Protein AF-0000000072927687 (afdb_homodimer)

Secondary structure (DSSP, 8-state):
-EEEEE--SHHHHHHHHHHHTHHHHH-----EEEEE-SSSSS-THHHHS--TT-B-SS-HHHHS-TT-----SSSS-BHHHHHHHHHHHHHHTT-GGGEESSEEEEEEEE-TTS-EEEEEEETT-SS-EEEEESEEEE---SSSEE-----BTGGGSSEEEEGGG---GGGG-SS-EEEEE--SHHHHHHHHHHHTTT-SEEEEEESS---B--SB---PEE-GGGT----TT----BGGG-S--BTTTBT--HHHHTSSHHHHHHHHHHHHHHHHHHS-SSSTT--S-PPPTTT-STTT---B--GGGHHHHHGGGS--STTHHHHHHHHHHHHEE------TT---EEEEPEEEE-TTS-EEE---SSHHHHHHTT-----SEEEE---EE---GGGSPPSSS-PPPP--GGG--BTTTEETTEEEEEE-S--EESSS-HHHHHHHHHHHHHHHHH-GGG--S---GGGSGGGB----TT-S---EE-HHHHHHHHHHHTT----HHHHHHHHTSTTSTTHHHHHHHHHHS---GGGGGSSSTT--TTHHHHHTSHHHHHHHHTS-IIIIIIIIIIHHHHHHHHHHHHHHHHHHHHHHHHHHHHHHHHH-/-EEEEE--SHHHHHHHHHHHHHHHHH-----EEEEE-SSSSS-THHHHS--TT-B-SS-HHHHS-TT-----SSSS-BHHHHHHHHHHHHHHTT-GGGEESSEEEEEEEE-TTS-EEEEEEETT-SS-EEEEESEEEE---SSSEE-----BTGGGSSEEEEGGG---GGGG-SS-EEEEE--SHHHHHHHHHHHTTT-SEEEEEESS---B--SB---PEE-GGGT----TT----BGGG-S--BTTTBT--HHHHTSSHHHHHHHHHHHHHHHHHHS-SSSTT--S-PPPTTT-STTT---B--GGGHHHHHGGGS--STTHHHHHHHHHHHHEE------TT---EEEEPEEEE-TTS-EEE---SSHHHHHHTT-----SEEEE---EE---GGGSPPSSS-PPPP--GGG--BTTTEETTEEEEEE-S--EESSS-HHHHHHHHHHHHHHHHH-GGG--S---GGGSGGGB----TT-S---EE-HHHHHHHHHHHTT----HHHHHHHHTSTTSTTHHHHHHHHHHS---GGGGGSSSTT--TTHHHHHTSHHHHHHHHTS-IIIIIIIIIIHHHHHHHHHHHHHHHHHHHHHHHHHHHHHHHHH-

Organism: Fusarium oxysporum f. sp. lycopersici (strain 4287 / CBS 123668 / FGSC 9935 / NRRL 34936) (NCBI:txid426428)

Radius of gyration: 43.17 Å; Cα contacts (8 Å, |Δi|>4): 2484; chains: 2; bounding box: 74×127×122 Å

Nearest PDB structures (foldseek):
  6sf0-assembly2_C-2  TM=7.511E-01  e=6.624E-29  synthetic construct
  2xlr-assembly2_A  TM=7.840E-01  e=1.076E-19  Methylophaga aminisulfidivorans
  6wpu-assembly1_A  TM=7.042E-01  e=5.073E-21  Allium sativum
  6hns-assembly1_A  TM=7.564E-01  e=3.037E-19  Nitrincola lacisaponensis
  7d4k-assembly1_B  TM=7.589E-01  e=9.615E-19  Candidatus Pelagibacter sp. HTCC7211

Solvent-accessible surface area (backbone atoms only — not comparable to full-atom values): 64115 Å² total; per-residue (Å²): 93,32,35,40,28,36,20,38,17,62,31,19,48,48,35,51,50,50,48,67,43,32,27,83,50,61,73,41,73,67,46,51,56,43,32,34,16,58,45,86,61,68,28,39,54,48,59,72,51,47,37,67,90,43,55,47,81,40,36,46,80,58,43,40,54,56,88,53,80,75,87,67,85,64,57,54,42,36,32,67,54,47,34,52,47,53,53,49,50,34,60,75,68,64,43,64,88,37,48,39,62,32,19,34,68,62,34,50,44,70,41,95,85,70,31,36,35,40,31,30,33,39,83,83,52,92,66,70,46,77,47,77,24,60,29,39,36,46,14,69,61,52,71,71,43,73,36,77,79,90,48,49,38,59,84,44,35,82,38,69,48,51,46,67,74,47,45,50,68,76,76,62,52,68,64,26,29,37,32,29,39,24,60,47,47,66,22,26,47,49,45,34,52,46,53,77,39,64,41,63,44,37,32,39,17,24,86,57,42,46,34,36,33,62,49,44,49,49,58,51,33,67,37,34,66,79,67,51,69,81,54,83,92,49,64,32,34,44,46,79,44,48,41,28,27,44,25,67,58,45,84,41,31,66,73,56,51,65,40,64,61,62,53,51,51,51,40,52,49,51,37,49,52,23,30,56,25,54,67,26,63,42,17,60,53,24,63,64,54,51,38,51,77,91,47,62,40,71,53,39,44,62,59,25,48,43,42,83,30,32,55,28,49,17,58,88,59,48,61,50,58,83,48,66,67,23,37,53,50,32,56,45,33,34,43,28,28,44,87,74,77,86,56,85,84,44,54,33,45,53,36,41,37,68,57,32,27,38,89,87,21,34,54,39,58,46,86,76,87,42,71,50,34,69,72,44,72,84,56,88,46,58,47,44,33,37,35,38,32,53,57,48,40,88,75,63,75,28,46,49,71,49,90,86,61,85,54,86,70,63,83,56,64,92,57,18,67,46,94,50,29,20,28,82,92,39,66,49,44,32,32,34,41,72,52,42,38,35,57,53,47,38,47,40,51,11,47,52,44,34,52,52,53,49,36,55,73,69,38,47,82,63,40,80,61,83,89,56,68,84,76,49,62,62,24,45,43,63,49,60,90,86,43,92,66,80,49,39,25,39,38,62,46,43,53,49,50,53,24,52,52,41,57,8,58,70,48,72,68,57,50,51,56,55,30,65,35,86,84,41,78,65,20,68,44,42,55,48,42,64,41,51,26,37,83,41,63,27,60,39,16,68,31,44,57,66,47,41,92,58,22,64,65,54,48,51,28,68,76,53,46,43,50,60,70,47,37,37,65,61,74,25,48,35,62,45,28,48,49,50,30,66,54,35,35,56,51,20,50,50,48,48,51,50,51,49,50,50,48,49,48,49,51,46,48,54,51,50,56,70,73,97,95,32,36,40,29,37,20,38,17,62,32,18,50,48,36,50,52,51,46,66,43,32,26,82,50,62,73,39,74,66,46,52,54,44,31,34,16,57,45,88,62,66,29,40,53,48,58,70,51,47,39,68,90,42,55,48,80,39,38,46,78,58,42,40,53,56,89,52,80,74,85,67,85,64,58,55,40,37,33,67,54,47,32,50,47,53,52,48,50,35,59,74,69,64,42,64,88,38,50,40,61,32,18,35,68,63,33,51,44,69,41,95,86,69,29,36,35,40,31,29,32,40,82,82,52,91,65,72,48,77,48,77,25,60,31,39,37,44,15,69,62,52,71,70,43,75,36,76,80,89,48,51,41,58,84,43,34,81,39,69,48,51,48,69,74,46,45,51,70,76,77,61,52,70,66,27,28,37,32,29,39,24,61,48,46,68,21,26,47,49,47,34,51,45,52,78,40,65,40,64,44,36,33,41,15,23,88,58,42,47,33,36,34,61,51,44,49,49,58,51,34,67,36,33,64,79,66,51,67,80,54,84,94,52,63,31,33,46,48,80,43,50,42,30,26,46,26,68,58,46,84,41,31,66,74,56,51,65,40,63,62,63,52,50,52,52,42,52,50,52,38,48,54,24,29,54,24,53,67,25,62,42,15,59,56,23,64,65,53,50,38,50,76,91,48,63,40,72,54,39,45,62,58,24,49,44,42,84,31,32,54,27,50,18,59,86,58,48,61,49,57,82,49,66,67,25,38,52,50,32,55,45,35,35,43,27,27,45,86,76,74,84,56,85,83,44,53,34,46,53,36,44,37,67,56,33,27,38,87,86,24,35,55,38,59,45,84,76,88,42,72,50,34,69,73,43,72,83,54,89,46,58,46,45,35,37,36,39,32,55,59,47,40,86,74,62,76,28,46,51,69,49,91,86,61,84,52,85,70,63,84,55,66,89,58,18,68,45,94,49,28,20,28,83,92,39,68,49,43,32,32,35,41,71,52,43,38,36,59,50,47,38,45,38,50,11,45,54,46,34,53,52,53,50,35,54,72,68,39,47,82,63,41,81,61,81,88,56,68,83,77,49,61,61,25,45,44,64,49,60,89,85,43,91,65,80,50,41,25,38,38,62,46,43,52,50,50,53,25,52,51,41,55,9,59,72,48,74,69,58,50,52,56,53,29,66,36,87,85,41,78,65,21,68,44,41,55,48,41,64,40,52,25,39,82,42,64,28,60,41,16,68,30,44,58,66,47,41,92,61,24,65,65,55,49,50,28,67,78,55,46,44,50,58,71,47,35,37,63,61,72,23,48,36,62,46,28,47,49,48,28,65,53,35,36,57,50,21,50,50,50,48,52,50,50,49,51,49,49,49,48,50,51,46,46,53,52,50,55,69,72,97

Structure (mmCIF, N/CA/C/O backbone):
data_AF-0000000072927687-model_v1
#
loop_
_entity.id
_entity.type
_entity.pdbx_description
1 polymer 'Dimethylaniline monooxygenase'
#
loop_
_atom_site.group_PDB
_atom_site.id
_atom_site.type_symbol
_atom_site.label_atom_id
_atom_site.label_alt_id
_atom_site.label_comp_id
_atom_site.label_asym_id
_atom_site.label_entity_id
_atom_site.label_seq_id
_atom_site.pdbx_PDB_ins_code
_atom_site.Cartn_x
_atom_site.Cartn_y
_atom_site.Cartn_z
_atom_site.occupancy
_atom_site.B_iso_or_equiv
_atom_site.auth_seq_id
_atom_site.auth_comp_id
_atom_site.auth_asym_id
_atom_site.auth_atom_id
_atom_site.pdbx_PDB_model_num
ATOM 1 N N . MET A 1 1 ? 8.078 59.906 27.422 1 94.75 1 MET A N 1
ATOM 2 C CA . MET A 1 1 ? 8.422 58.562 27.844 1 94.75 1 MET A CA 1
ATOM 3 C C . MET A 1 1 ? 9.406 57.938 26.859 1 94.75 1 MET A C 1
ATOM 5 O O . MET A 1 1 ? 9.328 58.156 25.656 1 94.75 1 MET A O 1
ATOM 9 N N . ARG A 1 2 ? 10.391 57.188 27.375 1 98 2 ARG A N 1
ATOM 10 C CA . ARG A 1 2 ? 11.352 56.438 26.578 1 98 2 ARG A CA 1
ATOM 11 C C . ARG A 1 2 ? 11.07 54.938 26.656 1 98 2 ARG A C 1
ATOM 13 O O . ARG A 1 2 ? 10.898 54.406 27.734 1 98 2 ARG A O 1
ATOM 20 N N . VAL A 1 3 ? 10.961 54.344 25.406 1 98.75 3 VAL A N 1
ATOM 21 C CA . VAL A 1 3 ? 10.602 52.938 25.375 1 98.75 3 VAL A CA 1
ATOM 22 C C . VAL A 1 3 ? 11.586 52.156 24.5 1 98.75 3 VAL A C 1
ATOM 24 O O . VAL A 1 3 ? 11.844 52.562 23.359 1 98.75 3 VAL A O 1
ATOM 27 N N . ALA A 1 4 ? 12.117 51.031 25.016 1 98.81 4 ALA A N 1
ATOM 28 C CA . ALA A 1 4 ? 12.961 50.125 24.234 1 98.81 4 ALA A CA 1
ATOM 29 C C . ALA A 1 4 ? 12.148 48.969 23.656 1 98.81 4 ALA A C 1
ATOM 31 O O . ALA A 1 4 ? 11.273 48.438 24.344 1 98.81 4 ALA A O 1
ATOM 32 N N . VAL A 1 5 ? 12.336 48.719 22.391 1 98.88 5 VAL A N 1
ATOM 33 C CA . VAL A 1 5 ? 11.758 47.562 21.734 1 98.88 5 VAL A CA 1
ATOM 34 C C . VAL A 1 5 ? 12.867 46.562 21.375 1 98.88 5 VAL A C 1
ATOM 36 O O . VAL A 1 5 ? 13.766 46.906 20.594 1 98.88 5 VAL A O 1
ATOM 39 N N . ILE A 1 6 ? 12.789 45.312 21.922 1 98.31 6 ILE A N 1
ATOM 40 C CA . ILE A 1 6 ? 13.852 44.344 21.703 1 98.31 6 ILE A CA 1
ATOM 41 C C . ILE A 1 6 ? 13.391 43.312 20.672 1 98.31 6 ILE A C 1
ATOM 43 O O . ILE A 1 6 ? 12.594 42.438 21 1 98.31 6 ILE A O 1
ATOM 47 N N . GLY A 1 7 ? 13.969 43.375 19.484 1 97.69 7 GLY A N 1
ATOM 48 C CA . GLY A 1 7 ? 13.617 42.438 18.406 1 97.69 7 GLY A CA 1
ATOM 49 C C . GLY A 1 7 ? 12.977 43.125 17.219 1 97.69 7 GLY A C 1
ATOM 50 O O . GLY A 1 7 ? 12.07 43.938 17.375 1 97.69 7 GLY A O 1
ATOM 51 N N . GLY A 1 8 ? 13.445 42.781 16.062 1 97.81 8 GLY A N 1
ATOM 52 C CA . GLY A 1 8 ? 12.961 43.406 14.828 1 97.81 8 GLY A CA 1
ATOM 53 C C . GLY A 1 8 ? 12.133 42.469 13.977 1 97.81 8 GLY A C 1
ATOM 54 O O . GLY A 1 8 ? 12.156 42.531 12.742 1 97.81 8 GLY A O 1
ATOM 55 N N . GLY A 1 9 ? 11.477 41.469 14.57 1 97.69 9 GLY A N 1
ATOM 56 C CA . GLY A 1 9 ? 10.453 40.688 13.891 1 97.69 9 GLY A CA 1
ATOM 57 C C . GLY A 1 9 ? 9.133 41.438 13.742 1 97.69 9 GLY A C 1
ATOM 58 O O . GLY A 1 9 ? 9.031 42.594 14.094 1 97.69 9 GLY A O 1
ATOM 59 N N . PRO A 1 10 ? 8.125 40.75 13.258 1 97.81 10 PRO A N 1
ATOM 60 C CA . PRO A 1 10 ? 6.836 41.438 13.078 1 97.81 10 PRO A CA 1
ATOM 61 C C . PRO A 1 10 ? 6.301 42.031 14.375 1 97.81 10 PRO A C 1
ATOM 63 O O . PRO A 1 10 ? 5.734 43.125 14.359 1 97.81 10 PRO A O 1
ATOM 66 N N . SER A 1 11 ? 6.465 41.344 15.492 1 98.44 11 SER A N 1
ATOM 67 C CA . SER A 1 11 ? 5.965 41.812 16.766 1 98.44 11 SER A CA 1
ATOM 68 C C . SER A 1 11 ? 6.652 43.125 17.172 1 98.44 11 SER A C 1
ATOM 70 O O . SER A 1 11 ? 6.004 44.031 17.688 1 98.44 11 SER A O 1
ATOM 72 N N . GLY A 1 12 ? 7.949 43.156 16.984 1 98.81 12 GLY A N 1
ATOM 73 C CA . GLY A 1 12 ? 8.688 44.344 17.328 1 98.81 12 GLY A CA 1
ATOM 74 C C . GLY A 1 12 ? 8.375 45.531 16.422 1 98.81 12 GLY A C 1
ATOM 75 O O . GLY A 1 12 ? 8.25 46.656 16.891 1 98.81 12 GLY A O 1
ATOM 76 N N . LEU A 1 13 ? 8.258 45.281 15.164 1 98.81 13 LEU A N 1
ATOM 77 C CA . LEU A 1 13 ? 8.016 46.344 14.188 1 98.81 13 LEU A CA 1
ATOM 78 C C . LEU A 1 13 ? 6.66 46.969 14.414 1 98.81 13 LEU A C 1
ATOM 80 O O . LEU A 1 13 ? 6.539 48.219 14.367 1 98.81 13 LEU A O 1
ATOM 84 N N . VAL A 1 14 ? 5.68 46.156 14.641 1 98.81 14 VAL A N 1
ATOM 85 C CA . VAL A 1 14 ? 4.344 46.719 14.828 1 98.81 14 VAL A CA 1
ATOM 86 C C . VAL A 1 14 ? 4.27 47.469 16.156 1 98.81 14 VAL A C 1
ATOM 88 O O . VAL A 1 14 ? 3.562 48.469 16.281 1 98.81 14 VAL A O 1
ATOM 91 N N . THR A 1 15 ? 4.965 46.969 17.156 1 98.88 15 THR A N 1
ATOM 92 C CA . THR A 1 15 ? 5.039 47.656 18.438 1 98.88 15 THR A CA 1
ATOM 93 C C . THR A 1 15 ? 5.672 49.031 18.266 1 98.88 15 THR A C 1
ATOM 95 O O . THR A 1 15 ? 5.156 50.031 18.781 1 98.88 15 THR A O 1
ATOM 98 N N . LEU A 1 16 ? 6.805 49.062 17.547 1 98.88 16 LEU A N 1
ATOM 99 C CA . LEU A 1 16 ? 7.48 50.312 17.266 1 98.88 16 LEU A CA 1
ATOM 100 C C . LEU A 1 16 ? 6.543 51.312 16.562 1 98.88 16 LEU A C 1
ATOM 102 O O . LEU A 1 16 ? 6.5 52.5 16.922 1 98.88 16 LEU A O 1
ATOM 106 N N . LYS A 1 17 ? 5.84 50.844 15.586 1 98.81 17 LYS A N 1
ATOM 107 C CA . LYS A 1 17 ? 4.922 51.688 14.828 1 98.81 17 LYS A CA 1
ATOM 108 C C . LYS A 1 17 ? 3.889 52.344 15.742 1 98.81 17 LYS A C 1
ATOM 110 O O . LYS A 1 17 ? 3.662 53.562 15.664 1 98.81 17 LYS A O 1
ATOM 115 N N . TYR A 1 18 ? 3.268 51.594 16.641 1 98.69 18 TYR A N 1
ATOM 116 C CA . TYR A 1 18 ? 2.229 52.156 17.5 1 98.69 18 TYR A CA 1
ATOM 117 C C . TYR A 1 18 ? 2.822 53.094 18.547 1 98.69 18 TYR A C 1
ATOM 119 O O . TYR A 1 18 ? 2.174 54.031 18.969 1 98.69 18 TYR A O 1
ATOM 127 N N . LEU A 1 19 ? 4.059 52.844 18.984 1 98.69 19 LEU A N 1
ATOM 128 C CA . LEU A 1 19 ? 4.73 53.75 19.906 1 98.69 19 LEU A CA 1
ATOM 129 C C . LEU A 1 19 ? 4.977 55.094 19.25 1 98.69 19 LEU A C 1
ATOM 131 O O . LEU A 1 19 ? 4.711 56.156 19.844 1 98.69 19 LEU A O 1
ATOM 135 N N . ILE A 1 20 ? 5.438 55.031 18 1 97.88 20 ILE A N 1
ATOM 136 C CA . ILE A 1 20 ? 5.789 56.25 17.266 1 97.88 20 ILE A CA 1
ATOM 137 C C . ILE A 1 20 ? 4.52 57.031 16.953 1 97.88 20 ILE A C 1
ATOM 139 O O . ILE A 1 20 ? 4.527 58.281 16.969 1 97.88 20 ILE A O 1
ATOM 143 N N . GLN A 1 21 ? 3.436 56.406 16.797 1 96.12 21 GLN A N 1
ATOM 144 C CA . GLN A 1 21 ? 2.193 57.062 16.406 1 96.12 21 GLN A CA 1
ATOM 145 C C . GLN A 1 21 ? 1.317 57.344 17.625 1 96.12 21 GLN A C 1
ATOM 147 O O . GLN A 1 21 ? 0.23 57.906 17.484 1 96.12 21 GLN A O 1
ATOM 152 N N . ALA A 1 22 ? 1.751 57 18.734 1 97.44 22 ALA A N 1
ATOM 153 C CA . ALA A 1 22 ? 0.921 57.062 19.938 1 97.44 22 ALA A CA 1
ATOM 154 C C . ALA A 1 22 ? 0.422 58.469 20.203 1 97.44 22 ALA A C 1
ATOM 156 O O . ALA A 1 22 ? -0.755 58.688 20.516 1 97.44 22 ALA A O 1
ATOM 157 N N . SER A 1 23 ? 1.283 59.438 20.078 1 96.31 23 SER A N 1
ATOM 158 C CA . SER A 1 23 ? 0.908 60.844 20.391 1 96.31 23 SER A CA 1
ATOM 159 C C . SER A 1 23 ? -0.236 61.312 19.5 1 96.31 23 SER A C 1
ATOM 161 O O . SER A 1 23 ? -1.174 61.938 19.969 1 96.31 23 SER A O 1
ATOM 163 N N . ALA A 1 24 ? -0.187 60.969 18.281 1 94.62 24 ALA A N 1
ATOM 164 C CA . ALA A 1 24 ? -1.206 61.375 17.328 1 94.62 24 ALA A CA 1
ATOM 165 C C . ALA A 1 24 ? -2.508 60.625 17.547 1 94.62 24 ALA A C 1
ATOM 167 O O . ALA A 1 24 ? -3.598 61.156 17.344 1 94.62 24 ALA A O 1
ATOM 168 N N . SER A 1 25 ? -2.451 59.438 18.031 1 94.31 25 SER A N 1
ATOM 169 C CA . SER A 1 25 ? -3.613 58.531 18.078 1 94.31 25 SER A CA 1
ATOM 170 C C . SER A 1 25 ? -4.309 58.625 19.438 1 94.31 25 SER A C 1
ATOM 172 O O . SER A 1 25 ? -5.535 58.531 19.516 1 94.31 25 SER A O 1
ATOM 174 N N . ILE A 1 26 ? -3.516 58.688 20.5 1 94.81 26 ILE A N 1
ATOM 175 C CA . ILE A 1 26 ? -4.145 58.594 21.812 1 94.81 26 ILE A CA 1
ATOM 176 C C . ILE A 1 26 ? -3.865 59.875 22.609 1 94.81 26 ILE A C 1
ATOM 178 O O . ILE A 1 26 ? -4.086 59.906 23.812 1 94.81 26 ILE A O 1
ATOM 182 N N . SER A 1 27 ? -3.41 60.938 22.016 1 92.94 27 SER A N 1
ATOM 183 C CA . SER A 1 27 ? -3.227 62.25 22.578 1 92.94 27 SER A CA 1
ATOM 184 C C . SER A 1 27 ? -2.33 62.219 23.812 1 92.94 27 SER A C 1
ATOM 186 O O . SER A 1 27 ? -2.688 62.781 24.859 1 92.94 27 SER A O 1
ATOM 188 N N . CYS A 1 28 ? -1.191 61.594 23.641 1 93.31 28 CYS A N 1
ATOM 189 C CA . CYS A 1 28 ? -0.177 61.594 24.688 1 93.31 28 CYS A CA 1
ATOM 190 C C . CYS A 1 28 ? 1.092 62.281 24.25 1 93.31 28 CYS A C 1
ATOM 192 O O . CYS A 1 28 ? 1.168 62.781 23.109 1 93.31 28 CYS A O 1
ATOM 194 N N . GLU A 1 29 ? 1.971 62.5 25.172 1 94.5 29 GLU A N 1
ATOM 195 C CA . GLU A 1 29 ? 3.258 63.094 24.828 1 94.5 29 GLU A CA 1
ATOM 196 C C . GLU A 1 29 ? 4.035 62.188 23.875 1 94.5 29 GLU A C 1
ATOM 198 O O . GLU A 1 29 ? 3.902 60.969 23.906 1 94.5 29 GLU A O 1
ATOM 203 N N . PRO A 1 30 ? 4.754 62.812 23 1 95.31 30 PRO A N 1
ATOM 204 C CA . PRO A 1 30 ? 5.555 62 22.078 1 95.31 30 PRO A CA 1
ATOM 205 C C . PRO A 1 30 ? 6.477 61.031 22.797 1 95.31 30 PRO A C 1
ATOM 207 O O . PRO A 1 30 ? 7.055 61.375 23.828 1 95.31 30 PRO A O 1
ATOM 210 N N . VAL A 1 31 ? 6.605 59.875 22.172 1 97.38 31 VAL A N 1
ATOM 211 C CA . VAL A 1 31 ? 7.398 58.812 22.766 1 97.38 31 VAL A CA 1
ATOM 212 C C . VAL A 1 31 ? 8.734 58.688 22.047 1 97.38 31 VAL A C 1
ATOM 214 O O . VAL A 1 31 ? 8.781 58.75 20.812 1 97.38 31 VAL A O 1
ATOM 217 N N . GLU A 1 32 ? 9.805 58.656 22.75 1 98.06 32 GLU A N 1
ATOM 218 C CA . GLU A 1 32 ? 11.094 58.281 22.172 1 98.06 32 GLU A CA 1
ATOM 219 C C . GLU A 1 32 ? 11.297 56.75 22.234 1 98.06 32 GLU A C 1
ATOM 221 O O . GLU A 1 32 ? 11.523 56.188 23.297 1 98.06 32 GLU A O 1
ATOM 226 N N . ALA A 1 33 ? 11.211 56.156 21.078 1 98.56 33 ALA A N 1
ATOM 227 C CA . ALA A 1 33 ? 11.328 54.719 21.031 1 98.56 33 ALA A CA 1
ATOM 228 C C . ALA A 1 33 ? 12.531 54.281 20.188 1 98.56 33 ALA A C 1
ATOM 230 O O . ALA A 1 33 ? 12.828 54.906 19.156 1 98.56 33 ALA A O 1
ATOM 231 N N . ILE A 1 34 ? 13.258 53.219 20.656 1 98.69 34 ILE A N 1
ATOM 232 C CA . ILE A 1 34 ? 14.359 52.625 19.906 1 98.69 34 ILE A CA 1
ATOM 233 C C . ILE A 1 34 ? 14.172 51.125 19.812 1 98.69 34 ILE A C 1
ATOM 235 O O . ILE A 1 34 ? 13.977 50.469 20.844 1 98.69 34 ILE A O 1
ATOM 239 N N . LEU A 1 35 ? 14.156 50.625 18.594 1 98.88 35 LEU A N 1
ATOM 240 C CA . LEU A 1 35 ? 14.117 49.188 18.391 1 98.88 35 LEU A CA 1
ATOM 241 C C . LEU A 1 35 ? 15.516 48.625 18.156 1 98.88 35 LEU A C 1
ATOM 243 O O . LEU A 1 35 ? 16.281 49.188 17.375 1 98.88 35 LEU A O 1
ATOM 247 N N . PHE A 1 36 ? 15.867 47.562 18.906 1 98.31 36 PHE A N 1
ATOM 248 C CA . PHE A 1 36 ? 17.156 46.906 18.766 1 98.31 36 PHE A CA 1
ATOM 249 C C . PHE A 1 36 ? 17 45.531 18.078 1 98.31 36 PHE A C 1
ATOM 251 O O . PHE A 1 36 ? 16.219 44.688 18.531 1 98.31 36 PHE A O 1
ATOM 258 N N . GLU A 1 37 ? 17.625 45.312 16.969 1 97.38 37 GLU A N 1
ATOM 259 C CA . GLU A 1 37 ? 17.625 44.062 16.234 1 97.38 37 GLU A CA 1
ATOM 260 C C . GLU A 1 37 ? 19.047 43.562 16.016 1 97.38 37 GLU A C 1
ATOM 262 O O . GLU A 1 37 ? 19.891 44.25 15.461 1 97.38 37 GLU A O 1
ATOM 267 N N . TYR A 1 38 ? 19.297 42.375 16.453 1 94.06 38 TYR A N 1
ATOM 268 C CA . TYR A 1 38 ? 20.656 41.844 16.406 1 94.06 38 TYR A CA 1
ATOM 269 C C . TYR A 1 38 ? 21.016 41.406 14.992 1 94.06 38 TYR A C 1
ATOM 271 O O . TYR A 1 38 ? 22.203 41.344 14.648 1 94.06 38 TYR A O 1
ATOM 279 N N . GLN A 1 39 ? 20.031 41.156 14.133 1 94.31 39 GLN A N 1
ATOM 280 C CA . GLN A 1 39 ? 20.297 40.781 12.75 1 94.31 39 GLN A CA 1
ATOM 281 C C . GLN A 1 39 ? 20.516 42 11.875 1 94.31 39 GLN A C 1
ATOM 283 O O . GLN A 1 39 ? 20.234 43.125 12.281 1 94.31 39 GLN A O 1
ATOM 288 N N . THR A 1 40 ? 20.984 41.719 10.586 1 94.5 40 THR A N 1
ATOM 289 C CA . THR A 1 40 ? 21.297 42.812 9.656 1 94.5 40 THR A CA 1
ATOM 290 C C . THR A 1 40 ? 20.047 43.344 8.977 1 94.5 40 THR A C 1
ATOM 292 O O . THR A 1 40 ? 20.062 44.406 8.383 1 94.5 40 THR A O 1
ATOM 295 N N . GLN A 1 41 ? 19 42.562 9.086 1 96.12 41 GLN A N 1
ATOM 296 C CA . GLN A 1 41 ? 17.734 42.969 8.469 1 96.12 41 GLN A CA 1
ATOM 297 C C . GLN A 1 41 ? 16.547 42.688 9.391 1 96.12 41 GLN A C 1
ATOM 299 O O . GLN A 1 41 ? 16.672 41.906 10.336 1 96.12 41 GLN A O 1
ATOM 304 N N . VAL A 1 42 ? 15.406 43.312 9.094 1 97.44 42 VAL A N 1
ATOM 305 C CA . VAL A 1 42 ? 14.188 43.031 9.836 1 97.44 42 VAL A CA 1
ATOM 306 C C . VAL A 1 42 ? 13.547 41.75 9.297 1 97.44 42 VAL A C 1
ATOM 308 O O . VAL A 1 42 ? 13.891 41.281 8.211 1 97.44 42 VAL A O 1
ATOM 311 N N . GLY A 1 43 ? 12.703 41.219 10.086 1 95.88 43 GLY A N 1
ATOM 312 C CA . GLY A 1 43 ? 11.961 40.062 9.609 1 95.88 43 GLY A CA 1
ATOM 313 C C . GLY A 1 43 ? 11.992 38.906 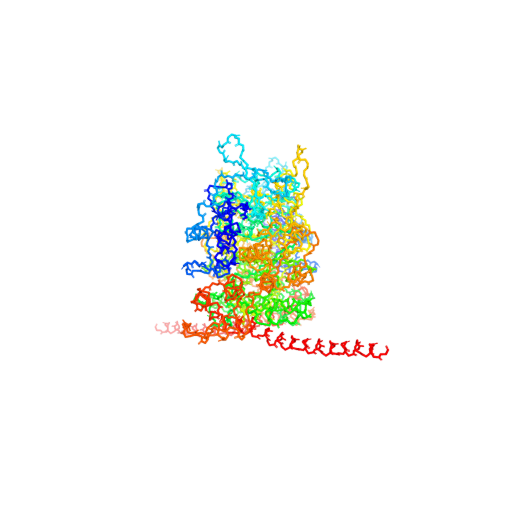10.578 1 95.88 43 GLY A C 1
ATOM 314 O O . GLY A 1 43 ? 11.172 38 10.484 1 95.88 43 GLY A O 1
ATOM 315 N N . GLY A 1 44 ? 12.914 38.938 11.508 1 93.75 44 GLY A N 1
ATOM 316 C CA . GLY A 1 44 ? 12.984 37.906 12.523 1 93.75 44 GLY A CA 1
ATOM 317 C C . GLY A 1 44 ? 13.164 36.5 11.945 1 93.75 44 GLY A C 1
ATOM 318 O O . GLY A 1 44 ? 14.031 36.281 11.109 1 93.75 44 GLY A O 1
ATOM 319 N N . THR A 1 45 ? 12.352 35.562 12.445 1 91.44 45 THR A N 1
ATOM 320 C CA . THR A 1 45 ? 12.453 34.156 12.07 1 91.44 45 THR A CA 1
ATOM 321 C C . THR A 1 45 ? 12.164 33.969 10.586 1 91.44 45 THR A C 1
ATOM 323 O O . THR A 1 45 ? 12.727 33.062 9.945 1 91.44 45 THR A O 1
ATOM 326 N N . PHE A 1 46 ? 11.375 34.812 9.961 1 93.75 46 PHE A N 1
ATOM 327 C CA . PHE A 1 46 ? 10.977 34.688 8.562 1 93.75 46 PHE A CA 1
ATOM 328 C C . PHE A 1 46 ? 12.148 34.969 7.641 1 93.75 46 PHE A C 1
ATOM 330 O O . PHE A 1 46 ? 12.195 34.5 6.508 1 93.75 46 PHE A O 1
ATOM 337 N N . ALA A 1 47 ? 13.008 35.781 8.164 1 92.81 47 ALA A N 1
ATOM 338 C CA . ALA A 1 47 ? 14.219 36.094 7.402 1 92.81 47 ALA A CA 1
ATOM 339 C C . ALA A 1 47 ? 15.344 35.125 7.73 1 92.81 47 ALA A C 1
ATOM 341 O O . ALA A 1 47 ? 16.047 34.625 6.832 1 92.81 47 ALA A O 1
ATOM 342 N N . ALA A 1 48 ? 15.508 34.75 8.969 1 88.44 48 ALA A N 1
ATOM 343 C CA . ALA A 1 48 ? 16.688 34.031 9.453 1 88.44 48 ALA A CA 1
ATOM 344 C C . ALA A 1 48 ? 16.531 32.531 9.312 1 88.44 48 ALA A C 1
ATOM 346 O O . ALA A 1 48 ? 17.5 31.797 9.125 1 88.44 48 ALA A O 1
ATOM 347 N N . ARG A 1 49 ? 15.344 32 9.422 1 88.5 49 ARG A N 1
ATOM 348 C CA . ARG A 1 49 ? 15.141 30.562 9.539 1 88.5 49 ARG A CA 1
ATOM 349 C C . ARG A 1 49 ? 14.172 30.062 8.477 1 88.5 49 ARG A C 1
ATOM 351 O O . ARG A 1 49 ? 13.32 29.219 8.758 1 88.5 49 ARG A O 1
ATOM 358 N N . SER A 1 50 ? 14.258 30.609 7.324 1 90.12 50 SER A N 1
ATOM 359 C CA . SER A 1 50 ? 13.438 30.188 6.191 1 90.12 50 SER A CA 1
ATOM 360 C C . SER A 1 50 ? 14.141 29.109 5.367 1 90.12 50 SER A C 1
ATOM 362 O O . SER A 1 50 ? 15.352 28.906 5.504 1 90.12 50 SER A O 1
ATOM 364 N N . TYR A 1 51 ? 13.375 28.344 4.688 1 93.56 51 TYR A N 1
ATOM 365 C CA . TYR A 1 51 ? 13.883 27.297 3.816 1 93.56 51 TYR A CA 1
ATOM 366 C C . TYR A 1 51 ? 13.172 27.297 2.469 1 93.56 51 TYR A C 1
ATOM 368 O O . TYR A 1 51 ? 12.203 28.047 2.279 1 93.56 51 TYR A O 1
ATOM 376 N N . GLU A 1 52 ? 13.672 26.5 1.571 1 93.25 52 GLU A N 1
ATOM 377 C CA . GLU A 1 52 ? 13.148 26.406 0.214 1 93.25 52 GLU A CA 1
ATOM 378 C C . GLU A 1 52 ? 11.656 26.078 0.224 1 93.25 52 GLU A C 1
ATOM 380 O O . GLU A 1 52 ? 11.219 25.188 0.95 1 93.25 52 GLU A O 1
ATOM 385 N N . ASP A 1 53 ? 10.852 26.906 -0.493 1 91.62 53 ASP A N 1
ATOM 386 C CA . ASP A 1 53 ? 9.422 26.703 -0.721 1 91.62 53 ASP A CA 1
ATOM 387 C C . ASP A 1 53 ? 8.625 26.969 0.553 1 91.62 53 ASP A C 1
ATOM 389 O O . ASP A 1 53 ? 7.461 26.562 0.655 1 91.62 53 ASP A O 1
ATOM 393 N N . ALA A 1 54 ? 9.312 27.656 1.49 1 93.62 54 ALA A N 1
ATOM 394 C CA . ALA A 1 54 ? 8.602 27.969 2.73 1 93.62 54 ALA A CA 1
ATOM 395 C C . ALA A 1 54 ? 7.492 28.984 2.484 1 93.62 54 ALA A C 1
ATOM 397 O O . ALA A 1 54 ? 7.68 29.953 1.74 1 93.62 54 ALA A O 1
ATOM 398 N N . GLU A 1 55 ? 6.352 28.734 3.008 1 93.5 55 GLU A N 1
ATOM 399 C CA . GLU A 1 55 ? 5.164 29.578 2.891 1 93.5 55 GLU A CA 1
ATOM 400 C C . GLU A 1 55 ? 4.469 29.75 4.238 1 93.5 55 GLU A C 1
ATOM 402 O O . GLU A 1 55 ? 4.48 28.828 5.062 1 93.5 55 GLU A O 1
ATOM 407 N N . LEU A 1 56 ? 3.92 30.844 4.398 1 93.62 56 LEU A N 1
ATOM 408 C CA . LEU A 1 56 ? 3.137 31.047 5.613 1 93.62 56 LEU A CA 1
ATOM 409 C C . LEU A 1 56 ? 1.952 30.078 5.656 1 93.62 56 LEU A C 1
ATOM 411 O O . LEU A 1 56 ? 1.32 29.828 4.629 1 93.62 56 LEU A O 1
ATOM 415 N N . VAL A 1 57 ? 1.706 29.625 6.844 1 90.88 57 VAL A N 1
ATOM 416 C CA . VAL A 1 57 ? 0.572 28.719 7.004 1 90.88 57 VAL A CA 1
ATOM 417 C C . VAL A 1 57 ? -0.709 29.531 7.203 1 90.88 57 VAL A C 1
ATOM 419 O O . VAL A 1 57 ? -1.81 29.031 6.953 1 90.88 57 VAL A O 1
ATOM 422 N N . SER A 1 58 ? -0.573 30.766 7.66 1 94.12 58 SER A N 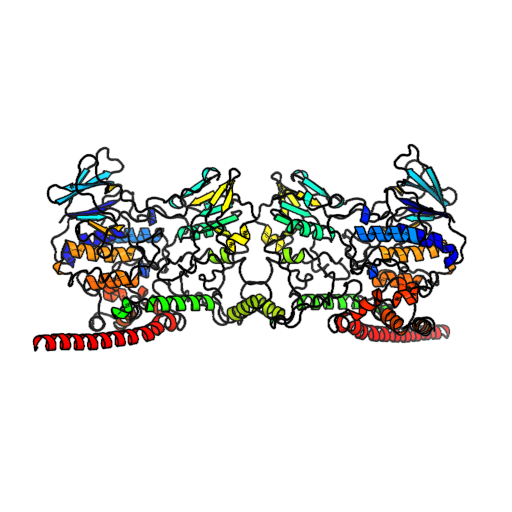1
ATOM 423 C CA . SER A 1 58 ? -1.71 31.672 7.82 1 94.12 58 SER A CA 1
ATOM 424 C C . SER A 1 58 ? -1.902 32.531 6.59 1 94.12 58 SER A C 1
ATOM 426 O O . SER A 1 58 ? -0.938 32.844 5.887 1 94.12 58 SER A O 1
ATOM 428 N N . SER A 1 59 ? -3.104 32.938 6.312 1 95.56 59 SER A N 1
ATOM 429 C CA . SER A 1 59 ? -3.457 33.719 5.125 1 95.56 59 SER A CA 1
ATOM 430 C C . SER A 1 59 ? -2.955 35.156 5.223 1 95.56 59 SER A C 1
ATOM 432 O O . SER A 1 59 ? -2.74 35.656 6.32 1 95.56 59 SER A O 1
ATOM 434 N N . LYS A 1 60 ? -2.789 35.75 4.039 1 95.44 60 LYS A N 1
ATOM 435 C CA . LYS A 1 60 ? -2.369 37.125 3.982 1 95.44 60 LYS A CA 1
ATOM 436 C C . LYS A 1 60 ? -3.412 38.062 4.617 1 95.44 60 LYS A C 1
ATOM 438 O O . LYS A 1 60 ? -3.066 39.062 5.25 1 95.44 60 LYS A O 1
ATOM 443 N N . GLN A 1 61 ? -4.695 37.688 4.508 1 94.5 61 GLN A N 1
ATOM 444 C CA . GLN A 1 61 ? -5.789 38.469 5.051 1 94.5 61 GLN A CA 1
ATOM 445 C C . GLN A 1 61 ? -5.691 38.594 6.566 1 94.5 61 GLN A C 1
ATOM 447 O O . GLN A 1 61 ? -5.992 39.625 7.137 1 94.5 61 GLN A O 1
ATOM 452 N N . LEU A 1 62 ? -5.25 37.5 7.152 1 95.56 62 LEU A N 1
ATOM 453 C CA . LEU A 1 62 ? -5.195 37.469 8.609 1 95.56 62 LEU A CA 1
ATOM 454 C C . LEU A 1 62 ? -3.857 38 9.117 1 95.56 62 LEU A C 1
ATOM 456 O O . LEU A 1 62 ? -3.803 38.688 10.141 1 95.56 62 LEU A O 1
ATOM 460 N N . THR A 1 63 ? -2.801 37.719 8.477 1 96.31 63 THR A N 1
ATOM 461 C CA . THR A 1 63 ? -1.45 37.875 9 1 96.31 63 THR A CA 1
ATOM 462 C C . THR A 1 63 ? -0.953 39.312 8.836 1 96.31 63 THR A C 1
ATOM 464 O O . THR A 1 63 ? -0.161 39.781 9.641 1 96.31 63 THR A O 1
ATOM 467 N N . THR A 1 64 ? -1.365 40 7.789 1 96.94 64 THR A N 1
ATOM 468 C CA . THR A 1 64 ? -0.929 41.375 7.574 1 96.94 64 THR A CA 1
ATOM 469 C C . THR A 1 64 ? -1.599 42.312 8.57 1 96.94 64 THR A C 1
ATOM 471 O O . THR A 1 64 ? -2.664 42 9.109 1 96.94 64 THR A O 1
ATOM 474 N N . PHE A 1 65 ? -0.944 43.375 8.812 1 98.31 65 PHE A N 1
ATOM 475 C CA . PHE A 1 65 ? -1.391 44.281 9.867 1 98.31 65 PHE A CA 1
ATOM 476 C C . PHE A 1 65 ? -2.605 45.094 9.414 1 98.31 65 PHE A C 1
ATOM 478 O O . PHE A 1 65 ? -2.918 45.125 8.219 1 98.31 65 PHE A O 1
ATOM 485 N N . SER A 1 66 ? -3.309 45.688 10.32 1 98 66 SER A N 1
ATOM 486 C CA . SER A 1 66 ? -4.652 46.219 10.172 1 98 66 SER A CA 1
ATOM 487 C C . SER A 1 66 ? -4.672 47.406 9.195 1 98 66 SER A C 1
ATOM 489 O O . SER A 1 66 ? -5.691 47.656 8.562 1 98 66 SER A O 1
ATOM 491 N N . ASP A 1 67 ? -3.58 48.094 9.023 1 97.5 67 ASP A N 1
ATOM 492 C CA . ASP A 1 67 ? -3.623 49.344 8.289 1 97.5 67 ASP A CA 1
ATOM 493 C C . ASP A 1 67 ? -2.609 49.344 7.145 1 97.5 67 ASP A C 1
ATOM 495 O O . ASP A 1 67 ? -2.244 50.406 6.629 1 97.5 67 ASP A O 1
ATOM 499 N N . PHE A 1 68 ? -2.123 48.188 6.785 1 97.44 68 PHE A N 1
ATOM 500 C CA . PHE A 1 68 ? -1.182 48.031 5.684 1 97.44 68 PHE A CA 1
ATOM 501 C C . PHE A 1 68 ? -1.29 46.625 5.082 1 97.44 68 PHE A C 1
ATOM 503 O O . PHE A 1 68 ? -1.028 45.62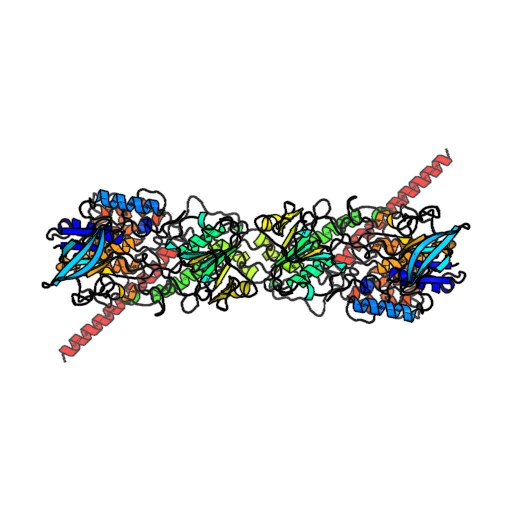5 5.758 1 97.44 68 PHE A O 1
ATOM 510 N N . ARG A 1 69 ? -1.632 46.562 3.812 1 95.75 69 ARG A N 1
ATOM 511 C CA . ARG A 1 69 ? -1.911 45.281 3.18 1 95.75 69 ARG A CA 1
ATOM 512 C C . ARG A 1 69 ? -0.84 44.938 2.152 1 95.75 69 ARG A C 1
ATOM 514 O O . ARG A 1 69 ? -0.063 45.781 1.739 1 95.75 69 ARG A O 1
ATOM 521 N N . HIS A 1 70 ? -0.766 43.688 1.871 1 91.12 70 HIS A N 1
ATOM 522 C CA . HIS A 1 70 ? 0.102 43.219 0.798 1 91.12 70 HIS A CA 1
ATOM 523 C C . HIS A 1 70 ? -0.653 43.125 -0.523 1 91.12 70 HIS A C 1
ATOM 525 O O . HIS A 1 70 ? -1.812 42.719 -0.555 1 91.12 70 HIS A O 1
ATOM 531 N N . SER A 1 71 ? -0.009 43.438 -1.659 1 84.38 71 SER A N 1
ATOM 532 C CA . SER A 1 71 ? -0.674 43.562 -2.951 1 84.38 71 SER A CA 1
ATOM 533 C C . SER A 1 71 ? -0.736 42.219 -3.676 1 84.38 71 SER A C 1
ATOM 535 O O . SER A 1 71 ? -1.461 42.062 -4.664 1 84.38 71 SER A O 1
ATOM 537 N N . GLU A 1 72 ? -0.127 41.25 -3.18 1 80.19 72 GLU A N 1
ATOM 538 C CA . GLU A 1 72 ? -0.113 39.938 -3.848 1 80.19 72 GLU A CA 1
ATOM 539 C C . GLU A 1 72 ? -1.522 39.375 -3.975 1 80.19 72 GLU A C 1
ATOM 541 O O . GLU A 1 72 ? -2.357 39.562 -3.09 1 80.19 72 GLU A O 1
ATOM 546 N N . HIS A 1 73 ? -1.73 38.656 -5.02 1 78.75 73 HIS A N 1
ATOM 547 C CA . HIS A 1 73 ? -3.045 38.094 -5.301 1 78.75 73 HIS A CA 1
ATOM 548 C C . HIS A 1 73 ? -3.25 36.781 -4.562 1 78.75 73 HIS A C 1
ATOM 550 O O . HIS A 1 73 ? -4.375 36.438 -4.184 1 78.75 73 HIS A O 1
ATOM 556 N N . GLY A 1 74 ? -2.266 36.094 -4.316 1 87.81 74 GLY A N 1
ATOM 557 C CA . GLY A 1 74 ? -2.412 34.812 -3.641 1 87.81 74 GLY A CA 1
ATOM 558 C C . GLY A 1 74 ? -2.738 34.938 -2.166 1 87.81 74 GLY A C 1
ATOM 559 O O . GLY A 1 74 ? -2.459 36 -1.558 1 87.81 74 GLY A O 1
ATOM 560 N N . ASP A 1 75 ? -3.354 33.938 -1.57 1 92.56 75 ASP A N 1
ATOM 561 C CA . ASP A 1 75 ? -3.814 34 -0.186 1 92.56 75 ASP A CA 1
ATOM 562 C C . ASP A 1 75 ? -2.664 33.75 0.787 1 92.56 75 ASP A C 1
ATOM 564 O O . ASP A 1 75 ? -2.738 34.125 1.955 1 92.56 75 ASP A O 1
ATOM 568 N N . PHE A 1 76 ? -1.631 33.062 0.278 1 94.38 76 PHE A N 1
ATOM 569 C CA . PHE A 1 76 ? -0.535 32.719 1.169 1 94.38 76 PHE A CA 1
ATOM 570 C C . PHE A 1 76 ? 0.79 33.25 0.646 1 94.38 76 PHE A C 1
ATOM 572 O O . PHE A 1 76 ? 1.17 33 -0.496 1 94.38 76 PHE A O 1
ATOM 579 N N . LEU A 1 77 ? 1.468 33.938 1.509 1 95.88 77 LEU A N 1
ATOM 580 C CA . LEU A 1 77 ? 2.742 34.531 1.145 1 95.88 77 LEU A CA 1
ATOM 581 C C . LEU A 1 77 ? 3.898 33.562 1.407 1 95.88 77 LEU A C 1
ATOM 583 O O . LEU A 1 77 ? 3.898 32.844 2.408 1 95.88 77 LEU A O 1
ATOM 587 N N . SER A 1 78 ? 4.863 33.625 0.475 1 95.06 78 SER A N 1
ATOM 588 C CA . SER A 1 78 ? 6.141 33 0.819 1 95.06 78 SER A CA 1
ATOM 589 C C . SER A 1 78 ? 6.832 33.781 1.951 1 95.06 78 SER A C 1
ATOM 591 O O . SER A 1 78 ? 6.477 34.906 2.252 1 95.06 78 SER A O 1
ATOM 593 N N . THR A 1 79 ? 7.75 33.125 2.555 1 94.88 79 THR A N 1
ATOM 594 C CA . THR A 1 79 ? 8.484 33.781 3.615 1 94.88 79 THR A CA 1
ATOM 595 C C . THR A 1 79 ? 9.234 35 3.068 1 94.88 79 THR A C 1
ATOM 597 O O . THR A 1 79 ? 9.344 36.031 3.74 1 94.88 79 THR A O 1
ATOM 600 N N . GLU A 1 80 ? 9.711 34.875 1.87 1 94.75 80 GLU A N 1
ATOM 601 C CA . GLU A 1 80 ? 10.398 36 1.23 1 94.75 80 GLU A CA 1
ATOM 602 C C . GLU A 1 80 ? 9.453 37.188 0.996 1 94.75 80 GLU A C 1
ATOM 604 O O . GLU A 1 80 ? 9.805 38.312 1.248 1 94.75 80 GLU A O 1
ATOM 609 N N . GLN A 1 81 ? 8.32 36.844 0.539 1 96.25 81 GLN A N 1
ATOM 610 C CA . GLN A 1 81 ? 7.316 37.875 0.295 1 96.25 81 GLN A CA 1
ATOM 611 C C . GLN A 1 81 ? 6.902 38.562 1.596 1 96.25 81 GLN A C 1
ATOM 613 O O . GLN A 1 81 ? 6.656 39.781 1.618 1 96.25 81 GLN A O 1
ATOM 618 N N . TYR A 1 82 ? 6.816 37.812 2.613 1 96.94 82 TYR A N 1
ATOM 619 C CA . TYR A 1 82 ? 6.414 38.375 3.896 1 96.94 82 TYR A CA 1
ATOM 620 C C . TYR A 1 82 ? 7.488 39.312 4.438 1 96.94 82 TYR A C 1
ATOM 622 O O . TYR A 1 82 ? 7.176 40.375 5.012 1 96.94 82 TYR A O 1
ATOM 630 N N . VAL A 1 83 ? 8.742 38.969 4.277 1 97.25 83 VAL A N 1
ATOM 631 C CA . VAL A 1 83 ? 9.836 39.844 4.695 1 97.25 83 VAL A CA 1
ATOM 632 C C . VAL A 1 83 ? 9.789 41.125 3.904 1 97.25 83 VAL A C 1
ATOM 634 O O . VAL A 1 83 ? 9.984 42.219 4.465 1 97.25 83 VAL A O 1
ATOM 637 N N . GLN A 1 84 ? 9.531 41 2.648 1 97 84 GLN A N 1
ATOM 638 C CA . GLN A 1 84 ? 9.383 42.188 1.815 1 97 84 GLN A CA 1
ATOM 639 C C . GLN A 1 84 ? 8.234 43.062 2.307 1 97 84 GLN A C 1
ATOM 641 O O . GLN A 1 84 ? 8.336 44.312 2.301 1 97 84 GLN A O 1
ATOM 646 N N . TYR A 1 85 ? 7.168 42.469 2.672 1 97.5 85 TYR A N 1
ATOM 647 C CA . TYR A 1 85 ? 6.027 43.188 3.244 1 97.5 85 TYR A CA 1
ATOM 648 C C . TYR A 1 85 ? 6.438 43.938 4.492 1 97.5 85 TYR A C 1
ATOM 650 O O . TYR A 1 85 ? 6.074 45.125 4.656 1 97.5 85 TYR A O 1
ATOM 658 N N . LEU A 1 86 ? 7.188 43.281 5.363 1 98.12 86 LEU A N 1
ATOM 659 C CA . LEU A 1 86 ? 7.621 43.938 6.605 1 98.12 86 LEU A CA 1
ATOM 660 C C . LEU A 1 86 ? 8.547 45.094 6.324 1 98.12 86 LEU A C 1
ATOM 662 O O . LEU A 1 86 ? 8.484 46.125 7.008 1 98.12 86 LEU A O 1
ATOM 666 N N . GLN A 1 87 ? 9.383 44.969 5.367 1 98.25 87 GLN A N 1
ATOM 667 C CA . GLN A 1 87 ? 10.266 46.062 4.969 1 98.25 87 GLN A CA 1
ATOM 668 C C . GLN A 1 87 ? 9.461 47.25 4.414 1 98.25 87 GLN A C 1
ATOM 670 O O . GLN A 1 87 ? 9.742 48.406 4.727 1 98.25 87 GLN A O 1
ATOM 675 N N . ALA A 1 88 ? 8.516 46.875 3.607 1 98.19 88 ALA A N 1
ATOM 676 C CA . ALA A 1 88 ? 7.645 47.938 3.066 1 98.19 88 ALA A CA 1
ATOM 677 C C . ALA A 1 88 ? 6.871 48.625 4.18 1 98.19 88 ALA A C 1
ATOM 679 O O . ALA A 1 88 ? 6.633 49.844 4.113 1 98.19 88 ALA A O 1
ATOM 680 N N . TYR A 1 89 ? 6.43 47.875 5.113 1 98.19 89 TYR A N 1
ATOM 681 C CA . TYR A 1 89 ? 5.75 48.406 6.285 1 98.19 89 TYR A CA 1
ATOM 682 C C . TYR A 1 89 ? 6.621 49.438 6.992 1 98.19 89 TYR A C 1
ATOM 684 O O . TYR A 1 89 ? 6.152 50.531 7.348 1 98.19 89 TYR A O 1
ATOM 692 N N . CYS A 1 90 ? 7.883 49.125 7.207 1 98.62 90 CYS A N 1
ATOM 693 C CA . CYS A 1 90 ? 8.836 50 7.855 1 98.62 90 CYS A CA 1
ATOM 694 C C . CYS A 1 90 ? 9 51.281 7.055 1 98.62 90 CYS A C 1
ATOM 696 O O . CYS A 1 90 ? 9.078 52.375 7.629 1 98.62 90 CYS A O 1
ATOM 698 N N . THR A 1 91 ? 9.094 51.125 5.801 1 98.56 91 THR A N 1
ATOM 699 C CA . THR A 1 91 ? 9.258 52.281 4.93 1 98.56 91 THR A CA 1
ATOM 700 C C . THR A 1 91 ? 8.016 53.188 4.965 1 98.56 91 THR A C 1
ATOM 702 O O . THR A 1 91 ? 8.117 54.406 5.113 1 98.56 91 THR A O 1
ATOM 705 N N . HIS A 1 92 ? 6.91 52.562 4.824 1 98.12 92 HIS A N 1
ATOM 706 C CA . HIS A 1 92 ? 5.641 53.281 4.766 1 98.12 92 HIS A CA 1
ATOM 707 C C . HIS A 1 92 ? 5.41 54.094 6.031 1 98.12 92 HIS A C 1
ATOM 709 O O . HIS A 1 92 ? 4.953 55.25 5.961 1 98.12 92 HIS A O 1
ATOM 715 N N . PHE A 1 93 ? 5.727 53.531 7.172 1 98.25 93 PHE A N 1
ATOM 716 C CA . PHE A 1 93 ? 5.43 54.188 8.445 1 98.25 93 PHE A CA 1
ATOM 717 C C . PHE A 1 93 ? 6.664 54.875 9 1 98.25 93 PHE A C 1
ATOM 719 O O . PHE A 1 93 ? 6.68 55.312 10.156 1 98.25 93 PHE A O 1
ATOM 726 N N . LYS A 1 94 ? 7.742 54.938 8.242 1 97.88 94 LYS A N 1
ATOM 727 C CA . LYS A 1 94 ? 8.969 55.688 8.562 1 97.88 94 LYS A CA 1
ATOM 728 C C . LYS A 1 94 ? 9.555 55.219 9.891 1 97.88 94 LYS A C 1
ATOM 730 O O . LYS A 1 94 ? 9.852 56.031 10.773 1 97.88 94 LYS A O 1
ATOM 735 N N . LEU A 1 95 ? 9.789 53.938 9.961 1 98.62 95 LEU A N 1
ATOM 736 C CA . LEU A 1 95 ? 10.258 53.344 11.203 1 98.62 95 LEU A CA 1
ATOM 737 C C . LEU A 1 95 ? 11.781 53.281 11.234 1 98.62 95 LEU A C 1
ATOM 739 O O . LEU A 1 95 ? 12.383 53.188 12.305 1 98.62 95 LEU A O 1
ATOM 743 N N . TRP A 1 96 ? 12.438 53.375 10.18 1 98.38 96 TRP A N 1
ATOM 744 C CA . TRP A 1 96 ? 13.859 53.094 10.016 1 98.38 96 TRP A CA 1
ATOM 745 C C . TRP A 1 96 ? 14.703 53.969 10.938 1 98.38 96 TRP A C 1
ATOM 747 O O . TRP A 1 96 ? 15.641 53.5 11.57 1 98.38 96 TRP A O 1
ATOM 757 N N . PRO A 1 97 ? 14.359 55.281 11.086 1 98.12 97 PRO A N 1
ATOM 758 C CA . PRO A 1 97 ? 15.18 56.125 11.938 1 98.12 97 PRO A CA 1
ATOM 759 C C . PRO A 1 97 ? 15.117 55.719 13.414 1 98.12 97 PRO A C 1
ATOM 761 O O . PRO A 1 97 ? 15.945 56.188 14.211 1 98.12 97 PRO A O 1
ATOM 764 N N . HIS A 1 98 ? 14.219 54.938 13.766 1 98.44 98 HIS A N 1
ATOM 765 C CA . HIS A 1 98 ? 14 54.562 15.164 1 98.44 98 HIS A CA 1
ATOM 766 C C . HIS A 1 98 ? 14.508 53.156 15.445 1 98.44 98 HIS A C 1
ATOM 768 O O . HIS A 1 98 ? 14.156 52.562 16.469 1 98.44 98 HIS A O 1
ATOM 774 N N . MET A 1 99 ? 15.336 52.594 14.586 1 98.19 99 MET A N 1
ATOM 775 C CA . MET A 1 99 ? 15.828 51.25 14.734 1 98.19 99 MET A CA 1
ATOM 776 C C . MET A 1 99 ? 17.344 51.188 14.711 1 98.19 99 MET A C 1
ATOM 778 O O . MET A 1 99 ? 17.984 51.969 14 1 98.19 99 MET A O 1
ATOM 782 N N . ARG A 1 100 ? 17.844 50.312 15.5 1 97.44 100 ARG A N 1
ATOM 783 C CA . ARG A 1 100 ? 19.266 49.969 15.461 1 97.44 100 ARG A CA 1
ATOM 784 C C . ARG A 1 100 ? 19.453 48.5 15.031 1 97.44 100 ARG A C 1
ATOM 786 O O . ARG A 1 100 ? 19.312 47.594 15.844 1 97.44 100 ARG A O 1
ATOM 793 N N . LEU A 1 101 ? 19.859 48.312 13.789 1 96.69 101 LEU A N 1
ATOM 794 C CA . LEU A 1 101 ? 20.141 46.969 13.273 1 96.69 101 LEU A CA 1
ATOM 795 C C . LEU A 1 101 ? 21.547 46.5 13.656 1 96.69 101 LEU A C 1
ATOM 797 O O . LEU A 1 101 ? 22.344 47.312 14.156 1 96.69 101 LEU A O 1
ATOM 801 N N . ASN A 1 102 ? 21.812 45.25 13.492 1 96 102 ASN A N 1
ATOM 802 C CA . ASN A 1 102 ? 23.109 44.688 13.875 1 96 102 ASN A CA 1
ATOM 803 C C . ASN A 1 102 ? 23.484 45.062 15.312 1 96 102 ASN A C 1
ATOM 805 O O . ASN A 1 102 ? 24.641 45.375 15.602 1 96 102 ASN A O 1
ATOM 809 N N . THR A 1 103 ? 22.531 45.125 16.141 1 96.88 103 THR A N 1
ATOM 810 C CA . THR A 1 103 ? 22.703 45.562 17.531 1 96.88 103 THR A CA 1
ATOM 811 C C . THR A 1 103 ? 22.031 44.594 18.484 1 96.88 103 THR A C 1
ATOM 813 O O . THR A 1 103 ? 20.797 44.438 18.453 1 96.88 103 THR A O 1
ATOM 816 N N . ARG A 1 104 ? 22.812 44 19.312 1 95.62 104 ARG A N 1
ATOM 817 C CA . ARG A 1 104 ? 22.297 43.031 20.266 1 95.62 104 ARG A CA 1
ATOM 818 C C . ARG A 1 104 ? 22.109 43.656 21.641 1 95.62 104 ARG A C 1
ATOM 820 O O . ARG A 1 104 ? 22.984 44.375 22.141 1 95.62 104 ARG A O 1
ATOM 827 N N . VAL A 1 105 ? 20.953 43.406 22.234 1 96.62 105 VAL A N 1
ATOM 828 C CA . VAL A 1 105 ? 20.766 43.75 23.641 1 96.62 105 VAL A CA 1
ATOM 829 C C . VAL A 1 105 ? 21.375 42.656 24.516 1 96.62 105 VAL A C 1
ATOM 831 O O . VAL A 1 105 ? 20.938 41.5 24.484 1 96.62 105 VAL A O 1
ATOM 834 N N . VAL A 1 106 ? 22.312 43.062 25.297 1 94.44 106 VAL A N 1
ATOM 835 C CA . VAL A 1 106 ? 23.078 42.094 26.094 1 94.44 106 VAL A CA 1
ATOM 836 C C . VAL A 1 106 ? 22.422 41.906 27.469 1 94.44 106 VAL A C 1
ATOM 838 O O . VAL A 1 106 ? 22.438 40.812 28.031 1 94.44 106 VAL A O 1
ATOM 841 N N . SER A 1 107 ? 21.938 43.031 27.953 1 94.19 107 SER A N 1
ATOM 842 C CA . SER A 1 107 ? 21.297 42.938 29.266 1 94.19 107 SER A CA 1
ATOM 843 C C . SER A 1 107 ? 20.312 44.094 29.484 1 94.19 107 SER A C 1
ATOM 845 O O . SER A 1 107 ? 20.469 45.156 28.891 1 94.19 107 SER A O 1
ATOM 847 N N . VAL A 1 108 ? 19.312 43.812 30.266 1 95.62 108 VAL A N 1
ATOM 848 C CA . VAL A 1 108 ? 18.375 44.812 30.797 1 95.62 108 VAL A CA 1
ATOM 849 C C . VAL A 1 108 ? 18.438 44.812 32.312 1 95.62 108 VAL A C 1
ATOM 851 O O . VAL A 1 108 ? 18.266 43.781 32.969 1 95.62 108 VAL A O 1
ATOM 854 N N . THR A 1 109 ? 18.703 45.969 32.906 1 93.31 109 THR A N 1
ATOM 855 C CA . THR A 1 109 ? 18.797 46.062 34.344 1 93.31 109 THR A CA 1
ATOM 856 C C . THR A 1 109 ? 17.938 47.219 34.875 1 93.31 109 THR A C 1
ATOM 858 O O . THR A 1 109 ? 17.594 48.125 34.094 1 93.31 109 THR A O 1
ATOM 861 N N . ARG A 1 110 ? 17.609 47.125 36.125 1 92.44 110 ARG A N 1
ATOM 862 C CA . ARG A 1 110 ? 16.781 48.188 36.719 1 92.44 110 ARG A CA 1
ATOM 863 C C . ARG A 1 110 ? 17.641 49.344 37.219 1 92.44 110 ARG A C 1
ATOM 865 O O . ARG A 1 110 ? 18.703 49.156 37.781 1 92.44 110 ARG A O 1
ATOM 872 N N . GLY A 1 111 ? 17.125 50.531 36.906 1 88.25 111 GLY A N 1
ATOM 873 C CA . GLY A 1 111 ? 17.75 51.719 37.469 1 88.25 111 GLY A CA 1
ATOM 874 C C . GLY A 1 111 ? 17.312 52 38.906 1 88.25 111 GLY A C 1
ATOM 875 O O . GLY A 1 111 ? 16.297 51.469 39.375 1 88.25 111 GLY A O 1
ATOM 876 N N . VAL A 1 112 ? 18 52.969 39.562 1 85.81 112 VAL A N 1
ATOM 877 C CA . VAL A 1 112 ? 17.734 53.344 40.938 1 85.81 112 VAL A CA 1
ATOM 878 C C . VAL A 1 112 ? 16.391 54.031 41.031 1 85.81 112 VAL A C 1
ATOM 880 O O . VAL A 1 112 ? 15.672 53.906 42.031 1 85.81 112 VAL A O 1
ATOM 883 N N . ASP A 1 113 ? 16.031 54.688 39.969 1 88.38 113 ASP A N 1
ATOM 884 C CA . ASP A 1 113 ? 14.789 55.469 39.969 1 88.38 113 ASP A CA 1
ATOM 885 C C . ASP A 1 113 ? 13.633 54.656 39.406 1 88.38 113 ASP A C 1
ATOM 887 O O . ASP A 1 113 ? 12.547 55.188 39.156 1 88.38 113 ASP A O 1
ATOM 891 N N . GLY A 1 114 ? 13.805 53.406 39.156 1 86.88 114 GLY A N 1
ATOM 892 C CA . GLY A 1 114 ? 12.734 52.562 38.656 1 86.88 114 GLY A CA 1
ATOM 893 C C . GLY A 1 114 ? 12.773 52.438 37.125 1 86.88 114 GLY A C 1
ATOM 894 O O . GLY A 1 114 ? 12.016 51.656 36.562 1 86.88 114 GLY A O 1
ATOM 895 N N . SER A 1 115 ? 13.742 53.125 36.531 1 93.75 115 SER A N 1
ATOM 896 C CA . SER A 1 115 ? 13.93 53.062 35.094 1 93.75 115 SER A CA 1
ATOM 897 C C . SER A 1 115 ? 14.609 51.75 34.688 1 93.75 115 SER A C 1
ATOM 899 O O . SER A 1 115 ? 14.969 50.938 35.531 1 93.75 115 SER A O 1
ATOM 901 N N . HIS A 1 116 ? 14.617 51.531 33.344 1 96.12 116 HIS A N 1
ATOM 902 C CA . HIS A 1 116 ? 15.305 50.375 32.781 1 96.12 116 HIS A CA 1
ATOM 903 C C . HIS A 1 116 ? 16.562 50.781 32.031 1 96.12 116 HIS A C 1
ATOM 905 O O . HIS A 1 116 ? 16.547 51.781 31.312 1 96.12 116 HIS A O 1
ATOM 911 N N . ILE A 1 117 ? 17.625 50.031 32.281 1 95.69 117 ILE A N 1
ATOM 912 C CA . ILE A 1 117 ? 18.875 50.312 31.578 1 95.69 117 ILE A CA 1
ATOM 913 C C . ILE A 1 117 ? 19.125 49.219 30.547 1 95.69 117 ILE A C 1
ATOM 915 O O . ILE A 1 117 ? 19.312 48.031 30.891 1 95.69 117 ILE A O 1
ATOM 919 N N . ILE A 1 118 ? 19.109 49.594 29.25 1 96.88 118 ILE A N 1
ATOM 920 C CA . ILE A 1 118 ? 19.359 48.688 28.141 1 96.88 118 ILE A CA 1
ATOM 921 C C . ILE A 1 118 ? 20.859 48.719 27.812 1 96.88 118 ILE A C 1
ATOM 923 O O . ILE A 1 118 ? 21.391 49.75 27.375 1 96.88 118 ILE A O 1
ATOM 927 N N . THR A 1 119 ? 21.531 47.625 28.078 1 95.75 119 THR A N 1
ATOM 928 C CA . THR A 1 119 ? 22.906 47.469 27.609 1 95.75 119 THR A CA 1
ATOM 929 C C . THR A 1 119 ? 22.938 46.75 26.25 1 95.75 119 THR A C 1
ATOM 931 O O . THR A 1 119 ? 22.406 45.656 26.109 1 95.75 119 THR A O 1
ATOM 934 N N . TYR A 1 120 ? 23.469 47.438 25.234 1 96.56 120 TYR A N 1
ATOM 935 C CA . TYR A 1 120 ? 23.469 46.906 23.875 1 96.56 120 TYR A CA 1
ATOM 936 C C . TYR A 1 120 ? 24.844 47.031 23.234 1 96.56 120 TYR A C 1
ATOM 938 O O . TYR A 1 120 ? 25.672 47.812 23.688 1 96.56 120 TYR A O 1
ATOM 946 N N . LYS A 1 121 ? 25.047 46.156 22.266 1 95.56 121 LYS A N 1
ATOM 947 C CA . LYS A 1 121 ? 26.328 46.188 21.562 1 95.56 121 LYS A CA 1
ATOM 948 C C . LYS A 1 121 ? 26.141 45.844 20.078 1 95.56 121 LYS A C 1
ATOM 950 O O . LYS A 1 121 ? 25.391 44.938 19.734 1 95.56 121 LYS A O 1
ATOM 955 N N . THR A 1 122 ? 26.766 46.625 19.234 1 91.81 122 THR A N 1
ATOM 956 C CA . THR A 1 122 ? 26.797 46.281 17.828 1 91.81 122 THR A CA 1
ATOM 957 C C . THR A 1 122 ? 27.766 45.125 17.578 1 91.81 122 THR A C 1
ATOM 959 O O . THR A 1 122 ? 28.656 44.875 18.391 1 91.81 122 THR A O 1
ATOM 962 N N . ASN A 1 123 ? 27.531 44.438 16.547 1 85.06 123 ASN A N 1
ATOM 963 C CA . ASN A 1 123 ? 28.359 43.281 16.25 1 85.06 123 ASN A CA 1
ATOM 964 C C . ASN A 1 123 ? 29.828 43.656 16.141 1 85.06 123 ASN A C 1
ATOM 966 O O . ASN A 1 123 ? 30.719 42.875 16.484 1 85.06 123 ASN A O 1
ATOM 970 N N . GLU A 1 124 ? 30.109 44.875 15.805 1 86.12 124 GLU A N 1
ATOM 971 C CA . GLU A 1 124 ? 31.469 45.312 15.547 1 86.12 124 GLU A CA 1
ATOM 972 C C . GLU A 1 124 ? 32.031 46.094 16.719 1 86.12 124 GLU A C 1
ATOM 974 O O . GLU A 1 124 ? 33.25 46.312 16.797 1 86.12 124 GLU A O 1
ATOM 979 N N . ALA A 1 125 ? 31.172 46.469 17.609 1 86.56 125 ALA A N 1
ATOM 980 C CA . ALA A 1 125 ? 31.625 47.375 18.672 1 86.56 125 ALA A CA 1
ATOM 981 C C . ALA A 1 125 ? 32.375 46.594 19.75 1 86.56 125 ALA A C 1
ATOM 983 O O . ALA A 1 125 ? 32.031 45.438 20.047 1 86.56 125 ALA A O 1
ATOM 984 N N . ARG A 1 126 ? 33.469 47.094 20.328 1 83.31 126 ARG A N 1
ATOM 985 C CA . ARG A 1 126 ? 34.25 46.5 21.375 1 83.31 126 ARG A CA 1
ATOM 986 C C . ARG A 1 126 ? 33.594 46.625 22.734 1 83.31 126 ARG A C 1
ATOM 988 O O . ARG A 1 126 ? 33.625 45.719 23.562 1 83.31 126 ARG A O 1
ATOM 995 N N . PHE A 1 127 ? 32.969 47.844 22.969 1 89.94 127 PHE A N 1
ATOM 996 C CA . PHE A 1 127 ? 32.344 48.125 24.266 1 89.94 127 PHE A CA 1
ATOM 997 C C . PHE A 1 127 ? 30.844 48.312 24.125 1 89.94 127 PHE A C 1
ATOM 999 O O . PHE A 1 127 ? 30.391 48.906 23.125 1 89.94 127 PHE A O 1
ATOM 1006 N N . PRO A 1 128 ? 30.109 47.875 25.125 1 94.12 128 PRO A N 1
ATOM 1007 C CA . PRO A 1 128 ? 28.656 48.062 25.078 1 94.12 128 PRO A CA 1
ATOM 1008 C C . PRO A 1 128 ? 28.25 49.5 25.422 1 94.12 128 PRO A C 1
ATOM 1010 O O . PRO A 1 128 ? 29.031 50.25 26.031 1 94.12 128 PRO A O 1
ATOM 1013 N N . CYS A 1 129 ? 27.109 49.938 24.922 1 95.56 129 CYS A N 1
ATOM 1014 C CA . CYS A 1 129 ? 26.469 51.188 25.234 1 95.56 129 CYS A CA 1
ATOM 1015 C C . CYS A 1 129 ? 25.234 51 26.094 1 95.56 129 CYS A C 1
ATOM 1017 O O . CYS A 1 129 ? 24.719 49.875 26.203 1 95.56 129 CYS A O 1
ATOM 1019 N N . GLU A 1 130 ? 24.875 52.094 26.766 1 95.75 130 GLU A N 1
ATOM 1020 C CA . GLU A 1 130 ? 23.688 52 27.625 1 95.75 130 GLU A CA 1
ATOM 1021 C C . GLU A 1 130 ? 22.656 53.062 27.234 1 95.75 130 GLU A C 1
ATOM 1023 O O . GLU A 1 130 ? 23.031 54.156 26.812 1 95.75 130 GLU A O 1
ATOM 1028 N N . TRP A 1 131 ? 21.469 52.719 27.312 1 97.06 131 TRP A N 1
ATOM 1029 C CA . TRP A 1 131 ? 20.359 53.656 27.109 1 97.06 131 TRP A CA 1
ATOM 1030 C C . TRP A 1 131 ? 19.297 53.469 28.188 1 97.06 131 TRP A C 1
ATOM 1032 O O . TRP A 1 131 ? 18.781 52.375 28.391 1 97.06 131 TRP A O 1
ATOM 1042 N N . ARG A 1 132 ? 18.984 54.531 28.938 1 97.12 132 ARG A N 1
ATOM 1043 C CA . ARG A 1 132 ? 17.984 54.5 29.984 1 97.12 132 ARG A CA 1
ATOM 1044 C C . ARG A 1 132 ? 16.594 54.812 29.438 1 97.12 132 ARG A C 1
ATOM 1046 O O . ARG A 1 132 ? 16.422 55.719 28.625 1 97.12 132 ARG A O 1
ATOM 1053 N N . CYS A 1 133 ? 15.664 54 29.875 1 97.88 133 CYS A N 1
ATOM 1054 C CA . CYS A 1 133 ? 14.305 54.188 29.375 1 97.88 133 CYS A CA 1
ATOM 1055 C C . CYS A 1 133 ? 13.273 53.906 30.469 1 97.88 133 CYS A C 1
ATOM 1057 O O . CYS A 1 133 ? 13.625 53.438 31.547 1 97.88 133 CYS A O 1
ATOM 1059 N N . ASP A 1 134 ? 12.016 54.219 30.125 1 97.75 134 ASP A N 1
ATOM 1060 C CA . ASP A 1 134 ? 10.93 54.125 31.094 1 97.75 134 ASP A CA 1
ATOM 1061 C C . ASP A 1 134 ? 10.203 52.781 30.984 1 97.75 134 ASP A C 1
ATOM 1063 O O . ASP A 1 134 ? 9.594 52.312 31.938 1 97.75 134 ASP A O 1
ATOM 1067 N N . ALA A 1 135 ? 10.195 52.188 29.812 1 98.25 135 ALA A N 1
ATOM 1068 C CA . ALA A 1 135 ? 9.5 50.938 29.562 1 98.25 135 ALA A CA 1
ATOM 1069 C C . ALA A 1 135 ? 10.25 50.094 28.516 1 98.25 135 ALA A C 1
ATOM 1071 O O . ALA A 1 135 ? 11.047 50.625 27.75 1 98.25 135 ALA A O 1
ATOM 1072 N N . VAL A 1 136 ? 10.031 48.75 28.562 1 98.56 136 VAL A N 1
ATOM 1073 C CA . VAL A 1 136 ? 10.695 47.812 27.656 1 98.56 136 VAL A CA 1
ATOM 1074 C C . VAL A 1 136 ? 9.672 46.875 27.047 1 98.56 136 VAL A C 1
ATOM 1076 O O . VAL A 1 136 ? 8.898 46.25 27.766 1 98.56 136 VAL A O 1
ATOM 1079 N N . ALA A 1 137 ? 9.617 46.844 25.719 1 98.75 137 ALA A N 1
ATOM 1080 C CA . ALA A 1 137 ? 8.852 45.812 25 1 98.75 137 ALA A CA 1
ATOM 1081 C C . ALA A 1 137 ? 9.758 44.688 24.547 1 98.75 137 ALA A C 1
ATOM 1083 O O . ALA A 1 137 ? 10.633 44.875 23.703 1 98.75 137 ALA A O 1
ATOM 1084 N N . VAL A 1 138 ? 9.547 43.531 25.172 1 98.38 138 VAL A N 1
ATOM 1085 C CA . VAL A 1 138 ? 10.297 42.344 24.766 1 98.38 138 VAL A CA 1
ATOM 1086 C C . VAL A 1 138 ? 9.609 41.688 23.562 1 98.38 138 VAL A C 1
ATOM 1088 O O . VAL A 1 138 ? 8.5 41.156 23.703 1 98.38 138 VAL A O 1
ATOM 1091 N N . CYS A 1 139 ? 10.203 41.688 22.391 1 98.06 139 CYS A N 1
ATOM 1092 C CA . CYS A 1 139 ? 9.703 41.156 21.141 1 98.06 139 CYS A CA 1
ATOM 1093 C C . CYS A 1 139 ? 10.758 40.25 20.484 1 98.06 139 CYS A C 1
ATOM 1095 O O . CYS A 1 139 ? 10.891 40.25 19.25 1 98.06 139 CYS A O 1
ATOM 1097 N N . SER A 1 140 ? 11.516 39.5 21.266 1 93.56 140 SER A N 1
ATOM 1098 C CA . SER A 1 140 ? 12.695 38.781 20.812 1 93.56 140 SER A CA 1
ATOM 1099 C C . SER A 1 140 ? 12.297 37.5 20.078 1 93.56 140 SER A C 1
ATOM 1101 O O . SER A 1 140 ? 13.125 36.875 19.422 1 93.56 140 SER A O 1
ATOM 1103 N N . GLY A 1 141 ? 11.078 37.156 20.141 1 89.31 141 GLY A N 1
ATOM 1104 C CA . GLY A 1 141 ? 10.586 36.062 19.312 1 89.31 141 GLY A CA 1
ATOM 1105 C C . GLY A 1 141 ? 10.602 34.719 20.031 1 89.31 141 GLY A C 1
ATOM 1106 O O . GLY A 1 141 ? 11.375 34.531 20.969 1 89.31 141 GLY A O 1
ATOM 1107 N N . LEU A 1 142 ? 9.812 33.781 19.547 1 79.56 142 LEU A N 1
ATOM 1108 C CA . LEU A 1 142 ? 9.625 32.438 20.109 1 79.56 142 LEU A CA 1
ATOM 1109 C C . LEU A 1 142 ? 10.562 31.438 19.453 1 79.56 142 LEU A C 1
ATOM 1111 O O . LEU A 1 142 ? 10.867 30.391 20.031 1 79.56 142 LEU A O 1
ATOM 1115 N N . HIS A 1 143 ? 11.07 31.703 18.281 1 80.5 143 HIS A N 1
ATOM 1116 C CA . HIS A 1 143 ? 11.75 30.719 17.453 1 80.5 143 HIS A CA 1
ATOM 1117 C C . HIS A 1 143 ? 13.219 31.094 17.25 1 80.5 143 HIS A C 1
ATOM 1119 O O . HIS A 1 143 ? 13.68 31.219 16.109 1 80.5 143 HIS A O 1
ATOM 1125 N N . VAL A 1 144 ? 13.914 31.094 18.328 1 82.5 144 VAL A N 1
ATOM 1126 C CA . VAL A 1 144 ? 15.289 31.578 18.219 1 82.5 144 VAL A CA 1
ATOM 1127 C C . VAL A 1 144 ? 16.25 30.484 18.703 1 82.5 144 VAL A C 1
ATOM 1129 O O . VAL A 1 144 ? 17.062 29.984 17.922 1 82.5 144 VAL A O 1
ATOM 1132 N N . THR A 1 145 ? 15.992 29.953 19.875 1 88.62 145 THR A N 1
ATOM 1133 C CA . THR A 1 145 ? 16.875 28.938 20.438 1 88.62 145 THR A CA 1
ATOM 1134 C C . THR A 1 145 ? 16.328 27.547 20.172 1 88.62 145 THR A C 1
ATOM 1136 O O . THR A 1 145 ? 15.289 27.156 20.703 1 88.62 145 THR A O 1
ATOM 1139 N N . PRO A 1 146 ? 17.094 26.75 19.391 1 93.38 146 PRO A N 1
ATOM 1140 C CA . PRO A 1 146 ? 16.609 25.406 19.047 1 93.38 146 PRO A CA 1
ATOM 1141 C C . PRO A 1 146 ? 16.438 24.516 20.281 1 93.38 146 PRO A C 1
ATOM 1143 O O . PRO A 1 146 ? 17.25 24.547 21.203 1 93.38 146 PRO A O 1
ATOM 1146 N N . ASN A 1 147 ? 15.375 23.812 20.297 1 94 147 ASN A N 1
ATOM 1147 C CA . ASN A 1 147 ? 15.195 22.75 21.281 1 94 147 ASN A CA 1
ATOM 1148 C C . ASN A 1 147 ? 15.805 21.438 20.781 1 94 147 ASN A C 1
ATOM 1150 O O . ASN A 1 147 ? 15.289 20.812 19.859 1 94 147 ASN A O 1
ATOM 1154 N N . ILE A 1 148 ? 16.859 21 21.391 1 95.06 148 ILE A N 1
ATOM 1155 C CA . ILE A 1 148 ? 17.531 19.766 20.984 1 95.06 148 ILE A CA 1
ATOM 1156 C C . ILE A 1 148 ? 17.312 18.688 22.031 1 95.06 148 ILE A C 1
ATOM 1158 O O . ILE A 1 148 ? 17.984 18.672 23.062 1 95.06 148 ILE A O 1
ATOM 1162 N N . PRO A 1 149 ? 16.469 17.797 21.719 1 94.06 149 PRO A N 1
ATOM 1163 C CA . PRO A 1 149 ? 16.25 16.719 22.703 1 94.06 149 PRO A CA 1
ATOM 1164 C C . PRO A 1 149 ? 17.438 15.766 22.812 1 94.06 149 PRO A C 1
ATOM 1166 O O . PRO A 1 149 ? 18.219 15.648 21.875 1 94.06 149 PRO A O 1
ATOM 1169 N N . ASN A 1 150 ? 17.438 15.188 23.984 1 93.25 150 ASN A N 1
ATOM 1170 C CA . ASN A 1 150 ? 18.453 14.164 24.188 1 93.25 150 ASN A CA 1
ATOM 1171 C C . ASN A 1 150 ? 17.969 12.781 23.766 1 93.25 150 ASN A C 1
ATOM 1173 O O . ASN A 1 150 ? 17.297 12.086 24.547 1 93.25 150 ASN A O 1
ATOM 1177 N N . ILE A 1 151 ? 18.266 12.391 22.609 1 95.69 151 ILE A N 1
ATOM 1178 C CA . ILE A 1 151 ? 17.953 11.055 22.109 1 95.69 151 ILE A CA 1
ATOM 1179 C C . ILE A 1 151 ? 19.188 10.164 22.203 1 95.69 151 ILE A C 1
ATOM 1181 O O . ILE A 1 151 ? 20.219 10.461 21.594 1 95.69 151 ILE A O 1
ATOM 1185 N N . LYS A 1 152 ? 19.109 9.109 22.922 1 96.75 152 LYS A N 1
ATOM 1186 C CA . LYS A 1 152 ? 20.234 8.203 23.141 1 96.75 152 LYS A CA 1
ATOM 1187 C C . LYS A 1 152 ? 20.766 7.668 21.812 1 96.75 152 LYS A C 1
ATOM 1189 O O . LYS A 1 152 ? 19.984 7.188 20.969 1 96.75 152 LYS A O 1
ATOM 1194 N N . GLY A 1 153 ? 22.031 7.848 21.562 1 97.25 153 GLY A N 1
ATOM 1195 C CA . GLY A 1 153 ? 22.656 7.258 20.391 1 97.25 153 GLY A CA 1
ATOM 1196 C C . GLY A 1 153 ? 22.641 8.172 19.172 1 97.25 153 GLY A C 1
ATOM 1197 O O . GLY A 1 153 ? 22.969 7.75 18.062 1 97.25 153 GLY A O 1
ATOM 1198 N N . MET A 1 154 ? 22.297 9.422 19.281 1 96 154 MET A N 1
ATOM 1199 C CA . MET A 1 154 ? 22.25 10.375 18.172 1 96 154 MET A CA 1
ATOM 1200 C C . MET A 1 154 ? 23.609 10.5 17.484 1 96 154 MET A C 1
ATOM 1202 O O . MET A 1 154 ? 23.672 10.766 16.281 1 96 154 MET A O 1
ATOM 1206 N N . GLU A 1 155 ? 24.672 10.227 18.25 1 95.5 155 GLU A N 1
ATOM 1207 C CA . GLU A 1 155 ? 26.031 10.32 17.719 1 95.5 155 GLU A CA 1
ATOM 1208 C C . GLU A 1 155 ? 26.297 9.219 16.703 1 95.5 155 GLU A C 1
ATOM 1210 O O . GLU A 1 155 ? 27.234 9.312 15.914 1 95.5 155 GLU A O 1
ATOM 1215 N N . ASN A 1 156 ? 25.453 8.203 16.703 1 96.81 156 ASN A N 1
ATOM 1216 C CA . ASN A 1 156 ? 25.625 7.07 15.797 1 96.81 156 ASN A CA 1
ATOM 1217 C C . ASN A 1 156 ? 25.031 7.355 14.43 1 96.81 156 ASN A C 1
ATOM 1219 O O . ASN A 1 156 ? 25.172 6.551 13.5 1 96.81 156 ASN A O 1
ATOM 1223 N N . VAL A 1 157 ? 24.391 8.5 14.195 1 96.81 157 VAL A N 1
ATOM 1224 C CA . VAL A 1 157 ? 23.875 8.922 12.898 1 96.81 157 VAL A CA 1
ATOM 1225 C C . VAL A 1 157 ? 24.922 9.727 12.148 1 96.81 157 VAL A C 1
ATOM 1227 O O . VAL A 1 157 ? 25.578 10.594 12.727 1 96.81 157 VAL A O 1
ATOM 1230 N N . PRO A 1 158 ? 25.141 9.453 10.93 1 96.31 158 PRO A N 1
ATOM 1231 C CA . PRO A 1 158 ? 26.188 10.156 10.18 1 96.31 158 PRO A CA 1
ATOM 1232 C C . PRO A 1 158 ? 26.016 11.68 10.242 1 96.31 158 PRO A C 1
ATOM 1234 O O . PRO A 1 158 ? 27 12.398 10.422 1 96.31 158 PRO A O 1
ATOM 1237 N N . LEU A 1 159 ? 24.812 12.25 10.102 1 97.44 159 LEU A N 1
ATOM 1238 C CA . LEU A 1 159 ? 24.562 13.688 10.141 1 97.44 159 LEU A CA 1
ATOM 1239 C C . LEU A 1 159 ? 23.25 13.984 10.859 1 97.44 159 LEU A C 1
ATOM 1241 O O . LEU A 1 159 ? 22.203 13.43 10.516 1 97.44 159 LEU A O 1
ATOM 1245 N N . ALA A 1 160 ? 23.312 14.766 11.891 1 97.31 160 ALA A N 1
ATOM 1246 C CA . ALA A 1 160 ? 22.125 15.211 12.625 1 97.31 160 ALA A CA 1
ATOM 1247 C C . ALA A 1 160 ? 22.156 16.719 12.852 1 97.31 160 ALA A C 1
ATOM 1249 O O . ALA A 1 160 ? 23.203 17.281 13.219 1 97.31 160 ALA A O 1
ATOM 1250 N N . PHE A 1 161 ? 21.125 17.422 12.516 1 97.38 161 PHE A N 1
ATOM 1251 C CA . PHE A 1 161 ? 21.078 18.859 12.75 1 97.38 161 PHE A CA 1
ATOM 1252 C C . PHE A 1 161 ? 19.656 19.312 12.984 1 97.38 161 PHE A C 1
ATOM 1254 O O . PHE A 1 161 ? 18.703 18.594 12.688 1 97.38 161 PHE A O 1
ATOM 1261 N N . HIS A 1 162 ? 19.484 20.453 13.602 1 97 162 HIS A N 1
ATOM 1262 C CA . HIS A 1 162 ? 18.188 21.047 13.852 1 97 162 HIS A CA 1
ATOM 1263 C C . HIS A 1 162 ? 17.625 21.719 12.602 1 97 162 HIS A C 1
ATOM 1265 O O . HIS A 1 162 ? 18.391 22.25 11.781 1 97 162 HIS A O 1
ATOM 1271 N N . SER A 1 163 ? 16.328 21.766 12.492 1 96.81 163 SER A N 1
ATOM 1272 C CA . SER A 1 163 ? 15.672 22.281 11.305 1 96.81 163 SER A CA 1
ATOM 1273 C C . SER A 1 163 ? 15.961 23.766 11.102 1 96.81 163 SER A C 1
ATOM 1275 O O . SER A 1 163 ? 15.789 24.281 10 1 96.81 163 SER A O 1
ATOM 1277 N N . SER A 1 164 ? 16.422 24.438 12.148 1 94.5 164 SER A N 1
ATOM 1278 C CA . SER A 1 164 ? 16.734 25.859 12.047 1 94.5 164 SER A CA 1
ATOM 1279 C C . SER A 1 164 ? 17.844 26.109 11.023 1 94.5 164 SER A C 1
ATOM 1281 O O . SER A 1 164 ? 17.953 27.219 10.484 1 94.5 164 SER A O 1
ATOM 1283 N N . VAL A 1 165 ? 18.625 25.078 10.742 1 94.31 165 VAL A N 1
ATOM 1284 C CA . VAL A 1 165 ? 19.734 25.297 9.82 1 94.31 165 VAL A CA 1
ATOM 1285 C C . VAL A 1 165 ? 19.422 24.656 8.469 1 94.31 165 VAL A C 1
ATOM 1287 O O . VAL A 1 165 ? 20.188 24.781 7.52 1 94.31 165 VAL A O 1
ATOM 1290 N N . PHE A 1 166 ? 18.281 24.047 8.328 1 96.31 166 PHE A N 1
ATOM 1291 C CA . PHE A 1 166 ? 17.859 23.531 7.035 1 96.31 166 PHE A CA 1
ATOM 1292 C C . PHE A 1 166 ? 17.453 24.656 6.102 1 96.31 166 PHE A C 1
ATOM 1294 O O . PHE A 1 166 ? 16.625 25.5 6.457 1 96.31 166 PHE A O 1
ATOM 1301 N N . LYS A 1 167 ? 17.938 24.641 4.836 1 95.19 167 LYS A N 1
ATOM 1302 C CA . LYS A 1 167 ? 17.672 25.734 3.916 1 95.19 167 LYS A CA 1
ATOM 1303 C C . LYS A 1 167 ? 17.078 25.234 2.604 1 95.19 167 LYS A C 1
ATOM 1305 O O . LYS A 1 167 ? 16.219 25.891 2.016 1 95.19 167 LYS A O 1
ATOM 1310 N N . SER A 1 168 ? 17.578 24.047 2.207 1 96.19 168 SER A N 1
ATOM 1311 C CA . SER A 1 168 ? 17.156 23.625 0.875 1 96.19 168 SER A CA 1
ATOM 1312 C C . SER A 1 168 ? 17.203 22.109 0.733 1 96.19 168 SER A C 1
ATOM 1314 O O . SER A 1 168 ? 17.891 21.438 1.503 1 96.19 168 SER A O 1
ATOM 1316 N N . ARG A 1 169 ? 16.625 21.594 -0.292 1 95 169 ARG A N 1
ATOM 1317 C CA . ARG A 1 169 ? 16.562 20.172 -0.63 1 95 169 ARG A CA 1
ATOM 1318 C C . ARG A 1 169 ? 17.953 19.609 -0.896 1 95 169 ARG A C 1
ATOM 1320 O O . ARG A 1 169 ? 18.172 18.406 -0.746 1 95 169 ARG A O 1
ATOM 1327 N N . LYS A 1 170 ? 18.797 20.5 -1.325 1 94.81 170 LYS A N 1
ATOM 1328 C CA . LYS A 1 170 ? 20.156 20.047 -1.657 1 94.81 170 LYS A CA 1
ATOM 1329 C C . LYS A 1 170 ? 20.812 19.375 -0.464 1 94.81 170 LYS A C 1
ATOM 1331 O O . LYS A 1 170 ? 21.656 18.484 -0.636 1 94.81 170 LYS A O 1
ATOM 1336 N N . GLN A 1 171 ? 20.375 19.688 0.7 1 96.56 171 GLN A N 1
ATOM 1337 C CA . GLN A 1 171 ? 20.969 19.188 1.927 1 96.56 171 GLN A CA 1
ATOM 1338 C C . GLN A 1 171 ? 20.609 17.719 2.143 1 96.56 171 GLN A C 1
ATOM 1340 O O . GLN A 1 171 ? 21.25 17.031 2.943 1 96.56 171 GLN A O 1
ATOM 1345 N N . PHE A 1 172 ? 19.609 17.156 1.486 1 96.56 172 PHE A N 1
ATOM 1346 C CA . PHE A 1 172 ? 19.219 15.758 1.645 1 96.56 172 PHE A CA 1
ATOM 1347 C C . PHE A 1 172 ? 20.219 14.836 0.961 1 96.56 172 PHE A C 1
ATOM 1349 O O . PHE A 1 172 ? 20.359 13.672 1.351 1 96.56 172 PHE A O 1
ATOM 1356 N N . GLY A 1 173 ? 20.797 15.383 -0.065 1 93.19 173 GLY A N 1
ATOM 1357 C CA . GLY A 1 173 ? 21.594 14.492 -0.897 1 93.19 173 GLY A CA 1
ATOM 1358 C C . GLY A 1 173 ? 20.75 13.539 -1.726 1 93.19 173 GLY A C 1
ATOM 1359 O O . GLY A 1 173 ? 19.578 13.789 -1.975 1 93.19 173 GLY A O 1
ATOM 1360 N N . THR A 1 174 ? 21.422 12.562 -2.301 1 89.94 174 THR A N 1
ATOM 1361 C CA . THR A 1 174 ? 20.766 11.578 -3.148 1 89.94 174 THR A CA 1
ATOM 1362 C C . THR A 1 174 ? 20.828 10.188 -2.512 1 89.94 174 THR A C 1
ATOM 1364 O O . THR A 1 174 ? 21.844 9.812 -1.925 1 89.94 174 THR A O 1
ATOM 1367 N N . ASP A 1 175 ? 19.734 9.477 -2.512 1 84.69 175 ASP A N 1
ATOM 1368 C CA . ASP A 1 175 ? 19.656 8.078 -2.092 1 84.69 175 ASP A CA 1
ATOM 1369 C C . ASP A 1 175 ? 19.953 7.941 -0.6 1 84.69 175 ASP A C 1
ATOM 1371 O O . ASP A 1 175 ? 20.703 7.047 -0.189 1 84.69 175 ASP A O 1
ATOM 1375 N N . LYS A 1 176 ? 19.469 8.938 0.135 1 91.81 176 LYS A N 1
ATOM 1376 C CA . LYS A 1 176 ? 19.672 8.953 1.579 1 91.81 176 LYS A CA 1
ATOM 1377 C C . LYS A 1 176 ? 18.391 8.648 2.332 1 91.81 176 LYS A C 1
ATOM 1379 O O . LYS A 1 176 ? 17.297 8.969 1.856 1 91.81 176 LYS A O 1
ATOM 1384 N N . THR A 1 177 ? 18.531 7.934 3.445 1 93.62 177 THR A N 1
ATOM 1385 C CA . THR A 1 177 ? 17.422 7.758 4.383 1 93.62 177 THR A CA 1
ATOM 1386 C C . THR A 1 177 ? 17.328 8.945 5.34 1 93.62 177 THR A C 1
ATOM 1388 O O . THR A 1 177 ? 18.25 9.188 6.121 1 93.62 177 THR A O 1
ATOM 1391 N N . ILE A 1 178 ? 16.266 9.711 5.219 1 98.06 178 ILE A N 1
ATOM 1392 C CA . ILE A 1 178 ? 16.062 10.922 6 1 98.06 178 ILE A CA 1
ATOM 1393 C C . ILE A 1 178 ? 15.062 10.656 7.121 1 98.06 178 ILE A C 1
ATOM 1395 O O . ILE A 1 178 ? 13.969 10.133 6.879 1 98.06 178 ILE A O 1
ATOM 1399 N N . MET A 1 179 ? 15.406 10.938 8.32 1 98.62 179 MET A N 1
ATOM 1400 C CA . MET A 1 179 ? 14.469 10.867 9.438 1 98.62 179 MET A CA 1
ATOM 1401 C C . MET A 1 179 ? 14.234 12.25 10.031 1 98.62 179 MET A C 1
ATOM 1403 O O . MET A 1 179 ? 15.164 12.891 10.523 1 98.62 179 MET A O 1
ATOM 1407 N N . VAL A 1 180 ? 13.07 12.766 9.922 1 98.81 180 VAL A N 1
ATOM 1408 C CA . VAL A 1 180 ? 12.664 14.031 10.516 1 98.81 180 VAL A CA 1
ATOM 1409 C C . VAL A 1 180 ? 11.992 13.773 11.867 1 98.81 180 VAL A C 1
ATOM 1411 O O . VAL A 1 180 ? 11.008 13.039 11.945 1 98.81 180 VAL A O 1
ATOM 1414 N N . VAL A 1 181 ? 12.508 14.375 12.914 1 98.5 181 VAL A N 1
ATOM 1415 C CA . VAL A 1 181 ? 11.984 14.164 14.266 1 98.5 181 VAL A CA 1
ATOM 1416 C C . VAL A 1 181 ? 11.141 15.367 14.68 1 98.5 181 VAL A C 1
ATOM 1418 O O . VAL A 1 181 ? 11.672 16.453 14.914 1 98.5 181 VAL A O 1
ATOM 1421 N N . GLY A 1 182 ? 9.859 15.188 14.82 1 97.56 182 GLY A N 1
ATOM 1422 C CA . GLY A 1 182 ? 8.898 16.25 15.055 1 97.56 182 GLY A CA 1
ATOM 1423 C C . GLY A 1 182 ? 7.91 16.422 13.914 1 97.56 182 GLY A C 1
ATOM 1424 O O . GLY A 1 182 ? 8.305 16.594 12.766 1 97.56 182 GLY A O 1
ATOM 1425 N N . SER A 1 183 ? 6.648 16.406 14.297 1 96.06 183 SER A N 1
ATOM 1426 C CA . SER A 1 183 ? 5.621 16.391 13.258 1 96.06 183 SER A CA 1
ATOM 1427 C C . SER A 1 183 ? 4.82 17.688 13.258 1 96.06 183 SER A C 1
ATOM 1429 O O . SER A 1 183 ? 3.641 17.703 12.898 1 96.06 183 SER A O 1
ATOM 1431 N N . GLY A 1 184 ? 5.402 18.812 13.711 1 95.19 184 GLY A N 1
ATOM 1432 C CA . GLY A 1 184 ? 4.797 20.125 13.523 1 95.19 184 GLY A CA 1
ATOM 1433 C C . GLY A 1 184 ? 4.824 20.594 12.078 1 95.19 184 GLY A C 1
ATOM 1434 O O . GLY A 1 184 ? 5.094 19.797 11.172 1 95.19 184 GLY A O 1
ATOM 1435 N N . GLU A 1 185 ? 4.574 21.828 11.906 1 95.06 185 GLU A N 1
ATOM 1436 C CA . GLU A 1 185 ? 4.473 22.359 10.547 1 95.06 185 GLU A CA 1
ATOM 1437 C C . GLU A 1 185 ? 5.816 22.281 9.828 1 95.06 185 GLU A C 1
ATOM 1439 O O . GLU A 1 185 ? 5.883 21.859 8.672 1 95.06 185 GLU A O 1
ATOM 1444 N N . THR A 1 186 ? 6.891 22.625 10.477 1 95.94 186 THR A N 1
ATOM 1445 C CA . THR A 1 186 ? 8.219 22.594 9.867 1 95.94 186 THR A CA 1
ATOM 1446 C C . THR A 1 186 ? 8.617 21.172 9.508 1 95.94 186 THR A C 1
ATOM 1448 O O . THR A 1 186 ? 9.125 20.922 8.422 1 95.94 186 THR A O 1
ATOM 1451 N N . GLY A 1 187 ? 8.375 20.25 10.438 1 97.88 187 GLY A N 1
ATOM 1452 C CA . GLY A 1 187 ? 8.688 18.859 10.18 1 97.88 187 GLY A CA 1
ATOM 1453 C C . GLY A 1 187 ? 7.934 18.281 9 1 97.88 187 GLY A C 1
ATOM 1454 O O . GLY A 1 187 ? 8.508 17.562 8.18 1 97.88 187 GLY A O 1
ATOM 1455 N N . ALA A 1 188 ? 6.664 18.594 8.945 1 97.81 188 ALA A N 1
ATOM 1456 C CA . ALA A 1 188 ? 5.828 18.125 7.844 1 97.81 188 ALA A CA 1
ATOM 1457 C C . ALA A 1 188 ? 6.316 18.688 6.508 1 97.81 188 ALA A C 1
ATOM 1459 O O . ALA A 1 188 ? 6.371 17.953 5.512 1 97.81 188 ALA A O 1
ATOM 1460 N N . ASP A 1 189 ? 6.691 19.938 6.484 1 97.44 189 ASP A N 1
ATOM 1461 C CA . ASP A 1 189 ? 7.203 20.562 5.266 1 97.44 189 ASP A CA 1
ATOM 1462 C C . ASP A 1 189 ? 8.5 19.891 4.812 1 97.44 189 ASP A C 1
ATOM 1464 O O . ASP A 1 189 ? 8.672 19.594 3.631 1 97.44 189 ASP A O 1
ATOM 1468 N N . ILE A 1 190 ? 9.359 19.672 5.758 1 98.25 190 ILE A N 1
ATOM 1469 C CA . ILE A 1 190 ? 10.664 19.094 5.43 1 98.25 190 ILE A CA 1
ATOM 1470 C C . ILE A 1 190 ? 10.492 17.656 4.941 1 98.25 190 ILE A C 1
ATOM 1472 O O . ILE A 1 190 ? 11.148 17.234 3.986 1 98.25 190 ILE A O 1
ATOM 1476 N N . ALA A 1 191 ? 9.625 16.922 5.59 1 98.5 191 ALA A N 1
ATOM 1477 C CA . ALA A 1 191 ? 9.344 15.555 5.148 1 98.5 191 ALA A CA 1
ATOM 1478 C C . ALA A 1 191 ? 8.812 15.547 3.719 1 98.5 191 ALA A C 1
ATOM 1480 O O . ALA A 1 191 ? 9.188 14.68 2.92 1 98.5 191 ALA A O 1
ATOM 1481 N N . TYR A 1 192 ? 7.941 16.469 3.395 1 97.94 192 TYR A N 1
ATOM 1482 C CA . TYR A 1 192 ? 7.418 16.578 2.037 1 97.94 192 TYR A CA 1
ATOM 1483 C C . TYR A 1 192 ? 8.531 16.875 1.044 1 97.94 192 TYR A C 1
ATOM 1485 O O . TYR A 1 192 ? 8.609 16.266 -0.023 1 97.94 192 TYR A O 1
ATOM 1493 N N . LEU A 1 193 ? 9.367 17.859 1.404 1 97.81 193 LEU A N 1
ATOM 1494 C CA . LEU A 1 193 ? 10.492 18.203 0.544 1 97.81 193 LEU A CA 1
ATOM 1495 C C . LEU A 1 193 ? 11.391 17 0.313 1 97.81 193 LEU A C 1
ATOM 1497 O O . LEU A 1 193 ? 11.844 16.766 -0.808 1 97.81 193 LEU A O 1
ATOM 1501 N N . ALA A 1 194 ? 11.562 16.234 1.36 1 98 194 ALA A N 1
ATOM 1502 C CA . ALA A 1 194 ? 12.398 15.047 1.247 1 98 194 ALA A CA 1
ATOM 1503 C C . ALA A 1 194 ? 11.742 14 0.352 1 98 194 ALA A C 1
ATOM 1505 O O . ALA A 1 194 ? 12.398 13.391 -0.493 1 98 194 ALA A O 1
ATOM 1506 N N . ALA A 1 195 ? 10.453 13.812 0.522 1 96.12 195 ALA A N 1
ATOM 1507 C CA . ALA A 1 195 ? 9.711 12.797 -0.226 1 96.12 195 ALA A CA 1
ATOM 1508 C C . ALA A 1 195 ? 9.703 13.117 -1.718 1 96.12 195 ALA A C 1
ATOM 1510 O O . ALA A 1 195 ? 9.617 12.219 -2.553 1 96.12 195 ALA A O 1
ATOM 1511 N N . THR A 1 196 ? 9.734 14.375 -2.061 1 95.56 196 THR A N 1
ATOM 1512 C CA . THR A 1 196 ? 9.688 14.797 -3.457 1 95.56 196 THR A CA 1
ATOM 1513 C C . THR A 1 196 ? 11.094 15.031 -3.996 1 95.56 196 THR A C 1
ATOM 1515 O O . THR A 1 196 ? 11.273 15.711 -5.012 1 95.56 196 THR A O 1
ATOM 1518 N N . SER A 1 197 ? 12.086 14.641 -3.244 1 94.5 197 SER A N 1
ATOM 1519 C CA . SER A 1 197 ? 13.492 14.648 -3.645 1 94.5 197 SER A CA 1
ATOM 1520 C C . SER A 1 197 ? 14.008 13.242 -3.889 1 94.5 197 SER A C 1
ATOM 1522 O O . SER A 1 197 ? 13.336 12.258 -3.572 1 94.5 197 SER A O 1
ATOM 1524 N N . PRO A 1 198 ? 15.156 13.141 -4.52 1 89.44 198 PRO A N 1
ATOM 1525 C CA . PRO A 1 198 ? 15.68 11.805 -4.824 1 89.44 198 PRO A CA 1
ATOM 1526 C C . PRO A 1 198 ? 16.266 11.109 -3.598 1 89.44 198 PRO A C 1
ATOM 1528 O O . PRO A 1 198 ? 17.375 10.578 -3.654 1 89.44 198 PRO A O 1
ATOM 1531 N N . THR A 1 199 ? 15.516 11.023 -2.523 1 92.38 199 THR A N 1
ATOM 1532 C CA . THR A 1 199 ? 15.883 10.305 -1.308 1 92.38 199 THR A CA 1
ATOM 1533 C C . THR A 1 199 ? 15.484 8.836 -1.405 1 92.38 199 THR A C 1
ATOM 1535 O O . THR A 1 199 ? 14.688 8.453 -2.268 1 92.38 199 THR A O 1
ATOM 1538 N N . LYS A 1 200 ? 16.156 8.023 -0.593 1 83.5 200 LYS A N 1
ATOM 1539 C CA . LYS A 1 200 ? 15.844 6.598 -0.555 1 83.5 200 LYS A CA 1
ATOM 1540 C C . LYS A 1 200 ? 14.586 6.332 0.263 1 83.5 200 LYS A C 1
ATOM 1542 O O . LYS A 1 200 ? 13.688 5.605 -0.18 1 83.5 200 LYS A O 1
ATOM 1547 N N . ARG A 1 201 ? 14.547 6.82 1.397 1 91.81 201 ARG A N 1
ATOM 1548 C CA . ARG A 1 201 ? 13.469 6.613 2.359 1 91.81 201 ARG A CA 1
ATOM 1549 C C . ARG A 1 201 ? 13.305 7.824 3.271 1 91.81 201 ARG A C 1
ATOM 1551 O O . ARG A 1 201 ? 14.289 8.477 3.619 1 91.81 201 ARG A O 1
ATOM 1558 N N . VAL A 1 202 ? 12.086 8.211 3.598 1 97.19 202 VAL A N 1
ATOM 1559 C CA . VAL A 1 202 ? 11.805 9.344 4.473 1 97.19 202 VAL A CA 1
ATOM 1560 C C . VAL A 1 202 ? 10.945 8.891 5.648 1 97.19 202 VAL A C 1
ATOM 1562 O O . VAL A 1 202 ? 9.938 8.195 5.461 1 97.19 202 VAL A O 1
ATOM 1565 N N . LEU A 1 203 ? 11.375 9.211 6.867 1 97.94 203 LEU A N 1
ATOM 1566 C CA . LEU A 1 203 ? 10.609 8.961 8.086 1 97.94 203 LEU A CA 1
ATOM 1567 C C . LEU A 1 203 ? 10.219 10.273 8.758 1 97.94 203 LEU A C 1
ATOM 1569 O O . LEU A 1 203 ? 11.016 11.211 8.812 1 97.94 203 LEU A O 1
ATOM 1573 N N . LEU A 1 204 ? 9.055 10.406 9.195 1 98.69 204 LEU A N 1
ATOM 1574 C CA . LEU A 1 204 ? 8.57 11.5 10.039 1 98.69 204 LEU A CA 1
ATOM 1575 C C . LEU A 1 204 ? 8.148 10.984 11.414 1 98.69 204 LEU A C 1
ATOM 1577 O O . LEU A 1 204 ? 7.219 10.188 11.523 1 98.69 204 LEU A O 1
ATOM 1581 N N . CYS A 1 205 ? 8.836 11.438 12.422 1 98.56 205 CYS A N 1
ATOM 1582 C CA . CYS A 1 205 ? 8.586 10.93 13.773 1 98.56 205 CYS A CA 1
ATOM 1583 C C . CYS A 1 205 ? 7.676 11.867 14.555 1 98.56 205 CYS A C 1
ATOM 1585 O O . CYS A 1 205 ? 7.746 13.086 14.383 1 98.56 205 CYS A O 1
ATOM 1587 N N . HIS A 1 206 ? 6.848 11.359 15.336 1 97.31 206 HIS A N 1
ATOM 1588 C CA . HIS A 1 206 ? 5.953 12.141 16.172 1 97.31 206 HIS A CA 1
ATOM 1589 C C . HIS A 1 206 ? 5.934 11.617 17.609 1 97.31 206 HIS A C 1
ATOM 1591 O O . HIS A 1 206 ? 6.227 10.445 17.844 1 97.31 206 HIS A O 1
ATOM 1597 N N . ARG A 1 207 ? 5.574 12.438 18.547 1 92.75 207 ARG A N 1
ATOM 1598 C CA . ARG A 1 207 ? 5.512 12.055 19.953 1 92.75 207 ARG A CA 1
ATOM 1599 C C . ARG A 1 207 ? 4.145 11.484 20.312 1 92.75 207 ARG A C 1
ATOM 1601 O O . ARG A 1 207 ? 4.047 10.461 20.984 1 92.75 207 ARG A O 1
ATOM 1608 N N . ASP A 1 208 ? 3.055 12.188 19.844 1 93.31 208 ASP A N 1
ATOM 1609 C CA . ASP A 1 208 ? 1.694 11.781 20.188 1 93.31 208 ASP A CA 1
ATOM 1610 C C . ASP A 1 208 ? 0.723 12.125 19.062 1 93.31 208 ASP A C 1
ATOM 1612 O O . ASP A 1 208 ? -0.287 12.797 19.281 1 93.31 208 ASP A O 1
ATOM 1616 N N . GLY A 1 209 ? 1.145 11.766 17.922 1 94.81 209 GLY A N 1
ATOM 1617 C CA . GLY A 1 209 ? 0.262 11.969 16.781 1 94.81 209 GLY A CA 1
ATOM 1618 C C . GLY A 1 209 ? 0.224 13.414 16.312 1 94.81 209 GLY A C 1
ATOM 1619 O O . GLY A 1 209 ? 0.976 14.258 16.797 1 94.81 209 GLY A O 1
ATOM 1620 N N . LEU A 1 210 ? -0.516 13.727 15.32 1 95.94 210 LEU A N 1
ATOM 1621 C CA . LEU A 1 210 ? -0.747 15.047 14.742 1 95.94 210 LEU A CA 1
ATOM 1622 C C . LEU A 1 210 ? -2.137 15.125 14.117 1 95.94 210 LEU A C 1
ATOM 1624 O O . LEU A 1 210 ? -2.83 14.117 13.992 1 95.94 210 LEU A O 1
ATOM 1628 N N . HIS A 1 211 ? -2.58 16.281 13.844 1 96.5 211 HIS A N 1
ATOM 1629 C CA . HIS A 1 211 ? -3.854 16.547 13.188 1 96.5 211 HIS A CA 1
ATOM 1630 C C . HIS A 1 211 ? -3.678 17.484 12.008 1 96.5 211 HIS A C 1
ATOM 1632 O O . HIS A 1 211 ? -3.564 18.703 12.188 1 96.5 211 HIS A O 1
ATOM 1638 N N . PHE A 1 212 ? -3.736 16.922 10.836 1 95.81 212 PHE A N 1
ATOM 1639 C CA . PHE A 1 212 ? -3.609 17.75 9.641 1 95.81 212 PHE A CA 1
ATOM 1640 C C . PHE A 1 212 ? -4.91 18.484 9.352 1 95.81 212 PHE A C 1
ATOM 1642 O O . PHE A 1 212 ? -5.984 17.875 9.344 1 95.81 212 PHE A O 1
ATOM 1649 N N . ALA A 1 213 ? -4.816 19.734 9.188 1 93.56 213 ALA A N 1
ATOM 1650 C CA . ALA A 1 213 ? -5.918 20.578 8.742 1 93.56 213 ALA A CA 1
ATOM 1651 C C . ALA A 1 213 ? -5.621 21.188 7.371 1 93.56 213 ALA A C 1
ATOM 1653 O O . ALA A 1 213 ? -4.465 21.469 7.055 1 93.56 213 ALA A O 1
ATOM 1654 N N . PRO A 1 214 ? -6.656 21.359 6.57 1 89.38 214 PRO A N 1
ATOM 1655 C CA . PRO A 1 214 ? -6.41 21.953 5.254 1 89.38 214 PRO A CA 1
ATOM 1656 C C . PRO A 1 214 ? -6.082 23.453 5.332 1 89.38 214 PRO A C 1
ATOM 1658 O O . PRO A 1 214 ? -6.629 24.156 6.172 1 89.38 214 PRO A O 1
ATOM 1661 N N . LYS A 1 215 ? -5.215 23.797 4.449 1 88.19 215 LYS A N 1
ATOM 1662 C CA . LYS A 1 215 ? -4.914 25.234 4.34 1 88.19 215 LYS A CA 1
ATOM 1663 C C . LYS A 1 215 ? -6.098 26 3.76 1 88.19 215 LYS A C 1
ATOM 1665 O O . LYS A 1 215 ? -6.336 27.141 4.125 1 88.19 215 LYS A O 1
ATOM 1670 N N . ARG A 1 216 ? -6.758 25.312 2.85 1 86.62 216 ARG A N 1
ATOM 1671 C CA . ARG A 1 216 ? -7.953 25.859 2.211 1 86.62 216 ARG A CA 1
ATOM 1672 C C . ARG A 1 216 ? -9.141 24.922 2.371 1 86.62 216 ARG A C 1
ATOM 1674 O O . ARG A 1 216 ? -8.969 23.703 2.457 1 86.62 216 ARG A O 1
ATOM 1681 N N . ASN A 1 217 ? -10.25 25.516 2.412 1 77.5 217 ASN A N 1
ATOM 1682 C CA . ASN A 1 217 ? -11.477 24.734 2.512 1 77.5 217 ASN A CA 1
ATOM 1683 C C . ASN A 1 217 ? -12.242 24.719 1.194 1 77.5 217 ASN A C 1
ATOM 1685 O O . ASN A 1 217 ? -13.25 25.422 1.053 1 77.5 217 ASN A O 1
ATOM 1689 N N . PRO A 1 218 ? -11.805 24.062 0.158 1 63.19 218 PRO A N 1
ATOM 1690 C CA . PRO A 1 218 ? -12.641 24.047 -1.043 1 63.19 218 PRO A CA 1
ATOM 1691 C C . PRO A 1 218 ? -13.906 23.219 -0.87 1 63.19 218 PRO A C 1
ATOM 1693 O O . PRO A 1 218 ? -14.859 23.359 -1.644 1 63.19 218 PRO A O 1
ATOM 1696 N N . GLY A 1 219 ? -14.047 22.547 0.161 1 73.62 219 GLY A N 1
ATOM 1697 C CA . GLY A 1 219 ? -15.102 21.562 0.281 1 73.62 219 GLY A CA 1
ATOM 1698 C C . GLY A 1 219 ? -14.836 20.312 -0.54 1 73.62 219 GLY A C 1
ATOM 1699 O O . GLY A 1 219 ? -14.047 20.328 -1.483 1 73.62 219 GLY A O 1
ATOM 1700 N N . PRO A 1 220 ? -15.445 19.281 -0.2 1 83.25 220 PRO A N 1
ATOM 1701 C CA . PRO A 1 220 ? -15.297 18.047 -0.99 1 83.25 220 PRO A CA 1
ATOM 1702 C C . PRO A 1 220 ? -16.078 18.094 -2.299 1 83.25 220 PRO A C 1
ATOM 1704 O O . PRO A 1 220 ? -16.922 18.984 -2.496 1 83.25 220 PRO A O 1
ATOM 1707 N N . VAL A 1 221 ? -15.695 17.281 -3.207 1 88.88 221 VAL A N 1
ATOM 1708 C CA . VAL A 1 221 ? -16.422 17.125 -4.465 1 88.88 221 VAL A CA 1
ATOM 1709 C C . VAL A 1 221 ? -17.641 16.219 -4.258 1 88.88 221 VAL A C 1
ATOM 1711 O O . VAL A 1 221 ? -17.516 15.133 -3.686 1 88.88 221 VAL A O 1
ATOM 1714 N N . LEU A 1 222 ? -18.734 16.734 -4.668 1 90.06 222 LEU A N 1
ATOM 1715 C CA . LEU A 1 222 ? -19.953 15.945 -4.562 1 90.06 222 LEU A CA 1
ATOM 1716 C C . LEU A 1 222 ? -20.156 15.07 -5.797 1 90.06 222 LEU A C 1
ATOM 1718 O O . LEU A 1 222 ? -20.016 15.539 -6.926 1 90.06 222 LEU A O 1
ATOM 1722 N N . PHE A 1 223 ? -20.406 13.82 -5.645 1 92.31 223 PHE A N 1
ATOM 1723 C CA . PHE A 1 223 ? -20.672 12.805 -6.652 1 92.31 223 PHE A CA 1
ATOM 1724 C C . PHE A 1 223 ? -19.531 12.703 -7.648 1 92.31 223 PHE A C 1
ATOM 1726 O O . PHE A 1 223 ? -19.734 12.789 -8.859 1 92.31 223 PHE A O 1
ATOM 1733 N N . PRO A 1 224 ? -18.375 12.492 -7.102 1 91.69 224 PRO A N 1
ATOM 1734 C CA . PRO A 1 224 ? -17.234 12.336 -8.008 1 91.69 224 PRO A CA 1
ATOM 1735 C C . PRO A 1 224 ? -17.375 11.133 -8.93 1 91.69 224 PRO A C 1
ATOM 1737 O O . PRO A 1 224 ? -16.781 11.109 -10.016 1 91.69 224 PRO A O 1
ATOM 1740 N N . ILE A 1 225 ? -18.141 10.188 -8.547 1 89.81 225 ILE A N 1
ATOM 1741 C CA . ILE A 1 225 ? -18.344 8.969 -9.328 1 89.81 225 ILE A CA 1
ATOM 1742 C C . ILE A 1 225 ? -18.938 9.32 -10.688 1 89.81 225 ILE A C 1
ATOM 1744 O O . ILE A 1 225 ? -18.766 8.578 -11.656 1 89.81 225 ILE A O 1
ATOM 1748 N N . LEU A 1 226 ? -19.594 10.43 -10.75 1 91.62 226 LEU A N 1
ATOM 1749 C CA . LEU A 1 226 ? -20.219 10.875 -11.992 1 91.62 226 LEU A CA 1
ATOM 1750 C C . LEU A 1 226 ? -19.234 11.703 -12.82 1 91.62 226 LEU A C 1
ATOM 1752 O O . LEU A 1 226 ? -19.625 12.281 -13.844 1 91.62 226 LEU A O 1
ATOM 1756 N N . GLY A 1 227 ? -18 11.883 -12.328 1 85.94 227 GLY A N 1
ATOM 1757 C CA . GLY A 1 227 ? -16.969 12.562 -13.086 1 85.94 227 GLY A CA 1
ATOM 1758 C C . GLY A 1 227 ? -16.75 14 -12.648 1 85.94 227 GLY A C 1
ATOM 1759 O O . GLY A 1 227 ? -15.992 14.734 -13.281 1 85.94 227 GLY A O 1
ATOM 1760 N N . ARG A 1 228 ? -17.422 14.414 -11.633 1 85.81 228 ARG A N 1
ATOM 1761 C CA . ARG A 1 228 ? -17.25 15.789 -11.172 1 85.81 228 ARG A CA 1
ATOM 1762 C C . ARG A 1 228 ? -15.844 16.016 -10.617 1 85.81 228 ARG A C 1
ATOM 1764 O O . ARG A 1 228 ? -15.289 15.141 -9.953 1 85.81 228 ARG A O 1
ATOM 1771 N N . LYS A 1 229 ? -15.273 17.219 -11 1 82.12 229 LYS A N 1
ATOM 1772 C CA . LYS A 1 229 ? -13.93 17.609 -10.562 1 82.12 229 LYS A CA 1
ATOM 1773 C C . LYS A 1 229 ? -13.961 18.938 -9.812 1 82.12 229 LYS A C 1
ATOM 1775 O O . LYS A 1 229 ? -14.93 19.703 -9.914 1 82.12 229 LYS A O 1
ATOM 1780 N N . PRO A 1 230 ? -12.875 19.031 -8.969 1 79.06 230 PRO A N 1
ATOM 1781 C CA . PRO A 1 230 ? -12.805 20.359 -8.336 1 79.06 230 PRO A CA 1
ATOM 1782 C C . PRO A 1 230 ? -12.711 21.484 -9.352 1 79.06 230 PRO A C 1
ATOM 1784 O O . PRO A 1 230 ? -12.078 21.328 -10.398 1 79.06 230 PRO A O 1
ATOM 1787 N N . ASP A 1 231 ? -13.312 22.469 -8.984 1 75.56 231 ASP A N 1
ATOM 1788 C CA . ASP A 1 231 ? -13.227 23.656 -9.82 1 75.56 231 ASP A CA 1
ATOM 1789 C C . ASP A 1 231 ? -11.945 24.438 -9.539 1 75.56 231 ASP A C 1
ATOM 1791 O O . ASP A 1 231 ? -11.797 25.016 -8.461 1 75.56 231 ASP A O 1
ATOM 1795 N N . PRO A 1 232 ? -11.047 24.422 -10.492 1 72.31 232 PRO A N 1
ATOM 1796 C CA . PRO A 1 232 ? -9.797 25.141 -10.266 1 72.31 232 PRO A CA 1
ATOM 1797 C C . PRO A 1 232 ? -10.008 26.641 -10.008 1 72.31 232 PRO A C 1
ATOM 1799 O O . PRO A 1 232 ? -9.164 27.281 -9.383 1 72.31 232 PRO A O 1
ATOM 1802 N N . LYS A 1 233 ? -11.125 27.281 -10.492 1 67.5 233 LYS A N 1
ATOM 1803 C CA . LYS A 1 233 ? -11.438 28.703 -10.352 1 67.5 233 LYS A CA 1
ATOM 1804 C C . LYS A 1 233 ? -11.984 29.016 -8.961 1 67.5 233 LYS A C 1
ATOM 1806 O O . LYS A 1 233 ? -12.117 30.172 -8.578 1 67.5 233 LYS A O 1
ATOM 1811 N N . GLU A 1 234 ? -12.203 27.922 -8.172 1 71.44 234 GLU A N 1
ATOM 1812 C CA . GLU A 1 234 ? -12.742 28.062 -6.82 1 71.44 234 GLU A CA 1
ATOM 1813 C C . GLU A 1 234 ? -11.891 27.297 -5.809 1 71.44 234 GLU A C 1
ATOM 1815 O O . GLU A 1 234 ? -12.344 26.297 -5.25 1 71.44 234 GLU A O 1
ATOM 1820 N N . PRO A 1 235 ? -10.766 27.828 -5.562 1 73.19 235 PRO A N 1
ATOM 1821 C CA . PRO A 1 235 ? -9.859 27.078 -4.684 1 73.19 235 PRO A CA 1
ATOM 1822 C C . PRO A 1 235 ? -10.32 27.078 -3.229 1 73.19 235 PRO A C 1
ATOM 1824 O O . PRO A 1 235 ? -9.719 26.422 -2.383 1 73.19 235 PRO A O 1
ATOM 1827 N N . GLY A 1 236 ? -11.43 27.656 -2.984 1 79.69 236 GLY A N 1
ATOM 1828 C CA . GLY A 1 236 ? -11.852 27.781 -1.601 1 79.69 236 GLY A CA 1
ATOM 1829 C C . GLY A 1 236 ? -11.172 28.922 -0.873 1 79.69 236 GLY A C 1
ATOM 1830 O O . GLY A 1 236 ? -10.562 29.797 -1.502 1 79.69 236 GLY A O 1
ATOM 1831 N N . ILE A 1 237 ? -11.383 29.094 0.327 1 88.94 237 ILE A N 1
ATOM 1832 C CA . ILE A 1 237 ? -10.797 30.188 1.104 1 88.94 237 ILE A CA 1
ATOM 1833 C C . ILE A 1 237 ? -9.922 29.609 2.217 1 88.94 237 ILE A C 1
ATOM 1835 O O . ILE A 1 237 ? -10.094 28.453 2.617 1 88.94 237 ILE A O 1
ATOM 1839 N N . PRO A 1 238 ? -8.922 30.391 2.611 1 92.75 238 PRO A N 1
ATOM 1840 C CA . PRO A 1 238 ? -8.117 29.922 3.744 1 92.75 238 PRO A CA 1
ATOM 1841 C C . PRO A 1 238 ? -8.969 29.578 4.965 1 92.75 238 PRO A C 1
ATOM 1843 O O . PRO A 1 238 ? -9.922 30.297 5.277 1 92.75 238 PRO A O 1
ATOM 1846 N N . ILE A 1 239 ? -8.625 28.547 5.613 1 91.88 239 ILE A N 1
ATOM 1847 C CA . ILE A 1 239 ? -9.438 28.031 6.703 1 91.88 239 ILE A CA 1
ATOM 1848 C C . ILE A 1 239 ? -9.375 28.984 7.895 1 91.88 239 ILE A C 1
ATOM 1850 O O . ILE A 1 239 ? -10.312 29.047 8.695 1 91.88 239 ILE A O 1
ATOM 1854 N N . ASP A 1 240 ? -8.328 29.75 8.031 1 93.44 240 ASP A N 1
ATOM 1855 C CA . ASP A 1 240 ? -8.141 30.625 9.195 1 93.44 240 ASP A CA 1
ATOM 1856 C C . ASP A 1 240 ? -9.031 31.859 9.109 1 93.44 240 ASP A C 1
ATOM 1858 O O . ASP A 1 240 ? -9.156 32.594 10.086 1 93.44 240 ASP A O 1
ATOM 1862 N N . VAL A 1 241 ? -9.703 32.062 7.957 1 94.12 241 VAL A N 1
ATOM 1863 C CA . VAL A 1 241 ? -10.594 33.188 7.828 1 94.12 241 VAL A CA 1
ATOM 1864 C C . VAL A 1 241 ? -11.961 32.719 7.324 1 94.12 241 VAL A C 1
ATOM 1866 O O . VAL A 1 241 ? -12.727 33.531 6.773 1 94.12 241 VAL A O 1
ATOM 1869 N N . SER A 1 242 ? -12.219 31.531 7.473 1 90.12 242 SER A N 1
ATOM 1870 C CA . SER A 1 242 ? -13.43 30.953 6.887 1 90.12 242 SER A CA 1
ATOM 1871 C C . SER A 1 242 ? -14.594 31.016 7.863 1 90.12 242 SER A C 1
ATOM 1873 O O . SER A 1 242 ? -15.758 30.922 7.457 1 90.12 242 SER A O 1
ATOM 1875 N N . ARG A 1 243 ? -14.344 31.203 9.07 1 88.5 243 ARG A N 1
ATOM 1876 C CA . ARG A 1 243 ? -15.398 31.172 10.078 1 88.5 243 ARG A CA 1
ATOM 1877 C C . ARG A 1 243 ? -15.945 32.562 10.344 1 88.5 243 ARG A C 1
ATOM 1879 O O . ARG A 1 243 ? -15.195 33.531 10.406 1 88.5 243 ARG A O 1
ATOM 1886 N N . ALA A 1 244 ? -17.266 32.594 10.492 1 92.31 244 ALA A N 1
ATOM 1887 C CA . ALA A 1 244 ? -17.906 33.844 10.891 1 92.31 244 ALA A CA 1
ATOM 1888 C C . ALA A 1 244 ? -17.75 34.094 12.383 1 92.31 244 ALA A C 1
ATOM 1890 O O . ALA A 1 244 ? -17.766 33.156 13.188 1 92.31 244 ALA A O 1
ATOM 1891 N N . ASN A 1 245 ? -17.656 35.375 12.742 1 94.56 245 ASN A N 1
ATOM 1892 C CA . ASN A 1 245 ? -17.406 35.719 14.141 1 94.56 245 ASN A CA 1
ATOM 1893 C C . ASN A 1 245 ? -18.719 35.938 14.906 1 94.56 245 ASN A C 1
ATOM 1895 O O . ASN A 1 245 ? -18.766 35.75 16.125 1 94.56 245 ASN A O 1
ATOM 1899 N N . MET A 1 246 ? -19.812 36.406 14.188 1 94.75 246 MET A N 1
ATOM 1900 C CA . MET A 1 246 ? -21.062 36.781 14.867 1 94.75 246 MET A CA 1
ATOM 1901 C C . MET A 1 246 ? -21.688 35.594 15.562 1 94.75 246 MET A C 1
ATOM 1903 O O . MET A 1 246 ? -21.875 34.531 14.953 1 94.75 246 MET A O 1
ATOM 1907 N N . PHE A 1 247 ? -21.922 35.688 16.828 1 94.38 247 PHE A N 1
ATOM 1908 C CA . PHE A 1 247 ? -22.531 34.719 17.734 1 94.38 247 PHE A CA 1
ATOM 1909 C C . PHE A 1 247 ? -21.609 33.531 17.938 1 94.38 247 PHE A C 1
ATOM 1911 O O . PHE A 1 247 ? -22.016 32.5 18.5 1 94.38 247 PHE A O 1
ATOM 1918 N N . ASP A 1 248 ? -20.5 33.594 17.344 1 93.12 248 ASP A N 1
ATOM 1919 C CA . ASP A 1 248 ? -19.438 32.625 17.641 1 93.12 248 ASP A CA 1
ATOM 1920 C C . ASP A 1 248 ? -18.469 33.219 18.672 1 93.12 248 ASP A C 1
ATOM 1922 O O . ASP A 1 248 ? -18.078 32.5 19.625 1 93.12 248 ASP A O 1
ATOM 1926 N N . THR A 1 249 ? -18.047 34.438 18.438 1 93.75 249 THR A N 1
ATOM 1927 C CA . THR A 1 249 ? -17.203 35.188 19.359 1 93.75 249 THR A CA 1
ATOM 1928 C C . THR A 1 249 ? -17.875 36.5 19.734 1 93.75 249 THR A C 1
ATOM 1930 O O . THR A 1 249 ? -17.922 36.875 20.922 1 93.75 249 THR A O 1
ATOM 1933 N N . THR A 1 250 ? -18.406 37.188 18.75 1 95.69 250 THR A N 1
ATOM 1934 C CA . THR A 1 250 ? -19.109 38.438 18.953 1 95.69 250 THR A CA 1
ATOM 1935 C C . THR A 1 250 ? -20.516 38.188 19.516 1 95.69 250 THR A C 1
ATOM 1937 O O . THR A 1 250 ? -21.25 37.344 18.984 1 95.69 250 THR A O 1
ATOM 1940 N N . TYR A 1 251 ? -20.922 38.875 20.531 1 94.19 251 TYR A N 1
ATOM 1941 C CA . TYR A 1 251 ? -22.25 38.875 21.125 1 94.19 251 TYR A CA 1
ATOM 1942 C C . TYR A 1 251 ? -22.562 37.531 21.766 1 94.19 251 TYR A C 1
ATOM 1944 O O . TYR A 1 251 ? -23.719 37.125 21.844 1 94.19 251 TYR A O 1
ATOM 1952 N N . VAL A 1 252 ? -21.594 36.781 22.094 1 94.44 252 VAL A N 1
ATOM 1953 C CA . VAL A 1 252 ? -21.797 35.562 22.844 1 94.44 252 VAL A CA 1
ATOM 1954 C C . VAL A 1 252 ? -21.844 35.875 24.344 1 94.44 252 VAL A C 1
ATOM 1956 O O . VAL A 1 252 ? -20.938 36.531 24.875 1 94.44 252 VAL A O 1
ATOM 1959 N N . HIS A 1 253 ? -22.891 35.406 24.969 1 92.88 253 HIS A N 1
ATOM 1960 C CA . HIS A 1 253 ? -23.031 35.656 26.406 1 92.88 253 HIS A CA 1
ATOM 1961 C C . HIS A 1 253 ? -21.906 35 27.188 1 92.88 253 HIS A C 1
ATOM 1963 O O . HIS A 1 253 ? -21.5 33.875 26.875 1 92.88 253 HIS A O 1
ATOM 1969 N N . PRO A 1 254 ? -21.359 35.625 28.234 1 90.62 254 PRO A N 1
ATOM 1970 C CA . PRO A 1 254 ? -20.234 35.094 29 1 90.62 254 PRO A CA 1
ATOM 1971 C C . PRO A 1 254 ? -20.469 33.688 29.531 1 90.62 254 PRO A C 1
ATOM 1973 O O . PRO A 1 254 ? -19.547 32.906 29.625 1 90.62 254 PRO A O 1
ATOM 1976 N N . LEU A 1 255 ? -21.688 33.344 29.844 1 90.69 255 LEU A N 1
ATOM 1977 C CA . LEU A 1 255 ? -22.016 32 30.328 1 90.69 255 LEU A CA 1
ATOM 1978 C C . LEU A 1 255 ? -21.719 30.953 29.25 1 90.69 255 LEU A C 1
ATOM 1980 O O . LEU A 1 255 ? -21.234 29.859 29.562 1 90.69 255 LEU A O 1
ATOM 1984 N N . LEU A 1 256 ? -22.094 31.312 28.078 1 92.31 256 LEU A N 1
ATOM 1985 C CA . LEU A 1 256 ? -21.828 30.422 26.953 1 92.31 256 LEU A CA 1
ATOM 1986 C C . LEU A 1 256 ? -20.359 30.453 26.547 1 92.31 256 LEU A C 1
ATOM 1988 O O . LEU A 1 256 ? -19.766 29.406 26.297 1 92.31 256 LEU A O 1
ATOM 1992 N N . ARG A 1 257 ? -19.828 31.594 26.516 1 91.94 257 ARG A N 1
ATOM 1993 C CA . ARG A 1 257 ? -18.422 31.828 26.141 1 91.94 257 ARG A CA 1
ATOM 1994 C C . ARG A 1 257 ? -17.484 31.031 27.031 1 91.94 257 ARG A C 1
ATOM 1996 O O . ARG A 1 257 ? -16.5 30.453 26.547 1 91.94 257 ARG A O 1
ATOM 2003 N N . ASN A 1 258 ? -17.797 31 28.312 1 91.62 258 ASN A N 1
ATOM 2004 C CA . ASN A 1 258 ? -16.938 30.359 29.297 1 91.62 258 ASN A CA 1
ATOM 2005 C C . ASN A 1 258 ? -17.234 28.875 29.438 1 91.62 258 ASN A C 1
ATOM 2007 O O . ASN A 1 258 ? -16.562 28.172 30.172 1 91.62 258 ASN A O 1
ATOM 2011 N N . SER A 1 259 ? -18.188 28.375 28.688 1 90.19 259 SER A N 1
ATOM 2012 C CA . SER A 1 259 ? -18.531 26.953 28.75 1 90.19 259 SER A CA 1
ATOM 2013 C C . SER A 1 259 ? -17.797 26.172 27.656 1 90.19 259 SER A C 1
ATOM 2015 O O . SER A 1 259 ? -17.219 26.766 26.734 1 90.19 259 SER A O 1
ATOM 2017 N N . ILE A 1 260 ? -17.859 24.875 27.781 1 91.12 260 ILE A N 1
ATOM 2018 C CA . ILE A 1 260 ? -17.172 24 26.859 1 91.12 260 ILE A CA 1
ATOM 2019 C C . ILE A 1 260 ? -18.094 23.688 25.672 1 91.12 260 ILE A C 1
ATOM 2021 O O . ILE A 1 260 ? -17.672 23.062 24.688 1 91.12 260 ILE A O 1
ATOM 2025 N N . VAL A 1 261 ? -19.266 24.188 25.609 1 92.62 261 VAL A N 1
ATOM 2026 C CA . VAL A 1 261 ? -20.297 23.828 24.656 1 92.62 261 VAL A CA 1
ATOM 2027 C C . VAL A 1 261 ? -19.844 24.203 23.25 1 92.62 261 VAL A C 1
ATOM 2029 O O . VAL A 1 261 ? -20 23.422 22.297 1 92.62 261 VAL A O 1
ATOM 2032 N N . LEU A 1 262 ? -19.297 25.359 23.094 1 91.25 262 LEU A N 1
ATOM 2033 C CA . LEU A 1 262 ? -18.828 25.797 21.781 1 91.25 262 LEU A CA 1
ATOM 2034 C C . LEU A 1 262 ? -17.703 24.891 21.281 1 91.25 262 LEU A C 1
ATOM 2036 O O . LEU A 1 262 ? -17.703 24.484 20.125 1 91.25 262 LEU A O 1
ATOM 2040 N N . TRP A 1 263 ? -16.797 24.5 22.172 1 92.88 263 TRP A N 1
ATOM 2041 C CA . TRP A 1 263 ? -15.68 23.641 21.797 1 92.88 263 TRP A CA 1
ATOM 2042 C C . TRP A 1 263 ? -16.172 22.25 21.391 1 92.88 263 TRP A C 1
ATOM 2044 O O . TRP A 1 263 ? -15.656 21.672 20.438 1 92.88 263 TRP A O 1
ATOM 2054 N N . HIS A 1 264 ? -17.156 21.766 22.078 1 95.19 264 HIS A N 1
ATOM 2055 C CA . HIS A 1 264 ? -17.703 20.453 21.766 1 95.19 264 HIS A CA 1
ATOM 2056 C C . HIS A 1 264 ? -18.406 20.469 20.406 1 95.19 264 HIS A C 1
ATOM 2058 O O . HIS A 1 264 ? -18.328 19.484 19.656 1 95.19 264 HIS A O 1
ATOM 2064 N N . TYR A 1 265 ? -19.141 21.531 20.188 1 94.44 265 TYR A N 1
ATOM 2065 C CA . TYR A 1 265 ? -19.766 21.656 18.875 1 94.44 265 TYR A CA 1
ATOM 2066 C C . TYR A 1 265 ? -18.734 21.547 17.766 1 94.44 265 TYR A C 1
ATOM 2068 O O . TYR A 1 265 ? -18.922 20.781 16.812 1 94.44 265 TYR A O 1
ATOM 2076 N N . TYR A 1 266 ? -17.672 22.281 17.875 1 93 266 TYR A N 1
ATOM 2077 C CA . TYR A 1 266 ? -16.656 22.281 16.812 1 93 266 TYR A CA 1
ATOM 2078 C C . TYR A 1 266 ? -15.938 20.953 16.75 1 93 266 TYR A C 1
ATOM 2080 O O . TYR A 1 266 ? -15.531 20.5 15.68 1 93 266 TYR A O 1
ATOM 2088 N N . HIS A 1 267 ? -15.773 20.281 17.906 1 95.12 267 HIS A N 1
ATOM 2089 C CA . HIS A 1 267 ? -15.195 18.938 17.938 1 95.12 267 HIS A CA 1
ATOM 2090 C C . HIS A 1 267 ? -15.984 17.984 17.062 1 95.12 267 HIS A C 1
ATOM 2092 O O . HIS A 1 267 ? -15.414 17.297 16.219 1 95.12 267 HIS A O 1
ATOM 2098 N N . TRP A 1 268 ? -17.266 18.016 17.188 1 95.5 268 TRP A N 1
ATOM 2099 C CA . TRP A 1 268 ? -18.125 17.109 16.438 1 95.5 268 TRP A CA 1
ATOM 2100 C C . TRP A 1 268 ? -18.234 17.547 14.984 1 95.5 268 TRP A C 1
ATOM 2102 O O . TRP A 1 268 ? -18.297 16.703 14.078 1 95.5 268 TRP A O 1
ATOM 2112 N N . TYR A 1 269 ? -18.312 18.797 14.805 1 93 269 TYR A N 1
ATOM 2113 C CA . TYR A 1 269 ? -18.344 19.328 13.445 1 93 269 TYR A CA 1
ATOM 2114 C C . TYR A 1 269 ? -17.109 18.906 12.656 1 93 269 TYR A C 1
ATOM 2116 O O . TYR A 1 269 ? -17.219 18.422 11.523 1 93 269 TYR A O 1
ATOM 2124 N N . ILE A 1 270 ? -15.953 19.078 13.219 1 93.25 270 ILE A N 1
ATOM 2125 C CA . ILE A 1 270 ? -14.688 18.766 12.562 1 93.25 270 ILE A CA 1
ATOM 2126 C C . ILE A 1 270 ? -14.617 17.281 12.258 1 93.25 270 ILE A C 1
ATOM 2128 O O . ILE A 1 270 ? -14.273 16.891 11.141 1 93.25 270 ILE A O 1
ATOM 2132 N N . LYS A 1 271 ? -14.984 16.453 13.195 1 94.56 271 LYS A N 1
ATOM 2133 C CA . LYS A 1 271 ? -14.977 15.016 12.984 1 94.56 271 LYS A CA 1
ATOM 2134 C C . LYS A 1 271 ? -15.922 14.617 11.852 1 94.56 271 LYS A C 1
ATOM 2136 O O . LYS A 1 271 ? -15.586 13.766 11.023 1 94.56 271 LYS A O 1
ATOM 2141 N N . PHE A 1 272 ? -17.062 15.258 11.836 1 94.56 272 PHE A N 1
ATOM 2142 C CA . PHE A 1 272 ? -18.062 14.953 10.828 1 94.56 272 PHE A CA 1
ATOM 2143 C C . PHE A 1 272 ? -17.578 15.336 9.438 1 94.56 272 PHE A C 1
ATOM 2145 O O . PHE A 1 272 ? -17.641 14.531 8.508 1 94.56 272 PHE A O 1
ATOM 2152 N N . ILE A 1 273 ? -17.078 16.531 9.312 1 92 273 ILE A N 1
ATOM 2153 C CA . ILE A 1 273 ? -16.688 17.016 8 1 92 273 ILE A CA 1
ATOM 2154 C C . ILE A 1 273 ? -15.461 16.234 7.508 1 92 273 ILE A C 1
ATOM 2156 O O . ILE A 1 273 ? -15.32 15.992 6.309 1 92 273 ILE A O 1
ATOM 2160 N N . LEU A 1 274 ? -14.57 15.883 8.406 1 94.38 274 LEU A N 1
ATOM 2161 C CA . LEU A 1 274 ? -13.406 15.086 8.031 1 94.38 274 LEU A CA 1
ATOM 2162 C C . LEU A 1 274 ? -13.828 13.719 7.516 1 94.38 274 LEU A C 1
ATOM 2164 O O . LEU A 1 274 ? -13.359 13.273 6.461 1 94.38 274 LEU A O 1
ATOM 2168 N N . TRP A 1 275 ? -14.703 13.078 8.227 1 95.38 275 TRP A N 1
ATOM 2169 C CA . TRP A 1 275 ? -15.188 11.773 7.801 1 95.38 275 TRP A CA 1
ATOM 2170 C C . TRP A 1 275 ? -15.914 11.867 6.465 1 95.38 275 TRP A C 1
ATOM 2172 O O . TRP A 1 275 ? -15.719 11.031 5.582 1 95.38 275 TRP A O 1
ATOM 2182 N N . LEU A 1 276 ? -16.766 12.844 6.363 1 93.5 276 LEU A N 1
ATOM 2183 C CA . LEU A 1 276 ? -17.547 13.039 5.148 1 93.5 276 LEU A CA 1
ATOM 2184 C C . LEU A 1 276 ? -16.625 13.281 3.949 1 93.5 276 LEU A C 1
ATOM 2186 O O . LEU A 1 276 ? -16.875 12.758 2.861 1 93.5 276 LEU A O 1
ATOM 2190 N N . SER A 1 277 ? -15.57 14.016 4.16 1 92.56 277 SER A N 1
ATOM 2191 C CA . SER A 1 277 ? -14.719 14.477 3.064 1 92.56 277 SER A CA 1
ATOM 2192 C C . SER A 1 277 ? -13.703 13.422 2.666 1 92.56 277 SER A C 1
ATOM 2194 O O . SER A 1 277 ? -13.281 13.359 1.507 1 92.56 277 SER A O 1
ATOM 2196 N N . SER A 1 278 ? -13.211 12.594 3.6 1 93.44 278 SER A N 1
ATOM 2197 C CA . SER A 1 278 ? -12.086 11.727 3.256 1 93.44 278 SER A CA 1
ATOM 2198 C C . SER A 1 278 ? -12.219 10.359 3.914 1 93.44 278 SER A C 1
ATOM 2200 O O . SER A 1 278 ? -11.43 9.453 3.643 1 93.44 278 SER A O 1
ATOM 2202 N N . GLY A 1 279 ? -13.172 10.164 4.797 1 94.12 279 GLY A N 1
ATOM 2203 C CA . GLY A 1 279 ? -13.438 8.859 5.371 1 94.12 279 GLY A CA 1
ATOM 2204 C C . GLY A 1 279 ? -12.711 8.617 6.68 1 94.12 279 GLY A C 1
ATOM 2205 O O . GLY A 1 279 ? -12.797 7.535 7.254 1 94.12 279 GLY A O 1
ATOM 2206 N N . THR A 1 280 ? -11.945 9.523 7.18 1 95.25 280 THR A N 1
ATOM 2207 C CA . THR A 1 280 ? -11.219 9.422 8.438 1 95.25 280 THR A CA 1
ATOM 2208 C C . THR A 1 280 ? -11.461 10.656 9.305 1 95.25 280 THR A C 1
ATOM 2210 O O . THR A 1 280 ? -11.914 11.688 8.812 1 95.25 280 THR A O 1
ATOM 2213 N N . THR A 1 281 ? -11.242 10.531 10.625 1 95.69 281 THR A N 1
ATOM 2214 C CA . THR A 1 281 ? -11.461 11.633 11.547 1 95.69 281 THR A CA 1
ATOM 2215 C C . THR A 1 281 ? -10.148 12.086 12.18 1 95.69 281 THR A C 1
ATOM 2217 O O . THR A 1 281 ? -10.133 12.969 13.039 1 95.69 281 THR A O 1
ATOM 2220 N N . ALA A 1 282 ? -9.031 11.469 11.805 1 95.75 282 ALA A N 1
ATOM 2221 C CA . ALA A 1 282 ? -7.742 11.773 12.406 1 95.75 282 ALA A CA 1
ATOM 2222 C C . ALA A 1 282 ? -7.203 13.117 11.914 1 95.75 282 ALA A C 1
ATOM 2224 O O . ALA A 1 282 ? -6.449 13.789 12.617 1 95.75 282 ALA A O 1
ATOM 2225 N N . GLY A 1 283 ? -7.574 13.602 10.859 1 95.81 283 GLY A N 1
ATOM 2226 C CA . GLY A 1 283 ? -7.191 14.781 10.102 1 95.81 283 GLY A CA 1
ATOM 2227 C C . GLY A 1 283 ? -7.648 14.734 8.656 1 95.81 283 GLY A C 1
ATOM 2228 O O . GLY A 1 283 ? -8.266 13.758 8.227 1 95.81 283 GLY A O 1
ATOM 2229 N N . MET A 1 284 ? -7.41 15.711 7.965 1 94.12 284 MET A N 1
ATOM 2230 C CA . MET A 1 284 ? -7.82 15.742 6.562 1 94.12 284 MET A CA 1
ATOM 2231 C C . MET A 1 284 ? -7.09 14.672 5.758 1 94.12 284 MET A C 1
ATOM 2233 O O . MET A 1 284 ? -5.883 14.773 5.535 1 94.12 284 MET A O 1
ATOM 2237 N N . ASP A 1 285 ? -7.824 13.648 5.293 1 93.81 285 ASP A N 1
ATOM 2238 C CA . ASP A 1 285 ? -7.332 12.508 4.531 1 93.81 285 ASP A CA 1
ATOM 2239 C C . ASP A 1 285 ? -6.168 11.828 5.246 1 93.81 285 ASP A C 1
ATOM 2241 O O . ASP A 1 285 ? -5.223 11.359 4.605 1 93.81 285 ASP A O 1
ATOM 2245 N N . GLN A 1 286 ? -6.16 11.922 6.539 1 96.44 286 GLN A N 1
ATOM 2246 C CA . GLN A 1 286 ? -5.129 11.367 7.406 1 96.44 286 GLN A CA 1
ATOM 2247 C C . GLN A 1 286 ? -5.539 9.992 7.938 1 96.44 286 GLN A C 1
ATOM 2249 O O . GLN A 1 286 ? -6.453 9.891 8.758 1 96.44 286 GLN A O 1
ATOM 2254 N N . TRP A 1 287 ? -4.809 8.977 7.52 1 96.44 287 TRP A N 1
ATOM 2255 C CA . TRP A 1 287 ? -5.27 7.633 7.836 1 96.44 287 TRP A CA 1
ATOM 2256 C C . TRP A 1 287 ? -4.465 7.035 8.984 1 96.44 287 TRP A C 1
ATOM 2258 O O . TRP A 1 287 ? -4.797 5.961 9.492 1 96.44 287 TRP A O 1
ATOM 2268 N N . ILE A 1 288 ? -3.354 7.746 9.422 1 96 288 ILE A N 1
ATOM 2269 C CA . ILE A 1 288 ? -2.551 7.273 10.547 1 96 288 ILE A CA 1
ATOM 2270 C C . ILE A 1 288 ? -2.045 8.469 11.352 1 96 288 ILE A C 1
ATOM 2272 O O . ILE A 1 288 ? -2.279 9.617 10.984 1 96 288 ILE A O 1
ATOM 2276 N N . GLY A 1 289 ? -1.406 8.164 12.469 1 96.56 289 GLY A N 1
ATOM 2277 C CA . GLY A 1 289 ? -0.826 9.211 13.297 1 96.56 289 GLY A CA 1
ATOM 2278 C C . GLY A 1 289 ? -1.854 9.945 14.141 1 96.56 289 GLY A C 1
ATOM 2279 O O . GLY A 1 289 ? -1.748 11.164 14.336 1 96.56 289 GLY A O 1
ATOM 2280 N N . ARG A 1 290 ? -2.855 9.336 14.594 1 94.75 290 ARG A N 1
ATOM 2281 C CA . ARG A 1 290 ? -3.916 9.945 15.383 1 94.75 290 ARG A CA 1
ATOM 2282 C C . ARG A 1 290 ? -3.393 10.398 16.75 1 94.75 290 ARG A C 1
ATOM 2284 O O . ARG A 1 290 ? -2.596 9.695 17.375 1 94.75 290 ARG A O 1
ATOM 2291 N N . ILE A 1 291 ? -3.824 11.531 17.094 1 94.94 291 ILE A N 1
ATOM 2292 C CA . ILE A 1 291 ? -3.531 12.023 18.438 1 94.94 291 ILE A CA 1
ATOM 2293 C C . ILE A 1 291 ? -4.234 11.156 19.469 1 94.94 291 ILE A C 1
ATOM 2295 O O . ILE A 1 291 ? -5.316 10.617 19.219 1 94.94 291 ILE A O 1
ATOM 2299 N N . SER A 1 292 ? -3.639 10.953 20.656 1 93 292 SER A N 1
ATOM 2300 C CA . SER A 1 292 ? -4.273 10.188 21.719 1 93 292 SER A CA 1
ATOM 2301 C C . SER A 1 292 ? -5.68 10.703 22 1 93 292 SER A C 1
ATOM 2303 O O . SER A 1 292 ? -5.93 11.906 21.938 1 93 292 SER A O 1
ATOM 2305 N N . PRO A 1 293 ? -6.617 9.875 22.312 1 91.06 293 PRO A N 1
ATOM 2306 C CA . PRO A 1 293 ? -8.016 10.242 22.5 1 91.06 293 PRO A CA 1
ATOM 2307 C C . PRO A 1 293 ? -8.211 11.305 23.594 1 91.06 293 PRO A C 1
ATOM 2309 O O . PRO A 1 293 ? -9.102 12.148 23.484 1 91.06 293 PRO A O 1
ATOM 2312 N N . GLU A 1 294 ? -7.395 11.305 24.594 1 89.31 294 GLU A N 1
ATOM 2313 C CA . GLU A 1 294 ? -7.527 12.25 25.688 1 89.31 294 GLU A CA 1
ATOM 2314 C C . GLU A 1 294 ? -7.172 13.672 25.234 1 89.31 294 GLU A C 1
ATOM 2316 O O . GLU A 1 294 ? -7.707 14.641 25.766 1 89.31 294 GLU A O 1
ATOM 2321 N N . ARG A 1 295 ? -6.395 13.719 24.234 1 91.31 295 ARG A N 1
ATOM 2322 C CA . ARG A 1 295 ? -5.898 15.016 23.781 1 91.31 295 ARG A CA 1
ATOM 2323 C C . ARG A 1 295 ? -6.605 15.453 22.516 1 91.31 295 ARG A C 1
ATOM 2325 O O . ARG A 1 295 ? -6.605 16.641 22.172 1 91.31 295 ARG A O 1
ATOM 2332 N N . HIS A 1 296 ? -7.191 14.508 21.859 1 92.75 296 HIS A N 1
ATOM 2333 C CA . HIS A 1 296 ? -7.719 14.805 20.531 1 92.75 296 HIS A CA 1
ATOM 2334 C C . HIS A 1 296 ? -9.016 15.609 20.625 1 92.75 296 HIS A C 1
ATOM 2336 O O . HIS A 1 296 ? -10.102 15.07 20.391 1 92.75 296 HIS A O 1
ATOM 2342 N N . HIS A 1 297 ? -8.891 16.828 20.906 1 94.19 297 HIS A N 1
ATOM 2343 C CA . HIS A 1 297 ? -9.93 17.828 21.016 1 94.19 297 HIS A CA 1
ATOM 2344 C C . HIS A 1 297 ? -9.43 19.188 20.531 1 94.19 297 HIS A C 1
ATOM 2346 O O . HIS A 1 297 ? -8.297 19.578 20.828 1 94.19 297 HIS A O 1
ATOM 2352 N N . PRO A 1 298 ? -10.273 19.891 19.766 1 92.81 298 PRO A N 1
ATOM 2353 C CA . PRO A 1 298 ? -9.789 21.141 19.188 1 92.81 298 PRO A CA 1
ATOM 2354 C C . PRO A 1 298 ? -9.336 22.141 20.25 1 92.81 298 PRO A C 1
ATOM 2356 O O . PRO A 1 298 ? -8.508 23.016 19.984 1 92.81 298 PRO A O 1
ATOM 2359 N N . SER A 1 299 ? -9.852 22.031 21.453 1 93.12 299 SER A N 1
ATOM 2360 C CA . SER A 1 299 ? -9.469 22.938 22.531 1 93.12 299 SER A CA 1
ATOM 2361 C C . SER A 1 299 ? -8.117 22.547 23.125 1 93.12 299 SER A C 1
ATOM 2363 O O . SER A 1 299 ? -7.551 23.297 23.922 1 93.12 299 SER A O 1
ATOM 2365 N N . LYS A 1 300 ? -7.531 21.422 22.656 1 92.69 300 LYS A N 1
ATOM 2366 C CA . LYS A 1 300 ? -6.348 20.891 23.328 1 92.69 300 LYS A CA 1
ATOM 2367 C C . LYS A 1 300 ? -5.199 20.688 22.344 1 92.69 300 LYS A C 1
ATOM 2369 O O . LYS A 1 300 ? -4.129 20.219 22.719 1 92.69 300 LYS A O 1
ATOM 2374 N N . ILE A 1 301 ? -5.449 21.062 21.109 1 90.81 301 ILE A N 1
ATOM 2375 C CA . ILE A 1 301 ? -4.418 20.719 20.141 1 90.81 301 ILE A CA 1
ATOM 2376 C C . ILE A 1 301 ? -4.113 21.922 19.25 1 90.81 301 ILE A C 1
ATOM 2378 O O . ILE A 1 301 ? -4.867 22.906 19.25 1 90.81 301 ILE A O 1
ATOM 2382 N N . PHE A 1 302 ? -2.943 21.844 18.594 1 91.25 302 PHE A N 1
ATOM 2383 C CA . PHE A 1 302 ? -2.582 22.719 17.5 1 91.25 302 PHE A CA 1
ATOM 2384 C C . PHE A 1 302 ? -2.766 22.016 16.156 1 91.25 302 PHE A C 1
ATOM 2386 O O . PHE A 1 302 ? -2.277 20.891 15.969 1 91.25 302 PHE A O 1
ATOM 2393 N N . PHE A 1 303 ? -3.461 22.594 15.312 1 92.88 303 PHE A N 1
ATOM 2394 C CA . PHE A 1 303 ? -3.66 22.031 13.984 1 92.88 303 PHE A CA 1
ATOM 2395 C C . PHE A 1 303 ? -2.41 22.188 13.125 1 92.88 303 PHE A C 1
ATOM 2397 O O . PHE A 1 303 ? -1.714 23.203 13.234 1 92.88 303 PHE A O 1
ATOM 2404 N N . ASN A 1 304 ? -2.125 21.203 12.375 1 94.81 304 ASN A N 1
ATOM 2405 C CA . ASN A 1 304 ? -1.023 21.281 11.414 1 94.81 304 ASN A CA 1
ATOM 2406 C C . ASN A 1 304 ? -1.525 21.562 10 1 94.81 304 ASN A C 1
ATOM 2408 O O . ASN A 1 304 ? -2.109 20.688 9.359 1 94.81 304 ASN A O 1
ATOM 2412 N N . LYS A 1 305 ? -1.222 22.672 9.461 1 94 305 LYS A N 1
ATOM 2413 C CA . LYS A 1 305 ? -1.771 23.062 8.172 1 94 305 LYS A CA 1
ATOM 2414 C C . LYS A 1 305 ? -0.806 22.719 7.035 1 94 305 LYS A C 1
ATOM 2416 O O . LYS A 1 305 ? -1.096 22.984 5.867 1 94 305 LYS A O 1
ATOM 2421 N N . SER A 1 306 ? 0.344 22.156 7.387 1 93.94 306 SER A N 1
ATOM 2422 C CA . SER A 1 306 ? 1.28 21.656 6.379 1 93.94 306 SER A CA 1
ATOM 2423 C C . SER A 1 306 ? 0.938 20.234 5.949 1 93.94 306 SER A C 1
ATOM 2425 O O . SER A 1 306 ? 1.712 19.312 6.184 1 93.94 306 SER A O 1
ATOM 2427 N N . MET A 1 307 ? -0.092 20.109 5.168 1 92.94 307 MET A N 1
ATOM 2428 C CA . MET A 1 307 ? -0.661 18.781 4.961 1 92.94 307 MET A CA 1
ATOM 2429 C C . MET A 1 307 ? -0.2 18.203 3.633 1 92.94 307 MET A C 1
ATOM 2431 O O . MET A 1 307 ? -0.649 17.125 3.236 1 92.94 307 MET A O 1
ATOM 2435 N N . LYS A 1 308 ? 0.723 18.859 2.908 1 94.31 308 LYS A N 1
ATOM 2436 C CA . LYS A 1 308 ? 1.161 18.359 1.61 1 94.31 308 LYS A CA 1
ATOM 2437 C C . LYS A 1 308 ? 1.761 16.953 1.735 1 94.31 308 LYS A C 1
ATOM 2439 O O . LYS A 1 308 ? 1.722 16.172 0.786 1 94.31 308 LYS A O 1
ATOM 2444 N N . VAL A 1 309 ? 2.238 16.641 2.938 1 97.19 309 VAL A N 1
ATOM 2445 C CA . VAL A 1 309 ? 2.916 15.359 3.16 1 97.19 309 VAL A CA 1
ATOM 2446 C C . VAL A 1 309 ? 1.886 14.273 3.451 1 97.19 309 VAL A C 1
ATOM 2448 O O . VAL A 1 309 ? 2.182 13.078 3.328 1 97.19 309 VAL A O 1
ATOM 2451 N N . CYS A 1 310 ? 0.641 14.594 3.721 1 96.69 310 CYS A N 1
ATOM 2452 C CA . CYS A 1 310 ? -0.369 13.688 4.254 1 96.69 310 CYS A CA 1
ATOM 2453 C C . CYS A 1 310 ? -0.662 12.562 3.271 1 96.69 310 CYS A C 1
ATOM 2455 O O . CYS A 1 310 ? -0.745 11.398 3.664 1 96.69 310 CYS A O 1
ATOM 2457 N N . PRO A 1 311 ? -0.791 12.922 1.931 1 95.62 311 PRO A N 1
ATOM 2458 C CA . PRO A 1 311 ? -1.042 11.828 0.987 1 95.62 311 PRO A CA 1
ATOM 2459 C C . PRO A 1 311 ? 0.085 10.797 0.963 1 95.62 311 PRO A C 1
ATOM 2461 O O . PRO A 1 311 ? -0.161 9.617 0.714 1 95.62 311 PRO A O 1
ATOM 2464 N N . TYR A 1 312 ? 1.324 11.203 1.209 1 96.25 312 TYR A N 1
ATOM 2465 C CA . TYR A 1 312 ? 2.484 10.32 1.214 1 96.25 312 TYR A CA 1
ATOM 2466 C C . TYR A 1 312 ? 2.469 9.406 2.434 1 96.25 312 TYR A C 1
ATOM 2468 O O . TYR A 1 312 ? 2.926 8.266 2.367 1 96.25 312 TYR A O 1
ATOM 2476 N N . ILE A 1 313 ? 1.946 9.914 3.523 1 96.81 313 ILE A N 1
ATOM 2477 C CA . ILE A 1 313 ? 1.896 9.18 4.781 1 96.81 313 ILE A CA 1
ATOM 2478 C C . ILE A 1 313 ? 0.716 8.211 4.77 1 96.81 313 ILE A C 1
ATOM 2480 O O . ILE A 1 313 ? 0.81 7.102 5.297 1 96.81 313 ILE A O 1
ATOM 2484 N N . SER A 1 314 ? -0.403 8.57 4.145 1 95.62 314 SER A N 1
ATOM 2485 C CA . SER A 1 314 ? -1.676 7.859 4.234 1 95.62 314 SER A CA 1
ATOM 2486 C C . SER A 1 314 ? -1.769 6.754 3.188 1 95.62 314 SER A C 1
ATOM 2488 O O . SER A 1 314 ? -2.596 5.848 3.307 1 95.62 314 SER A O 1
ATOM 2490 N N . LEU A 1 315 ? -0.918 6.781 2.215 1 90.56 315 LEU A N 1
ATOM 2491 C CA . LEU A 1 315 ? -1.027 5.941 1.026 1 90.56 315 LEU A CA 1
ATOM 2492 C C . LEU A 1 315 ? -1.119 4.465 1.408 1 90.56 315 LEU A C 1
ATOM 2494 O O . LEU A 1 315 ? -2.043 3.768 0.983 1 90.56 315 LEU A O 1
ATOM 2498 N N . PRO A 1 316 ? -0.258 3.92 2.271 1 87.81 316 PRO A N 1
ATOM 2499 C CA . PRO A 1 316 ? -0.279 2.486 2.57 1 87.81 316 PRO A CA 1
ATOM 2500 C C . PRO A 1 316 ? -1.434 2.092 3.488 1 87.81 316 PRO A C 1
ATOM 2502 O O . PRO A 1 316 ? -1.669 0.902 3.715 1 87.81 316 PRO A O 1
ATOM 2505 N N . TYR A 1 317 ? -2.18 3.02 3.986 1 92.38 317 TYR A N 1
ATOM 2506 C CA . TYR A 1 317 ? -3.102 2.701 5.074 1 92.38 317 TYR A CA 1
ATOM 2507 C C . TYR A 1 317 ? -4.547 2.889 4.633 1 92.38 317 TYR A C 1
ATOM 2509 O O . TYR A 1 317 ? -5.477 2.67 5.414 1 92.38 317 TYR A O 1
ATOM 2517 N N . ARG A 1 318 ? -4.742 3.293 3.391 1 92.81 318 ARG A N 1
ATOM 2518 C CA . ARG A 1 318 ? -6.102 3.393 2.873 1 92.81 318 ARG A CA 1
ATOM 2519 C C . ARG A 1 318 ? -6.758 2.018 2.785 1 92.81 318 ARG A C 1
ATOM 2521 O O . ARG A 1 318 ? -6.082 1.017 2.541 1 92.81 318 ARG A O 1
ATOM 2528 N N . PRO A 1 319 ? -8.062 1.932 2.971 1 92.81 319 PRO A N 1
ATOM 2529 C CA . PRO A 1 319 ? -8.734 0.634 2.861 1 92.81 319 PRO A CA 1
ATOM 2530 C C . PRO A 1 319 ? -8.617 0.023 1.469 1 92.81 319 PRO A C 1
ATOM 2532 O O . PRO A 1 319 ? -8.898 0.688 0.471 1 92.81 319 PRO A O 1
ATOM 2535 N N . SER A 1 320 ? -8.141 -1.164 1.383 1 91.56 320 SER A N 1
ATOM 2536 C CA . SER A 1 320 ? -7.992 -1.843 0.1 1 91.56 320 SER A CA 1
ATOM 2537 C C . SER A 1 320 ? -8.367 -3.316 0.208 1 91.56 320 SER A C 1
ATOM 2539 O O . SER A 1 320 ? -8.391 -4.031 -0.795 1 91.56 320 SER A O 1
ATOM 2541 N N . MET A 1 321 ? -8.609 -3.842 1.402 1 90.62 321 MET A N 1
ATOM 2542 C CA . MET A 1 321 ? -8.961 -5.238 1.628 1 90.62 321 MET A CA 1
ATOM 2543 C C . MET A 1 321 ? -10.477 -5.438 1.535 1 90.62 321 MET A C 1
ATOM 2545 O O . MET A 1 321 ? -11.242 -4.684 2.137 1 90.62 321 MET A O 1
ATOM 2549 N N . PRO A 1 322 ? -10.906 -6.391 0.768 1 90.81 322 PRO A N 1
ATOM 2550 C CA . PRO A 1 322 ? -12.352 -6.645 0.686 1 90.81 322 PRO A CA 1
ATOM 2551 C C . PRO A 1 322 ? -13 -6.805 2.059 1 90.81 322 PRO A C 1
ATOM 2553 O O . PRO A 1 322 ? -12.438 -7.457 2.939 1 90.81 322 PRO A O 1
ATOM 2556 N N . GLY A 1 323 ? -14.141 -6.215 2.246 1 90.94 323 GLY A N 1
ATOM 2557 C CA . GLY A 1 323 ? -14.875 -6.238 3.5 1 90.94 323 GLY A CA 1
ATOM 2558 C C . GLY A 1 323 ? -15.734 -5.004 3.713 1 90.94 323 GLY A C 1
ATOM 2559 O O . GLY A 1 323 ? -15.859 -4.172 2.814 1 90.94 323 GLY A O 1
ATOM 2560 N N . PRO A 1 324 ? -16.328 -4.918 4.859 1 92.31 324 PRO A N 1
ATOM 2561 C CA . PRO A 1 324 ? -17.234 -3.793 5.137 1 92.31 324 PRO A CA 1
ATOM 2562 C C . PRO A 1 324 ? -16.516 -2.445 5.121 1 92.31 324 PRO A C 1
ATOM 2564 O O . PRO A 1 324 ? -17.078 -1.439 4.699 1 92.31 324 PRO A O 1
ATOM 2567 N N . ARG A 1 325 ? -15.328 -2.445 5.633 1 92.62 325 ARG A N 1
ATOM 2568 C CA . ARG A 1 325 ? -14.562 -1.204 5.668 1 92.62 325 ARG A CA 1
ATOM 2569 C C . ARG A 1 325 ? -14.328 -0.667 4.258 1 92.62 325 ARG A C 1
ATOM 2571 O O . ARG A 1 325 ? -14.484 0.531 4.012 1 92.62 325 ARG A O 1
ATOM 2578 N N . LEU A 1 326 ? -13.891 -1.536 3.34 1 94 326 LEU A N 1
ATOM 2579 C CA . LEU A 1 326 ? -13.688 -1.139 1.951 1 94 326 LEU A CA 1
ATOM 2580 C C . LEU A 1 326 ? -15 -0.679 1.322 1 94 326 LEU A C 1
ATOM 2582 O O . LEU A 1 326 ? -15.023 0.302 0.575 1 94 326 LEU A O 1
ATOM 2586 N N . TRP A 1 327 ? -16.078 -1.395 1.577 1 94.19 327 TRP A N 1
ATOM 2587 C CA . TRP A 1 327 ? -17.375 -1.065 1.002 1 94.19 327 TRP A CA 1
ATOM 2588 C C . TRP A 1 327 ? -17.812 0.335 1.415 1 94.19 327 TRP A C 1
ATOM 2590 O O . TRP A 1 327 ? -18.219 1.141 0.573 1 94.19 327 TRP A O 1
ATOM 2600 N N . LEU A 1 328 ? -17.734 0.555 2.68 1 95.12 328 LEU A N 1
ATOM 2601 C CA . LEU A 1 328 ? -18.141 1.858 3.199 1 95.12 328 LEU A CA 1
ATOM 2602 C C . LEU A 1 328 ? -17.25 2.963 2.629 1 95.12 328 LEU A C 1
ATOM 2604 O O . LEU A 1 328 ? -17.75 4.031 2.266 1 95.12 328 LEU A O 1
ATOM 2608 N N . TYR A 1 329 ? -15.945 2.773 2.607 1 96.25 329 TYR A N 1
ATOM 2609 C CA . TYR A 1 329 ? -14.992 3.732 2.059 1 96.25 329 TYR A CA 1
ATOM 2610 C C . TYR A 1 329 ? -15.305 4.043 0.601 1 96.25 329 TYR A C 1
ATOM 2612 O O . TYR A 1 329 ? -15.336 5.207 0.201 1 96.25 329 TYR A O 1
ATOM 2620 N N . ALA A 1 330 ? -15.562 3.004 -0.162 1 95.44 330 ALA A N 1
ATOM 2621 C CA . ALA A 1 330 ? -15.844 3.16 -1.587 1 95.44 330 ALA A CA 1
ATOM 2622 C C . ALA A 1 330 ? -17.172 3.873 -1.811 1 95.44 330 ALA A C 1
ATOM 2624 O O . ALA A 1 330 ? -17.281 4.754 -2.668 1 95.44 330 ALA A O 1
ATOM 2625 N N . LEU A 1 331 ? -18.219 3.465 -1.096 1 95.12 331 LEU A N 1
ATOM 2626 C CA . LEU A 1 331 ? -19.531 4.074 -1.228 1 95.12 331 LEU A CA 1
ATOM 2627 C C . LEU A 1 331 ? -19.484 5.562 -0.905 1 95.12 331 LEU A C 1
ATOM 2629 O O . LEU A 1 331 ? -19.984 6.387 -1.667 1 95.12 331 LEU A O 1
ATOM 2633 N N . ARG A 1 332 ? -18.906 5.891 0.21 1 95.69 332 ARG A N 1
ATOM 2634 C CA . ARG A 1 332 ? -18.781 7.289 0.614 1 95.69 332 ARG A CA 1
ATOM 2635 C C . ARG A 1 332 ? -18.016 8.094 -0.431 1 95.69 332 ARG A C 1
ATOM 2637 O O . ARG A 1 332 ? -18.453 9.172 -0.833 1 95.69 332 ARG A O 1
ATOM 2644 N N . SER A 1 333 ? -16.844 7.547 -0.833 1 95.75 333 SER A N 1
ATOM 2645 C CA . SER A 1 333 ? -15.977 8.266 -1.755 1 95.75 333 SER A CA 1
ATOM 2646 C C . SER A 1 333 ? -16.656 8.477 -3.105 1 95.75 333 SER A C 1
ATOM 2648 O O . SER A 1 333 ? -16.312 9.406 -3.838 1 95.75 333 SER A O 1
ATOM 2650 N N . ALA A 1 334 ? -17.562 7.578 -3.436 1 94.81 334 ALA A N 1
ATOM 2651 C CA . ALA A 1 334 ? -18.312 7.723 -4.68 1 94.81 334 ALA A CA 1
ATOM 2652 C C . ALA A 1 334 ? -19.234 8.93 -4.617 1 94.81 334 ALA A C 1
ATOM 2654 O O . ALA A 1 334 ? -19.5 9.57 -5.637 1 94.81 334 ALA A O 1
ATOM 2655 N N . ILE A 1 335 ? -19.703 9.266 -3.41 1 94.31 335 ILE A N 1
ATOM 2656 C CA . ILE A 1 335 ? -20.688 10.32 -3.219 1 94.31 335 ILE A CA 1
ATOM 2657 C C . ILE A 1 335 ? -19.984 11.633 -2.898 1 94.31 335 ILE A C 1
ATOM 2659 O O . ILE A 1 335 ? -20.312 12.68 -3.459 1 94.31 335 ILE A O 1
ATOM 2663 N N . VAL A 1 336 ? -19.062 11.656 -1.918 1 93.62 336 VAL A N 1
ATOM 2664 C CA . VAL A 1 336 ? -18.344 12.844 -1.453 1 93.62 336 VAL A CA 1
ATOM 2665 C C . VAL A 1 336 ? -16.891 12.508 -1.193 1 93.62 336 VAL A C 1
ATOM 2667 O O . VAL A 1 336 ? -16.578 11.562 -0.458 1 93.62 336 VAL A O 1
ATOM 2670 N N . GLN A 1 337 ? -15.977 13.273 -1.85 1 93.19 337 GLN A N 1
ATOM 2671 C CA . GLN A 1 337 ? -14.562 12.953 -1.684 1 93.19 337 GLN A CA 1
ATOM 2672 C C . GLN A 1 337 ? -13.688 14.164 -1.975 1 93.19 337 GLN A C 1
ATOM 2674 O O . GLN A 1 337 ? -13.867 14.836 -2.994 1 93.19 337 GLN A O 1
ATOM 2679 N N . THR A 1 338 ? -12.867 14.453 -0.983 1 91.38 338 THR A N 1
ATOM 2680 C CA . THR A 1 338 ? -11.805 15.406 -1.279 1 91.38 338 THR A CA 1
ATOM 2681 C C . THR A 1 338 ? -10.781 14.797 -2.234 1 91.38 338 THR A C 1
ATOM 2683 O O . THR A 1 338 ? -10.375 13.648 -2.064 1 91.38 338 THR A O 1
ATOM 2686 N N . PRO A 1 339 ? -10.391 15.523 -3.184 1 89.81 339 PRO A N 1
ATOM 2687 C CA . PRO A 1 339 ? -9.398 14.992 -4.125 1 89.81 339 PRO A CA 1
ATOM 2688 C C . PRO A 1 339 ? -8.117 14.531 -3.432 1 89.81 339 PRO A C 1
ATOM 2690 O O . PRO A 1 339 ? -7.637 15.195 -2.508 1 89.81 339 PRO A O 1
ATOM 2693 N N . VAL A 1 340 ? -7.578 13.414 -3.865 1 91.31 340 VAL A N 1
ATOM 2694 C CA . VAL A 1 340 ? -6.344 12.859 -3.318 1 91.31 340 VAL A CA 1
ATOM 2695 C C . VAL A 1 340 ? -5.203 13.062 -4.312 1 91.31 340 VAL A C 1
ATOM 2697 O O . VAL A 1 340 ? -5.242 12.539 -5.426 1 91.31 340 VAL A O 1
ATOM 2700 N N . PRO A 1 341 ? -4.203 13.789 -3.896 1 90.19 341 PRO A N 1
ATOM 2701 C CA . PRO A 1 341 ? -3.061 13.992 -4.793 1 90.19 341 PRO A CA 1
ATOM 2702 C C . PRO A 1 341 ? -2.328 12.695 -5.117 1 90.19 341 PRO A C 1
ATOM 2704 O O . PRO A 1 341 ? -2.234 11.805 -4.27 1 90.19 341 PRO A O 1
ATOM 2707 N N . ASP A 1 342 ? -1.763 12.672 -6.316 1 88.19 342 ASP A N 1
ATOM 2708 C CA . ASP A 1 342 ? -0.968 11.523 -6.754 1 88.19 342 ASP A CA 1
ATOM 2709 C C . ASP A 1 342 ? 0.46 11.617 -6.219 1 88.19 342 ASP A C 1
ATOM 2711 O O . ASP A 1 342 ? 1.169 12.586 -6.488 1 88.19 342 ASP A O 1
ATOM 2715 N N . THR A 1 343 ? 0.931 10.609 -5.496 1 90.94 343 THR A N 1
ATOM 2716 C CA . THR A 1 343 ? 2.264 10.617 -4.902 1 90.94 343 THR A CA 1
ATOM 2717 C C . THR A 1 343 ? 3.266 9.914 -5.812 1 90.94 343 THR A C 1
ATOM 2719 O O . THR A 1 343 ? 4.465 9.883 -5.523 1 90.94 343 THR A O 1
ATOM 2722 N N . ASN A 1 344 ? 2.721 9.328 -6.922 1 78.69 344 ASN A N 1
ATOM 2723 C CA . ASN A 1 344 ? 3.531 8.547 -7.848 1 78.69 344 ASN A CA 1
ATOM 2724 C C . ASN A 1 344 ? 4.25 7.402 -7.141 1 78.69 344 ASN A C 1
ATOM 2726 O O . ASN A 1 344 ? 5.434 7.156 -7.391 1 78.69 344 ASN A O 1
ATOM 2730 N N . GLY A 1 345 ? 3.648 6.895 -6.117 1 76.25 345 GLY A N 1
ATOM 2731 C CA . GLY A 1 345 ? 4.16 5.727 -5.414 1 76.25 345 GLY A CA 1
ATOM 2732 C C . GLY A 1 345 ? 5.109 6.078 -4.285 1 76.25 345 GLY A C 1
ATOM 2733 O O . GLY A 1 345 ? 5.5 5.207 -3.504 1 76.25 345 GLY A O 1
ATOM 2734 N N . ARG A 1 346 ? 5.516 7.367 -4.164 1 86 346 ARG A N 1
ATOM 2735 C CA . ARG A 1 346 ? 6.402 7.797 -3.09 1 86 346 ARG A CA 1
ATOM 2736 C C . ARG A 1 346 ? 5.668 7.82 -1.752 1 86 346 ARG A C 1
ATOM 2738 O O . ARG A 1 346 ? 4.488 8.172 -1.69 1 86 346 ARG A O 1
ATOM 2745 N N . LYS A 1 347 ? 6.414 7.402 -0.703 1 91.25 347 LYS A N 1
ATOM 2746 C CA . LYS A 1 347 ? 5.793 7.316 0.615 1 91.25 347 LYS A CA 1
ATOM 2747 C C . LYS A 1 347 ? 6.672 7.961 1.682 1 91.25 347 LYS A C 1
ATOM 2749 O O . LYS A 1 347 ? 7.871 8.148 1.473 1 91.25 347 LYS A O 1
ATOM 2754 N N . VAL A 1 348 ? 6.062 8.422 2.717 1 96.94 348 VAL A N 1
ATOM 2755 C CA . VAL A 1 348 ? 6.715 8.836 3.955 1 96.94 348 VAL A CA 1
ATOM 2756 C C . VAL A 1 348 ? 6.27 7.934 5.102 1 96.94 348 VAL A C 1
ATOM 2758 O O . VAL A 1 348 ? 5.07 7.773 5.348 1 96.94 348 VAL A O 1
ATOM 2761 N N . ASP A 1 349 ? 7.25 7.301 5.77 1 96 349 ASP A N 1
ATOM 2762 C CA . ASP A 1 349 ? 6.922 6.453 6.91 1 96 349 ASP A CA 1
ATOM 2763 C C . ASP A 1 349 ? 6.715 7.285 8.172 1 96 349 ASP A C 1
ATOM 2765 O O . ASP A 1 349 ? 7.645 7.938 8.656 1 96 349 ASP A O 1
ATOM 2769 N N . LEU A 1 350 ? 5.5 7.297 8.609 1 97.5 350 LEU A N 1
ATOM 2770 C CA . LEU A 1 350 ? 5.266 7.875 9.93 1 97.5 350 LEU A CA 1
ATOM 2771 C C . LEU A 1 350 ? 5.77 6.945 11.031 1 97.5 350 LEU A C 1
ATOM 2773 O O . LEU A 1 350 ? 5.52 5.738 10.984 1 97.5 350 LEU A O 1
ATOM 2777 N N . ALA A 1 351 ? 6.527 7.418 11.969 1 97.62 351 ALA A N 1
ATOM 2778 C CA . ALA A 1 351 ? 7.129 6.609 13.023 1 97.62 351 ALA A CA 1
ATOM 2779 C C . ALA A 1 351 ? 6.926 7.258 14.391 1 97.62 351 ALA A C 1
ATOM 2781 O O . ALA A 1 351 ? 6.832 8.484 14.5 1 97.62 351 ALA A O 1
ATOM 2782 N N . PRO A 1 352 ? 6.836 6.406 15.43 1 97.19 352 PRO A N 1
ATOM 2783 C CA . PRO A 1 352 ? 6.871 6.988 16.781 1 97.19 352 PRO A CA 1
ATOM 2784 C C . PRO A 1 352 ? 8.203 7.664 17.094 1 97.19 352 PRO A C 1
ATOM 2786 O O . PRO A 1 352 ? 9.156 7.562 16.312 1 97.19 352 PRO A O 1
ATOM 2789 N N . TRP A 1 353 ? 8.18 8.344 18.203 1 97.19 353 TRP A N 1
ATOM 2790 C CA . TRP A 1 353 ? 9.391 9.016 18.672 1 97.19 353 TRP A CA 1
ATOM 2791 C C . TRP A 1 353 ? 10.531 8.016 18.844 1 97.19 353 TRP A C 1
ATOM 2793 O O . TRP A 1 353 ? 10.32 6.902 19.328 1 97.19 353 TRP A O 1
ATOM 2803 N N . PRO A 1 354 ? 11.742 8.367 18.375 1 97.62 354 PRO A N 1
ATOM 2804 C CA . PRO A 1 354 ? 12.875 7.453 18.547 1 97.62 354 PRO A CA 1
ATOM 2805 C C . PRO A 1 354 ? 13.289 7.289 20 1 97.62 354 PRO A C 1
ATOM 2807 O O . PRO A 1 354 ? 13.508 8.281 20.703 1 97.62 354 PRO A O 1
ATOM 2810 N N . LYS A 1 355 ? 13.391 6.086 20.438 1 96.94 355 LYS A N 1
ATOM 2811 C CA . LYS A 1 355 ? 13.852 5.773 21.797 1 96.94 355 LYS A CA 1
ATOM 2812 C C . LYS A 1 355 ? 15.375 5.82 21.875 1 96.94 355 LYS A C 1
ATOM 2814 O O . LYS A 1 355 ? 15.938 6.383 22.812 1 96.94 355 LYS A O 1
ATOM 2819 N N . GLU A 1 356 ? 16 5.203 20.922 1 97.31 356 GLU A N 1
ATOM 2820 C CA . GLU A 1 356 ? 17.469 5.18 20.859 1 97.31 356 GLU A CA 1
ATOM 2821 C C . GLU A 1 356 ? 17.953 4.809 19.469 1 97.31 356 GLU A C 1
ATOM 2823 O O . GLU A 1 356 ? 17.203 4.27 18.656 1 97.31 356 GLU A O 1
ATOM 2828 N N . ILE A 1 357 ? 19.109 5.215 19.172 1 97.31 357 ILE A N 1
ATOM 2829 C CA . ILE A 1 357 ? 19.812 4.789 17.984 1 97.31 357 ILE A CA 1
ATOM 2830 C C . ILE A 1 357 ? 20.984 3.887 18.359 1 97.31 357 ILE A C 1
ATOM 2832 O O . ILE A 1 357 ? 21.922 4.32 19.062 1 97.31 357 ILE A O 1
ATOM 2836 N N . GLY A 1 358 ? 20.906 2.691 17.938 1 96 358 GLY A N 1
ATOM 2837 C CA . GLY A 1 358 ? 21.906 1.71 18.312 1 96 358 GLY A CA 1
ATOM 2838 C C . GLY A 1 358 ? 23.297 2.041 17.781 1 96 358 GLY A C 1
ATOM 2839 O O . GLY A 1 358 ? 23.438 2.926 16.922 1 96 358 GLY A O 1
ATOM 2840 N N . ARG A 1 359 ? 24.312 1.303 18.203 1 95.81 359 ARG A N 1
ATOM 2841 C CA . ARG A 1 359 ? 25.703 1.515 17.812 1 95.81 359 ARG A CA 1
ATOM 2842 C C . ARG A 1 359 ? 25.891 1.269 16.312 1 95.81 359 ARG A C 1
ATOM 2844 O O . ARG A 1 359 ? 26.734 1.897 15.68 1 95.81 359 ARG A O 1
ATOM 2851 N N . ASP A 1 360 ? 25.031 0.459 15.805 1 92.81 360 ASP A N 1
ATOM 2852 C CA . ASP A 1 360 ? 25.141 0.146 14.383 1 92.81 360 ASP A CA 1
ATOM 2853 C C . ASP A 1 360 ? 24.375 1.164 13.539 1 92.81 360 ASP A C 1
ATOM 2855 O O . ASP A 1 360 ? 24.328 1.046 12.312 1 92.81 360 ASP A O 1
ATOM 2859 N N . GLY A 1 361 ? 23.719 2.102 14.164 1 94.62 361 GLY A N 1
ATOM 2860 C CA . GLY A 1 361 ? 23.016 3.156 13.453 1 94.62 361 GLY A CA 1
ATOM 2861 C C . GLY A 1 361 ? 21.531 2.879 13.297 1 94.62 361 GLY A C 1
ATOM 2862 O O . GLY A 1 361 ? 20.797 3.705 12.75 1 94.62 361 GLY A O 1
ATOM 2863 N N . THR A 1 362 ? 21.062 1.717 13.844 1 94.06 362 THR A N 1
ATOM 2864 C CA . THR A 1 362 ? 19.656 1.346 13.711 1 94.06 362 THR A CA 1
ATOM 2865 C C . THR A 1 362 ? 18.797 2.1 14.719 1 94.06 362 THR A C 1
ATOM 2867 O O . THR A 1 362 ? 19.156 2.189 15.898 1 94.06 362 THR A O 1
ATOM 2870 N N . VAL A 1 363 ? 17.688 2.588 14.266 1 96.25 363 VAL A N 1
ATOM 2871 C CA . VAL A 1 363 ? 16.812 3.354 15.141 1 96.25 363 VAL A CA 1
ATOM 2872 C C . VAL A 1 363 ? 15.766 2.428 15.766 1 96.25 363 VAL A C 1
ATOM 2874 O O . VAL A 1 363 ? 15.234 1.541 15.094 1 96.25 363 VAL A O 1
ATOM 2877 N N . HIS A 1 364 ? 15.578 2.582 17.047 1 95.88 364 HIS A N 1
ATOM 2878 C CA . HIS A 1 364 ? 14.516 1.907 17.781 1 95.88 364 HIS A CA 1
ATOM 2879 C C . HIS A 1 364 ? 13.445 2.896 18.234 1 95.88 364 HIS A C 1
ATOM 2881 O O . HIS A 1 364 ? 13.773 3.924 18.844 1 95.88 364 HIS A O 1
ATOM 2887 N N . PHE A 1 365 ? 12.227 2.58 17.922 1 96.69 365 PHE A N 1
ATOM 2888 C CA . PHE A 1 365 ? 11.141 3.504 18.219 1 96.69 365 PHE A CA 1
ATOM 2889 C C . PHE A 1 365 ? 10.383 3.062 19.469 1 96.69 365 PHE A C 1
ATOM 2891 O O . PHE A 1 365 ? 10.406 1.885 19.828 1 96.69 365 PHE A O 1
ATOM 2898 N N . PHE A 1 366 ? 9.695 4.043 20.125 1 95.75 366 PHE A N 1
ATOM 2899 C CA . PHE A 1 366 ? 8.758 3.721 21.188 1 95.75 366 PHE A CA 1
ATOM 2900 C C . PHE A 1 366 ? 7.543 2.986 20.641 1 95.75 366 PHE A C 1
ATOM 2902 O O . PHE A 1 366 ? 7.051 3.316 19.562 1 95.75 366 PHE A O 1
ATOM 2909 N N . ASP A 1 367 ? 7.082 1.979 21.391 1 94 367 ASP A N 1
ATOM 2910 C CA . ASP A 1 367 ? 5.832 1.318 21.031 1 94 367 ASP A CA 1
ATOM 2911 C C . ASP A 1 367 ? 4.625 2.146 21.469 1 94 367 ASP A C 1
ATOM 2913 O O . ASP A 1 367 ? 4.242 2.127 22.641 1 94 367 ASP A O 1
ATOM 2917 N N . ASN A 1 368 ? 4.066 2.846 20.562 1 93.12 368 ASN A N 1
ATOM 2918 C CA . ASN A 1 368 ? 2.898 3.658 20.875 1 93.12 368 ASN A CA 1
ATOM 2919 C C . ASN A 1 368 ? 1.6 2.9 20.625 1 93.12 368 ASN A C 1
ATOM 2921 O O . ASN A 1 368 ? 0.515 3.482 20.688 1 93.12 368 ASN A O 1
ATOM 2925 N N . GLN A 1 369 ? 1.645 1.604 20.203 1 91.94 369 GLN A N 1
ATOM 2926 C CA . GLN A 1 369 ? 0.514 0.709 19.984 1 91.94 369 GLN A CA 1
ATOM 2927 C C . GLN A 1 369 ? -0.389 1.229 18.859 1 91.94 369 GLN A C 1
ATOM 2929 O O . GLN A 1 369 ? -1.615 1.153 18.969 1 91.94 369 GLN A O 1
ATOM 2934 N N . GLN A 1 370 ? 0.218 1.889 17.891 1 92.88 370 GLN A N 1
ATOM 2935 C CA . GLN A 1 370 ? -0.495 2.41 16.734 1 92.88 370 GLN A CA 1
ATOM 2936 C C . GLN A 1 370 ? -0.035 1.721 15.453 1 92.88 370 GLN A C 1
ATOM 2938 O O . GLN A 1 370 ? 0.996 1.044 15.445 1 92.88 370 GLN A O 1
ATOM 2943 N N . PRO A 1 371 ? -0.811 1.798 14.359 1 90.88 371 PRO A N 1
ATOM 2944 C CA . PRO A 1 371 ? -0.491 1.086 13.117 1 90.88 371 PRO A CA 1
ATOM 2945 C C . PRO A 1 371 ? 0.89 1.44 12.57 1 90.88 371 PRO A C 1
ATOM 2947 O O . PRO A 1 371 ? 1.545 0.602 11.945 1 90.88 371 PRO A O 1
ATOM 2950 N N . GLU A 1 372 ? 1.369 2.645 12.742 1 92.12 372 GLU A N 1
ATOM 2951 C CA . GLU A 1 372 ? 2.666 3.029 12.195 1 92.12 372 GLU A CA 1
ATOM 2952 C C . GLU A 1 372 ? 3.799 2.254 12.859 1 92.12 372 GLU A C 1
ATOM 2954 O O . GLU A 1 372 ? 4.785 1.904 12.203 1 92.12 372 GLU A O 1
ATOM 2959 N N . PHE A 1 373 ? 3.623 1.96 14.227 1 93.31 373 PHE A N 1
ATOM 2960 C CA . PHE A 1 373 ? 4.629 1.134 14.883 1 93.31 373 PHE A CA 1
ATOM 2961 C C . PHE A 1 373 ? 4.566 -0.302 14.375 1 93.31 373 PHE A C 1
ATOM 2963 O O . PHE A 1 373 ? 5.598 -0.924 14.117 1 93.31 373 PHE A O 1
ATOM 2970 N N . SER A 1 374 ? 3.371 -0.814 14.289 1 87.81 374 SER A N 1
ATOM 2971 C CA . SER A 1 374 ? 3.182 -2.195 13.852 1 87.81 374 SER A CA 1
ATOM 2972 C C . SER A 1 374 ? 3.822 -2.441 12.492 1 87.81 374 SER A C 1
ATOM 2974 O O . SER A 1 374 ? 4.371 -3.518 12.242 1 87.81 374 SER A O 1
ATOM 2976 N N . ARG A 1 375 ? 3.793 -1.526 11.648 1 85.62 375 ARG A N 1
ATOM 2977 C CA . ARG A 1 375 ? 4.336 -1.669 10.297 1 85.62 375 ARG A CA 1
ATOM 2978 C C . ARG A 1 375 ? 5.863 -1.624 10.32 1 85.62 375 ARG A C 1
ATOM 2980 O O . ARG A 1 375 ? 6.516 -2.266 9.492 1 85.62 375 ARG A O 1
ATOM 2987 N N . LEU A 1 376 ? 6.457 -0.884 11.328 1 87.19 376 LEU A N 1
ATOM 2988 C CA . LEU A 1 376 ? 7.891 -0.631 11.305 1 87.19 376 LEU A CA 1
ATOM 2989 C C . LEU A 1 376 ? 8.625 -1.575 12.25 1 87.19 376 LEU A C 1
ATOM 2991 O O . LEU A 1 376 ? 9.844 -1.727 12.164 1 87.19 376 LEU A O 1
ATOM 2995 N N . LYS A 1 377 ? 8.039 -2.152 13.32 1 81.44 377 LYS A N 1
ATOM 2996 C CA . LYS A 1 377 ? 8.656 -2.889 14.422 1 81.44 377 LYS A CA 1
ATOM 2997 C C . LYS A 1 377 ? 9.586 -3.977 13.906 1 81.44 377 LYS A C 1
ATOM 2999 O O . LYS A 1 377 ? 10.625 -4.254 14.508 1 81.44 377 LYS A O 1
ATOM 3004 N N . GLY A 1 378 ? 9.398 -4.523 12.828 1 72.44 378 GLY A N 1
ATOM 3005 C CA . GLY A 1 378 ? 10.25 -5.605 12.367 1 72.44 378 GLY A CA 1
ATOM 3006 C C . GLY A 1 378 ? 11.289 -5.156 11.359 1 72.44 378 GLY A C 1
ATOM 3007 O O . GLY A 1 378 ? 12.125 -5.953 10.922 1 72.44 378 GLY A O 1
ATOM 3008 N N . GLU A 1 379 ? 11.43 -3.846 11.156 1 78.44 379 GLU A N 1
ATOM 3009 C CA . GLU A 1 379 ? 12.352 -3.334 10.133 1 78.44 379 GLU A CA 1
ATOM 3010 C C . GLU A 1 379 ? 13.609 -2.754 10.773 1 78.44 379 GLU A C 1
ATOM 3012 O O . GLU A 1 379 ? 13.555 -2.178 11.859 1 78.44 379 GLU A O 1
ATOM 3017 N N . ARG A 1 380 ? 14.828 -2.961 10.203 1 83.31 380 ARG A N 1
ATOM 3018 C CA . ARG A 1 380 ? 16.078 -2.307 10.586 1 83.31 380 ARG A CA 1
ATOM 3019 C C . ARG A 1 380 ? 16.312 -1.038 9.773 1 83.31 380 ARG A C 1
ATOM 3021 O O . ARG A 1 380 ? 16.781 -1.101 8.633 1 83.31 380 ARG A O 1
ATOM 3028 N N . ILE A 1 381 ? 16 0.055 10.305 1 89.69 381 ILE A N 1
ATOM 3029 C CA . ILE A 1 381 ? 16.109 1.333 9.609 1 89.69 381 ILE A CA 1
ATOM 3030 C C . ILE A 1 381 ? 17.344 2.086 10.109 1 89.69 381 ILE A C 1
ATOM 3032 O O . ILE A 1 381 ? 17.516 2.293 11.312 1 89.69 381 ILE A O 1
ATOM 3036 N N . LYS A 1 382 ? 18.203 2.484 9.188 1 92.31 382 LYS A N 1
ATOM 3037 C CA . LYS A 1 382 ? 19.422 3.254 9.484 1 92.31 382 LYS A CA 1
ATOM 3038 C C . LYS A 1 382 ? 19.375 4.617 8.797 1 92.31 382 LYS A C 1
ATOM 3040 O O . LYS A 1 382 ? 19.781 4.742 7.637 1 92.31 382 LYS A O 1
ATOM 3045 N N . PRO A 1 383 ? 18.984 5.652 9.531 1 96.38 383 PRO A N 1
ATOM 3046 C CA . PRO A 1 383 ? 18.953 6.977 8.898 1 96.38 383 PRO A CA 1
ATOM 3047 C C . PRO A 1 383 ? 20.344 7.5 8.555 1 96.38 383 PRO A C 1
ATOM 3049 O O . PRO A 1 383 ? 21.297 7.305 9.328 1 96.38 383 PRO A O 1
ATOM 3052 N N . ASP A 1 384 ? 20.453 8.102 7.402 1 96.56 384 ASP A N 1
ATOM 3053 C CA . ASP A 1 384 ? 21.672 8.805 7.012 1 96.56 384 ASP A CA 1
ATOM 3054 C C . ASP A 1 384 ? 21.703 10.219 7.586 1 96.56 384 ASP A C 1
ATOM 3056 O O . ASP A 1 384 ? 22.766 10.742 7.902 1 96.56 384 ASP A O 1
ATOM 3060 N N . ILE A 1 385 ? 20.562 10.852 7.613 1 98.19 385 ILE A N 1
ATOM 3061 C CA . ILE A 1 385 ? 20.391 12.219 8.102 1 98.19 385 ILE A CA 1
ATOM 3062 C C . ILE A 1 385 ? 19.219 12.289 9.062 1 98.19 385 ILE A C 1
ATOM 3064 O O . ILE A 1 385 ? 18.141 11.766 8.766 1 98.19 385 ILE A O 1
ATOM 3068 N N . VAL A 1 386 ? 19.453 12.844 10.219 1 98.56 386 VAL A N 1
ATOM 3069 C CA . VAL A 1 386 ? 18.375 13.133 11.164 1 98.56 386 VAL A CA 1
ATOM 3070 C C . VAL A 1 386 ? 18.172 14.641 11.266 1 98.56 386 VAL A C 1
ATOM 3072 O O . VAL A 1 386 ? 19.109 15.383 11.57 1 98.56 386 VAL A O 1
ATOM 3075 N N . ILE A 1 387 ? 17.047 15.125 10.953 1 98.56 387 ILE A N 1
ATOM 3076 C CA . ILE A 1 387 ? 16.688 16.531 11.086 1 98.56 387 ILE A CA 1
ATOM 3077 C C . ILE A 1 387 ? 15.75 16.719 12.273 1 98.56 387 ILE A C 1
ATOM 3079 O O . ILE A 1 387 ? 14.641 16.188 12.289 1 98.56 387 ILE A O 1
ATOM 3083 N N . LEU A 1 388 ? 16.156 17.484 13.242 1 98.25 388 LEU A N 1
ATOM 3084 C CA . LEU A 1 388 ? 15.398 17.719 14.469 1 98.25 388 LEU A CA 1
ATOM 3085 C C . LEU A 1 388 ? 14.453 18.891 14.305 1 98.25 388 LEU A C 1
ATOM 3087 O O . LEU A 1 388 ? 14.867 20.047 14.438 1 98.25 388 LEU A O 1
ATOM 3091 N N . SER A 1 389 ? 13.258 18.594 13.984 1 97.56 389 SER A N 1
ATOM 3092 C CA . SER A 1 389 ? 12.195 19.594 14 1 97.56 389 SER A CA 1
ATOM 3093 C C . SER A 1 389 ? 11.453 19.594 15.336 1 97.56 389 SER A C 1
ATOM 3095 O O . SER A 1 389 ? 10.234 19.438 15.375 1 97.56 389 SER A O 1
ATOM 3097 N N . THR A 1 390 ? 12.172 19.859 16.344 1 96.25 390 THR A N 1
ATOM 3098 C CA . THR A 1 390 ? 11.719 19.656 17.719 1 96.25 390 THR A CA 1
ATOM 3099 C C . THR A 1 390 ? 11.406 20.984 18.406 1 96.25 390 THR A C 1
ATOM 3101 O O . THR A 1 390 ? 11.383 21.062 19.625 1 96.25 390 THR A O 1
ATOM 3104 N N . GLY A 1 391 ? 11.227 22.016 17.625 1 93.12 391 GLY A N 1
ATOM 3105 C CA . GLY A 1 391 ? 10.781 23.297 18.156 1 93.12 391 GLY A CA 1
ATOM 3106 C C . GLY A 1 391 ? 11.898 24.125 18.766 1 93.12 391 GLY A C 1
ATOM 3107 O O . GLY A 1 391 ? 13.062 23.953 18.406 1 93.12 391 GLY A O 1
ATOM 3108 N N . TYR A 1 392 ? 11.531 25.141 19.516 1 92.62 392 TYR A N 1
ATOM 3109 C CA . TYR A 1 392 ? 12.445 26.125 20.094 1 92.62 392 TYR A CA 1
ATOM 3110 C C . TYR A 1 392 ? 12.156 26.312 21.578 1 92.62 392 TYR A C 1
ATOM 3112 O O . TYR A 1 392 ? 11.055 26.016 22.047 1 92.62 392 TYR A O 1
ATOM 3120 N N . LYS A 1 393 ? 13.125 26.766 22.234 1 89.5 393 LYS A N 1
ATOM 3121 C CA . LYS A 1 393 ? 13 27.125 23.641 1 89.5 393 LYS A CA 1
ATOM 3122 C C . LYS A 1 393 ? 12.695 28.609 23.812 1 89.5 393 LYS A C 1
ATOM 3124 O O . LYS A 1 393 ? 13.148 29.438 23.016 1 89.5 393 LYS A O 1
ATOM 3129 N N . GLN A 1 394 ? 11.852 28.906 24.781 1 87.94 394 GLN A N 1
ATOM 3130 C CA . GLN A 1 394 ? 11.641 30.297 25.141 1 87.94 394 GLN A CA 1
ATOM 3131 C C . GLN A 1 394 ? 12.727 30.797 26.094 1 87.94 394 GLN A C 1
ATOM 3133 O O . GLN A 1 394 ? 12.672 30.5 27.297 1 87.94 394 GLN A O 1
ATOM 3138 N N . ASP A 1 395 ? 13.672 31.531 25.578 1 89.25 395 ASP A N 1
ATOM 3139 C CA . ASP A 1 395 ? 14.805 32.031 26.359 1 89.25 395 ASP A CA 1
ATOM 3140 C C . ASP A 1 395 ? 14.938 33.531 26.25 1 89.25 395 ASP A C 1
ATOM 3142 O O . ASP A 1 395 ? 14.742 34.125 25.188 1 89.25 395 ASP A O 1
ATOM 3146 N N . PHE A 1 396 ? 15.227 34.125 27.469 1 93 396 PHE A N 1
ATOM 3147 C CA . PHE A 1 396 ? 15.453 35.562 27.547 1 93 396 PHE A CA 1
ATOM 3148 C C . PHE A 1 396 ? 16.781 35.875 28.25 1 93 396 PHE A C 1
ATOM 3150 O O . PHE A 1 396 ? 16.781 36.438 29.344 1 93 396 PHE A O 1
ATOM 3157 N N . PRO A 1 397 ? 17.859 35.562 27.609 1 90.5 397 PRO A N 1
ATOM 3158 C CA . PRO A 1 397 ? 19.156 35.719 28.266 1 90.5 397 PRO A CA 1
ATOM 3159 C C . PRO A 1 397 ? 19.438 37.156 28.719 1 90.5 397 PRO A C 1
ATOM 3161 O O . PRO A 1 397 ? 20.109 37.375 29.719 1 90.5 397 PRO A O 1
ATOM 3164 N N . PHE A 1 398 ? 18.938 38.125 28.078 1 93.62 398 PHE A N 1
ATOM 3165 C CA . PHE A 1 398 ? 19.203 39.531 28.375 1 93.62 398 PHE A CA 1
ATOM 3166 C C . PHE A 1 398 ? 18.453 39.969 29.625 1 93.62 398 PHE A C 1
ATOM 3168 O O . PHE A 1 398 ? 18.734 41.062 30.172 1 93.62 398 PHE A O 1
ATOM 3175 N N . LEU A 1 399 ? 17.516 39.188 30.062 1 93.38 399 LEU A N 1
ATOM 3176 C CA . LEU A 1 399 ? 16.75 39.531 31.266 1 93.38 399 LEU A CA 1
ATOM 3177 C C . LEU A 1 399 ? 17.344 38.875 32.5 1 93.38 399 LEU A C 1
ATOM 3179 O O . LEU A 1 399 ? 16.891 39.125 33.625 1 93.38 399 LEU A O 1
ATOM 3183 N N . GLU A 1 400 ? 18.297 38 32.344 1 86.44 400 GLU A N 1
ATOM 3184 C CA . GLU A 1 400 ? 18.906 37.312 33.469 1 86.44 400 GLU A CA 1
ATOM 3185 C C . GLU A 1 400 ? 19.641 38.281 34.406 1 86.44 400 GLU A C 1
ATOM 3187 O O . GLU A 1 400 ? 20.266 39.219 33.938 1 86.44 400 GLU A O 1
ATOM 3192 N N . PRO A 1 401 ? 19.406 37.906 35.656 1 79.38 401 PRO A N 1
ATOM 3193 C CA . PRO A 1 401 ? 20.047 38.812 36.625 1 79.38 401 PRO A CA 1
ATOM 3194 C C . PRO A 1 401 ? 21.562 38.844 36.5 1 79.38 401 PRO A C 1
ATOM 3196 O O . PRO A 1 401 ? 22.172 37.781 36.219 1 79.38 401 PRO A O 1
ATOM 3199 N N . SER A 1 402 ? 21.969 40.062 36.625 1 68.81 402 SER A N 1
ATOM 3200 C CA . SER A 1 402 ? 23.422 40.219 36.625 1 68.81 402 SER A CA 1
ATOM 3201 C C . SER A 1 402 ? 24.016 39.719 37.938 1 68.81 402 SER A C 1
ATOM 3203 O O . SER A 1 402 ? 23.438 39.938 39 1 68.81 402 SER A O 1
ATOM 3205 N N . ARG A 1 403 ? 24.922 39 37.938 1 61.12 403 ARG A N 1
ATOM 3206 C CA . ARG A 1 403 ? 25.625 38.531 39.125 1 61.12 403 ARG A CA 1
ATOM 3207 C C . ARG A 1 403 ? 26.25 39.688 39.875 1 61.12 403 ARG A C 1
ATOM 3209 O O . ARG A 1 403 ? 26.438 39.625 41.094 1 61.12 403 ARG A O 1
ATOM 3216 N N . THR A 1 404 ? 26.641 40.812 39.219 1 58.22 404 THR A N 1
ATOM 3217 C CA . THR A 1 404 ? 27.406 41.938 39.781 1 58.22 404 THR A CA 1
ATOM 3218 C C . THR A 1 404 ? 26.469 43.031 40.312 1 58.22 404 THR A C 1
ATOM 3220 O O . THR A 1 404 ? 26.859 43.812 41.156 1 58.22 404 THR A O 1
ATOM 3223 N N . LYS A 1 405 ? 25.297 43.281 39.75 1 57.62 405 LYS A N 1
ATOM 3224 C CA . LYS A 1 405 ? 24.359 44.312 40.219 1 57.62 405 LYS A CA 1
ATOM 3225 C C . LYS A 1 405 ? 22.984 43.719 40.5 1 57.62 405 LYS A C 1
ATOM 3227 O O . LYS A 1 405 ? 22.109 43.75 39.656 1 57.62 405 LYS A O 1
ATOM 3232 N N . PRO A 1 406 ? 22.797 43.25 41.812 1 62.41 406 PRO A N 1
ATOM 3233 C CA . PRO A 1 406 ? 21.562 42.531 42.125 1 62.41 406 PRO A CA 1
ATOM 3234 C C . PRO A 1 406 ? 20.344 43.469 42.156 1 62.41 406 PRO A C 1
ATOM 3236 O O . PRO A 1 406 ? 20.344 44.469 42.875 1 62.41 406 PRO A O 1
ATOM 3239 N N . THR A 1 407 ? 19.641 43.594 41.125 1 68.62 407 THR A N 1
ATOM 3240 C CA . THR A 1 407 ? 18.328 44.25 41.125 1 68.62 407 THR A CA 1
ATOM 3241 C C . THR A 1 407 ? 17.219 43.219 41.094 1 68.62 407 THR A C 1
ATOM 3243 O O . THR A 1 407 ? 17.484 42 41 1 68.62 407 THR A O 1
ATOM 3246 N N . ARG A 1 408 ? 16.062 43.594 41.406 1 80.38 408 ARG A N 1
ATOM 3247 C CA . ARG A 1 408 ? 14.906 42.719 41.312 1 80.38 408 ARG A CA 1
ATOM 3248 C C . ARG A 1 408 ? 14.852 42.031 39.969 1 80.38 408 ARG A C 1
ATOM 3250 O O . ARG A 1 408 ? 14.992 42.656 38.906 1 80.38 408 ARG A O 1
ATOM 3257 N N . ALA A 1 409 ? 14.727 40.781 39.969 1 85.69 409 ALA A N 1
ATOM 3258 C CA . ALA A 1 409 ? 14.734 39.938 38.781 1 85.69 409 ALA A CA 1
ATOM 3259 C C . ALA A 1 409 ? 13.523 40.25 37.906 1 85.69 409 ALA A C 1
ATOM 3261 O O . ALA A 1 409 ? 12.438 40.5 38.406 1 85.69 409 ALA A O 1
ATOM 3262 N N . TYR A 1 410 ? 13.773 40.281 36.594 1 91.38 410 TYR A N 1
ATOM 3263 C CA . TYR A 1 410 ? 12.688 40.438 35.625 1 91.38 410 TYR A CA 1
ATOM 3264 C C . TYR A 1 410 ? 11.93 39.125 35.469 1 91.38 410 TYR A C 1
ATOM 3266 O O . TYR A 1 410 ? 12.484 38.031 35.688 1 91.38 410 TYR A O 1
ATOM 3274 N N . GLY A 1 411 ? 10.664 39.25 35.188 1 89.12 411 GLY A N 1
ATOM 3275 C CA . GLY A 1 411 ? 9.898 38.062 34.812 1 89.12 411 GLY A CA 1
ATOM 3276 C C . GLY A 1 411 ? 10.102 37.656 33.375 1 89.12 411 GLY A C 1
ATOM 3277 O O . GLY A 1 411 ? 10.867 38.281 32.625 1 89.12 411 GLY A O 1
ATOM 3278 N N . THR A 1 412 ? 9.469 36.469 33.062 1 91.06 412 THR A N 1
ATOM 3279 C CA . THR A 1 412 ? 9.492 36 31.672 1 91.06 412 THR A CA 1
ATOM 3280 C C . THR A 1 412 ? 8.086 35.969 31.078 1 91.06 412 THR A C 1
ATOM 3282 O O . THR A 1 412 ? 7.113 36.312 31.766 1 91.06 412 THR A O 1
ATOM 3285 N N . ALA A 1 413 ? 8.023 35.719 29.797 1 92.31 413 ALA A N 1
ATOM 3286 C CA . ALA A 1 413 ? 6.762 35.75 29.078 1 92.31 413 ALA A CA 1
ATOM 3287 C C . ALA A 1 413 ? 5.727 34.844 29.719 1 92.31 413 ALA A C 1
ATOM 3289 O O . ALA A 1 413 ? 4.531 35.156 29.719 1 92.31 413 ALA A O 1
ATOM 3290 N N . ASN A 1 414 ? 6.141 33.719 30.328 1 89.56 414 ASN A N 1
ATOM 3291 C CA . ASN A 1 414 ? 5.227 32.75 30.938 1 89.56 414 ASN A CA 1
ATOM 3292 C C . ASN A 1 414 ? 4.609 33.312 32.219 1 89.56 414 ASN A C 1
ATOM 3294 O O . ASN A 1 414 ? 3.605 32.781 32.719 1 89.56 414 ASN A O 1
ATOM 3298 N N . GLN A 1 415 ? 5.16 34.375 32.688 1 92.06 415 GLN A N 1
ATOM 3299 C CA . GLN A 1 415 ? 4.676 34.969 33.938 1 92.06 415 GLN A CA 1
ATOM 3300 C C . GLN A 1 415 ? 3.791 36.156 33.656 1 92.06 415 GLN A C 1
ATOM 3302 O O . GLN A 1 415 ? 3.254 36.781 34.594 1 92.06 415 GLN A O 1
ATOM 3307 N N . ALA A 1 416 ? 3.646 36.531 32.406 1 94.88 416 ALA A N 1
ATOM 3308 C CA . ALA A 1 416 ? 2.752 37.625 32.062 1 94.88 416 ALA A CA 1
ATOM 3309 C C . ALA A 1 416 ? 1.297 37.25 32.344 1 94.88 416 ALA A C 1
ATOM 3311 O O . ALA A 1 416 ? 0.689 36.5 31.578 1 94.88 416 ALA A O 1
ATOM 3312 N N . ASN A 1 417 ? 0.727 37.844 33.375 1 94.94 417 ASN A N 1
ATOM 3313 C CA . ASN A 1 417 ? -0.58 37.375 33.844 1 94.94 417 ASN A CA 1
ATOM 3314 C C . ASN A 1 417 ? -1.69 38.344 33.438 1 94.94 417 ASN A C 1
ATOM 3316 O O . ASN A 1 417 ? -2.826 38.219 33.875 1 94.94 417 ASN A O 1
ATOM 3320 N N . VAL A 1 418 ? -1.424 39.375 32.688 1 97.62 418 VAL A N 1
ATOM 3321 C CA . VAL A 1 418 ? -2.455 40.219 32.062 1 97.62 418 VAL A CA 1
ATOM 3322 C C . VAL A 1 418 ? -2.494 40 30.562 1 97.62 418 VAL A C 1
ATOM 3324 O O . VAL A 1 418 ? -1.693 40.562 29.828 1 97.62 418 VAL A O 1
ATOM 3327 N N . ARG A 1 419 ? -3.439 39.188 30.125 1 97.75 419 ARG A N 1
ATOM 3328 C CA . ARG A 1 419 ? -3.695 38.875 28.719 1 97.75 419 ARG A CA 1
ATOM 3329 C C . ARG A 1 419 ? -2.469 38.25 28.078 1 97.75 419 ARG A C 1
ATOM 3331 O O . ARG A 1 419 ? -2.342 38.25 26.844 1 97.75 419 ARG A O 1
ATOM 3338 N N . GLY A 1 420 ? -1.479 37.812 28.844 1 95.94 420 GLY A N 1
ATOM 3339 C CA . GLY A 1 420 ? -0.247 37.25 28.312 1 95.94 420 GLY A CA 1
ATOM 3340 C C . GLY A 1 420 ? 0.721 38.312 27.812 1 95.94 420 GLY A C 1
ATOM 3341 O O . GLY A 1 420 ? 1.584 38.031 26.984 1 95.94 420 GLY A O 1
ATOM 3342 N N . ILE A 1 421 ? 0.571 39.531 28.359 1 98.25 421 ILE A N 1
ATOM 3343 C CA . ILE A 1 421 ? 1.346 40.656 27.797 1 98.25 421 ILE A CA 1
ATOM 3344 C C . ILE A 1 421 ? 2.301 41.188 28.859 1 98.25 421 ILE A C 1
ATOM 3346 O O . ILE A 1 421 ? 3.461 41.5 28.562 1 98.25 421 ILE A O 1
ATOM 3350 N N . TRP A 1 422 ? 1.838 41.438 30.047 1 97.81 422 TRP A N 1
ATOM 3351 C CA . TRP A 1 422 ? 2.701 41.938 31.109 1 97.81 422 TRP A CA 1
ATOM 3352 C C . TRP A 1 422 ? 2.27 41.406 32.469 1 97.81 422 TRP A C 1
ATOM 3354 O O . TRP A 1 422 ? 1.202 40.781 32.594 1 97.81 422 TRP A O 1
ATOM 3364 N N . ARG A 1 423 ? 3.188 41.5 33.406 1 96.38 423 ARG A N 1
ATOM 3365 C CA . ARG A 1 423 ? 2.846 41.219 34.781 1 96.38 423 ARG A CA 1
ATOM 3366 C C . ARG A 1 423 ? 2.123 42.375 35.438 1 96.38 423 ARG A C 1
ATOM 3368 O O . ARG A 1 423 ? 2.533 43.531 35.281 1 96.38 423 ARG A O 1
ATOM 3375 N N . ARG A 1 424 ? 1.096 42.031 36.156 1 95.19 424 ARG A N 1
ATOM 3376 C CA . ARG A 1 424 ? 0.272 43.062 36.75 1 95.19 424 ARG A CA 1
ATOM 3377 C C . ARG A 1 424 ? 1.117 44 37.594 1 95.19 424 ARG A C 1
ATOM 3379 O O . ARG A 1 424 ? 0.858 45.219 37.656 1 95.19 424 ARG A O 1
ATOM 3386 N N . ASP A 1 425 ? 2.145 43.5 38.25 1 93.69 425 ASP A N 1
ATOM 3387 C CA . ASP A 1 425 ? 2.979 44.281 39.156 1 93.69 425 ASP A CA 1
ATOM 3388 C C . ASP A 1 425 ? 4.137 44.938 38.406 1 93.69 425 ASP A C 1
ATOM 3390 O O . ASP A 1 425 ? 4.918 45.688 38.969 1 93.69 425 ASP A O 1
ATOM 3394 N N . GLU A 1 426 ? 4.215 44.656 37.156 1 94.56 426 GLU A N 1
ATOM 3395 C CA . GLU A 1 426 ? 5.281 45.25 36.344 1 94.56 426 GLU A CA 1
ATOM 3396 C C . GLU A 1 426 ? 4.777 45.625 34.938 1 94.56 426 GLU A C 1
ATOM 3398 O O . GLU A 1 426 ? 5.238 45.094 33.938 1 94.56 426 GLU A O 1
ATOM 3403 N N . PRO A 1 427 ? 3.986 46.625 34.844 1 96.38 427 PRO A N 1
ATOM 3404 C CA . PRO A 1 427 ? 3.326 46.969 33.594 1 96.38 427 PRO A CA 1
ATOM 3405 C C . PRO A 1 427 ? 4.277 47.594 32.594 1 96.38 427 PRO A C 1
ATOM 3407 O O . PRO A 1 427 ? 3.947 47.719 31.406 1 96.38 427 PRO A O 1
ATOM 3410 N N . THR A 1 428 ? 5.5 48.031 33.031 1 97.38 428 THR A N 1
ATOM 3411 C CA . THR A 1 428 ? 6.41 48.75 32.125 1 97.38 428 THR A CA 1
ATOM 3412 C C . THR A 1 428 ? 7.215 47.75 31.281 1 97.38 428 THR A C 1
ATOM 3414 O O . THR A 1 428 ? 7.945 48.156 30.375 1 97.38 428 THR A O 1
ATOM 3417 N N . VAL A 1 429 ? 7.082 46.469 31.625 1 97.81 429 VAL A N 1
ATOM 3418 C CA . VAL A 1 429 ? 7.719 45.438 30.828 1 97.81 429 VAL A CA 1
ATOM 3419 C C . VAL A 1 429 ? 6.652 44.625 30.094 1 97.81 429 VAL A C 1
ATOM 3421 O O . VAL A 1 429 ? 5.863 43.906 30.719 1 97.81 429 VAL A O 1
ATOM 3424 N N . GLY A 1 430 ? 6.621 44.781 28.812 1 98.25 430 GLY A N 1
ATOM 3425 C CA . GLY A 1 430 ? 5.648 44.062 28 1 98.25 430 GLY A CA 1
ATOM 3426 C C . GLY A 1 430 ? 6.266 42.969 27.156 1 98.25 430 GLY A C 1
ATOM 3427 O O . GLY A 1 430 ? 7.363 43.125 26.625 1 98.25 430 GLY A O 1
ATOM 3428 N N . PHE A 1 431 ? 5.656 41.812 27.172 1 98.19 431 PHE A N 1
ATOM 3429 C CA . PHE A 1 431 ? 6.008 40.688 26.297 1 98.19 431 PHE A CA 1
ATOM 3430 C C . PHE A 1 431 ? 5.027 40.594 25.141 1 98.19 431 PHE A C 1
ATOM 3432 O O . PHE A 1 431 ? 3.861 40.25 25.328 1 98.19 431 PHE A O 1
ATOM 3439 N N . ILE A 1 432 ? 5.484 40.844 23.906 1 98.44 432 ILE A N 1
ATOM 3440 C CA . ILE A 1 432 ? 4.625 40.938 22.734 1 98.44 432 ILE A CA 1
ATOM 3441 C C . ILE A 1 432 ? 5.047 39.875 21.719 1 98.44 432 ILE A C 1
ATOM 3443 O O . ILE A 1 432 ? 6.207 39.812 21.297 1 98.44 432 ILE A O 1
ATOM 3447 N N . GLY A 1 433 ? 4.082 39 21.297 1 96.69 433 GLY A N 1
ATOM 3448 C CA . GLY A 1 433 ? 4.355 38 20.281 1 96.69 433 GLY A CA 1
ATOM 3449 C C . GLY A 1 433 ? 4.691 36.656 20.875 1 96.69 433 GLY A C 1
ATOM 3450 O O . GLY A 1 433 ? 5.266 35.781 20.188 1 96.69 433 GLY A O 1
ATOM 3451 N N . PHE A 1 434 ? 4.336 36.406 22.141 1 96 434 PHE A N 1
ATOM 3452 C CA . PHE A 1 434 ? 4.723 35.156 22.797 1 96 434 PHE A CA 1
ATOM 3453 C C . PHE A 1 434 ? 3.506 34.281 23.062 1 96 434 PHE A C 1
ATOM 3455 O O . PHE A 1 434 ? 3.586 33.312 23.812 1 96 434 PHE A O 1
ATOM 3462 N N . VAL A 1 435 ? 2.377 34.625 22.438 1 94.12 435 VAL A N 1
ATOM 3463 C CA . VAL A 1 435 ? 1.156 33.812 22.469 1 94.12 435 VAL A CA 1
ATOM 3464 C C . VAL A 1 435 ? 0.931 33.156 21.125 1 94.12 435 VAL A C 1
ATOM 3466 O O . VAL A 1 435 ? 0.999 33.812 20.078 1 94.12 435 VAL A O 1
ATOM 3469 N N . ARG A 1 436 ? 0.728 31.844 21.188 1 93.19 436 ARG A N 1
ATOM 3470 C CA . ARG A 1 436 ? 0.586 31.094 19.953 1 93.19 436 ARG A CA 1
ATOM 3471 C C . ARG A 1 436 ? -0.862 30.672 19.734 1 93.19 436 ARG A C 1
ATOM 3473 O O . ARG A 1 436 ? -1.464 30.016 20.594 1 93.19 436 ARG A O 1
ATOM 3480 N N . PRO A 1 437 ? -1.423 31 18.609 1 94.81 437 PRO A N 1
ATOM 3481 C CA . PRO A 1 437 ? -2.787 30.562 18.312 1 94.81 437 PRO A CA 1
ATOM 3482 C C . PRO A 1 437 ? -2.84 29.109 17.828 1 94.81 437 PRO A C 1
ATOM 3484 O O . PRO A 1 437 ? -1.894 28.641 17.188 1 94.81 437 PRO A O 1
ATOM 3487 N N . SER A 1 438 ? -3.932 28.375 18.156 1 90.5 438 SER A N 1
ATOM 3488 C CA . SER A 1 438 ? -4.152 27.031 17.641 1 90.5 438 SER A CA 1
ATOM 3489 C C . SER A 1 438 ? -4.363 27.047 16.125 1 90.5 438 SER A C 1
ATOM 3491 O O . SER A 1 438 ? -3.842 26.203 15.414 1 90.5 438 SER A O 1
ATOM 3493 N N . LEU A 1 439 ? -5.148 27.938 15.719 1 89.5 439 LEU A N 1
ATOM 3494 C CA . LEU A 1 439 ? -5.395 28.266 14.32 1 89.5 439 LEU A CA 1
ATOM 3495 C C . LEU A 1 439 ? -5.332 29.781 14.102 1 89.5 439 LEU A C 1
ATOM 3497 O O . LEU A 1 439 ? -6.102 30.531 14.711 1 89.5 439 LEU A O 1
ATOM 3501 N N . GLY A 1 440 ? -4.367 30.203 13.43 1 93.06 440 GLY A N 1
ATOM 3502 C CA . GLY A 1 440 ? -4.141 31.625 13.258 1 93.06 440 GLY A CA 1
ATOM 3503 C C . GLY A 1 440 ? -2.674 31.984 13.094 1 93.06 440 GLY A C 1
ATOM 3504 O O . GLY A 1 440 ? -1.902 31.219 12.523 1 93.06 440 GLY A O 1
ATOM 3505 N N . ALA A 1 441 ? -2.412 33.281 13.508 1 95.25 441 ALA A N 1
ATOM 3506 C CA . ALA A 1 441 ? -1.051 33.781 13.297 1 95.25 441 ALA A CA 1
ATOM 3507 C C . ALA A 1 441 ? -0.601 34.656 14.461 1 95.25 441 ALA A C 1
ATOM 3509 O O . ALA A 1 441 ? -1.41 35.375 15.062 1 95.25 441 ALA A O 1
ATOM 3510 N N . ILE A 1 442 ? 0.616 34.625 14.773 1 96.25 442 ILE A N 1
ATOM 3511 C CA . ILE A 1 442 ? 1.193 35.344 15.891 1 96.25 442 ILE A CA 1
ATOM 3512 C C . ILE A 1 442 ? 1.226 36.844 15.57 1 96.25 442 ILE A C 1
ATOM 3514 O O . ILE A 1 442 ? 0.873 37.688 16.406 1 96.25 442 ILE A O 1
ATOM 3518 N N . PRO A 1 443 ? 1.545 37.281 14.32 1 97.62 443 PRO A N 1
ATOM 3519 C CA . PRO A 1 443 ? 1.718 38.719 14.055 1 97.62 443 PRO A CA 1
ATOM 3520 C C . PRO A 1 443 ? 0.445 39.531 14.312 1 97.62 443 PRO A C 1
ATOM 3522 O O . PRO A 1 443 ? 0.49 40.562 14.961 1 97.62 443 PRO A O 1
ATOM 3525 N N . PRO A 1 444 ? -0.699 39.062 13.859 1 97.88 444 PRO A N 1
ATOM 3526 C CA . PRO A 1 444 ? -1.898 39.844 14.18 1 97.88 444 PRO A CA 1
ATOM 3527 C C . PRO A 1 444 ? -2.199 39.875 15.672 1 97.88 444 PRO A C 1
ATOM 3529 O O . PRO A 1 444 ? -2.727 40.875 16.188 1 97.88 444 PRO A O 1
ATOM 3532 N N . LEU A 1 445 ? -1.921 38.812 16.391 1 98.25 445 LEU A N 1
ATOM 3533 C CA . LEU A 1 445 ? -2.068 38.844 17.844 1 98.25 445 LEU A CA 1
ATOM 3534 C C . LEU A 1 445 ? -1.144 39.906 18.469 1 98.25 445 LEU A C 1
ATOM 3536 O O . LEU A 1 445 ? -1.543 40.625 19.375 1 98.25 445 LEU A O 1
ATOM 3540 N N . ALA A 1 446 ? 0.066 39.906 17.922 1 98.5 446 ALA A N 1
ATOM 3541 C CA . ALA A 1 446 ? 1.066 40.844 18.422 1 98.5 446 ALA A CA 1
ATOM 3542 C C . ALA A 1 446 ? 0.605 42.281 18.234 1 98.5 446 ALA A C 1
ATOM 3544 O O . ALA A 1 446 ? 0.872 43.156 19.094 1 98.5 446 ALA A O 1
ATOM 3545 N N . GLU A 1 447 ? -0.029 42.562 17.188 1 98.81 447 GLU A N 1
ATOM 3546 C CA . GLU A 1 447 ? -0.536 43.906 16.953 1 98.81 447 GLU A CA 1
ATOM 3547 C C . GLU A 1 447 ? -1.525 44.344 18.031 1 98.81 447 GLU A C 1
ATOM 3549 O O . GLU A 1 447 ? -1.442 45.438 18.562 1 98.81 447 GLU A O 1
ATOM 3554 N N . MET A 1 448 ? -2.412 43.469 18.312 1 98.75 448 MET A N 1
ATOM 3555 C CA . MET A 1 448 ? -3.412 43.75 19.328 1 98.75 448 MET A CA 1
ATOM 3556 C C . MET A 1 448 ? -2.766 43.844 20.703 1 98.75 448 MET A C 1
ATOM 3558 O O . MET A 1 448 ? -3.162 44.688 21.531 1 98.75 448 MET A O 1
ATOM 3562 N N . GLN A 1 449 ? -1.783 43 20.969 1 98.81 449 GLN A N 1
ATOM 3563 C CA . GLN A 1 449 ? -1.036 43.062 22.219 1 98.81 449 GLN A CA 1
ATOM 3564 C C . GLN A 1 449 ? -0.329 44.406 22.375 1 98.81 449 GLN A C 1
ATOM 3566 O O . GLN A 1 449 ? -0.362 45 23.438 1 98.81 449 GLN A O 1
ATOM 3571 N N . ALA A 1 450 ? 0.321 44.812 21.328 1 98.88 450 ALA A N 1
ATOM 3572 C CA . ALA A 1 450 ? 1.034 46.062 21.328 1 98.88 450 ALA A CA 1
ATOM 3573 C C . ALA A 1 450 ? 0.085 47.25 21.625 1 98.88 450 ALA A C 1
ATOM 3575 O O . ALA A 1 450 ? 0.397 48.125 22.438 1 98.88 450 ALA A O 1
ATOM 3576 N N . GLN A 1 451 ? -1.06 47.25 20.984 1 98.81 451 GLN A N 1
ATOM 3577 C CA . GLN A 1 451 ? -2.051 48.312 21.188 1 98.81 451 GLN A CA 1
ATOM 3578 C C . GLN A 1 451 ? -2.473 48.375 22.656 1 98.81 451 GLN A C 1
ATOM 3580 O O . GLN A 1 451 ? -2.506 49.469 23.234 1 98.81 451 GLN A O 1
ATOM 3585 N N . LEU A 1 452 ? -2.783 47.25 23.219 1 98.75 452 LEU A N 1
ATOM 3586 C CA . LEU A 1 452 ? -3.268 47.25 24.594 1 98.75 452 LEU A CA 1
ATOM 3587 C C . LEU A 1 452 ? -2.164 47.656 25.562 1 98.75 452 LEU A C 1
ATOM 3589 O O . LEU A 1 452 ? -2.406 48.438 26.5 1 98.75 452 LEU A O 1
ATOM 3593 N N . TRP A 1 453 ? -0.98 47.125 25.391 1 98.75 453 TRP A N 1
ATOM 3594 C CA . TRP A 1 453 ? 0.128 47.438 26.281 1 98.75 453 TRP A CA 1
ATOM 3595 C C . TRP A 1 453 ? 0.461 48.906 26.25 1 98.75 453 TRP A C 1
ATOM 3597 O O . TRP A 1 453 ? 0.643 49.562 27.297 1 98.75 453 TRP A O 1
ATOM 3607 N N . ILE A 1 454 ? 0.565 49.5 25.078 1 98.69 454 ILE A N 1
ATOM 3608 C CA . ILE A 1 454 ? 0.919 50.906 24.906 1 98.69 454 ILE A CA 1
ATOM 3609 C C . ILE A 1 454 ? -0.168 51.781 25.516 1 98.69 454 ILE A C 1
ATOM 3611 O O . ILE A 1 454 ? 0.13 52.781 26.172 1 98.69 454 ILE A O 1
ATOM 3615 N N . LEU A 1 455 ? -1.398 51.375 25.266 1 98 455 LEU A N 1
ATOM 3616 C CA . LEU A 1 455 ? -2.5 52.094 25.875 1 98 455 LEU A CA 1
ATOM 3617 C C . LEU A 1 455 ? -2.367 52.094 27.406 1 98 455 LEU A C 1
ATOM 3619 O O . LEU A 1 455 ? -2.588 53.125 28.047 1 98 455 LEU A O 1
ATOM 3623 N N . ASN A 1 456 ? -2.027 51 27.969 1 97.62 456 ASN A N 1
ATOM 3624 C CA . ASN A 1 456 ? -1.909 50.844 29.406 1 97.62 456 ASN A CA 1
ATOM 3625 C C . ASN A 1 456 ? -0.813 51.75 29.984 1 97.62 456 ASN A C 1
ATOM 3627 O O . ASN A 1 456 ? -0.963 52.281 31.078 1 97.62 456 ASN A O 1
ATOM 3631 N N . ILE A 1 457 ? 0.337 51.938 29.312 1 97.25 457 ILE A N 1
ATOM 3632 C CA . ILE A 1 457 ? 1.469 52.656 29.891 1 97.25 457 ILE A CA 1
ATOM 3633 C C . ILE A 1 457 ? 1.379 54.125 29.547 1 97.25 457 ILE A C 1
ATOM 3635 O O . ILE A 1 457 ? 1.901 54.969 30.281 1 97.25 457 ILE A O 1
ATOM 3639 N N . LEU A 1 458 ? 0.678 54.469 28.469 1 97.56 458 LEU A N 1
ATOM 3640 C CA . LEU A 1 458 ? 0.698 55.875 28.016 1 97.56 458 LEU A CA 1
ATOM 3641 C C . LEU A 1 458 ? -0.635 56.562 28.312 1 97.56 458 LEU A C 1
ATOM 3643 O O . LEU A 1 458 ? -0.682 57.781 28.531 1 97.56 458 LEU A O 1
ATOM 3647 N N . ALA A 1 459 ? -1.74 55.812 28.188 1 96.69 459 ALA A N 1
ATOM 3648 C CA . ALA A 1 459 ? -3.074 56.375 28.359 1 96.69 459 ALA A CA 1
ATOM 3649 C C . ALA A 1 459 ? -4.004 55.375 29.047 1 96.69 459 ALA A C 1
ATOM 3651 O O . ALA A 1 459 ? -5.047 55.031 28.516 1 96.69 459 ALA A O 1
ATOM 3652 N N . PRO A 1 460 ? -3.674 55.031 30.328 1 95.12 460 PRO A N 1
ATOM 3653 C CA . PRO A 1 460 ? -4.461 54 31.031 1 95.12 460 PRO A CA 1
ATOM 3654 C C . PRO A 1 460 ? -5.918 54.438 31.219 1 95.12 460 PRO A C 1
ATOM 3656 O O . PRO A 1 460 ? -6.793 53.562 31.359 1 95.12 460 PRO A O 1
ATOM 3659 N N . GLU A 1 461 ? -6.223 55.688 31.141 1 94.31 461 GLU A N 1
ATOM 3660 C CA . GLU A 1 461 ? -7.582 56.188 31.328 1 94.31 461 GLU A CA 1
ATOM 3661 C C . GLU A 1 461 ? -8.477 55.781 30.156 1 94.31 461 GLU A C 1
ATOM 3663 O O . GLU A 1 461 ? -9.703 55.812 30.266 1 94.31 461 GLU A O 1
ATOM 3668 N N . LYS A 1 462 ? -7.855 55.406 29.078 1 95 462 LYS A N 1
ATOM 3669 C CA . LYS A 1 462 ? -8.625 55.031 27.906 1 95 462 LYS A CA 1
ATOM 3670 C C . LYS A 1 462 ? -9.023 53.562 27.953 1 95 462 LYS A C 1
ATOM 3672 O O . LYS A 1 462 ? -9.781 53.062 27.109 1 95 462 LYS A O 1
ATOM 3677 N N . ILE A 1 463 ? -8.562 52.812 28.922 1 95.69 463 ILE A N 1
ATOM 3678 C CA . ILE A 1 463 ? -9.047 51.469 29.203 1 95.69 463 ILE A CA 1
ATOM 3679 C C . ILE A 1 463 ? -10.289 51.531 30.094 1 95.69 463 ILE A C 1
ATOM 3681 O O . ILE A 1 463 ? -10.195 51.906 31.266 1 95.69 463 ILE A O 1
ATOM 3685 N N . PRO A 1 464 ? -11.352 51.219 29.531 1 92.12 464 PRO A N 1
ATOM 3686 C CA . PRO A 1 464 ? -12.625 51.562 30.156 1 92.12 464 PRO A CA 1
ATOM 3687 C C . PRO A 1 464 ? -12.93 50.719 31.391 1 92.12 464 PRO A C 1
ATOM 3689 O O . PRO A 1 464 ? -13.734 51.125 32.25 1 92.12 464 PRO A O 1
ATOM 3692 N N . HIS A 1 465 ? -12.453 49.531 31.531 1 92.06 465 HIS A N 1
ATOM 3693 C CA . HIS A 1 465 ? -12.734 48.625 32.656 1 92.06 465 HIS A CA 1
ATOM 3694 C C . HIS A 1 465 ? -11.477 47.906 33.094 1 92.06 465 HIS A C 1
ATOM 3696 O O . HIS A 1 465 ? -10.516 47.781 32.344 1 92.06 465 HIS A O 1
ATOM 3702 N N . PRO A 1 466 ? -11.586 47.438 34.344 1 93.62 466 PRO A N 1
ATOM 3703 C CA . PRO A 1 466 ? -10.43 46.656 34.812 1 93.62 466 PRO A CA 1
ATOM 3704 C C . PRO A 1 466 ? -10.195 45.375 34.031 1 93.62 466 PRO A C 1
ATOM 3706 O O . PRO A 1 466 ? -11.148 44.719 33.656 1 93.62 466 PRO A O 1
ATOM 3709 N N . LEU A 1 467 ? -8.961 45.125 33.812 1 96.62 467 LEU A N 1
ATOM 3710 C CA . LEU A 1 467 ? -8.57 43.906 33.094 1 96.62 467 LEU A CA 1
ATOM 3711 C C . LEU A 1 467 ? -8.594 42.688 34.031 1 96.62 467 LEU A C 1
ATOM 3713 O O . LEU A 1 467 ? -7.559 42.312 34.594 1 96.62 467 LEU A O 1
ATOM 3717 N N . ARG A 1 468 ? -9.719 42.031 34.094 1 94.88 468 ARG A N 1
ATOM 3718 C CA . ARG A 1 468 ? -9.93 40.938 35.062 1 94.88 468 ARG A CA 1
ATOM 3719 C C . ARG A 1 468 ? -9.328 39.625 34.562 1 94.88 468 ARG A C 1
ATOM 3721 O O . ARG A 1 468 ? -9.375 39.344 33.375 1 94.88 468 ARG A O 1
ATOM 3728 N N . ALA A 1 469 ? -8.82 38.906 35.5 1 93.38 469 ALA A N 1
ATOM 3729 C CA . ALA A 1 469 ? -8.234 37.594 35.188 1 93.38 469 ALA A CA 1
ATOM 3730 C C . ALA A 1 469 ? -9.297 36.625 34.719 1 93.38 469 ALA A C 1
ATOM 3732 O O . ALA A 1 469 ? -9.008 35.719 33.906 1 93.38 469 ALA A O 1
ATOM 3733 N N . THR A 1 470 ? -10.523 36.75 35.094 1 91.06 470 THR A N 1
ATOM 3734 C CA . THR A 1 470 ? -11.617 35.844 34.75 1 91.06 470 THR A CA 1
ATOM 3735 C C . THR A 1 470 ? -11.945 35.906 33.281 1 91.06 470 THR A C 1
ATOM 3737 O O . THR A 1 470 ? -12.586 35 32.719 1 91.06 470 THR A O 1
ATOM 3740 N N . ASP A 1 471 ? -11.484 36.969 32.625 1 92.19 471 ASP A N 1
ATOM 3741 C CA . ASP A 1 471 ? -11.773 37.125 31.219 1 92.19 471 ASP A CA 1
ATOM 3742 C C . ASP A 1 471 ? -10.711 36.469 30.344 1 92.19 471 ASP A C 1
ATOM 3744 O O . ASP A 1 471 ? -10.688 36.656 29.125 1 92.19 471 ASP A O 1
ATOM 3748 N N . GLU A 1 472 ? -9.852 35.688 30.984 1 93.25 472 GLU A N 1
ATOM 3749 C CA . GLU A 1 472 ? -8.758 35.094 30.203 1 93.25 472 GLU A CA 1
ATOM 3750 C C . GLU A 1 472 ? -9.016 33.625 29.922 1 93.25 472 GLU A C 1
ATOM 3752 O O . GLU A 1 472 ? -8.477 33.062 28.969 1 93.25 472 GLU A O 1
ATOM 3757 N N . GLU A 1 473 ? -9.828 32.938 30.594 1 90.75 473 GLU A N 1
ATOM 3758 C CA . GLU A 1 473 ? -9.984 31.484 30.531 1 90.75 473 GLU A CA 1
ATOM 3759 C C . GLU A 1 473 ? -10.617 31.062 29.203 1 90.75 473 GLU A C 1
ATOM 3761 O O . GLU A 1 473 ? -10.266 30.016 28.656 1 90.75 473 GLU A O 1
ATOM 3766 N N . HIS A 1 474 ? -11.5 31.797 28.656 1 91.94 474 HIS A N 1
ATOM 3767 C CA . HIS A 1 474 ? -12.344 31.375 27.547 1 91.94 474 HIS A CA 1
ATOM 3768 C C . HIS A 1 474 ? -11.539 31.266 26.25 1 91.94 474 HIS A C 1
ATOM 3770 O O . HIS A 1 474 ? -11.945 30.562 25.312 1 91.94 474 HIS A O 1
ATOM 3776 N N . TYR A 1 475 ? -10.422 31.984 26.156 1 94.88 475 TYR A N 1
ATOM 3777 C CA . TYR A 1 475 ? -9.672 31.906 24.906 1 94.88 475 TYR A CA 1
ATOM 3778 C C . TYR A 1 475 ? -8.43 31.031 25.078 1 94.88 475 TYR A C 1
ATOM 3780 O O . TYR A 1 475 ? -7.707 30.781 24.109 1 94.88 475 TYR A O 1
ATOM 3788 N N . ARG A 1 476 ? -8.062 30.609 26.266 1 93.5 476 ARG A N 1
ATOM 3789 C CA . ARG A 1 476 ? -6.891 29.766 26.5 1 93.5 476 ARG A CA 1
ATOM 3790 C C . ARG A 1 476 ? -7.156 28.328 26.094 1 93.5 476 ARG A C 1
ATOM 3792 O O . ARG A 1 476 ? -8.234 27.797 26.359 1 93.5 476 ARG A O 1
ATOM 3799 N N . LEU A 1 477 ? -6.203 27.734 25.453 1 91.81 477 LEU A N 1
ATOM 3800 C CA . LEU A 1 477 ? -6.285 26.312 25.125 1 91.81 477 LEU A CA 1
ATOM 3801 C C . LEU A 1 477 ? -6.09 25.469 26.391 1 91.81 477 LEU A C 1
ATOM 3803 O O . LEU A 1 477 ? -5.359 25.859 27.297 1 91.81 477 LEU A O 1
ATOM 3807 N N . LYS A 1 478 ? -6.738 24.375 26.359 1 88.44 478 LYS A N 1
ATOM 3808 C CA . LYS A 1 478 ? -6.66 23.453 27.5 1 88.44 478 LYS A CA 1
ATOM 3809 C C . LYS A 1 478 ? -5.598 22.391 27.266 1 88.44 478 LYS A C 1
ATOM 3811 O O . LYS A 1 478 ? -5.91 21.203 27.188 1 88.44 478 LYS A O 1
ATOM 3816 N N . LEU A 1 479 ? -4.438 22.812 27.266 1 84.25 479 LEU A N 1
ATOM 3817 C CA . LEU A 1 479 ? -3.311 21.938 26.984 1 84.25 479 LEU A CA 1
ATOM 3818 C C . LEU A 1 479 ? -2.881 21.172 28.234 1 84.25 479 LEU A C 1
ATOM 3820 O O . LEU A 1 479 ? -2.992 21.703 29.344 1 84.25 479 LEU A O 1
ATOM 3824 N N . PRO A 1 480 ? -2.414 20.016 28.031 1 80.62 480 PRO A N 1
ATOM 3825 C CA . PRO A 1 480 ? -1.88 19.297 29.188 1 80.62 480 PRO A CA 1
ATOM 3826 C C . PRO A 1 480 ? -0.672 20 29.812 1 80.62 480 PRO A C 1
ATOM 3828 O O . PRO A 1 480 ? 0.057 20.719 29.125 1 80.62 480 PRO A O 1
ATOM 3831 N N . PRO A 1 481 ? -0.53 19.797 31.094 1 76.06 481 PRO A N 1
ATOM 3832 C CA . PRO A 1 481 ? 0.559 20.469 31.812 1 76.06 481 PRO A CA 1
ATOM 3833 C C . PRO A 1 481 ? 1.938 20.094 31.281 1 76.06 481 PRO A C 1
ATOM 3835 O O . PRO A 1 481 ? 2.873 20.891 31.328 1 76.06 481 PRO A O 1
ATOM 3838 N N . ASP A 1 482 ? 2.066 18.969 30.688 1 73.62 482 ASP A N 1
ATOM 3839 C CA . ASP A 1 482 ? 3.375 18.516 30.234 1 73.62 482 ASP A CA 1
ATOM 3840 C C . ASP A 1 482 ? 3.588 18.844 28.75 1 73.62 482 ASP A C 1
ATOM 3842 O O . ASP A 1 482 ? 4.559 18.391 28.141 1 73.62 482 ASP A O 1
ATOM 3846 N N . SER A 1 483 ? 2.789 19.797 28.344 1 78.25 483 SER A N 1
ATOM 3847 C CA . SER A 1 483 ? 2.93 20.156 26.938 1 78.25 483 SER A CA 1
ATOM 3848 C C . SER A 1 483 ? 4.113 21.094 26.734 1 78.25 483 SER A C 1
ATOM 3850 O O . SER A 1 483 ? 4.445 21.891 27.609 1 78.25 483 SER A O 1
ATOM 3852 N N . ARG A 1 484 ? 4.707 20.969 25.656 1 72 484 ARG A N 1
ATOM 3853 C CA . ARG A 1 484 ? 5.82 21.844 25.297 1 72 484 ARG A CA 1
ATOM 3854 C C . ARG A 1 484 ? 5.371 23.297 25.188 1 72 484 ARG A C 1
ATOM 3856 O O . ARG A 1 484 ? 6.098 24.203 25.594 1 72 484 ARG A O 1
ATOM 3863 N N . ILE A 1 485 ? 4.211 23.422 24.641 1 74.5 485 ILE A N 1
ATOM 3864 C CA . ILE A 1 485 ? 3.65 24.766 24.484 1 74.5 485 ILE A CA 1
ATOM 3865 C C . ILE A 1 485 ? 2.494 24.969 25.453 1 74.5 485 ILE A C 1
ATOM 3867 O O . ILE A 1 485 ? 1.505 24.234 25.406 1 74.5 485 ILE A O 1
ATOM 3871 N N . GLU A 1 486 ? 2.58 25.922 26.328 1 78 486 GLU A N 1
ATOM 3872 C CA . GLU A 1 486 ? 1.552 26.188 27.328 1 78 486 GLU A CA 1
ATOM 3873 C C . GLU A 1 486 ? 0.883 27.531 27.094 1 78 486 GLU A C 1
ATOM 3875 O O . GLU A 1 486 ? -0.026 27.922 27.844 1 78 486 GLU A O 1
ATOM 3880 N N . TYR A 1 487 ? 1.257 28.203 26.078 1 86.31 487 TYR A N 1
ATOM 3881 C CA . TYR A 1 487 ? 0.775 29.562 25.828 1 86.31 487 TYR A CA 1
ATOM 3882 C C . TYR A 1 487 ? -0.139 29.594 24.609 1 86.31 487 TYR A C 1
ATOM 3884 O O . TYR A 1 487 ? -0.108 30.547 23.828 1 86.31 487 TYR A O 1
ATOM 3892 N N . GLY A 1 488 ? -0.901 28.531 24.453 1 91.88 488 GLY A N 1
ATOM 3893 C CA . GLY A 1 488 ? -1.812 28.438 23.328 1 91.88 488 GLY A CA 1
ATOM 3894 C C . GLY A 1 488 ? -3.135 29.141 23.562 1 91.88 488 GLY A C 1
ATOM 3895 O O . GLY A 1 488 ? -3.66 29.109 24.688 1 91.88 488 GLY A O 1
ATOM 3896 N N . VAL A 1 489 ? -3.668 29.828 22.484 1 95.56 489 VAL A N 1
ATOM 3897 C CA . VAL A 1 489 ? -4.945 30.531 22.594 1 95.56 489 VAL A CA 1
ATOM 3898 C C . VAL A 1 489 ? -5.777 30.281 21.344 1 95.56 489 VAL A C 1
ATOM 3900 O O . VAL A 1 489 ? -5.246 29.891 20.297 1 95.56 489 VAL A O 1
ATOM 3903 N N . ASP A 1 490 ? -7.047 30.406 21.531 1 95.06 490 ASP A N 1
ATOM 3904 C CA . ASP A 1 490 ? -7.914 30.531 20.359 1 95.06 490 ASP A CA 1
ATOM 3905 C C . ASP A 1 490 ? -7.777 31.922 19.734 1 95.06 490 ASP A C 1
ATOM 3907 O O . ASP A 1 490 ? -8.008 32.938 20.406 1 95.06 490 ASP A O 1
ATOM 3911 N N . HIS A 1 491 ? -7.414 32 18.547 1 96.5 491 HIS A N 1
ATOM 3912 C CA . HIS A 1 491 ? -7.074 33.25 17.875 1 96.5 491 HIS A CA 1
ATOM 3913 C C . HIS A 1 491 ? -8.227 34.25 17.938 1 96.5 491 HIS A C 1
ATOM 3915 O O . HIS A 1 491 ? -8.047 35.375 18.359 1 96.5 491 HIS A O 1
ATOM 3921 N N . GLU A 1 492 ? -9.414 33.906 17.516 1 96.12 492 GLU A N 1
ATOM 3922 C CA . GLU A 1 492 ? -10.57 34.781 17.391 1 96.12 492 GLU A CA 1
ATOM 3923 C C . GLU A 1 492 ? -11 35.312 18.75 1 96.12 492 GLU A C 1
ATOM 3925 O O . GLU A 1 492 ? -11.219 36.531 18.906 1 96.12 492 GLU A O 1
ATOM 3930 N N . SER A 1 493 ? -11.07 34.438 19.672 1 96.38 493 SER A N 1
ATOM 3931 C CA . SER A 1 493 ? -11.508 34.812 21 1 96.38 493 SER A CA 1
ATOM 3932 C C . SER A 1 493 ? -10.492 35.75 21.656 1 96.38 493 SER A C 1
ATOM 3934 O O . SER A 1 493 ? -10.875 36.688 22.359 1 96.38 493 SER A O 1
ATOM 3936 N N . TYR A 1 494 ? -9.234 35.469 21.469 1 97.5 494 TYR A N 1
ATOM 3937 C CA . TYR A 1 494 ? -8.18 36.281 22.078 1 97.5 494 TYR A CA 1
ATOM 3938 C C . TYR A 1 494 ? -8.188 37.688 21.516 1 97.5 494 TYR A C 1
ATOM 3940 O O . TYR A 1 494 ? -8.188 38.656 22.266 1 97.5 494 TYR A O 1
ATOM 3948 N N . VAL A 1 495 ? -8.234 37.812 20.234 1 97.81 495 VAL A N 1
ATOM 3949 C CA . VAL A 1 495 ? -8.203 39.125 19.594 1 97.81 495 VAL A CA 1
ATOM 3950 C C . VAL A 1 495 ? -9.453 39.906 19.969 1 97.81 495 VAL A C 1
ATOM 3952 O O . VAL A 1 495 ? -9.391 41.125 20.219 1 97.81 495 VAL A O 1
ATOM 3955 N N . TYR A 1 496 ? -10.57 39.281 20 1 97.69 496 TYR A N 1
ATOM 3956 C CA . TYR A 1 496 ? -11.82 39.938 20.344 1 97.69 496 TYR A CA 1
ATOM 3957 C C . TYR A 1 496 ? -11.781 40.438 21.781 1 97.69 496 TYR A C 1
ATOM 3959 O O . TYR A 1 496 ? -12.25 41.531 22.078 1 97.69 496 TYR A O 1
ATOM 3967 N N . GLN A 1 497 ? -11.25 39.625 22.656 1 97.25 497 GLN A N 1
ATOM 3968 C CA . GLN A 1 497 ? -11.133 40.031 24.047 1 97.25 497 GLN A CA 1
ATOM 3969 C C . GLN A 1 497 ? -10.273 41.281 24.172 1 97.25 497 GLN A C 1
ATOM 3971 O O . GLN A 1 497 ? -10.609 42.219 24.922 1 97.25 497 GLN A O 1
ATOM 3976 N N . LEU A 1 498 ? -9.133 41.281 23.5 1 98.5 498 LEU A N 1
ATOM 3977 C CA . LEU A 1 498 ? -8.273 42.469 23.562 1 98.5 498 LEU A CA 1
ATOM 3978 C C . LEU A 1 498 ? -8.992 43.688 23 1 98.5 498 LEU A C 1
ATOM 3980 O O . LEU A 1 498 ? -8.82 44.812 23.5 1 98.5 498 LEU A O 1
ATOM 3984 N N . ALA A 1 499 ? -9.773 43.5 21.938 1 98.19 499 ALA A N 1
ATOM 3985 C CA . ALA A 1 499 ? -10.555 44.594 21.359 1 98.19 499 ALA A CA 1
ATOM 3986 C C . ALA A 1 499 ? -11.57 45.125 22.375 1 98.19 499 ALA A C 1
ATOM 3988 O O . ALA A 1 499 ? -11.766 46.344 22.484 1 98.19 499 ALA A O 1
ATOM 3989 N N . LEU A 1 500 ? -12.234 44.219 23.078 1 96.88 500 LEU A N 1
ATOM 3990 C CA . LEU A 1 500 ? -13.164 44.625 24.141 1 96.88 500 LEU A CA 1
ATOM 3991 C C . LEU A 1 500 ? -12.453 45.438 25.219 1 96.88 500 LEU A C 1
ATOM 3993 O O . LEU A 1 500 ? -12.977 46.438 25.703 1 96.88 500 LEU A O 1
ATOM 3997 N N . ASP A 1 501 ? -11.289 44.938 25.578 1 97.69 501 ASP A N 1
ATOM 3998 C CA . ASP A 1 501 ? -10.5 45.594 26.625 1 97.69 501 ASP A CA 1
ATOM 3999 C C . ASP A 1 501 ? -10.172 47.031 26.25 1 97.69 501 ASP A C 1
ATOM 4001 O O . ASP A 1 501 ? -10.086 47.906 27.125 1 97.69 501 ASP A O 1
ATOM 4005 N N . MET A 1 502 ? -10.031 47.344 24.953 1 97.69 502 MET A N 1
ATOM 4006 C CA . MET A 1 502 ? -9.625 48.688 24.484 1 97.69 502 MET A CA 1
ATOM 4007 C C . MET A 1 502 ? -10.82 49.469 23.969 1 97.69 502 MET A C 1
ATOM 4009 O O . MET A 1 502 ? -10.656 50.562 23.422 1 97.69 502 MET A O 1
ATOM 4013 N N . ASN A 1 503 ? -12.039 48.906 24.094 1 96.19 503 ASN A N 1
ATOM 4014 C CA . ASN A 1 503 ? -13.258 49.531 23.578 1 96.19 503 ASN A CA 1
ATOM 4015 C C . ASN A 1 503 ? -13.18 49.75 22.078 1 96.19 503 ASN A C 1
ATOM 4017 O O . ASN A 1 503 ? -13.617 50.781 21.562 1 96.19 503 ASN A O 1
ATOM 4021 N N . SER A 1 504 ? -12.523 48.781 21.453 1 97.19 504 SER A N 1
ATOM 4022 C CA . SER A 1 504 ? -12.367 48.875 20 1 97.19 504 SER A CA 1
ATOM 4023 C C . SER A 1 504 ? -13.289 47.875 19.297 1 97.19 504 SER A C 1
ATOM 4025 O O . SER A 1 504 ? -13.367 47.875 18.062 1 97.19 504 SER A O 1
ATOM 4027 N N . ALA A 1 505 ? -13.953 47.031 20.047 1 96.88 505 ALA A N 1
ATOM 4028 C CA . ALA A 1 505 ? -14.914 46.094 19.453 1 96.88 505 ALA A CA 1
ATOM 4029 C C . ALA A 1 505 ? -16.203 46.812 19.078 1 96.88 505 ALA A C 1
ATOM 4031 O O . ALA A 1 505 ? -17.016 47.156 19.938 1 96.88 505 ALA A O 1
ATOM 4032 N N . ILE A 1 506 ? -16.391 46.969 17.844 1 95.38 506 ILE A N 1
ATOM 4033 C CA . ILE A 1 506 ? -17.516 47.781 17.359 1 95.38 506 ILE A CA 1
ATOM 4034 C C . ILE A 1 506 ? -18.797 46.969 17.375 1 95.38 506 ILE A C 1
ATOM 4036 O O . ILE A 1 506 ? -18.781 45.781 17.094 1 95.38 506 ILE A O 1
ATOM 4040 N N . GLY A 1 507 ? -19.875 47.562 17.75 1 94.38 507 GLY A N 1
ATOM 4041 C CA . GLY A 1 507 ? -21.172 46.906 17.781 1 94.38 507 GLY A CA 1
ATOM 4042 C C . GLY A 1 507 ? -22 47.156 16.531 1 94.38 507 GLY A C 1
ATOM 4043 O O . GLY A 1 507 ? -21.609 47.938 15.672 1 94.38 507 GLY A O 1
ATOM 4044 N N . LEU A 1 508 ? -23.109 46.469 16.5 1 94.62 508 LEU A N 1
ATOM 4045 C CA . LEU A 1 508 ? -23.969 46.469 15.328 1 94.62 508 LEU A CA 1
ATOM 4046 C C . LEU A 1 508 ? -24.438 47.875 14.984 1 94.62 508 LEU A C 1
ATOM 4048 O O . LEU A 1 508 ? -24.359 48.281 13.828 1 94.62 508 LEU A O 1
ATOM 4052 N N . TRP A 1 509 ? -24.812 48.656 15.992 1 93.94 509 TRP A N 1
ATOM 4053 C CA . TRP A 1 509 ? -25.375 50 15.75 1 93.94 509 TRP A CA 1
ATOM 4054 C C . TRP A 1 509 ? -24.312 50.969 15.273 1 93.94 509 TRP A C 1
ATOM 4056 O O . TRP A 1 509 ? -24.562 51.812 14.422 1 93.94 509 TRP A O 1
ATOM 4066 N N . ASP A 1 510 ? -23.172 50.812 15.805 1 94.25 510 ASP A N 1
ATOM 4067 C CA . ASP A 1 510 ? -22.062 51.656 15.391 1 94.25 510 ASP A CA 1
ATOM 4068 C C . ASP A 1 510 ? -21.641 51.344 13.961 1 94.25 510 ASP A C 1
ATOM 4070 O O . ASP A 1 510 ? -21.297 52.25 13.195 1 94.25 510 ASP A O 1
ATOM 4074 N N . VAL A 1 511 ? -21.625 50.094 13.602 1 94.56 511 VAL A N 1
ATOM 4075 C CA . VAL A 1 511 ? -21.25 49.688 12.25 1 94.56 511 VAL A CA 1
ATOM 4076 C C . VAL A 1 511 ? -22.281 50.219 11.258 1 94.56 511 VAL A C 1
ATOM 4078 O O . VAL A 1 511 ? -21.938 50.688 10.164 1 94.56 511 VAL A O 1
ATOM 4081 N N . LEU A 1 512 ? -23.562 50.156 11.641 1 93.88 512 LEU A N 1
ATOM 4082 C CA . LEU A 1 512 ? -24.641 50.688 10.797 1 93.88 512 LEU A CA 1
ATOM 4083 C C . LEU A 1 512 ? -24.5 52.188 10.594 1 93.88 512 LEU A C 1
ATOM 4085 O O . LEU A 1 512 ? -24.75 52.688 9.492 1 93.88 512 LEU A O 1
ATOM 4089 N N . ALA A 1 513 ? -24.109 52.844 11.602 1 93.88 513 ALA A N 1
ATOM 4090 C CA . ALA A 1 513 ? -23.922 54.281 11.531 1 93.88 513 ALA A CA 1
ATOM 4091 C C . ALA A 1 513 ? -22.781 54.625 10.578 1 93.88 513 ALA A C 1
ATOM 4093 O O . ALA A 1 513 ? -22.875 55.594 9.797 1 93.88 513 ALA A O 1
ATOM 4094 N N . ILE A 1 514 ? -21.766 53.844 10.68 1 93.25 514 ILE A N 1
ATOM 4095 C CA . ILE A 1 514 ? -20.625 54.094 9.805 1 93.25 514 ILE A CA 1
ATOM 4096 C C . ILE A 1 514 ? -21 53.75 8.359 1 93.25 514 ILE A C 1
ATOM 4098 O O . ILE A 1 514 ? -20.641 54.469 7.43 1 93.25 514 ILE A O 1
ATOM 4102 N N . ALA A 1 515 ? -21.719 52.719 8.211 1 91.69 515 ALA A N 1
ATOM 4103 C CA . ALA A 1 515 ? -22.109 52.25 6.887 1 91.69 515 ALA A CA 1
ATOM 4104 C C . ALA A 1 515 ? -23 53.25 6.176 1 91.69 515 ALA A C 1
ATOM 4106 O O . ALA A 1 515 ? -23.031 53.312 4.945 1 91.69 515 ALA A O 1
ATOM 4107 N N . GLN A 1 516 ? -23.703 54.094 6.922 1 89.88 516 GLN A N 1
ATOM 4108 C CA . GLN A 1 516 ? -24.656 55.031 6.367 1 89.88 516 GLN A CA 1
ATOM 4109 C C . GLN A 1 516 ? -23.984 56.375 6.008 1 89.88 516 GLN A C 1
ATOM 4111 O O . GLN A 1 516 ? -24.578 57.219 5.336 1 89.88 516 GLN A O 1
ATOM 4116 N N . LYS A 1 517 ? -22.797 56.406 6.414 1 87.31 517 LYS A N 1
ATOM 4117 C CA . LYS A 1 517 ? -22.094 57.625 6.074 1 87.31 517 LYS A CA 1
ATOM 4118 C C . LYS A 1 517 ? -21.875 57.75 4.566 1 87.31 517 LYS A C 1
ATOM 4120 O O . LYS A 1 517 ? -21.609 56.75 3.9 1 87.31 517 LYS A O 1
ATOM 4125 N N . LYS A 1 518 ? -22.016 58.938 4.039 1 75.81 518 LYS A N 1
ATOM 4126 C CA . LYS A 1 518 ? -22.031 59.219 2.602 1 75.81 518 LYS A CA 1
ATOM 4127 C C . LYS A 1 518 ? -20.688 58.844 1.968 1 75.81 518 LYS A C 1
ATOM 4129 O O . LYS A 1 518 ? -20.641 58.438 0.803 1 75.81 518 LYS A O 1
ATOM 4134 N N . HIS A 1 519 ? -19.703 58.844 2.652 1 79 519 HIS A N 1
ATOM 4135 C CA . HIS A 1 519 ? -18.391 58.688 2.049 1 79 519 HIS A CA 1
ATOM 4136 C C . HIS A 1 519 ? -18 57.219 1.97 1 79 519 HIS A C 1
ATOM 4138 O O . HIS A 1 519 ? -17.047 56.844 1.28 1 79 519 HIS A O 1
ATOM 4144 N N . VAL A 1 520 ? -18.766 56.438 2.564 1 82 520 VAL A N 1
ATOM 4145 C CA . VAL A 1 520 ? -18.469 55 2.537 1 82 520 VAL A CA 1
ATOM 4146 C C . VAL A 1 520 ? -19.234 54.344 1.397 1 82 520 VAL A C 1
ATOM 4148 O O . VAL A 1 520 ? -20.438 54.062 1.517 1 82 520 VAL A O 1
ATOM 4151 N N . ARG A 1 521 ? -18.578 54.125 0.309 1 81.5 521 ARG A N 1
ATOM 4152 C CA . ARG A 1 521 ? -19.172 53.469 -0.847 1 81.5 521 ARG A CA 1
ATOM 4153 C C . ARG A 1 521 ? -19.484 52 -0.538 1 81.5 521 ARG A C 1
ATOM 4155 O O . ARG A 1 521 ? -18.672 51.281 0.06 1 81.5 521 ARG A O 1
ATOM 4162 N N . ASP A 1 522 ? -20.656 51.5 -0.804 1 87.12 522 ASP A N 1
ATOM 4163 C CA . ASP A 1 522 ? -21.094 50.125 -0.603 1 87.12 522 ASP A CA 1
ATOM 4164 C C . ASP A 1 522 ? -21.094 49.75 0.88 1 87.12 522 ASP A C 1
ATOM 4166 O O . ASP A 1 522 ? -20.578 48.719 1.267 1 87.12 522 ASP A O 1
ATOM 4170 N N . GLY A 1 523 ? -21.5 50.594 1.658 1 89.12 523 GLY A N 1
ATOM 4171 C CA . GLY A 1 523 ? -21.547 50.469 3.105 1 89.12 523 GLY A CA 1
ATOM 4172 C C . GLY A 1 523 ? -22.156 49.125 3.555 1 89.12 523 GLY A C 1
ATOM 4173 O O . GLY A 1 523 ? -21.828 48.625 4.625 1 89.12 523 GLY A O 1
ATOM 4174 N N . TRP A 1 524 ? -23.031 48.594 2.73 1 92.69 524 TRP A N 1
ATOM 4175 C CA . TRP A 1 524 ? -23.656 47.344 3.092 1 92.69 524 TRP A CA 1
ATOM 4176 C C . TRP A 1 524 ? -22.609 46.219 3.188 1 92.69 524 TRP A C 1
ATOM 4178 O O . TRP A 1 524 ? -22.766 45.281 3.98 1 92.69 524 TRP A O 1
ATOM 4188 N N . ARG A 1 525 ? -21.516 46.312 2.469 1 95.25 525 ARG A N 1
ATOM 4189 C CA . ARG A 1 525 ? -20.422 45.344 2.543 1 95.25 525 ARG A CA 1
ATOM 4190 C C . ARG A 1 525 ? -19.781 45.344 3.924 1 95.25 525 ARG A C 1
ATOM 4192 O O . ARG A 1 525 ? -19.312 44.312 4.402 1 95.25 525 ARG A O 1
ATOM 4199 N N . LEU A 1 526 ? -19.75 46.531 4.438 1 95.81 526 LEU A N 1
ATOM 4200 C CA . LEU A 1 526 ? -19.125 46.656 5.75 1 95.81 526 LEU A CA 1
ATOM 4201 C C . LEU A 1 526 ? -19.875 45.844 6.793 1 95.81 526 LEU A C 1
ATOM 4203 O O . LEU A 1 526 ? -19.266 45.188 7.637 1 95.81 526 LEU A O 1
ATOM 4207 N N . LEU A 1 527 ? -21.203 45.875 6.68 1 95 527 LEU A N 1
ATOM 4208 C CA . LEU A 1 527 ? -22.047 45.125 7.605 1 95 527 LEU A CA 1
ATOM 4209 C C . LEU A 1 527 ? -21.828 43.625 7.426 1 95 527 LEU A C 1
ATOM 4211 O O . LEU A 1 527 ? -21.75 42.875 8.406 1 95 527 LEU A O 1
ATOM 4215 N N . VAL A 1 528 ? -21.719 43.219 6.23 1 95.44 528 VAL A N 1
ATOM 4216 C CA . VAL A 1 528 ? -21.547 41.812 5.926 1 95.44 528 VAL A CA 1
ATOM 4217 C C . VAL A 1 528 ? -20.188 41.312 6.41 1 95.44 528 VAL A C 1
ATOM 4219 O O . VAL A 1 528 ? -20.078 40.281 7.035 1 95.44 528 VAL A O 1
ATOM 4222 N N . VAL A 1 529 ? -19.125 42.094 6.148 1 95.69 529 VAL A N 1
ATOM 4223 C CA . VAL A 1 529 ? -17.766 41.719 6.555 1 95.69 529 VAL A CA 1
ATOM 4224 C C . VAL A 1 529 ? -17.672 41.75 8.078 1 95.69 529 VAL A C 1
ATOM 4226 O O . VAL A 1 529 ? -16.984 40.906 8.664 1 95.69 529 VAL A O 1
ATOM 4229 N N . TRP A 1 530 ? -18.344 42.688 8.656 1 96.19 530 TRP A N 1
ATOM 4230 C CA . TRP A 1 530 ? -18.328 42.781 10.109 1 96.19 530 TRP A CA 1
ATOM 4231 C C . TRP A 1 530 ? -18.969 41.531 10.727 1 96.19 530 TRP A C 1
ATOM 4233 O O . TRP A 1 530 ? -18.422 40.938 11.664 1 96.19 530 TRP A O 1
ATOM 4243 N N . ALA A 1 531 ? -20.062 41.062 10.18 1 95.19 531 ALA A N 1
ATOM 4244 C CA . ALA A 1 531 ? -20.844 40 10.781 1 95.19 531 ALA A CA 1
ATOM 4245 C C . ALA A 1 531 ? -20.297 38.625 10.367 1 95.19 531 ALA A C 1
ATOM 4247 O O . ALA A 1 531 ? -20.219 37.719 11.195 1 95.19 531 ALA A O 1
ATOM 4248 N N . PHE A 1 532 ? -19.953 38.469 9.094 1 95.25 532 PHE A N 1
ATOM 4249 C CA . PHE A 1 532 ? -19.672 37.156 8.555 1 95.25 532 PHE A CA 1
ATOM 4250 C C . PHE A 1 532 ? -18.188 36.938 8.359 1 95.25 532 PHE A C 1
ATOM 4252 O O . PHE A 1 532 ? -17.734 35.812 8.117 1 95.25 532 PHE A O 1
ATOM 4259 N N . GLY A 1 533 ? -17.406 38 8.477 1 95.19 533 GLY A N 1
ATOM 4260 C CA . GLY A 1 533 ? -15.969 37.875 8.344 1 95.19 533 GLY A CA 1
ATOM 4261 C C . GLY A 1 533 ? -15.281 37.469 9.633 1 95.19 533 GLY A C 1
ATOM 4262 O O . GLY A 1 533 ? -15.852 37.625 10.719 1 95.19 533 GLY A O 1
ATOM 4263 N N . ALA A 1 534 ? -14.094 36.938 9.539 1 95.19 534 ALA A N 1
ATOM 4264 C CA . ALA A 1 534 ? -13.258 36.688 10.711 1 95.19 534 ALA A CA 1
ATOM 4265 C C . ALA A 1 534 ? -12.891 38 11.422 1 95.19 534 ALA A C 1
ATOM 4267 O O . ALA A 1 534 ? -13.25 39.094 10.961 1 95.19 534 ALA A O 1
ATOM 4268 N N . HIS A 1 535 ? -12.32 37.812 12.547 1 96.06 535 HIS A N 1
ATOM 4269 C CA . HIS A 1 535 ? -11.844 39 13.242 1 96.06 535 HIS A CA 1
ATOM 4270 C C . HIS A 1 535 ? -10.555 39.531 12.625 1 96.06 535 HIS A C 1
ATOM 4272 O O . HIS A 1 535 ? -9.469 39.312 13.18 1 96.06 535 HIS A O 1
ATOM 4278 N N . PHE A 1 536 ? -10.773 40.25 11.508 1 96.88 536 PHE A N 1
ATOM 4279 C CA . PHE A 1 536 ? -9.648 41 10.977 1 96.88 536 PHE A CA 1
ATOM 4280 C C . PHE A 1 536 ? -9.328 42.188 11.867 1 96.88 536 PHE A C 1
ATOM 4282 O O . PHE A 1 536 ? -10.234 42.938 12.266 1 96.88 536 PHE A O 1
ATOM 4289 N N . ASN A 1 537 ? -8.031 42.375 12.141 1 98 537 ASN A N 1
ATOM 4290 C CA . ASN A 1 537 ? -7.668 43.438 13.07 1 98 537 ASN A CA 1
ATOM 4291 C C . ASN A 1 537 ? -8.172 44.812 12.594 1 98 537 ASN A C 1
ATOM 4293 O O . ASN A 1 537 ? -8.414 45.688 13.406 1 98 537 ASN A O 1
ATOM 4297 N N . THR A 1 538 ? -8.359 44.938 11.281 1 98.06 538 THR A N 1
ATOM 4298 C CA . THR A 1 538 ? -8.852 46.188 10.719 1 98.06 538 THR A CA 1
ATOM 4299 C C . THR A 1 538 ? -10.234 46.531 11.273 1 98.06 538 THR A C 1
ATOM 4301 O O . THR A 1 538 ? -10.602 47.688 11.383 1 98.06 538 THR A O 1
ATOM 4304 N N . LYS A 1 539 ? -11.008 45.562 11.641 1 97.62 539 LYS A N 1
ATOM 4305 C CA . LYS A 1 539 ? -12.32 45.781 12.242 1 97.62 539 LYS A CA 1
ATOM 4306 C C . LYS A 1 539 ? -12.203 46.594 13.531 1 97.62 539 LYS A C 1
ATOM 4308 O O . LYS A 1 539 ? -13.078 47.406 13.836 1 97.62 539 LYS A O 1
ATOM 4313 N N . PHE A 1 540 ? -11.125 46.406 14.234 1 98.12 540 PHE A N 1
ATOM 4314 C CA . PHE A 1 540 ? -10.953 47 15.547 1 98.12 540 PHE A CA 1
ATOM 4315 C C . PHE A 1 540 ? -10.297 48.375 15.43 1 98.12 540 PHE A C 1
ATOM 4317 O O . PHE A 1 540 ? -9.883 48.969 16.422 1 98.12 540 PHE A O 1
ATOM 4324 N N . ARG A 1 541 ? -10.188 48.844 14.164 1 97.88 541 ARG A N 1
ATOM 4325 C CA . ARG A 1 541 ? -9.68 50.156 13.883 1 97.88 541 ARG A CA 1
ATOM 4326 C C . ARG A 1 541 ? -10.812 51.125 13.508 1 97.88 541 ARG A C 1
ATOM 4328 O O . ARG A 1 541 ? -10.578 52.312 13.25 1 97.88 541 ARG A O 1
ATOM 4335 N N . LEU A 1 542 ? -12.023 50.656 13.539 1 96.56 542 LEU A N 1
ATOM 4336 C CA . LEU A 1 542 ? -13.188 51.469 13.203 1 96.56 542 LEU A CA 1
ATOM 4337 C C . LEU A 1 542 ? -13.57 52.375 14.367 1 96.56 542 LEU A C 1
ATOM 4339 O O . LEU A 1 542 ? -14.188 53.438 14.164 1 96.56 542 LEU A O 1
ATOM 4343 N N . LEU A 1 543 ? -13.258 51.906 15.508 1 95.38 543 LEU A N 1
ATOM 4344 C CA . LEU A 1 543 ? -13.578 52.594 16.75 1 95.38 543 LEU A CA 1
ATOM 4345 C C . LEU A 1 543 ? -12.484 52.406 17.781 1 95.38 543 LEU A C 1
ATOM 4347 O O . LEU A 1 543 ? -11.648 51.5 17.656 1 95.38 543 LEU A O 1
ATOM 4351 N N . GLY A 1 544 ? -12.5 53.281 18.828 1 95.38 544 GLY A N 1
ATOM 4352 C CA . GLY A 1 544 ? -11.57 53.094 19.922 1 95.38 544 GLY A CA 1
ATOM 4353 C C . GLY A 1 544 ? -10.367 54.031 19.859 1 95.38 544 GLY A C 1
ATOM 4354 O O . GLY A 1 544 ? -10.289 54.906 18.984 1 95.38 544 GLY A O 1
ATOM 4355 N N . PRO A 1 545 ? -9.422 53.75 20.719 1 97 545 PRO A N 1
ATOM 4356 C CA . PRO A 1 545 ? -8.273 54.656 20.859 1 97 5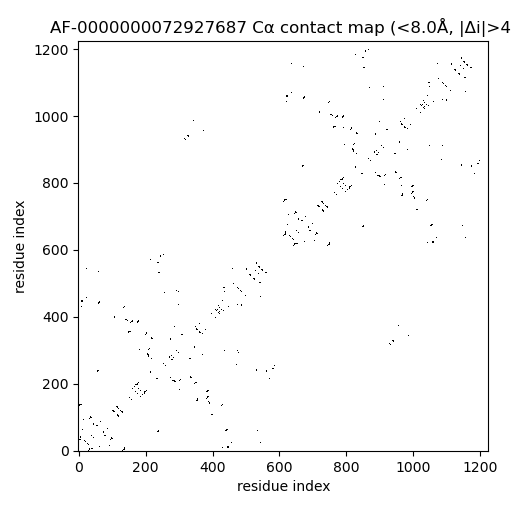45 PRO A CA 1
ATOM 4357 C C . PRO A 1 545 ? -7.367 54.625 19.625 1 97 545 PRO A C 1
ATOM 4359 O O . PRO A 1 545 ? -6.711 55.625 19.312 1 97 545 PRO A O 1
ATOM 4362 N N . TRP A 1 546 ? -7.34 53.562 18.922 1 97.88 546 TRP A N 1
ATOM 4363 C CA . TRP A 1 546 ? -6.449 53.438 17.781 1 97.88 546 TRP A CA 1
ATOM 4364 C C . TRP A 1 546 ? -7.23 53.5 16.469 1 97.88 546 TRP A C 1
ATOM 4366 O O . TRP A 1 546 ? -6.863 52.844 15.484 1 97.88 546 TRP A O 1
ATOM 4376 N N . GLN A 1 547 ? -8.344 54.156 16.453 1 96.94 547 GLN A N 1
ATOM 4377 C CA . GLN A 1 547 ? -9.18 54.312 15.273 1 96.94 547 GLN A CA 1
ATOM 4378 C C . GLN A 1 547 ? -8.359 54.812 14.086 1 96.94 547 GLN A C 1
ATOM 4380 O O . GLN A 1 547 ? -7.469 55.656 14.258 1 96.94 547 GLN A O 1
ATOM 4385 N N . TRP A 1 548 ? -8.633 54.312 12.922 1 96.38 548 TRP A N 1
ATOM 4386 C CA . TRP A 1 548 ? -7.965 54.656 11.68 1 96.38 548 TRP A CA 1
ATOM 4387 C C . TRP A 1 548 ? -8.977 55 10.594 1 96.38 548 TRP A C 1
ATOM 4389 O O . TRP A 1 548 ? -9.906 54.25 10.32 1 96.38 548 TRP A O 1
ATOM 4399 N N . SER A 1 549 ? -8.859 56.156 9.945 1 93.31 549 SER A N 1
ATOM 4400 C CA . SER A 1 549 ? -9.828 56.688 9 1 93.31 549 SER A CA 1
ATOM 4401 C C . SER A 1 549 ? -9.969 55.781 7.773 1 93.31 549 SER A C 1
ATOM 4403 O O . SER A 1 549 ? -11.008 55.781 7.117 1 93.31 549 SER A O 1
ATOM 4405 N N . GLY A 1 550 ? -8.938 55.031 7.477 1 94.12 550 GLY A N 1
ATOM 4406 C CA . GLY A 1 550 ? -8.977 54.188 6.293 1 94.12 550 GLY A CA 1
ATOM 4407 C C . GLY A 1 550 ? -9.562 52.812 6.555 1 94.12 550 GLY A C 1
ATOM 4408 O O . GLY A 1 550 ? -9.648 51.969 5.648 1 94.12 550 GLY A O 1
ATOM 4409 N N . ALA A 1 551 ? -10.023 52.531 7.754 1 96.25 551 ALA A N 1
ATOM 4410 C CA . ALA A 1 551 ? -10.43 51.188 8.172 1 96.25 551 ALA A CA 1
ATOM 4411 C C . ALA A 1 551 ? -11.664 50.719 7.402 1 96.25 551 ALA A C 1
ATOM 4413 O O . ALA A 1 551 ? -11.703 49.594 6.902 1 96.25 551 ALA A O 1
ATOM 4414 N N . ALA A 1 552 ? -12.703 51.562 7.309 1 95.38 552 ALA A N 1
ATOM 4415 C CA . ALA A 1 552 ? -13.945 51.188 6.641 1 95.38 552 ALA A CA 1
ATOM 4416 C C . ALA A 1 552 ? -13.703 50.875 5.168 1 95.38 552 ALA A C 1
ATOM 4418 O O . ALA A 1 552 ? -14.203 49.875 4.656 1 95.38 552 ALA A O 1
ATOM 4419 N N . ASP A 1 553 ? -12.953 51.719 4.5 1 94.25 553 ASP A N 1
ATOM 4420 C CA . ASP A 1 553 ? -12.648 51.531 3.086 1 94.25 553 ASP A CA 1
ATOM 4421 C C . ASP A 1 553 ? -11.852 50.219 2.875 1 94.25 553 ASP A C 1
ATOM 4423 O O . ASP A 1 553 ? -12.078 49.5 1.898 1 94.25 553 ASP A O 1
ATOM 4427 N N . MET A 1 554 ? -10.922 49.969 3.748 1 94.94 554 MET A N 1
ATOM 4428 C CA . MET A 1 554 ? -10.109 48.75 3.637 1 94.94 554 MET A CA 1
ATOM 4429 C C . MET A 1 554 ? -10.961 47.5 3.83 1 94.94 554 MET A C 1
ATOM 4431 O O . MET A 1 554 ? -10.789 46.531 3.117 1 94.94 554 MET A O 1
ATOM 4435 N N . LEU A 1 555 ? -11.867 47.5 4.738 1 95.88 555 LEU A N 1
ATOM 4436 C CA . LEU A 1 555 ? -12.68 46.344 5.078 1 95.88 555 LEU A CA 1
ATOM 4437 C C . LEU A 1 555 ? -13.633 45.969 3.941 1 95.88 555 LEU A C 1
ATOM 4439 O O . LEU A 1 555 ? -14.016 44.812 3.783 1 95.88 555 LEU A O 1
ATOM 4443 N N . ILE A 1 556 ? -14.078 46.969 3.162 1 94.56 556 ILE A N 1
ATOM 4444 C CA . ILE A 1 556 ? -15.023 46.688 2.082 1 94.56 556 ILE A CA 1
ATOM 4445 C C . ILE A 1 556 ? -14.258 46.375 0.798 1 94.56 556 ILE A C 1
ATOM 4447 O O . ILE A 1 556 ? -14.859 46.188 -0.26 1 94.56 556 ILE A O 1
ATOM 4451 N N . SER A 1 557 ? -12.93 46.375 0.882 1 93.19 557 SER A N 1
ATOM 4452 C CA . SER A 1 557 ? -12.102 46.062 -0.278 1 93.19 557 SER A CA 1
ATOM 4453 C C . SER A 1 557 ? -12.352 44.625 -0.763 1 93.19 557 SER A C 1
ATOM 4455 O O . SER A 1 557 ? -12.953 43.844 -0.051 1 93.19 557 SER A O 1
ATOM 4457 N N . GLU A 1 558 ? -11.812 44.344 -1.929 1 92.62 558 GLU A N 1
ATOM 4458 C CA . GLU A 1 558 ? -12.008 43.031 -2.543 1 92.62 558 GLU A CA 1
ATOM 4459 C C . GLU A 1 558 ? -11.305 41.938 -1.742 1 92.62 558 GLU A C 1
ATOM 4461 O O . GLU A 1 558 ? -11.781 40.812 -1.689 1 92.62 558 GLU A O 1
ATOM 4466 N N . GLU A 1 559 ? -10.211 42.281 -1.127 1 93.56 559 GLU A N 1
ATOM 4467 C CA . GLU A 1 559 ? -9.453 41.281 -0.369 1 93.56 559 GLU A CA 1
ATOM 4468 C C . GLU A 1 559 ? -10.305 40.656 0.727 1 93.56 559 GLU A C 1
ATOM 4470 O O . GLU A 1 559 ? -10.352 39.438 0.853 1 93.56 559 GLU A O 1
ATOM 4475 N N . PHE A 1 560 ? -10.977 41.469 1.485 1 94.81 560 PHE A N 1
ATOM 4476 C CA . PHE A 1 560 ? -11.781 40.969 2.59 1 94.81 560 PHE A CA 1
ATOM 4477 C C . PHE A 1 560 ? -13.133 40.469 2.088 1 94.81 560 PHE A C 1
ATOM 4479 O O . PHE A 1 560 ? -13.664 39.469 2.609 1 94.81 560 PHE A O 1
ATOM 4486 N N . TRP A 1 561 ? -13.672 41.125 1.072 1 94 561 TRP A N 1
ATOM 4487 C CA . TRP A 1 561 ? -14.953 40.719 0.495 1 94 561 TRP A CA 1
ATOM 4488 C C . TRP A 1 561 ? -14.891 39.312 -0.051 1 94 561 TRP A C 1
ATOM 4490 O O . TRP A 1 561 ? -15.836 38.531 0.1 1 94 561 TRP A O 1
ATOM 4500 N N . GLN A 1 562 ? -13.789 38.969 -0.546 1 91.88 562 GLN A N 1
ATOM 4501 C CA . GLN A 1 562 ? -13.609 37.656 -1.178 1 91.88 562 GLN A CA 1
ATOM 4502 C C . GLN A 1 562 ? -13.516 36.531 -0.135 1 91.88 562 GLN A C 1
ATOM 4504 O O . GLN A 1 562 ? -13.727 35.375 -0.45 1 91.88 562 GLN A O 1
ATOM 4509 N N . THR A 1 563 ? -13.188 36.875 1.073 1 92.75 563 THR A N 1
ATOM 4510 C CA . THR A 1 563 ? -13.156 35.875 2.119 1 92.75 563 THR A CA 1
ATOM 4511 C C . THR A 1 563 ? -14.562 35.344 2.406 1 92.75 563 THR A C 1
ATOM 4513 O O . THR A 1 563 ? -14.727 34.281 3.004 1 92.75 563 THR A O 1
ATOM 4516 N N . ILE A 1 564 ? -15.57 36.062 1.987 1 92.12 564 ILE A N 1
ATOM 4517 C CA . ILE A 1 564 ? -16.953 35.656 2.186 1 92.12 564 ILE A CA 1
ATOM 4518 C C . ILE A 1 564 ? -17.516 35.094 0.886 1 92.12 564 ILE A C 1
ATOM 4520 O O . ILE A 1 564 ? -18.109 34 0.883 1 92.12 564 ILE A O 1
ATOM 4524 N N . THR A 1 565 ? -17.25 35.688 -0.216 1 90.5 565 THR A N 1
ATOM 4525 C CA . THR A 1 565 ? -17.906 35.375 -1.477 1 90.5 565 THR A CA 1
ATOM 4526 C C . THR A 1 565 ? -17.312 34.125 -2.1 1 90.5 565 THR A C 1
ATOM 4528 O O . THR A 1 565 ? -17.953 33.438 -2.893 1 90.5 565 THR A O 1
ATOM 4531 N N . ARG A 1 566 ? -16.078 33.812 -1.781 1 88.88 566 ARG A N 1
ATOM 4532 C CA . ARG A 1 566 ? -15.43 32.625 -2.365 1 88.88 566 ARG A CA 1
ATOM 4533 C C . ARG A 1 566 ? -15.766 31.375 -1.575 1 88.88 566 ARG A C 1
ATOM 4535 O O . ARG A 1 566 ? -15.43 30.266 -1.995 1 88.88 566 ARG A O 1
ATOM 4542 N N . ARG A 1 567 ? -16.453 31.516 -0.491 1 88.12 567 ARG A N 1
ATOM 4543 C CA . ARG A 1 567 ? -16.859 30.344 0.275 1 88.12 567 ARG A CA 1
ATOM 4544 C C . ARG A 1 567 ? -17.891 29.516 -0.498 1 88.12 567 ARG A C 1
ATOM 4546 O O . ARG A 1 567 ? -18.812 30.062 -1.101 1 88.12 567 ARG A O 1
ATOM 4553 N N . PRO A 1 568 ? -17.656 28.234 -0.389 1 82.25 568 PRO A N 1
ATOM 4554 C CA . PRO A 1 568 ? -18.75 27.422 -0.949 1 82.25 568 PRO A CA 1
ATOM 4555 C C . PRO A 1 568 ? -20.078 27.641 -0.228 1 82.25 568 PRO A C 1
ATOM 4557 O O . PRO A 1 568 ? -20.094 27.891 0.98 1 82.25 568 PRO A O 1
ATOM 4560 N N . LEU A 1 569 ? -21.172 27.516 -0.919 1 82.94 569 LEU A N 1
ATOM 4561 C CA . LEU A 1 569 ? -22.484 27.844 -0.358 1 82.94 569 LEU A CA 1
ATOM 4562 C C . LEU A 1 569 ? -22.828 26.922 0.796 1 82.94 569 LEU A C 1
ATOM 4564 O O . LEU A 1 569 ? -23.094 27.375 1.909 1 82.94 569 LEU A O 1
ATOM 4568 N N . PHE A 1 570 ? -22.75 25.656 0.528 1 85.31 570 PHE A N 1
ATOM 4569 C CA . PHE A 1 570 ? -23.203 24.719 1.556 1 85.31 570 PHE A CA 1
ATOM 4570 C C . PHE A 1 570 ? -22.078 24.422 2.545 1 85.31 570 PHE A C 1
ATOM 4572 O O . PHE A 1 570 ? -22.25 24.594 3.754 1 85.31 570 PHE A O 1
ATOM 4579 N N . PHE A 1 571 ? -20.906 24.094 2.088 1 83.75 571 PHE A N 1
ATOM 4580 C CA . PHE A 1 571 ? -19.828 23.656 2.959 1 83.75 571 PHE A CA 1
ATOM 4581 C C . PHE A 1 571 ? -19.094 24.844 3.562 1 83.75 571 PHE A C 1
ATOM 4583 O O . PHE A 1 571 ? -18.281 24.688 4.488 1 83.75 571 PHE A O 1
ATOM 4590 N N . GLY A 1 572 ? -19.359 26 3.135 1 85.31 572 GLY A N 1
ATOM 4591 C CA . GLY A 1 572 ? -18.734 27.203 3.635 1 85.31 572 GLY A CA 1
ATOM 4592 C C . GLY A 1 572 ? -19.703 28.125 4.355 1 85.31 572 GLY A C 1
ATOM 4593 O O . GLY A 1 572 ? -19.828 28.062 5.582 1 85.31 572 GLY A O 1
ATOM 4594 N N . ASN A 1 573 ? -20.531 28.797 3.643 1 85.06 573 ASN A N 1
ATOM 4595 C CA . ASN A 1 573 ? -21.406 29.812 4.195 1 85.06 573 ASN A CA 1
ATOM 4596 C C . ASN A 1 573 ? -22.453 29.203 5.129 1 85.06 573 ASN A C 1
ATOM 4598 O O . ASN A 1 573 ? -22.781 29.781 6.168 1 85.06 573 ASN A O 1
ATOM 4602 N N . PHE A 1 574 ? -22.969 28.078 4.746 1 88.75 574 PHE A N 1
ATOM 4603 C CA . PHE A 1 574 ? -24 27.5 5.586 1 88.75 574 PHE A CA 1
ATOM 4604 C C . PHE A 1 574 ? -23.391 26.766 6.77 1 88.75 574 PHE A C 1
ATOM 4606 O O . PHE A 1 574 ? -23.609 27.141 7.922 1 88.75 574 PHE A O 1
ATOM 4613 N N . LEU A 1 575 ? -22.578 25.766 6.555 1 85.81 575 LEU A N 1
ATOM 4614 C CA . LEU A 1 575 ? -22.109 24.875 7.602 1 85.81 575 LEU A CA 1
ATOM 4615 C C . LEU A 1 575 ? -21.141 25.578 8.539 1 85.81 575 LEU A C 1
ATOM 4617 O O . LEU A 1 575 ? -21.109 25.297 9.742 1 85.81 575 LEU A O 1
ATOM 4621 N N . VAL A 1 576 ? -20.359 26.516 8 1 84.44 576 VAL A N 1
ATOM 4622 C CA . VAL A 1 576 ? -19.281 27.109 8.797 1 84.44 576 VAL A CA 1
ATOM 4623 C C . VAL A 1 576 ? -19.75 28.422 9.406 1 84.44 576 VAL A C 1
ATOM 4625 O O . VAL A 1 576 ? -19.234 28.859 10.438 1 84.44 576 VAL A O 1
ATOM 4628 N N . SER A 1 577 ? -20.766 29.016 8.852 1 88.81 577 SER A N 1
ATOM 4629 C CA . SER A 1 577 ? -21.141 30.359 9.305 1 88.81 577 SER A CA 1
ATOM 4630 C C . SER A 1 577 ? -22.578 30.391 9.805 1 88.81 577 SER A C 1
ATOM 4632 O O . SER A 1 577 ? -22.828 30.453 11.008 1 88.81 577 SER A O 1
ATOM 4634 N N . LEU A 1 578 ? -23.484 30.062 8.992 1 91.69 578 LEU A N 1
ATOM 4635 C CA . LEU A 1 578 ? -24.891 30.234 9.32 1 91.69 578 LEU A CA 1
ATOM 4636 C C . LEU A 1 578 ? -25.344 29.234 10.383 1 91.69 578 LEU A C 1
ATOM 4638 O O . LEU A 1 578 ? -26.094 29.578 11.297 1 91.69 578 LEU A O 1
ATOM 4642 N N . LEU A 1 579 ? -24.906 28.047 10.234 1 92.75 579 LEU A N 1
ATOM 4643 C CA . LEU A 1 579 ? -25.344 27 11.156 1 92.75 579 LEU A CA 1
ATOM 4644 C C . LEU A 1 579 ? -24.906 27.328 12.586 1 92.75 579 LEU A C 1
ATOM 4646 O O . LEU A 1 579 ? -25.734 27.328 13.508 1 92.75 579 LEU A O 1
ATOM 4650 N N . PRO A 1 580 ? -23.672 27.641 12.812 1 92.31 580 PRO A N 1
ATOM 4651 C CA . PRO A 1 580 ? -23.297 28.031 14.172 1 92.31 580 PRO A CA 1
ATOM 4652 C C . PRO A 1 580 ? -24.047 29.266 14.664 1 92.31 580 PRO A C 1
ATOM 4654 O O . PRO A 1 580 ? -24.406 29.344 15.836 1 92.31 580 PRO A O 1
ATOM 4657 N N . MET A 1 581 ? -24.312 30.203 13.859 1 93.31 581 MET A N 1
ATOM 4658 C CA . MET A 1 581 ? -25.031 31.422 14.234 1 93.31 581 MET A CA 1
ATOM 4659 C C . MET A 1 581 ? -26.438 31.094 14.711 1 93.31 581 MET A C 1
ATOM 4661 O O . MET A 1 581 ? -26.922 31.656 15.695 1 93.31 581 MET A O 1
ATOM 4665 N N . ILE A 1 582 ? -27.031 30.156 14 1 94.44 582 ILE A N 1
ATOM 4666 C CA . ILE A 1 582 ? -28.406 29.781 14.305 1 94.44 582 ILE A CA 1
ATOM 4667 C C . ILE A 1 582 ? -28.453 29.016 15.633 1 94.44 582 ILE A C 1
ATOM 4669 O O . ILE A 1 582 ? -29.453 29.078 16.344 1 94.44 582 ILE A O 1
ATOM 4673 N N . ILE A 1 583 ? -27.406 28.391 15.945 1 94.69 583 ILE A N 1
ATOM 4674 C CA . ILE A 1 583 ? -27.344 27.609 17.172 1 94.69 583 ILE A CA 1
ATOM 4675 C C . ILE A 1 583 ? -26.953 28.5 18.344 1 94.69 583 ILE A C 1
ATOM 4677 O O . ILE A 1 583 ? -27.656 28.562 19.359 1 94.69 583 ILE A O 1
ATOM 4681 N N . PHE A 1 584 ? -25.922 29.281 18.203 1 94.44 584 PHE A N 1
ATOM 4682 C CA . PHE A 1 584 ? -25.328 29.969 19.344 1 94.44 584 PHE A CA 1
ATOM 4683 C C . PHE A 1 584 ? -25.953 31.328 19.562 1 94.44 584 PHE A C 1
ATOM 4685 O O . PHE A 1 584 ? -25.891 31.891 20.656 1 94.44 584 PHE A O 1
ATOM 4692 N N . GLY A 1 585 ? -26.547 31.938 18.531 1 94.38 585 GLY A N 1
ATOM 4693 C CA . GLY A 1 585 ? -27.312 33.156 18.719 1 94.38 585 GLY A CA 1
ATOM 4694 C C . GLY A 1 585 ? -28.438 33.031 19.719 1 94.38 585 GLY A C 1
ATOM 4695 O O . GLY A 1 585 ? -28.438 33.656 20.766 1 94.38 585 GLY A O 1
ATOM 4696 N N . PRO A 1 586 ? -29.359 32.156 19.391 1 94.5 586 PRO A N 1
ATOM 4697 C CA . PRO A 1 586 ? -30.453 31.922 20.312 1 94.5 586 PRO A CA 1
ATOM 4698 C C . PRO A 1 586 ? -29.984 31.422 21.688 1 94.5 586 PRO A C 1
ATOM 4700 O O . PRO A 1 586 ? -30.562 31.797 22.703 1 94.5 586 PRO A O 1
ATOM 4703 N N . LEU A 1 587 ? -29.016 30.578 21.719 1 93.56 587 LEU A N 1
ATOM 4704 C CA . LEU A 1 587 ? -28.5 30.094 23 1 93.56 587 LEU A CA 1
ATOM 4705 C C . LEU A 1 587 ? -27.953 31.25 23.828 1 93.56 587 LEU A C 1
ATOM 4707 O O . LEU A 1 587 ? -28.109 31.266 25.047 1 93.56 587 LEU A O 1
ATOM 4711 N N . SER A 1 588 ? -27.266 32.156 23.188 1 93.44 588 SER A N 1
ATOM 4712 C CA . SER A 1 588 ? -26.766 33.312 23.875 1 93.44 588 SER A CA 1
ATOM 4713 C C . SER A 1 588 ? -27.906 34.188 24.406 1 93.44 588 SER A C 1
ATOM 4715 O O . SER A 1 588 ? -27.812 34.75 25.484 1 93.44 588 SER A O 1
ATOM 4717 N N . LEU A 1 589 ? -28.953 34.312 23.656 1 92.56 589 LEU A N 1
ATOM 4718 C CA . LEU A 1 589 ? -30.125 35.062 24.062 1 92.56 589 LEU A CA 1
ATOM 4719 C C . LEU A 1 589 ? -30.781 34.406 25.297 1 92.56 589 LEU A C 1
ATOM 4721 O O . LEU A 1 589 ? -31.172 35.094 26.219 1 92.56 589 LEU A O 1
ATOM 4725 N N . VAL A 1 590 ? -30.844 33.156 25.25 1 93 590 VAL A N 1
ATOM 4726 C CA . VAL A 1 590 ? -31.406 32.406 26.391 1 93 590 VAL A CA 1
ATOM 4727 C C . VAL A 1 590 ? -30.547 32.656 27.625 1 93 590 VAL A C 1
ATOM 4729 O O . VAL A 1 590 ? -31.078 32.875 28.719 1 93 590 VAL A O 1
ATOM 4732 N N . ALA A 1 591 ? -29.266 32.594 27.438 1 91.5 591 ALA A N 1
ATOM 4733 C CA . ALA A 1 591 ? -28.359 32.844 28.547 1 91.5 591 ALA A CA 1
ATOM 4734 C C . ALA A 1 591 ? -28.547 34.25 29.094 1 91.5 591 ALA A C 1
ATOM 4736 O O . ALA A 1 591 ? -28.516 34.469 30.312 1 91.5 591 ALA A O 1
ATOM 4737 N N . LEU A 1 592 ? -28.688 35.219 28.219 1 90.19 592 LEU A N 1
ATOM 4738 C CA . LEU A 1 592 ? -28.906 36.594 28.609 1 90.19 592 LEU A CA 1
ATOM 4739 C C . LEU A 1 592 ? -30.188 36.75 29.406 1 90.19 592 LEU A C 1
ATOM 4741 O O . LEU A 1 592 ? -30.219 37.438 30.438 1 90.19 592 LEU A O 1
ATOM 4745 N N . LEU A 1 593 ? -31.219 36.156 28.922 1 90.75 593 LEU A N 1
ATOM 4746 C CA . LEU A 1 593 ? -32.5 36.219 29.609 1 90.75 593 LEU A CA 1
ATOM 4747 C C . LEU A 1 593 ? -32.438 35.531 30.969 1 90.75 593 LEU A C 1
ATOM 4749 O O . LEU A 1 593 ? -32.969 36.031 31.953 1 90.75 593 LEU A O 1
ATOM 4753 N N . TRP A 1 594 ? -31.828 34.469 30.969 1 89.31 594 TRP A N 1
ATOM 4754 C CA . TRP A 1 594 ? -31.656 33.75 32.219 1 89.31 594 TRP A CA 1
ATOM 4755 C C . TRP A 1 594 ? -30.875 34.562 33.219 1 89.31 594 TRP A C 1
ATOM 4757 O O . TRP A 1 594 ? -31.266 34.688 34.406 1 89.31 594 TRP A O 1
ATOM 4767 N N . ALA A 1 595 ? -29.781 35.188 32.812 1 87.06 595 ALA A N 1
ATOM 4768 C CA . ALA A 1 595 ? -28.953 36 33.688 1 87.06 595 ALA A CA 1
ATOM 4769 C C . ALA A 1 595 ? -29.719 37.25 34.156 1 87.06 595 ALA A C 1
ATOM 4771 O O . ALA A 1 595 ? -29.547 37.688 35.312 1 87.06 595 ALA A O 1
ATOM 4772 N N . THR A 1 596 ? -30.531 37.781 33.312 1 86.69 596 THR A N 1
ATOM 4773 C CA . THR A 1 596 ? -31.328 38.938 33.656 1 86.69 596 THR A CA 1
ATOM 4774 C C . THR A 1 596 ? -32.375 38.594 34.719 1 86.69 596 THR A C 1
ATOM 4776 O O . THR A 1 596 ? -32.594 39.344 35.656 1 86.69 596 THR A O 1
ATOM 4779 N N . VAL A 1 597 ? -32.938 37.5 34.5 1 85.5 597 VAL A N 1
ATOM 4780 C CA . VAL A 1 597 ? -33.969 37.031 35.438 1 85.5 597 VAL A CA 1
ATOM 4781 C C . VAL A 1 597 ? -33.312 36.75 36.812 1 85.5 597 VAL A C 1
ATOM 4783 O O . VAL A 1 597 ? -33.844 37.156 37.844 1 85.5 597 VAL A O 1
ATOM 4786 N N . LEU A 1 598 ? -32.25 36.062 36.781 1 77.94 598 LEU A N 1
ATOM 4787 C CA . LEU A 1 598 ? -31.562 35.75 38.031 1 77.94 598 LEU A CA 1
ATOM 4788 C C . LEU A 1 598 ? -31.047 37 38.688 1 77.94 598 LEU A C 1
ATOM 4790 O O . LEU A 1 598 ? -31.078 37.125 39.938 1 77.94 598 LEU A O 1
ATOM 4794 N N . GLY A 1 599 ? -30.438 37.875 37.875 1 72.56 599 GLY A N 1
ATOM 4795 C CA . GLY A 1 599 ? -30 39.125 38.438 1 72.56 599 GLY A CA 1
ATOM 4796 C C . GLY A 1 599 ? -31.109 39.938 39.031 1 72.56 599 GLY A C 1
ATOM 4797 O O . GLY A 1 599 ? -30.922 40.562 40.094 1 72.56 599 GLY A O 1
ATOM 4798 N N . SER A 1 600 ? -32.25 39.875 38.438 1 70.5 600 SER A N 1
ATOM 4799 C CA . SER A 1 600 ? -33.406 40.594 38.969 1 70.5 600 SER A CA 1
ATOM 4800 C C . SER A 1 600 ? -33.906 39.938 40.25 1 70.5 600 SER A C 1
ATOM 4802 O O . SER A 1 600 ? -34.312 40.656 41.188 1 70.5 600 SER A O 1
ATOM 4804 N N . ILE A 1 601 ? -33.781 38.719 40.188 1 64.81 601 ILE A N 1
ATOM 4805 C CA . ILE A 1 601 ? -34.219 38 41.406 1 64.81 601 ILE A CA 1
ATOM 4806 C C . ILE A 1 601 ? -33.219 38.25 42.531 1 64.81 601 ILE A C 1
ATOM 4808 O O . ILE A 1 601 ? -33.594 38.469 43.688 1 64.81 601 ILE A O 1
ATOM 4812 N N . GLY A 1 602 ? -31.922 38.219 42.125 1 58.78 602 GLY A N 1
ATOM 4813 C CA . GLY A 1 602 ? -30.922 38.531 43.125 1 58.78 602 GLY A CA 1
ATOM 4814 C C . GLY A 1 602 ? -31.016 39.969 43.625 1 58.78 602 GLY A C 1
ATOM 4815 O O . GLY A 1 602 ? -30.844 40.219 44.812 1 58.78 602 GLY A O 1
ATOM 4816 N N . CYS A 1 603 ? -31.203 40.875 42.781 1 58.25 603 CYS A N 1
ATOM 4817 C CA . CYS A 1 603 ? -31.453 42.25 43.188 1 58.25 603 CYS A CA 1
ATOM 4818 C C . CYS A 1 603 ? -32.719 42.375 44.031 1 58.25 603 CYS A C 1
ATOM 4820 O O . CYS A 1 603 ? -32.75 43.125 45 1 58.25 603 CYS A O 1
ATOM 4822 N N . ILE A 1 604 ? -33.688 41.656 43.781 1 53.91 604 ILE A N 1
ATOM 4823 C CA . ILE A 1 604 ? -34.906 41.625 44.562 1 53.91 604 ILE A CA 1
ATOM 4824 C C . ILE A 1 604 ? -34.656 41 45.938 1 53.91 604 ILE A C 1
ATOM 4826 O O . ILE A 1 604 ? -35.125 41.5 46.938 1 53.91 604 ILE A O 1
ATOM 4830 N N . ARG A 1 605 ? -33.812 40.062 45.781 1 55.34 605 ARG A N 1
ATOM 4831 C CA . ARG A 1 605 ? -33.5 39.438 47.062 1 55.34 605 ARG A CA 1
ATOM 4832 C C . ARG A 1 605 ? -32.656 40.375 47.938 1 55.34 605 ARG A C 1
ATOM 4834 O O . ARG A 1 605 ? -32.875 40.469 49.156 1 55.34 605 ARG A O 1
ATOM 4841 N N . ASP A 1 606 ? -31.75 41.031 47.375 1 56.81 606 ASP A N 1
ATOM 4842 C CA . ASP A 1 606 ? -30.969 42 48.125 1 56.81 606 ASP A CA 1
ATOM 4843 C C . ASP A 1 606 ? -31.828 43.156 48.594 1 56.81 606 ASP A C 1
ATOM 4845 O O . ASP A 1 606 ? -31.641 43.688 49.719 1 56.81 606 ASP A O 1
ATOM 4849 N N . SER A 1 607 ? -32.688 43.531 47.875 1 55.25 607 SER A N 1
ATOM 4850 C CA . SER A 1 607 ? -33.594 44.625 48.281 1 55.25 607 SER A CA 1
ATOM 4851 C C . SER A 1 607 ? -34.531 44.156 49.375 1 55.25 607 SER A C 1
ATOM 4853 O O . SER A 1 607 ? -34.844 44.906 50.312 1 55.25 607 SER A O 1
ATOM 4855 N N . GLN A 1 608 ? -34.969 43 49.281 1 52.38 608 GLN A N 1
ATOM 4856 C CA . GLN A 1 608 ? -35.844 42.469 50.312 1 52.38 608 GLN A CA 1
ATOM 4857 C C . GLN A 1 608 ? -35.062 42.25 51.594 1 52.38 608 GLN A C 1
ATOM 4859 O O . GLN A 1 608 ? -35.594 42.469 52.688 1 52.38 608 GLN A O 1
ATOM 4864 N N . GLU A 1 609 ? -33.844 41.812 51.5 1 48.78 609 GLU A N 1
ATOM 4865 C CA . GLU A 1 609 ? -33.062 41.656 52.719 1 48.78 609 GLU A CA 1
ATOM 4866 C C . GLU A 1 609 ? -32.719 43 53.344 1 48.78 609 GLU A C 1
ATOM 4868 O O . GLU A 1 609 ? -32.562 43.094 54.562 1 48.78 609 GLU A O 1
ATOM 4873 N N . ARG A 1 610 ? -32.688 44.094 52.688 1 55.59 610 ARG A N 1
ATOM 4874 C CA . ARG A 1 610 ? -32.5 45.438 53.25 1 55.59 610 ARG A CA 1
ATOM 4875 C C . ARG A 1 610 ? -33.781 45.906 53.906 1 55.59 610 ARG A C 1
ATOM 4877 O O . ARG A 1 610 ? -33.781 46.844 54.75 1 55.59 610 ARG A O 1
ATOM 4884 N N . GLU A 1 611 ? -34.875 45.406 53.438 1 45.72 611 GLU A N 1
ATOM 4885 C CA . GLU A 1 611 ? -36.125 45.875 54.031 1 45.72 611 GLU A CA 1
ATOM 4886 C C . GLU A 1 611 ? -36.469 45.062 55.281 1 45.72 611 GLU A C 1
ATOM 4888 O O . GLU A 1 611 ? -37.344 45.438 56.062 1 45.72 611 GLU A O 1
ATOM 4893 N N . THR A 1 612 ? -35.75 43.906 55.469 1 36.94 612 THR A N 1
ATOM 4894 C CA . THR A 1 612 ? -35.938 43.25 56.781 1 36.94 612 THR A CA 1
ATOM 4895 C C . THR A 1 612 ? -34.875 43.625 57.75 1 36.94 612 THR A C 1
ATOM 4897 O O . THR A 1 612 ? -33.688 43.719 57.406 1 36.94 612 THR A O 1
ATOM 4900 N N . MET B 1 1 ? 14.07 -60.781 -23.594 1 94.88 1 MET B N 1
ATOM 4901 C CA . MET B 1 1 ? 14.594 -59.438 -23.875 1 94.88 1 MET B CA 1
ATOM 4902 C C . MET B 1 1 ? 15.227 -58.844 -22.625 1 94.88 1 MET B C 1
ATOM 4904 O O . MET B 1 1 ? 14.742 -59.062 -21.5 1 94.88 1 MET B O 1
ATOM 4908 N N . ARG B 1 2 ? 16.359 -58.188 -22.766 1 98.06 2 ARG B N 1
ATOM 4909 C CA . ARG B 1 2 ? 17.031 -57.438 -21.703 1 98.06 2 ARG B CA 1
ATOM 4910 C C . ARG B 1 2 ? 16.859 -55.938 -21.859 1 98.06 2 ARG B C 1
ATOM 4912 O O . ARG B 1 2 ? 17.078 -55.406 -22.938 1 98.06 2 ARG B O 1
ATOM 4919 N N . VAL B 1 3 ? 16.375 -55.312 -20.719 1 98.75 3 VAL B N 1
ATOM 4920 C CA . VAL B 1 3 ? 16.078 -53.906 -20.812 1 98.75 3 VAL B CA 1
ATOM 4921 C C . VAL B 1 3 ? 16.75 -53.156 -19.656 1 98.75 3 VAL B C 1
ATOM 4923 O O . VAL B 1 3 ? 16.609 -53.531 -18.484 1 98.75 3 VAL B O 1
ATOM 4926 N N . ALA B 1 4 ? 17.484 -52.062 -19.953 1 98.81 4 ALA B N 1
ATOM 4927 C CA . ALA B 1 4 ? 18.062 -51.188 -18.938 1 98.81 4 ALA B CA 1
ATOM 4928 C C . ALA B 1 4 ? 17.156 -49.969 -18.672 1 98.81 4 ALA B C 1
ATOM 4930 O O . ALA B 1 4 ? 16.578 -49.406 -19.594 1 98.81 4 ALA B O 1
ATOM 4931 N N . VAL B 1 5 ? 16.938 -49.719 -17.406 1 98.88 5 VAL B N 1
ATOM 4932 C CA . VAL B 1 5 ? 16.219 -48.531 -16.984 1 98.88 5 VAL B CA 1
ATOM 4933 C C . VAL B 1 5 ? 17.188 -47.562 -16.266 1 98.88 5 VAL B C 1
ATOM 4935 O O . VAL B 1 5 ? 17.766 -47.938 -15.234 1 98.88 5 VAL B O 1
ATOM 4938 N N . ILE B 1 6 ? 17.344 -46.344 -16.812 1 98.31 6 ILE B N 1
ATOM 4939 C CA . ILE B 1 6 ? 18.312 -45.406 -16.234 1 98.31 6 ILE B CA 1
ATOM 4940 C C . ILE B 1 6 ? 17.594 -44.344 -15.43 1 98.31 6 ILE B C 1
ATOM 4942 O O . ILE B 1 6 ? 16.953 -43.438 -15.992 1 98.31 6 ILE B O 1
ATOM 4946 N N . GLY B 1 7 ? 17.75 -44.406 -14.109 1 97.75 7 GLY B N 1
ATOM 4947 C CA . GLY B 1 7 ? 17.109 -43.438 -13.219 1 97.75 7 GLY B CA 1
ATOM 4948 C C . GLY B 1 7 ? 16.094 -44.094 -12.297 1 97.75 7 GLY B C 1
ATOM 4949 O O . GLY B 1 7 ? 15.25 -44.875 -12.75 1 97.75 7 GLY B O 1
ATOM 4950 N N . GLY B 1 8 ? 16.156 -43.719 -11.047 1 97.81 8 GLY B N 1
ATOM 4951 C CA . GLY B 1 8 ? 15.273 -44.312 -10.047 1 97.81 8 GLY B CA 1
ATOM 4952 C C . GLY B 1 8 ? 14.242 -43.344 -9.508 1 97.81 8 GLY B C 1
ATOM 4953 O O . GLY B 1 8 ? 13.859 -43.406 -8.344 1 97.81 8 GLY B O 1
ATOM 4954 N N . GLY B 1 9 ? 13.867 -42.344 -10.289 1 97.75 9 GLY B N 1
ATOM 4955 C CA . GLY B 1 9 ? 12.719 -41.5 -9.984 1 97.75 9 GLY B CA 1
ATOM 4956 C C . GLY B 1 9 ? 11.391 -42.188 -10.281 1 97.75 9 GLY B C 1
ATOM 4957 O O . GLY B 1 9 ? 11.359 -43.375 -10.641 1 97.75 9 GLY B O 1
ATOM 4958 N N . PRO B 1 10 ? 10.312 -41.469 -10.164 1 97.88 10 PRO B N 1
ATOM 4959 C CA . PRO B 1 10 ? 9.008 -42.094 -10.422 1 97.88 10 PRO B CA 1
ATOM 4960 C C . PRO B 1 10 ? 8.898 -42.688 -11.82 1 97.88 10 PRO B C 1
ATOM 4962 O O . PRO B 1 10 ? 8.32 -43.75 -11.992 1 97.88 10 PRO B O 1
ATOM 4965 N N . SER B 1 11 ? 9.445 -42 -12.812 1 98.44 11 SER B N 1
ATOM 4966 C CA . SER B 1 11 ? 9.375 -42.5 -14.188 1 98.44 11 SER B CA 1
ATOM 4967 C C . SER B 1 11 ? 10.102 -43.812 -14.352 1 98.44 11 SER B C 1
ATOM 4969 O O . SER B 1 11 ? 9.617 -44.719 -15.039 1 98.44 11 SER B O 1
ATOM 4971 N N . GLY B 1 12 ? 11.258 -43.906 -13.742 1 98.81 12 GLY B N 1
ATOM 4972 C CA . GLY B 1 12 ? 12.016 -45.125 -13.82 1 98.81 12 GLY B CA 1
ATOM 4973 C C . GLY B 1 12 ? 11.367 -46.281 -13.07 1 98.81 12 GLY B C 1
ATOM 4974 O O . GLY B 1 12 ? 11.344 -47.406 -13.562 1 98.81 12 GLY B O 1
ATOM 4975 N N . LEU B 1 13 ? 10.859 -46.031 -11.93 1 98.88 13 LEU B N 1
ATOM 4976 C CA . LEU B 1 13 ? 10.266 -47.062 -11.086 1 98.88 13 LEU B CA 1
ATOM 4977 C C . LEU B 1 13 ? 9.023 -47.656 -11.75 1 98.88 13 LEU B C 1
ATOM 4979 O O . LEU B 1 13 ? 8.844 -48.875 -11.75 1 98.88 13 LEU B O 1
ATOM 4983 N N . VAL B 1 14 ? 8.219 -46.781 -12.281 1 98.81 14 VAL B N 1
ATOM 4984 C CA . VAL B 1 14 ? 6.988 -47.281 -12.898 1 98.81 14 VAL B CA 1
ATOM 4985 C C . VAL B 1 14 ? 7.328 -48.062 -14.18 1 98.81 14 VAL B C 1
ATOM 4987 O O . VAL B 1 14 ? 6.66 -49.031 -14.523 1 98.81 14 VAL B O 1
ATOM 4990 N N . THR B 1 15 ? 8.328 -47.594 -14.898 1 98.88 15 THR B N 1
ATOM 4991 C CA . THR B 1 15 ? 8.789 -48.312 -16.078 1 98.88 15 THR B CA 1
ATOM 4992 C C . THR B 1 15 ? 9.266 -49.719 -15.719 1 98.88 15 THR B C 1
ATOM 4994 O O . THR B 1 15 ? 8.906 -50.688 -16.375 1 98.88 15 THR B O 1
ATOM 4997 N N . LEU B 1 16 ? 10.094 -49.781 -14.656 1 98.88 16 LEU B N 1
ATOM 4998 C CA . LEU B 1 16 ? 10.586 -51.062 -14.172 1 98.88 16 LEU B CA 1
ATOM 4999 C C . LEU B 1 16 ? 9.43 -52 -13.82 1 98.88 16 LEU B C 1
ATOM 5001 O O . LEU B 1 16 ? 9.453 -53.156 -14.172 1 98.88 16 LEU B O 1
ATOM 5005 N N . LYS B 1 17 ? 8.461 -51.5 -13.125 1 98.81 17 LYS B N 1
ATOM 5006 C CA . LYS B 1 17 ? 7.309 -52.281 -12.719 1 98.81 17 LYS B CA 1
ATOM 5007 C C . LYS B 1 17 ? 6.609 -52.906 -13.922 1 98.81 17 LYS B C 1
ATOM 5009 O O . LYS B 1 17 ? 6.316 -54.094 -13.93 1 98.81 17 LYS B O 1
ATOM 5014 N N . TYR B 1 18 ? 6.344 -52.156 -14.961 1 98.75 18 TYR B N 1
ATOM 5015 C CA . TYR B 1 18 ? 5.629 -52.656 -16.125 1 98.75 18 TYR B CA 1
ATOM 5016 C C . TYR B 1 18 ? 6.492 -53.625 -16.922 1 98.75 18 TYR B C 1
ATOM 5018 O O . TYR B 1 18 ? 5.977 -54.562 -17.531 1 98.75 18 TYR B O 1
ATOM 5026 N N . LEU B 1 19 ? 7.816 -53.438 -16.922 1 98.69 19 LEU B N 1
ATOM 5027 C CA . LEU B 1 19 ? 8.711 -54.406 -17.578 1 98.69 19 LEU B CA 1
ATOM 5028 C C . LEU B 1 19 ? 8.672 -55.75 -16.875 1 98.69 19 LEU B C 1
ATOM 5030 O O . LEU B 1 19 ? 8.562 -56.781 -17.531 1 98.69 19 LEU B O 1
ATOM 5034 N N . ILE B 1 20 ? 8.695 -55.688 -15.539 1 97.88 20 ILE B N 1
ATOM 5035 C CA . ILE B 1 20 ? 8.734 -56.906 -14.75 1 97.88 20 ILE B CA 1
ATOM 5036 C C . ILE B 1 20 ? 7.402 -57.625 -14.867 1 97.88 20 ILE B C 1
ATOM 5038 O O . ILE B 1 20 ? 7.363 -58.875 -14.891 1 97.88 20 ILE B O 1
ATOM 5042 N N . GLN B 1 21 ? 6.367 -56.938 -15.078 1 96.12 21 GLN B N 1
ATOM 5043 C CA . GLN B 1 21 ? 5.035 -57.531 -15.117 1 96.12 21 GLN B CA 1
ATOM 5044 C C . GLN B 1 21 ? 4.594 -57.812 -16.547 1 96.12 21 GLN B C 1
ATOM 5046 O O . GLN B 1 21 ? 3.5 -58.344 -16.781 1 96.12 21 GLN B O 1
ATOM 5051 N N . ALA B 1 22 ? 5.383 -57.5 -17.453 1 97.44 22 ALA B N 1
ATOM 5052 C CA . ALA B 1 22 ? 4.992 -57.531 -18.875 1 97.44 22 ALA B CA 1
ATOM 5053 C C . ALA B 1 22 ? 4.547 -58.938 -19.281 1 97.44 22 ALA B C 1
ATOM 5055 O O . ALA B 1 22 ? 3.523 -59.094 -19.953 1 97.44 22 ALA B O 1
ATOM 5056 N N . SER B 1 23 ? 5.27 -59.938 -18.875 1 96.25 23 SER B N 1
ATOM 5057 C CA . SER B 1 23 ? 4.957 -61.312 -19.297 1 96.25 23 SER B CA 1
ATOM 5058 C C . SER B 1 23 ? 3.562 -61.719 -18.844 1 96.25 23 SER B C 1
ATOM 5060 O O . SER B 1 23 ? 2.807 -62.312 -19.594 1 96.25 23 SER B O 1
ATOM 5062 N N . ALA B 1 24 ? 3.221 -61.375 -17.688 1 94.62 24 ALA B N 1
ATOM 5063 C CA . ALA B 1 24 ? 1.925 -61.719 -17.125 1 94.62 24 ALA B CA 1
ATOM 5064 C C . ALA B 1 24 ? 0.801 -60.906 -17.75 1 94.62 24 ALA B C 1
ATOM 5066 O O . ALA B 1 24 ? -0.314 -61.406 -17.922 1 94.62 24 ALA B O 1
ATOM 5067 N N . SER B 1 25 ? 1.07 -59.719 -18.188 1 94.31 25 SER B N 1
ATOM 5068 C CA . SER B 1 25 ? 0.031 -58.812 -18.609 1 94.31 25 SER B CA 1
ATOM 5069 C C . SER B 1 25 ? -0.176 -58.875 -20.125 1 94.31 25 SER B C 1
ATOM 5071 O O . SER B 1 25 ? -1.305 -58.75 -20.609 1 94.31 25 SER B O 1
ATOM 5073 N N . ILE B 1 26 ? 0.921 -58.969 -20.859 1 94.94 26 ILE B N 1
ATOM 5074 C CA . ILE B 1 26 ? 0.764 -58.875 -22.312 1 94.94 26 ILE B CA 1
ATOM 5075 C C . ILE B 1 26 ? 1.234 -60.156 -22.969 1 94.94 26 ILE B C 1
ATOM 5077 O O . ILE B 1 26 ? 1.434 -60.219 -24.188 1 94.94 26 ILE B O 1
ATOM 5081 N N . SER B 1 27 ? 1.411 -61.25 -22.266 1 92.94 27 SER B N 1
ATOM 5082 C CA . SER B 1 27 ? 1.708 -62.594 -22.734 1 92.94 27 SER B CA 1
ATOM 5083 C C . SER B 1 27 ? 2.963 -62.594 -23.594 1 92.94 27 SER B C 1
ATOM 5085 O O . SER B 1 27 ? 2.949 -63.156 -24.703 1 92.94 27 SER B O 1
ATOM 5087 N N . CYS B 1 28 ? 4.016 -62.031 -23.062 1 93.38 28 CYS B N 1
ATOM 5088 C CA . CYS B 1 28 ? 5.32 -62.062 -23.719 1 93.38 28 CYS B CA 1
ATOM 5089 C C . CYS B 1 28 ? 6.336 -62.812 -22.875 1 93.38 28 CYS B C 1
ATOM 5091 O O . CYS B 1 28 ? 6.016 -63.281 -21.781 1 93.38 28 CYS B O 1
ATOM 5093 N N . GLU B 1 29 ? 7.461 -63.062 -23.484 1 94.56 29 GLU B N 1
ATOM 5094 C CA . GLU B 1 29 ? 8.531 -63.719 -22.719 1 94.56 29 GLU B CA 1
ATOM 5095 C C . GLU B 1 29 ? 8.992 -62.844 -21.562 1 94.56 29 GLU B C 1
ATOM 5097 O O . GLU B 1 29 ? 8.93 -61.625 -21.641 1 94.56 29 GLU B O 1
ATOM 5102 N N . PRO B 1 30 ? 9.352 -63.5 -20.5 1 95.38 30 PRO B N 1
ATOM 5103 C CA . PRO B 1 30 ? 9.836 -62.688 -19.359 1 95.38 30 PRO B CA 1
ATOM 5104 C C . PRO B 1 30 ? 10.992 -61.781 -19.734 1 95.38 30 PRO B C 1
ATOM 5106 O O . PRO B 1 30 ? 11.859 -62.156 -20.531 1 95.38 30 PRO B O 1
ATOM 5109 N N . VAL B 1 31 ? 10.969 -60.625 -19.109 1 97.38 31 VAL B N 1
ATOM 5110 C CA . VAL B 1 31 ? 11.953 -59.594 -19.406 1 97.38 31 VAL B CA 1
ATOM 5111 C C . VAL B 1 31 ? 12.977 -59.5 -18.281 1 97.38 31 VAL B C 1
ATOM 5113 O O . VAL B 1 31 ? 12.617 -59.562 -17.094 1 97.38 31 VAL B O 1
ATOM 5116 N N . GLU B 1 32 ? 14.219 -59.531 -18.594 1 98.06 32 GLU B N 1
ATOM 5117 C CA . GLU B 1 32 ? 15.266 -59.188 -17.625 1 98.06 32 GLU B CA 1
ATOM 5118 C C . GLU B 1 32 ? 15.539 -57.688 -17.609 1 98.06 32 GLU B C 1
ATOM 5120 O O . GLU B 1 32 ? 16.125 -57.156 -18.547 1 98.06 32 GLU B O 1
ATOM 5125 N N . ALA B 1 33 ? 15.109 -57.094 -16.547 1 98.56 33 ALA B N 1
ATOM 5126 C CA . ALA B 1 33 ? 15.258 -55.656 -16.453 1 98.56 33 ALA B CA 1
ATOM 5127 C C . ALA B 1 33 ? 16.141 -55.25 -15.266 1 98.56 33 ALA B C 1
ATOM 5129 O O . ALA B 1 33 ? 16.047 -55.875 -14.203 1 98.56 33 ALA B O 1
ATOM 5130 N N . ILE B 1 34 ? 17.031 -54.25 -15.469 1 98.69 34 ILE B N 1
ATOM 5131 C CA . ILE B 1 34 ? 17.844 -53.688 -14.391 1 98.69 34 ILE B CA 1
ATOM 5132 C C . ILE B 1 34 ? 17.703 -52.156 -14.375 1 98.69 34 ILE B C 1
ATOM 5134 O O . ILE B 1 34 ? 17.875 -51.5 -15.398 1 98.69 34 ILE B O 1
ATOM 5138 N N . LEU B 1 35 ? 17.328 -51.656 -13.227 1 98.88 35 LEU B N 1
ATOM 5139 C CA . LEU B 1 35 ? 17.281 -50.219 -13.039 1 98.88 35 LEU B CA 1
ATOM 5140 C C . LEU B 1 35 ? 18.547 -49.719 -12.359 1 98.88 35 LEU B C 1
ATOM 5142 O O . LEU B 1 35 ? 18.984 -50.281 -11.359 1 98.88 35 LEU B O 1
ATOM 5146 N N . PHE B 1 36 ? 19.156 -48.656 -12.938 1 98.38 36 PHE B N 1
ATOM 5147 C CA . PHE B 1 36 ? 20.359 -48.062 -12.383 1 98.38 36 PHE B CA 1
ATOM 5148 C C . PHE B 1 36 ? 20.047 -46.688 -11.789 1 98.38 36 PHE B C 1
ATOM 5150 O O . PHE B 1 36 ? 19.5 -45.812 -12.477 1 98.38 36 PHE B O 1
ATOM 5157 N N . GLU B 1 37 ? 20.281 -46.5 -10.531 1 97.44 37 GLU B N 1
ATOM 5158 C CA . GLU B 1 37 ? 20.094 -45.219 -9.836 1 97.44 37 GLU B CA 1
ATOM 5159 C C . GLU B 1 37 ? 21.375 -44.781 -9.148 1 97.44 37 GLU B C 1
ATOM 5161 O O . GLU B 1 37 ? 21.953 -45.5 -8.344 1 97.44 37 GLU B O 1
ATOM 5166 N N . TYR B 1 38 ? 21.812 -43.594 -9.5 1 94.12 38 TYR B N 1
ATOM 5167 C CA . TYR B 1 38 ? 23.109 -43.156 -8.992 1 94.12 38 TYR B CA 1
ATOM 5168 C C . TYR B 1 38 ? 23.016 -42.719 -7.539 1 94.12 38 TYR B C 1
ATOM 5170 O O . TYR B 1 38 ? 24.016 -42.656 -6.828 1 94.12 38 TYR B O 1
ATOM 5178 N N . GLN B 1 39 ? 21.812 -42.406 -7.055 1 94.38 39 GLN B N 1
ATOM 5179 C CA . GLN B 1 39 ? 21.609 -42 -5.664 1 94.38 39 GLN B CA 1
ATOM 5180 C C . GLN B 1 39 ? 21.484 -43.219 -4.758 1 94.38 39 GLN B C 1
ATOM 5182 O O . GLN B 1 39 ? 21.297 -44.344 -5.238 1 94.38 39 GLN B O 1
ATOM 5187 N N . THR B 1 40 ? 21.5 -42.969 -3.389 1 94.56 40 THR B N 1
ATOM 5188 C CA . THR B 1 40 ? 21.453 -44.031 -2.402 1 94.56 40 THR B CA 1
ATOM 5189 C C . THR B 1 40 ? 20.016 -44.5 -2.18 1 94.56 40 THR B C 1
ATOM 5191 O O . THR B 1 40 ? 19.781 -45.562 -1.608 1 94.56 40 THR B O 1
ATOM 5194 N N . GLN B 1 41 ? 19.094 -43.688 -2.637 1 96.19 41 GLN B N 1
ATOM 5195 C CA . GLN B 1 41 ? 17.688 -44.031 -2.469 1 96.19 41 GLN B CA 1
ATOM 5196 C C . GLN B 1 41 ? 16.891 -43.719 -3.725 1 96.19 41 GLN B C 1
ATOM 5198 O O . GLN B 1 41 ? 17.344 -42.938 -4.578 1 96.19 41 GLN B O 1
ATOM 5203 N N . VAL B 1 42 ? 15.68 -44.281 -3.824 1 97.44 42 VAL B N 1
ATOM 5204 C CA . VAL B 1 42 ? 14.781 -43.969 -4.93 1 97.44 42 VAL B CA 1
ATOM 5205 C C . VAL B 1 42 ? 14.055 -42.656 -4.629 1 97.44 42 VAL B C 1
ATOM 5207 O O . VAL B 1 42 ? 14.039 -42.188 -3.486 1 97.44 42 VAL B O 1
ATOM 5210 N N . GLY B 1 43 ? 13.547 -42.094 -5.648 1 95.88 43 GLY B N 1
ATOM 5211 C CA . GLY B 1 43 ? 12.734 -40.906 -5.449 1 95.88 43 GLY B CA 1
ATOM 5212 C C . GLY B 1 43 ? 13.141 -39.75 -6.348 1 95.88 43 GLY B C 1
ATOM 5213 O O . GLY B 1 43 ? 12.375 -38.812 -6.531 1 95.88 43 GLY B O 1
ATOM 5214 N N . GLY B 1 44 ? 14.312 -39.812 -6.918 1 93.81 44 GLY B N 1
ATOM 5215 C CA . GLY B 1 44 ? 14.758 -38.812 -7.855 1 93.81 44 GLY B CA 1
ATOM 5216 C C . GLY B 1 44 ? 14.797 -37.406 -7.25 1 93.81 44 GLY B C 1
ATOM 5217 O O . GLY B 1 44 ? 15.359 -37.219 -6.168 1 93.81 44 GLY B O 1
ATOM 5218 N N . THR B 1 45 ? 14.242 -36.469 -7.98 1 91.5 45 THR B N 1
ATOM 5219 C CA . THR B 1 45 ? 14.273 -35.062 -7.594 1 91.5 45 THR B CA 1
ATOM 5220 C C . THR B 1 45 ? 13.523 -34.844 -6.285 1 91.5 45 THR B C 1
ATOM 5222 O O . THR B 1 45 ? 13.875 -33.969 -5.492 1 91.5 45 THR B O 1
ATOM 5225 N N . PHE B 1 46 ? 12.523 -35.625 -5.965 1 93.81 46 PHE B N 1
ATOM 5226 C CA . PHE B 1 46 ? 11.695 -35.469 -4.777 1 93.81 46 PHE B CA 1
ATOM 5227 C C . PHE B 1 46 ? 12.484 -35.812 -3.52 1 93.81 46 PHE B C 1
ATOM 5229 O O . PHE B 1 46 ? 12.172 -35.312 -2.432 1 93.81 46 PHE B O 1
ATOM 5236 N N . ALA B 1 47 ? 13.445 -36.625 -3.734 1 92.94 47 ALA B N 1
ATOM 5237 C CA . ALA B 1 47 ? 14.312 -37 -2.615 1 92.94 47 ALA B CA 1
ATOM 5238 C C . ALA B 1 47 ? 15.531 -36.062 -2.549 1 92.94 47 ALA B C 1
ATOM 5240 O O . ALA B 1 47 ? 15.906 -35.594 -1.471 1 92.94 47 ALA B O 1
ATOM 5241 N N . ALA B 1 48 ? 16.109 -35.719 -3.654 1 88.62 48 ALA B N 1
ATOM 5242 C CA . ALA B 1 48 ? 17.422 -35.062 -3.721 1 88.62 48 ALA B CA 1
ATOM 5243 C C . ALA B 1 48 ? 17.281 -33.562 -3.641 1 88.62 48 ALA B C 1
ATOM 5245 O O . ALA B 1 48 ? 18.188 -32.875 -3.15 1 88.62 48 ALA B O 1
ATOM 5246 N N . ARG B 1 49 ? 16.234 -33 -4.125 1 88.62 49 ARG B N 1
ATOM 5247 C CA . ARG B 1 49 ? 16.156 -31.547 -4.301 1 88.62 49 ARG B CA 1
ATOM 5248 C C . ARG B 1 49 ? 14.906 -30.984 -3.617 1 88.62 49 ARG B C 1
ATOM 5250 O O . ARG B 1 49 ? 14.242 -30.109 -4.156 1 88.62 49 ARG B O 1
ATOM 5257 N N . SER B 1 50 ? 14.57 -31.531 -2.512 1 90.19 50 SER B N 1
ATOM 5258 C CA . SER B 1 50 ? 13.445 -31.062 -1.714 1 90.19 50 SER B CA 1
ATOM 5259 C C . SER B 1 50 ? 13.883 -30 -0.703 1 90.19 50 SER B C 1
ATOM 5261 O O . SER B 1 50 ? 15.078 -29.859 -0.436 1 90.19 50 SER B O 1
ATOM 5263 N N . TYR B 1 51 ? 12.969 -29.203 -0.312 1 93.69 51 TYR B N 1
ATOM 5264 C CA . TYR B 1 51 ? 13.211 -28.156 0.684 1 93.69 51 TYR B CA 1
ATOM 5265 C C . TYR B 1 51 ? 12.094 -28.125 1.721 1 93.69 51 TYR B C 1
ATOM 5267 O O . TYR B 1 51 ? 11.086 -28.828 1.581 1 93.69 51 TYR B O 1
ATOM 5275 N N . GLU B 1 52 ? 12.305 -27.344 2.727 1 93.38 52 GLU B N 1
ATOM 5276 C CA . GLU B 1 52 ? 11.367 -27.203 3.834 1 93.38 52 GLU B CA 1
ATOM 5277 C C . GLU B 1 52 ? 9.977 -26.812 3.334 1 93.38 52 GLU B C 1
ATOM 5279 O O . GLU B 1 52 ? 9.844 -25.906 2.508 1 93.38 52 GLU B O 1
ATOM 5284 N N . ASP B 1 53 ? 8.945 -27.594 3.75 1 91.88 53 ASP B N 1
ATOM 5285 C CA . ASP B 1 53 ? 7.527 -27.344 3.494 1 91.88 53 ASP B CA 1
ATOM 5286 C C . ASP B 1 53 ? 7.184 -27.578 2.027 1 91.88 53 ASP B C 1
ATOM 5288 O O . ASP B 1 53 ? 6.137 -27.141 1.548 1 91.88 53 ASP B O 1
ATOM 5292 N N . ALA B 1 54 ? 8.109 -28.297 1.364 1 93.81 54 ALA B N 1
ATOM 5293 C CA . ALA B 1 54 ? 7.84 -28.594 -0.038 1 93.81 54 ALA B CA 1
ATOM 5294 C C . ALA B 1 54 ? 6.668 -29.562 -0.174 1 93.81 54 ALA B C 1
ATOM 5296 O O . ALA B 1 54 ? 6.555 -30.531 0.591 1 93.81 54 ALA B O 1
ATOM 5297 N N . GLU B 1 55 ? 5.773 -29.281 -1.042 1 93.62 55 GLU B N 1
ATOM 5298 C CA . GLU B 1 55 ? 4.578 -30.062 -1.323 1 93.62 55 GLU B CA 1
ATOM 5299 C C . GLU B 1 55 ? 4.355 -30.219 -2.826 1 93.62 55 GLU B C 1
ATOM 5301 O O . GLU B 1 55 ? 4.676 -29.312 -3.6 1 93.62 55 GLU B O 1
ATOM 5306 N N . LEU B 1 56 ? 3.85 -31.297 -3.158 1 93.75 56 LEU B N 1
ATOM 5307 C CA . LEU B 1 56 ? 3.504 -31.469 -4.562 1 93.75 56 LEU B CA 1
ATOM 5308 C C . LEU B 1 56 ? 2.443 -30.469 -4.996 1 93.75 56 LEU B C 1
ATOM 5310 O O . LEU B 1 56 ? 1.519 -30.172 -4.234 1 93.75 56 LEU B O 1
ATOM 5314 N N . VAL B 1 57 ? 2.619 -30.016 -6.195 1 91 57 VAL B N 1
ATOM 5315 C CA . VAL B 1 57 ? 1.643 -29.062 -6.715 1 91 57 VAL B CA 1
ATOM 5316 C C . VAL B 1 57 ? 0.464 -29.828 -7.328 1 91 57 VAL B C 1
ATOM 5318 O O . VAL B 1 57 ? -0.634 -29.281 -7.453 1 91 57 VAL B O 1
ATOM 5321 N N . SER B 1 58 ? 0.698 -31.062 -7.727 1 94.25 58 SER B N 1
ATOM 5322 C CA . SER B 1 58 ? -0.36 -31.922 -8.258 1 94.25 58 SER B CA 1
ATOM 5323 C C . SER B 1 58 ? -0.984 -32.781 -7.164 1 94.25 58 SER B C 1
ATOM 5325 O O . SER B 1 58 ? -0.323 -33.125 -6.18 1 94.25 58 SER B O 1
ATOM 5327 N N . SER B 1 59 ? -2.234 -33.125 -7.305 1 95.56 59 SER B N 1
ATOM 5328 C CA . SER B 1 59 ? -2.992 -33.875 -6.301 1 95.56 59 SER B CA 1
ATOM 5329 C C . SER B 1 59 ? -2.549 -35.312 -6.23 1 95.56 59 SER B C 1
ATOM 5331 O O . SER B 1 59 ? -2.002 -35.844 -7.199 1 95.56 59 SER B O 1
ATOM 5333 N N . LYS B 1 60 ? -2.809 -35.906 -5.055 1 95.5 60 LYS B N 1
ATOM 5334 C CA . LYS B 1 60 ? -2.49 -37.312 -4.871 1 95.5 60 LYS B CA 1
ATOM 5335 C C . LYS B 1 60 ? -3.307 -38.188 -5.82 1 95.5 60 LYS B C 1
ATOM 5337 O O . LYS B 1 60 ? -2.816 -39.219 -6.309 1 95.5 60 LYS B O 1
ATOM 5342 N N . GLN B 1 61 ? -4.535 -37.75 -6.141 1 94.56 61 GLN B N 1
ATOM 5343 C CA . GLN B 1 61 ? -5.426 -38.5 -7.012 1 94.56 61 GLN B CA 1
ATOM 5344 C C . GLN B 1 61 ? -4.84 -38.656 -8.414 1 94.56 61 GLN B C 1
ATOM 5346 O O . GLN B 1 61 ? -4.984 -39.688 -9.055 1 94.56 61 GLN B O 1
ATOM 5351 N N . LEU B 1 62 ? -4.184 -37.594 -8.812 1 95.62 62 LEU B N 1
ATOM 5352 C CA . LEU B 1 62 ? -3.648 -37.594 -10.172 1 95.62 62 LEU B CA 1
ATOM 5353 C C . LEU B 1 62 ? -2.242 -38.156 -10.211 1 95.62 62 LEU B C 1
ATOM 5355 O O . LEU B 1 62 ? -1.883 -38.875 -11.156 1 95.62 62 LEU B O 1
ATOM 5359 N N . THR B 1 63 ? -1.45 -37.938 -9.242 1 96.31 63 THR B N 1
ATOM 5360 C CA . THR B 1 63 ? -0.007 -38.125 -9.297 1 96.31 63 THR B CA 1
ATOM 5361 C C . THR B 1 63 ? 0.345 -39.594 -8.977 1 96.31 63 THR B C 1
ATOM 5363 O O . THR B 1 63 ? 1.345 -40.125 -9.469 1 96.31 63 THR B O 1
ATOM 5366 N N . THR B 1 64 ? -0.428 -40.25 -8.141 1 97 64 THR B N 1
ATOM 5367 C CA . THR B 1 64 ? -0.147 -41.625 -7.793 1 97 64 THR B CA 1
ATOM 5368 C C . THR B 1 64 ? -0.487 -42.562 -8.961 1 97 64 THR B C 1
ATOM 5370 O O . THR B 1 64 ? -1.293 -42.219 -9.82 1 97 64 THR B O 1
ATOM 5373 N N . PHE B 1 65 ? 0.156 -43.656 -8.969 1 98.31 65 PHE B N 1
ATOM 5374 C CA . PHE B 1 65 ? 0.046 -44.562 -10.109 1 98.31 65 PHE B CA 1
ATOM 5375 C C . PHE B 1 65 ? -1.283 -45.312 -10.094 1 98.31 65 PHE B C 1
ATOM 5377 O O . PHE B 1 65 ? -1.979 -45.312 -9.07 1 98.31 65 PHE B O 1
ATOM 5384 N N . SER B 1 66 ? -1.677 -45.875 -11.18 1 98.06 66 SER B N 1
ATOM 5385 C CA . SER B 1 66 ? -3.018 -46.375 -11.484 1 98.06 66 SER B CA 1
ATOM 5386 C C . SER B 1 66 ? -3.408 -47.531 -10.57 1 98.06 66 SER B C 1
ATOM 5388 O O . SER B 1 66 ? -4.594 -47.75 -10.312 1 98.06 66 SER B O 1
ATOM 5390 N N . ASP B 1 67 ? -2.467 -48.281 -10.055 1 97.56 67 ASP B N 1
ATOM 5391 C CA . ASP B 1 67 ? -2.805 -49.5 -9.375 1 97.56 67 ASP B CA 1
ATOM 5392 C C . ASP B 1 67 ? -2.227 -49.531 -7.961 1 97.56 67 ASP B C 1
ATOM 5394 O O . ASP B 1 67 ? -2.098 -50.594 -7.359 1 97.56 67 ASP B O 1
ATOM 5398 N N . PHE B 1 68 ? -1.835 -48.406 -7.465 1 97.5 68 PHE B N 1
ATOM 5399 C CA . PHE B 1 68 ? -1.301 -48.25 -6.113 1 97.5 68 PHE B CA 1
ATOM 5400 C C . PHE B 1 68 ? -1.538 -46.844 -5.574 1 97.5 68 PHE B C 1
ATOM 5402 O O . PHE B 1 68 ? -1.021 -45.875 -6.121 1 97.5 68 PHE B O 1
ATOM 5409 N N . ARG B 1 69 ? -2.281 -46.75 -4.492 1 95.81 69 ARG B N 1
ATOM 5410 C CA . ARG B 1 69 ? -2.695 -45.438 -3.986 1 95.81 69 ARG B CA 1
ATOM 5411 C C . ARG B 1 69 ? -2.01 -45.125 -2.662 1 95.81 69 ARG B C 1
ATOM 5413 O O . ARG B 1 69 ? -1.452 -46.031 -2.018 1 95.81 69 ARG B O 1
ATOM 5420 N N . HIS B 1 70 ? -1.968 -43.906 -2.373 1 91.31 70 HIS B N 1
ATOM 5421 C CA . HIS B 1 70 ? -1.482 -43.469 -1.071 1 91.31 70 HIS B CA 1
ATOM 5422 C C . HIS B 1 70 ? -2.627 -43.312 -0.072 1 91.31 70 HIS B C 1
ATOM 5424 O O . HIS B 1 70 ? -3.711 -42.844 -0.423 1 91.31 70 HIS B O 1
ATOM 5430 N N . SER B 1 71 ? -2.41 -43.625 1.224 1 84.5 71 SER B N 1
ATOM 5431 C CA . SER B 1 71 ? -3.469 -43.719 2.223 1 84.5 71 SER B CA 1
ATOM 5432 C C . SER B 1 71 ? -3.709 -42.375 2.891 1 84.5 71 SER B C 1
ATOM 5434 O O . SER B 1 71 ? -4.707 -42.188 3.592 1 84.5 71 SER B O 1
ATOM 5436 N N . GLU B 1 72 ? -2.924 -41.406 2.629 1 80.12 72 GLU B N 1
ATOM 5437 C CA . GLU B 1 72 ? -3.076 -40.125 3.268 1 80.12 72 GLU B CA 1
ATOM 5438 C C . GLU B 1 72 ? -4.422 -39.469 2.924 1 80.12 72 GLU B C 1
ATOM 5440 O O . GLU B 1 72 ? -4.93 -39.656 1.813 1 80.12 72 GLU B O 1
ATOM 5445 N N . HIS B 1 73 ? -4.949 -38.75 3.846 1 78.94 73 HIS B N 1
ATOM 5446 C CA . HIS B 1 73 ? -6.258 -38.125 3.68 1 78.94 73 HIS B CA 1
ATOM 5447 C C . HIS B 1 73 ? -6.148 -36.812 2.914 1 78.94 73 HIS B C 1
ATOM 5449 O O . HIS B 1 73 ? -7.066 -36.438 2.176 1 78.94 73 HIS B O 1
ATOM 5455 N N . GLY B 1 74 ? -5.098 -36.188 3.006 1 87.81 74 GLY B N 1
ATOM 5456 C CA . GLY B 1 74 ? -4.961 -34.906 2.32 1 87.81 74 GLY B CA 1
ATOM 5457 C C . GLY B 1 74 ? -4.781 -35.062 0.821 1 87.81 74 GLY B C 1
ATOM 5458 O O . GLY B 1 74 ? -4.359 -36.094 0.34 1 87.81 74 GLY B O 1
ATOM 5459 N N . ASP B 1 75 ? -5.121 -34 0.06 1 92.5 75 ASP B N 1
ATOM 5460 C CA . ASP B 1 75 ? -5.098 -34.062 -1.398 1 92.5 75 ASP B CA 1
ATOM 5461 C C . ASP B 1 75 ? -3.68 -33.875 -1.932 1 92.5 75 ASP B C 1
ATOM 5463 O O . ASP B 1 75 ? -3.373 -34.281 -3.055 1 92.5 75 ASP B O 1
ATOM 5467 N N . PHE B 1 76 ? -2.848 -33.25 -1.115 1 94.44 76 PHE B N 1
ATOM 5468 C CA . PHE B 1 76 ? -1.505 -32.938 -1.592 1 94.44 76 PHE B CA 1
ATOM 5469 C C . PHE B 1 76 ? -0.451 -33.531 -0.662 1 94.44 76 PHE B C 1
ATOM 5471 O O . PHE B 1 76 ? -0.457 -33.25 0.542 1 94.44 76 PHE B O 1
ATOM 5478 N N . LEU B 1 77 ? 0.443 -34.219 -1.255 1 95.94 77 LEU B N 1
ATOM 5479 C CA . LEU B 1 77 ? 1.497 -34.875 -0.492 1 95.94 77 LEU B CA 1
ATOM 5480 C C . LEU B 1 77 ? 2.719 -33.969 -0.357 1 95.94 77 LEU B C 1
ATOM 5482 O O . LEU B 1 77 ? 3.082 -33.281 -1.302 1 95.94 77 LEU B O 1
ATOM 5486 N N . SER B 1 78 ? 3.318 -34.062 0.85 1 95.06 78 SER B N 1
ATOM 5487 C CA . SER B 1 78 ? 4.66 -33.5 0.947 1 95.06 78 SER B CA 1
ATOM 5488 C C . SER B 1 78 ? 5.652 -34.312 0.104 1 95.06 78 SER B C 1
ATOM 5490 O O . SER B 1 78 ? 5.363 -35.438 -0.307 1 95.06 78 SER B O 1
ATOM 5492 N N . THR B 1 79 ? 6.746 -33.688 -0.167 1 95.06 79 THR B N 1
ATOM 5493 C CA . THR B 1 79 ? 7.766 -34.406 -0.928 1 95.06 79 THR B CA 1
ATOM 5494 C C . THR B 1 79 ? 8.242 -35.656 -0.167 1 95.06 79 THR B C 1
ATOM 5496 O O . THR B 1 79 ? 8.516 -36.688 -0.769 1 95.06 79 THR B O 1
ATOM 5499 N N . GLU B 1 80 ? 8.297 -35.531 1.121 1 94.81 80 GLU B N 1
ATOM 5500 C CA . GLU B 1 80 ? 8.688 -36.688 1.949 1 94.81 80 GLU B CA 1
ATOM 5501 C C . GLU B 1 80 ? 7.664 -37.812 1.853 1 94.81 80 GLU B C 1
ATOM 5503 O O . GLU B 1 80 ? 8.031 -38.969 1.726 1 94.81 80 GLU B O 1
ATOM 5508 N N . GLN B 1 81 ? 6.457 -37.438 1.91 1 96.31 81 GLN B N 1
ATOM 5509 C CA . GLN B 1 81 ? 5.391 -38.438 1.805 1 96.31 81 GLN B CA 1
ATOM 5510 C C . GLN B 1 81 ? 5.398 -39.094 0.437 1 96.31 81 GLN B C 1
ATOM 5512 O O . GLN B 1 81 ? 5.121 -40.312 0.329 1 96.31 81 GLN B O 1
ATOM 5517 N N . TYR B 1 82 ? 5.68 -38.344 -0.549 1 97 82 TYR B N 1
ATOM 5518 C CA . TYR B 1 82 ? 5.703 -38.938 -1.893 1 97 82 TYR B CA 1
ATOM 5519 C C . TYR B 1 82 ? 6.855 -39.906 -2.053 1 97 82 TYR B C 1
ATOM 5521 O O . TYR B 1 82 ? 6.703 -40.938 -2.697 1 97 82 TYR B O 1
ATOM 5529 N N . VAL B 1 83 ? 8 -39.594 -1.485 1 97.31 83 VAL B N 1
ATOM 5530 C CA . VAL B 1 83 ? 9.133 -40.531 -1.522 1 97.31 83 VAL B CA 1
ATOM 5531 C C . VAL B 1 83 ? 8.773 -41.812 -0.793 1 97.31 83 VAL B C 1
ATOM 5533 O O . VAL B 1 83 ? 9.086 -42.906 -1.264 1 97.31 83 VAL B O 1
ATOM 5536 N N . GLN B 1 84 ? 8.109 -41.656 0.312 1 97.06 84 GLN B N 1
ATOM 5537 C CA . GLN B 1 84 ? 7.645 -42.844 1.046 1 97.06 84 GLN B CA 1
ATOM 5538 C C . GLN B 1 84 ? 6.684 -43.656 0.201 1 97.06 84 GLN B C 1
ATOM 5540 O O . GLN B 1 84 ? 6.727 -44.906 0.235 1 97.06 84 GLN B O 1
ATOM 5545 N N . TYR B 1 85 ? 5.832 -43.031 -0.495 1 97.56 85 TYR B N 1
ATOM 5546 C CA . TYR B 1 85 ? 4.914 -43.688 -1.411 1 97.56 85 TYR B CA 1
ATOM 5547 C C . TYR B 1 85 ? 5.676 -44.5 -2.459 1 97.56 85 TYR B C 1
ATOM 5549 O O . TYR B 1 85 ? 5.34 -45.656 -2.729 1 97.56 85 TYR B O 1
ATOM 5557 N N . LEU B 1 86 ? 6.695 -43.875 -3.033 1 98.12 86 LEU B N 1
ATOM 5558 C CA . LEU B 1 86 ? 7.484 -44.531 -4.062 1 98.12 86 LEU B CA 1
ATOM 5559 C C . LEU B 1 86 ? 8.211 -45.75 -3.494 1 98.12 86 LEU B C 1
ATOM 5561 O O . LEU B 1 86 ? 8.328 -46.781 -4.16 1 98.12 86 LEU B O 1
ATOM 5565 N N . GLN B 1 87 ? 8.703 -45.625 -2.309 1 98.25 87 GLN B N 1
ATOM 5566 C CA . GLN B 1 87 ? 9.352 -46.781 -1.647 1 98.25 87 GLN B CA 1
ATOM 5567 C C . GLN B 1 87 ? 8.359 -47.906 -1.392 1 98.25 87 GLN B C 1
ATOM 5569 O O . GLN B 1 87 ? 8.68 -49.062 -1.6 1 98.25 87 GLN B O 1
ATOM 5574 N N . ALA B 1 88 ? 7.211 -47.5 -0.944 1 98.25 88 ALA B N 1
ATOM 5575 C CA . ALA B 1 88 ? 6.164 -48.5 -0.726 1 98.25 88 ALA B CA 1
ATOM 5576 C C . ALA B 1 88 ? 5.77 -49.188 -2.033 1 98.25 88 ALA B C 1
ATOM 5578 O O . ALA B 1 88 ? 5.473 -50.375 -2.053 1 98.25 88 ALA B O 1
ATOM 5579 N N . TYR B 1 89 ? 5.703 -48.406 -3.055 1 98.25 89 TYR B N 1
ATOM 5580 C CA . TYR B 1 89 ? 5.426 -48.938 -4.387 1 98.25 89 TYR B CA 1
ATOM 5581 C C . TYR B 1 89 ? 6.438 -50 -4.77 1 98.25 89 TYR B C 1
ATOM 5583 O O . TYR B 1 89 ? 6.062 -51.062 -5.266 1 98.25 89 TYR B O 1
ATOM 5591 N N . CYS B 1 90 ? 7.703 -49.719 -4.555 1 98.62 90 CYS B N 1
ATOM 5592 C CA . CYS B 1 90 ? 8.773 -50.656 -4.855 1 98.62 90 CYS B CA 1
ATOM 5593 C C . CYS B 1 90 ? 8.617 -51.969 -4.047 1 98.62 90 CYS B C 1
ATOM 5595 O O . CYS B 1 90 ? 8.828 -53.062 -4.57 1 98.62 90 CYS B O 1
ATOM 5597 N N . THR B 1 91 ? 8.289 -51.781 -2.832 1 98.56 91 THR B N 1
ATOM 5598 C CA . THR B 1 91 ? 8.109 -52.938 -1.961 1 98.56 91 THR B CA 1
ATOM 5599 C C . THR B 1 91 ? 6.906 -53.781 -2.41 1 98.56 91 THR B C 1
ATOM 5601 O O . THR B 1 91 ? 6.996 -55 -2.52 1 98.56 91 THR B O 1
ATOM 5604 N N . HIS B 1 92 ? 5.848 -53.125 -2.643 1 98.12 92 HIS B N 1
ATOM 5605 C CA . HIS B 1 92 ? 4.602 -53.781 -3.006 1 98.12 92 HIS B CA 1
ATOM 5606 C C . HIS B 1 92 ? 4.766 -54.625 -4.281 1 98.12 92 HIS B C 1
ATOM 5608 O O . HIS B 1 92 ? 4.258 -55.719 -4.371 1 98.12 92 HIS B O 1
ATOM 5614 N N . PHE B 1 93 ? 5.461 -54.062 -5.238 1 98.25 93 PHE B N 1
ATOM 5615 C CA . PHE B 1 93 ? 5.57 -54.719 -6.535 1 98.25 93 PHE B CA 1
ATOM 5616 C C . PHE B 1 93 ? 6.891 -55.469 -6.656 1 98.25 93 PHE B C 1
ATOM 5618 O O . PHE B 1 93 ? 7.27 -55.906 -7.746 1 98.25 93 PHE B O 1
ATOM 5625 N N . LYS B 1 94 ? 7.648 -55.562 -5.59 1 97.94 94 LYS B N 1
ATOM 5626 C CA . LYS B 1 94 ? 8.875 -56.344 -5.484 1 97.94 94 LYS B CA 1
ATOM 5627 C C . LYS B 1 94 ? 9.891 -55.938 -6.543 1 97.94 94 LYS B C 1
ATOM 5629 O O . LYS B 1 94 ? 10.422 -56.75 -7.273 1 97.94 94 LYS B O 1
ATOM 5634 N N . LEU B 1 95 ? 10.203 -54.688 -6.527 1 98.62 95 LEU B N 1
ATOM 5635 C CA . LEU B 1 95 ? 11.086 -54.125 -7.543 1 98.62 95 LEU B CA 1
ATOM 5636 C C . LEU B 1 95 ? 12.531 -54.094 -7.062 1 98.62 95 LEU B C 1
ATOM 5638 O O . LEU B 1 95 ? 13.461 -54.062 -7.875 1 98.62 95 LEU B O 1
ATOM 5642 N N . TRP B 1 96 ? 12.797 -54.219 -5.852 1 98.44 96 TRP B N 1
ATOM 5643 C CA . TRP B 1 96 ? 14.094 -54 -5.227 1 98.44 96 TRP B CA 1
ATOM 5644 C C . TRP B 1 96 ? 15.156 -54.938 -5.82 1 98.44 96 TRP B C 1
ATOM 5646 O O . TRP B 1 96 ? 16.281 -54.5 -6.113 1 98.44 96 TRP B O 1
ATOM 5656 N N . PRO B 1 97 ? 14.828 -56.219 -6.082 1 98.12 97 PRO B N 1
ATOM 5657 C CA . PRO B 1 97 ? 15.852 -57.125 -6.621 1 98.12 97 PRO B CA 1
ATOM 5658 C C . PRO B 1 97 ? 16.297 -56.719 -8.031 1 98.12 97 PRO B C 1
ATOM 5660 O O . PRO B 1 97 ? 17.312 -57.219 -8.516 1 98.12 97 PRO B O 1
ATOM 5663 N N . HIS B 1 98 ? 15.586 -55.906 -8.656 1 98.44 98 HIS B N 1
ATOM 5664 C CA . HIS B 1 98 ? 15.859 -55.531 -10.047 1 98.44 98 HIS B CA 1
ATOM 5665 C C . HIS B 1 98 ? 16.484 -54.156 -10.141 1 98.44 98 HIS B C 1
ATOM 5667 O O . HIS B 1 98 ? 16.5 -53.531 -11.211 1 98.44 98 HIS B O 1
ATOM 5673 N N . MET B 1 99 ? 17.016 -53.625 -9.062 1 98.19 99 MET B N 1
ATOM 5674 C CA . MET B 1 99 ? 17.578 -52.281 -9.039 1 98.19 99 MET B CA 1
ATOM 5675 C C . MET B 1 99 ? 19.016 -52.312 -8.516 1 98.19 99 MET B C 1
ATOM 5677 O O . MET B 1 99 ? 19.344 -53.094 -7.629 1 98.19 99 MET B O 1
ATOM 5681 N N . ARG B 1 100 ? 19.781 -51.469 -9.094 1 97.44 100 ARG B N 1
ATOM 5682 C CA . ARG B 1 100 ? 21.125 -51.156 -8.586 1 97.44 100 ARG B CA 1
ATOM 5683 C C . ARG B 1 100 ? 21.219 -49.719 -8.117 1 97.44 100 ARG B C 1
ATOM 5685 O O . ARG B 1 100 ? 21.391 -48.812 -8.93 1 97.44 100 ARG B O 1
ATOM 5692 N N . LEU B 1 101 ? 21.203 -49.5 -6.801 1 96.75 101 LEU B N 1
ATOM 5693 C CA . LEU B 1 101 ? 21.359 -48.188 -6.219 1 96.75 101 LEU B CA 1
ATOM 5694 C C . LEU B 1 101 ? 22.844 -47.812 -6.117 1 96.75 101 LEU B C 1
ATOM 5696 O O . LEU B 1 101 ? 23.719 -48.656 -6.328 1 96.75 101 LEU B O 1
ATOM 5700 N N . ASN B 1 102 ? 23.094 -46.531 -5.871 1 96 102 ASN B N 1
ATOM 5701 C CA . ASN B 1 102 ? 24.469 -46.031 -5.797 1 96 102 ASN B CA 1
ATOM 5702 C C . ASN B 1 102 ? 25.281 -46.438 -7.035 1 96 102 ASN B C 1
ATOM 5704 O O . ASN B 1 102 ? 26.438 -46.812 -6.93 1 96 102 ASN B O 1
ATOM 5708 N N . THR B 1 103 ? 24.641 -46.5 -8.133 1 96.94 103 THR B N 1
ATOM 5709 C CA . THR B 1 103 ? 25.25 -46.938 -9.383 1 96.94 103 THR B CA 1
ATOM 5710 C C . THR B 1 103 ? 24.969 -45.969 -10.508 1 96.94 103 THR B C 1
ATOM 5712 O O . THR B 1 103 ? 23.812 -45.75 -10.883 1 96.94 103 THR B O 1
ATOM 5715 N N . ARG B 1 104 ? 26 -45.406 -11.031 1 95.69 104 ARG B N 1
ATOM 5716 C CA . ARG B 1 104 ? 25.891 -44.406 -12.094 1 95.69 104 ARG B CA 1
ATOM 5717 C C . ARG B 1 104 ? 26.141 -45.062 -13.461 1 95.69 104 ARG B C 1
ATOM 5719 O O . ARG B 1 104 ? 27.094 -45.812 -13.633 1 95.69 104 ARG B O 1
ATOM 5726 N N . VAL B 1 105 ? 25.234 -44.781 -14.391 1 96.62 105 VAL B N 1
ATOM 5727 C CA . VAL B 1 105 ? 25.5 -45.125 -15.781 1 96.62 105 VAL B CA 1
ATOM 5728 C C . VAL B 1 105 ? 26.422 -44.094 -16.406 1 96.62 105 VAL B C 1
ATOM 5730 O O . VAL B 1 105 ? 26.047 -42.906 -16.531 1 96.62 105 VAL B O 1
ATOM 5733 N N . VAL B 1 106 ? 27.547 -44.531 -16.828 1 94.5 106 VAL B N 1
ATOM 5734 C CA . VAL B 1 106 ? 28.578 -43.594 -17.328 1 94.5 106 VAL B CA 1
ATOM 5735 C C . VAL B 1 106 ? 28.422 -43.406 -18.828 1 94.5 106 VAL B C 1
ATOM 5737 O O . VAL B 1 106 ? 28.672 -42.312 -19.359 1 94.5 106 VAL B O 1
ATOM 5740 N N . SER B 1 107 ? 28.078 -44.531 -19.469 1 94.19 107 SER B N 1
ATOM 5741 C CA . SER B 1 107 ? 27.906 -44.406 -20.906 1 94.19 107 SER B CA 1
ATOM 5742 C C . SER B 1 107 ? 27 -45.531 -21.438 1 94.19 107 SER B C 1
ATOM 5744 O O . SER B 1 107 ? 26.906 -46.594 -20.844 1 94.19 107 SER B O 1
ATOM 5746 N N . VAL B 1 108 ? 26.328 -45.219 -22.5 1 95.62 108 VAL B N 1
ATOM 5747 C CA . VAL B 1 108 ? 25.562 -46.188 -23.312 1 95.62 108 VAL B CA 1
ATOM 5748 C C . VAL B 1 108 ? 26.125 -46.219 -24.734 1 95.62 108 VAL B C 1
ATOM 5750 O O . VAL B 1 108 ? 26.219 -45.156 -25.391 1 95.62 108 VAL B O 1
ATOM 5753 N N . THR B 1 109 ? 26.531 -47.344 -25.203 1 93.31 109 THR B N 1
ATOM 5754 C CA . THR B 1 109 ? 27.094 -47.5 -26.547 1 93.31 109 THR B CA 1
ATOM 5755 C C . THR B 1 109 ? 26.406 -48.625 -27.312 1 93.31 109 THR B C 1
ATOM 5757 O O . THR B 1 109 ? 25.766 -49.5 -26.703 1 93.31 109 THR B O 1
ATOM 5760 N N . ARG B 1 110 ? 26.5 -48.531 -28.625 1 92.38 110 ARG B N 1
ATOM 5761 C CA . ARG B 1 110 ? 25.875 -49.531 -29.453 1 92.38 110 ARG B CA 1
ATOM 5762 C C . ARG B 1 110 ? 26.797 -50.75 -29.641 1 92.38 110 ARG B C 1
ATOM 5764 O O . ARG B 1 110 ? 28 -50.594 -29.828 1 92.38 110 ARG B O 1
ATOM 5771 N N . GLY B 1 111 ? 26.156 -51.906 -29.516 1 88.19 111 GLY B N 1
ATOM 5772 C CA . GLY B 1 111 ? 26.875 -53.125 -29.844 1 88.19 111 GLY B CA 1
ATOM 5773 C C . GLY B 1 111 ? 26.922 -53.406 -31.344 1 88.19 111 GLY B C 1
ATOM 5774 O O . GLY B 1 111 ? 26.156 -52.812 -32.094 1 88.19 111 GLY B O 1
ATOM 5775 N N . VAL B 1 112 ? 27.75 -54.406 -31.734 1 85.75 112 VAL B N 1
ATOM 5776 C CA . VAL B 1 112 ? 27.953 -54.781 -33.125 1 85.75 112 VAL B CA 1
ATOM 5777 C C . VAL B 1 112 ? 26.672 -55.438 -33.656 1 85.75 112 VAL B C 1
ATOM 5779 O O . VAL B 1 112 ? 26.328 -55.25 -34.844 1 85.75 112 VAL B O 1
ATOM 5782 N N . ASP B 1 113 ? 25.953 -56.062 -32.781 1 88.38 113 ASP B N 1
ATOM 5783 C CA . ASP B 1 113 ? 24.75 -56.781 -33.188 1 88.38 113 ASP B CA 1
ATOM 5784 C C . ASP B 1 113 ? 23.516 -55.906 -33.031 1 88.38 113 ASP B C 1
ATOM 5786 O O . ASP B 1 113 ? 22.391 -56.406 -33.156 1 88.38 113 ASP B O 1
ATOM 5790 N N . GLY B 1 114 ? 23.641 -54.688 -32.781 1 86.88 114 GLY B N 1
ATOM 5791 C CA . GLY B 1 114 ? 22.5 -53.812 -32.625 1 86.88 114 GLY B CA 1
ATOM 5792 C C . GLY B 1 114 ? 22.047 -53.656 -31.172 1 86.88 114 GLY B C 1
ATOM 5793 O O . GLY B 1 114 ? 21.156 -52.844 -30.875 1 86.88 114 GLY B O 1
ATOM 5794 N N . SER B 1 115 ? 22.734 -54.344 -30.297 1 93.75 115 SER B N 1
ATOM 5795 C CA . SER B 1 115 ? 22.438 -54.281 -28.875 1 93.75 115 SER B CA 1
ATOM 5796 C C . SER B 1 115 ? 23 -53 -28.266 1 93.75 115 SER B C 1
ATOM 5798 O O . SER B 1 115 ? 23.656 -52.219 -28.953 1 93.75 115 SER B O 1
ATOM 5800 N N . HIS B 1 116 ? 22.578 -52.75 -27 1 96.19 116 HIS B N 1
ATOM 5801 C CA . HIS B 1 116 ? 23.094 -51.625 -26.25 1 96.19 116 HIS B CA 1
ATOM 5802 C C . HIS B 1 116 ? 24 -52.062 -25.109 1 96.19 116 HIS B C 1
ATOM 5804 O O . HIS B 1 116 ? 23.719 -53.062 -24.438 1 96.19 116 HIS B O 1
ATOM 5810 N N . ILE B 1 117 ? 25.125 -51.375 -25 1 95.69 117 ILE B N 1
ATOM 5811 C CA . ILE B 1 117 ? 26.047 -51.688 -23.922 1 95.69 117 ILE B CA 1
ATOM 5812 C C . ILE B 1 117 ? 25.984 -50.594 -22.859 1 95.69 117 ILE B C 1
ATOM 5814 O O . ILE B 1 117 ? 26.344 -49.438 -23.125 1 95.69 117 ILE B O 1
ATOM 5818 N N . ILE B 1 118 ? 25.547 -50.969 -21.656 1 96.94 118 ILE B N 1
ATOM 5819 C CA . ILE B 1 118 ? 25.469 -50.062 -20.516 1 96.94 118 ILE B CA 1
ATOM 5820 C C . ILE B 1 118 ? 26.75 -50.125 -19.703 1 96.94 118 ILE B C 1
ATOM 5822 O O . ILE B 1 118 ? 27.062 -51.188 -19.125 1 96.94 118 ILE B O 1
ATOM 5826 N N . THR B 1 119 ? 27.531 -49.094 -19.734 1 95.75 119 THR B N 1
ATOM 5827 C CA . THR B 1 119 ? 28.672 -48.969 -18.844 1 95.75 119 THR B CA 1
ATOM 5828 C C . THR B 1 119 ? 28.297 -48.25 -17.547 1 95.75 119 THR B C 1
ATOM 5830 O O . THR B 1 119 ? 27.797 -47.125 -17.578 1 95.75 119 THR B O 1
ATOM 5833 N N . TYR B 1 120 ? 28.438 -48.969 -16.406 1 96.56 120 TYR B N 1
ATOM 5834 C CA . TYR B 1 120 ? 28 -48.406 -15.125 1 96.56 120 TYR B CA 1
ATOM 5835 C C . TYR B 1 120 ? 29.078 -48.594 -14.062 1 96.56 120 TYR B C 1
ATOM 5837 O O . TYR B 1 120 ? 29.984 -49.406 -14.227 1 96.56 120 TYR B O 1
ATOM 5845 N N . LYS B 1 121 ? 28.984 -47.719 -13.086 1 95.62 121 LYS B N 1
ATOM 5846 C CA . LYS B 1 121 ? 29.969 -47.75 -11.992 1 95.62 121 LYS B CA 1
ATOM 5847 C C . LYS B 1 121 ? 29.312 -47.406 -10.664 1 95.62 121 LYS B C 1
ATOM 5849 O O . LYS B 1 121 ? 28.531 -46.438 -10.586 1 95.62 121 LYS B O 1
ATOM 5854 N N . THR B 1 122 ? 29.578 -48.219 -9.664 1 91.81 122 THR B N 1
ATOM 5855 C CA . THR B 1 122 ? 29.172 -47.844 -8.312 1 91.81 122 THR B CA 1
ATOM 5856 C C . THR B 1 122 ? 30.047 -46.719 -7.766 1 91.81 122 THR B C 1
ATOM 5858 O O . THR B 1 122 ? 31.172 -46.531 -8.219 1 91.81 122 THR B O 1
ATOM 5861 N N . ASN B 1 123 ? 29.516 -46 -6.863 1 85.19 123 ASN B N 1
ATOM 5862 C CA . ASN B 1 123 ? 30.25 -44.875 -6.309 1 85.19 123 ASN B CA 1
ATOM 5863 C C . ASN B 1 123 ? 31.594 -45.312 -5.719 1 85.19 123 ASN B C 1
ATOM 5865 O O . ASN B 1 123 ? 32.562 -44.562 -5.75 1 85.19 123 ASN B O 1
ATOM 5869 N N . GLU B 1 124 ? 31.703 -46.562 -5.312 1 86.38 124 GLU B N 1
ATOM 5870 C CA . GLU B 1 124 ? 32.875 -47.031 -4.613 1 86.38 124 GLU B CA 1
ATOM 5871 C C . GLU B 1 124 ? 33.781 -47.875 -5.531 1 86.38 124 GLU B C 1
ATOM 5873 O O . GLU B 1 124 ? 34.938 -48.156 -5.211 1 86.38 124 GLU B O 1
ATOM 5878 N N . ALA B 1 125 ? 33.219 -48.219 -6.66 1 86.88 125 ALA B N 1
ATOM 5879 C CA . ALA B 1 125 ? 33.969 -49.125 -7.516 1 86.88 125 ALA B CA 1
ATOM 5880 C C . ALA B 1 125 ? 35.062 -48.406 -8.297 1 86.88 125 ALA B C 1
ATOM 5882 O O . ALA B 1 125 ? 34.875 -47.25 -8.672 1 86.88 125 ALA B O 1
ATOM 5883 N N . ARG B 1 126 ? 36.25 -48.969 -8.445 1 85.75 126 ARG B N 1
ATOM 5884 C CA . ARG B 1 126 ? 37.375 -48.406 -9.188 1 85.75 126 ARG B CA 1
ATOM 5885 C C . ARG B 1 126 ? 37.188 -48.562 -10.688 1 85.75 126 ARG B C 1
ATOM 5887 O O . ARG B 1 126 ? 37.531 -47.656 -11.461 1 85.75 126 ARG B O 1
ATOM 5894 N N . PHE B 1 127 ? 36.625 -49.719 -11.133 1 90.06 127 PHE B N 1
ATOM 5895 C CA . PHE B 1 127 ? 36.469 -49.969 -12.555 1 90.06 127 PHE B CA 1
ATOM 5896 C C . PHE B 1 127 ? 34.969 -50.125 -12.914 1 90.06 127 PHE B C 1
ATOM 5898 O O . PHE B 1 127 ? 34.188 -50.656 -12.125 1 90.06 127 PHE B O 1
ATOM 5905 N N . PRO B 1 128 ? 34.656 -49.656 -14.109 1 94.06 128 PRO B N 1
ATOM 5906 C CA . PRO B 1 128 ? 33.25 -49.781 -14.555 1 94.06 128 PRO B CA 1
ATOM 5907 C C . PRO B 1 128 ? 32.906 -51.219 -15 1 94.06 128 PRO B C 1
ATOM 5909 O O . PRO B 1 128 ? 33.812 -52 -15.32 1 94.06 128 PRO B O 1
ATOM 5912 N N . CYS B 1 129 ? 31.641 -51.562 -14.914 1 95.56 129 CYS B N 1
ATOM 5913 C CA . CYS B 1 129 ? 31.094 -52.812 -15.422 1 95.56 129 CYS B CA 1
ATOM 5914 C C . CYS B 1 129 ? 30.219 -52.562 -16.656 1 95.56 129 CYS B C 1
ATOM 5916 O O . CYS B 1 129 ? 29.812 -51.438 -16.906 1 95.56 129 CYS B O 1
ATOM 5918 N N . GLU B 1 130 ? 30.047 -53.656 -17.391 1 95.75 130 GLU B N 1
ATOM 5919 C CA . GLU B 1 130 ? 29.234 -53.562 -18.594 1 95.75 130 GLU B CA 1
ATOM 5920 C C . GLU B 1 130 ? 28.094 -54.562 -18.562 1 95.75 130 GLU B C 1
ATOM 5922 O O . GLU B 1 130 ? 28.25 -55.656 -18.062 1 95.75 130 GLU B O 1
ATOM 5927 N N . TRP B 1 131 ? 27 -54.156 -19.047 1 97.06 131 TRP B N 1
ATOM 5928 C CA . TRP B 1 131 ? 25.844 -55.031 -19.219 1 97.06 131 TRP B CA 1
ATOM 5929 C C . TRP B 1 131 ? 25.203 -54.812 -20.594 1 97.06 131 TRP B C 1
ATOM 5931 O O . TRP B 1 131 ? 24.844 -53.688 -20.953 1 97.06 131 TRP B O 1
ATOM 5941 N N . ARG B 1 132 ? 25.109 -55.906 -21.391 1 97.12 132 ARG B N 1
ATOM 5942 C CA . ARG B 1 132 ? 24.516 -55.812 -22.734 1 97.12 132 ARG B CA 1
ATOM 5943 C C . ARG B 1 132 ? 23 -56.062 -22.656 1 97.12 132 ARG B C 1
ATOM 5945 O O . ARG B 1 132 ? 22.531 -56.938 -21.953 1 97.12 132 ARG B O 1
ATOM 5952 N N . CYS B 1 133 ? 22.312 -55.25 -23.391 1 97.88 133 CYS B N 1
ATOM 5953 C CA . CYS B 1 133 ? 20.859 -55.375 -23.359 1 97.88 133 CYS B CA 1
ATOM 5954 C C . CYS B 1 133 ? 20.25 -55.062 -24.719 1 97.88 133 CYS B C 1
ATOM 5956 O O . CYS B 1 133 ? 20.969 -54.625 -25.641 1 97.88 133 CYS B O 1
ATOM 5958 N N . ASP B 1 134 ? 18.922 -55.312 -24.812 1 97.75 134 ASP B N 1
ATOM 5959 C CA . ASP B 1 134 ? 18.219 -55.188 -26.094 1 97.75 134 ASP B CA 1
ATOM 5960 C C . ASP B 1 134 ? 17.562 -53.812 -26.219 1 97.75 134 ASP B C 1
ATOM 5962 O O . ASP B 1 134 ? 17.328 -53.312 -27.328 1 97.75 134 ASP B O 1
ATOM 5966 N N . ALA B 1 135 ? 17.203 -53.188 -25.141 1 98.25 135 ALA B N 1
ATOM 5967 C CA . ALA B 1 135 ? 16.516 -51.906 -25.109 1 98.25 135 ALA B CA 1
ATOM 5968 C C . ALA B 1 135 ? 16.922 -51.094 -23.891 1 98.25 135 ALA B C 1
ATOM 5970 O O . ALA B 1 135 ? 17.391 -51.656 -22.891 1 98.25 135 ALA B O 1
ATOM 5971 N N . VAL B 1 136 ? 16.781 -49.75 -24 1 98.56 136 VAL B N 1
ATOM 5972 C CA . VAL B 1 136 ? 17.156 -48.812 -22.922 1 98.56 136 VAL B CA 1
ATOM 5973 C C . VAL B 1 136 ? 16.031 -47.812 -22.672 1 98.56 136 VAL B C 1
ATOM 5975 O O . VAL B 1 136 ? 15.562 -47.156 -23.609 1 98.56 136 VAL B O 1
ATOM 5978 N N . ALA B 1 137 ? 15.547 -47.75 -21.438 1 98.75 137 ALA B N 1
ATOM 5979 C CA . ALA B 1 137 ? 14.641 -46.719 -21.016 1 98.75 137 ALA B CA 1
ATOM 5980 C C . ALA B 1 137 ? 15.391 -45.594 -20.281 1 98.75 137 ALA B C 1
ATOM 5982 O O . ALA B 1 137 ? 15.93 -45.812 -19.203 1 98.75 137 ALA B O 1
ATOM 5983 N N . VAL B 1 138 ? 15.445 -44.438 -20.938 1 98.38 138 VAL B N 1
ATOM 5984 C CA . VAL B 1 138 ? 16.062 -43.281 -20.297 1 98.38 138 VAL B CA 1
ATOM 5985 C C . VAL B 1 138 ? 15.047 -42.594 -19.406 1 98.38 138 VAL B C 1
ATOM 5987 O O . VAL B 1 138 ? 14.078 -42 -19.891 1 98.38 138 VAL B O 1
ATOM 5990 N N . CYS B 1 139 ? 15.234 -42.625 -18.109 1 98.12 139 CYS B N 1
ATOM 5991 C CA . CYS B 1 139 ? 14.375 -42.031 -17.094 1 98.12 139 CYS B CA 1
ATOM 5992 C C . CYS B 1 139 ? 15.188 -41.188 -16.109 1 98.12 139 CYS B C 1
ATOM 5994 O O . CYS B 1 139 ? 14.906 -41.156 -14.914 1 98.12 139 CYS B O 1
ATOM 5996 N N . SER B 1 140 ? 16.188 -40.469 -16.609 1 93.88 140 SER B N 1
ATOM 5997 C CA . SER B 1 140 ? 17.188 -39.781 -15.781 1 93.88 140 SER B CA 1
ATOM 5998 C C . SER B 1 140 ? 16.625 -38.469 -15.227 1 93.88 140 SER B C 1
ATOM 6000 O O . SER B 1 140 ? 17.234 -37.844 -14.344 1 93.88 140 SER B O 1
ATOM 6002 N N . GLY B 1 141 ? 15.516 -38.094 -15.68 1 89.44 141 GLY B N 1
ATOM 6003 C CA . GLY B 1 141 ? 14.828 -36.969 -15.055 1 89.44 141 GLY B CA 1
ATOM 6004 C C . GLY B 1 141 ? 15.133 -35.625 -15.727 1 89.44 141 GLY B C 1
ATOM 6005 O O . GLY B 1 141 ? 16.188 -35.469 -16.359 1 89.44 141 GLY B O 1
ATOM 6006 N N . LEU B 1 142 ? 14.266 -34.656 -15.516 1 79.88 142 LEU B N 1
ATOM 6007 C CA . LEU B 1 142 ? 14.328 -33.312 -16.109 1 79.88 142 LEU B CA 1
ATOM 6008 C C . LEU B 1 142 ? 15.047 -32.344 -15.172 1 79.88 142 LEU B C 1
ATOM 6010 O O . LEU B 1 142 ? 15.562 -31.312 -15.617 1 79.88 142 LEU B O 1
ATOM 6014 N N . HIS B 1 143 ? 15.133 -32.625 -13.914 1 80.38 143 HIS B N 1
ATOM 6015 C CA . HIS B 1 143 ? 15.539 -31.656 -12.898 1 80.38 143 HIS B CA 1
ATOM 6016 C C . HIS B 1 143 ? 16.844 -32.094 -12.219 1 80.38 143 HIS B C 1
ATOM 6018 O O . HIS B 1 143 ? 16.891 -32.219 -10.992 1 80.38 143 HIS B O 1
ATOM 6024 N N . VAL B 1 144 ? 17.859 -32.125 -13.008 1 82.31 144 VAL B N 1
ATOM 6025 C CA . VAL B 1 144 ? 19.094 -32.656 -12.453 1 82.31 144 VAL B CA 1
ATOM 6026 C C . VAL B 1 144 ? 20.203 -31.625 -12.594 1 82.31 144 VAL B C 1
ATOM 6028 O O . VAL B 1 144 ? 20.766 -31.156 -11.594 1 82.31 144 VAL B O 1
ATOM 6031 N N . THR B 1 145 ? 20.375 -31.094 -13.781 1 88.69 145 THR B N 1
ATOM 6032 C CA . THR B 1 145 ? 21.438 -30.125 -14.023 1 88.69 145 THR B CA 1
ATOM 6033 C C . THR B 1 145 ? 20.891 -28.688 -13.938 1 88.69 145 THR B C 1
ATOM 6035 O O . THR B 1 145 ? 20.109 -28.281 -14.789 1 88.69 145 THR B O 1
ATOM 6038 N N . PRO B 1 146 ? 21.391 -27.938 -12.953 1 93.31 146 PRO B N 1
ATOM 6039 C CA . PRO B 1 146 ? 20.891 -26.578 -12.789 1 93.31 146 PRO B CA 1
ATOM 6040 C C . PRO B 1 146 ? 21.156 -25.688 -14 1 93.31 146 PRO B C 1
ATOM 6042 O O . PRO B 1 146 ? 22.234 -25.781 -14.609 1 93.31 146 PRO B O 1
ATOM 6045 N N . ASN B 1 147 ? 20.203 -24.938 -14.375 1 94 147 ASN B N 1
ATOM 6046 C CA . ASN B 1 147 ? 20.406 -23.875 -15.352 1 94 147 ASN B CA 1
ATOM 6047 C C . ASN B 1 147 ? 20.875 -22.594 -14.695 1 94 147 ASN B C 1
ATOM 6049 O O . ASN B 1 147 ? 20.109 -21.938 -13.969 1 94 147 ASN B O 1
ATOM 6053 N N . ILE B 1 148 ? 22.078 -22.203 -14.906 1 95.06 148 ILE B N 1
ATOM 6054 C CA . ILE B 1 148 ? 22.641 -21 -14.297 1 95.06 148 ILE B CA 1
ATOM 6055 C C . ILE B 1 148 ? 22.828 -19.922 -15.359 1 95.06 148 ILE B C 1
ATOM 6057 O O . ILE B 1 148 ? 23.797 -19.938 -16.109 1 95.06 148 ILE B O 1
ATOM 6061 N N . PRO B 1 149 ? 21.969 -18.984 -15.344 1 94.12 149 PRO B N 1
ATOM 6062 C CA . PRO B 1 149 ? 22.109 -17.906 -16.344 1 94.12 149 PRO B CA 1
ATOM 6063 C C . PRO B 1 149 ? 23.312 -17 -16.047 1 94.12 149 PRO B C 1
ATOM 6065 O O . PRO B 1 149 ? 23.766 -16.906 -14.906 1 94.12 149 PRO B O 1
ATOM 6068 N N . ASN B 1 150 ? 23.734 -16.438 -17.141 1 93.19 150 ASN B N 1
ATOM 6069 C CA . ASN B 1 150 ? 24.812 -15.461 -17 1 93.19 150 ASN B CA 1
ATOM 6070 C C . ASN B 1 150 ? 24.266 -14.062 -16.75 1 93.19 150 ASN B C 1
ATOM 6072 O O . ASN B 1 150 ? 23.922 -13.344 -17.703 1 93.19 150 ASN B O 1
ATOM 6076 N N . ILE B 1 151 ? 24.188 -13.664 -15.57 1 95.69 151 ILE B N 1
ATOM 6077 C CA . ILE B 1 151 ? 23.781 -12.312 -15.203 1 95.69 151 ILE B CA 1
ATOM 6078 C C . ILE B 1 151 ? 25.016 -11.477 -14.875 1 95.69 151 ILE B C 1
ATOM 6080 O O . ILE B 1 151 ? 25.781 -11.812 -13.961 1 95.69 151 ILE B O 1
ATOM 6084 N N . LYS B 1 152 ? 25.219 -10.414 -15.586 1 96.69 152 LYS B N 1
ATOM 6085 C CA . LYS B 1 152 ? 26.391 -9.562 -15.406 1 96.69 152 LYS B CA 1
ATOM 6086 C C . LYS B 1 152 ? 26.469 -9.039 -13.984 1 96.69 152 LYS B C 1
ATOM 6088 O O . LYS B 1 152 ? 25.5 -8.516 -13.445 1 96.69 152 LYS B O 1
ATOM 6093 N N . GLY B 1 153 ? 27.578 -9.266 -13.328 1 97.25 153 GLY B N 1
ATOM 6094 C CA . GLY B 1 153 ? 27.812 -8.695 -12.008 1 97.25 153 GLY B CA 1
ATOM 6095 C C . GLY B 1 153 ? 27.359 -9.594 -10.875 1 97.25 153 GLY B C 1
ATOM 6096 O O . GLY B 1 153 ? 27.312 -9.172 -9.719 1 97.25 153 GLY B O 1
ATOM 6097 N N . MET B 1 154 ? 27 -10.828 -11.094 1 95.94 154 MET B N 1
ATOM 6098 C CA . MET B 1 154 ? 26.547 -11.766 -10.07 1 95.94 154 MET B CA 1
ATOM 6099 C C . MET B 1 154 ? 27.594 -11.938 -8.977 1 95.94 154 MET B C 1
ATOM 6101 O O . MET B 1 154 ? 27.25 -12.195 -7.82 1 95.94 154 MET B O 1
ATOM 6105 N N . GLU B 1 155 ? 28.859 -11.719 -9.344 1 95.38 155 GLU B N 1
ATOM 6106 C CA . GLU B 1 155 ? 29.969 -11.859 -8.398 1 95.38 155 GLU B CA 1
ATOM 6107 C C . GLU B 1 155 ? 29.922 -10.766 -7.332 1 95.38 155 GLU B C 1
ATOM 6109 O O . GLU B 1 155 ? 30.562 -10.891 -6.285 1 95.38 155 GLU B O 1
ATOM 6114 N N . ASN B 1 156 ? 29.188 -9.703 -7.613 1 96.75 156 ASN B N 1
ATOM 6115 C CA . ASN B 1 156 ? 29.109 -8.578 -6.691 1 96.75 156 ASN B CA 1
ATOM 6116 C C . ASN B 1 156 ? 28.078 -8.82 -5.594 1 96.75 156 ASN B C 1
ATOM 6118 O O . ASN B 1 156 ? 27.938 -8.008 -4.676 1 96.75 156 ASN B O 1
ATOM 6122 N N . VAL B 1 157 ? 27.344 -9.945 -5.59 1 96.75 157 VAL B N 1
ATOM 6123 C CA . VAL B 1 157 ? 26.406 -10.32 -4.539 1 96.75 157 VAL B CA 1
ATOM 6124 C C . VAL B 1 157 ? 27.125 -11.172 -3.488 1 96.75 157 VAL B C 1
ATOM 6126 O O . VAL B 1 157 ? 27.891 -12.078 -3.824 1 96.75 157 VAL B O 1
ATOM 6129 N N . PRO B 1 158 ? 26.938 -10.883 -2.26 1 96.25 158 PRO B N 1
ATOM 6130 C CA . PRO B 1 158 ? 27.641 -11.625 -1.215 1 96.25 158 PRO B CA 1
ATOM 6131 C C . PRO B 1 158 ? 27.438 -13.141 -1.328 1 96.25 158 PRO B C 1
ATOM 6133 O O . PRO B 1 158 ? 28.406 -13.898 -1.18 1 96.25 158 PRO B O 1
ATOM 6136 N N . LEU B 1 159 ? 26.234 -13.656 -1.607 1 97.38 159 LEU B N 1
ATOM 6137 C CA . LEU B 1 159 ? 25.953 -15.086 -1.731 1 97.38 159 LEU B CA 1
ATOM 6138 C C . LEU B 1 159 ? 24.938 -15.336 -2.844 1 97.38 159 LEU B C 1
ATOM 6140 O O . LEU B 1 159 ? 23.859 -14.727 -2.863 1 97.38 159 LEU B O 1
ATOM 6144 N N . ALA B 1 160 ? 25.297 -16.125 -3.797 1 97.31 160 ALA B N 1
ATOM 6145 C CA . ALA B 1 160 ? 24.391 -16.531 -4.879 1 97.31 160 ALA B CA 1
ATOM 6146 C C . ALA B 1 160 ? 24.438 -18.047 -5.082 1 97.31 160 ALA B C 1
ATOM 6148 O O . ALA B 1 160 ? 25.516 -18.641 -5.094 1 97.31 160 ALA B O 1
ATOM 6149 N N . PHE B 1 161 ? 23.328 -18.688 -5.105 1 97.38 161 PHE B N 1
ATOM 6150 C CA . PHE B 1 161 ? 23.297 -20.125 -5.348 1 97.38 161 PHE B CA 1
ATOM 6151 C C . PHE B 1 161 ? 22.016 -20.531 -6.047 1 97.38 161 PHE B C 1
ATOM 6153 O O . PHE B 1 161 ? 21.047 -19.766 -6.07 1 97.38 161 PHE B O 1
ATOM 6160 N N . HIS B 1 162 ? 22.016 -21.672 -6.691 1 97 162 HIS B N 1
ATOM 6161 C CA . HIS B 1 162 ? 20.844 -22.219 -7.367 1 97 162 HIS B CA 1
ATOM 6162 C C . HIS B 1 162 ? 19.875 -22.859 -6.367 1 97 162 HIS B C 1
ATOM 6164 O O . HIS B 1 162 ? 20.312 -23.406 -5.348 1 97 162 HIS B O 1
ATOM 6170 N N . SER B 1 163 ? 18.625 -22.844 -6.688 1 96.81 163 SER B N 1
ATOM 6171 C CA . SER B 1 163 ? 17.578 -23.312 -5.785 1 96.81 163 SER B CA 1
ATOM 6172 C C . SER B 1 163 ? 17.719 -24.797 -5.504 1 96.81 163 SER B C 1
ATOM 6174 O O . SER B 1 163 ? 17.172 -25.312 -4.531 1 96.81 163 SER B O 1
ATOM 6176 N N . SER B 1 164 ? 18.469 -25.5 -6.344 1 94.56 164 SER B N 1
ATOM 6177 C CA . SER B 1 164 ? 18.672 -26.938 -6.152 1 94.56 164 SER B CA 1
ATOM 6178 C C . SER B 1 164 ? 19.359 -27.219 -4.824 1 94.56 164 SER B C 1
ATOM 6180 O O . SER B 1 164 ? 19.25 -28.328 -4.285 1 94.56 164 SER B O 1
ATOM 6182 N N . VAL B 1 165 ? 20.047 -26.234 -4.289 1 94.25 165 VAL B N 1
ATOM 6183 C CA . VAL B 1 165 ? 20.781 -26.484 -3.055 1 94.25 165 VAL B CA 1
ATOM 6184 C C . VAL B 1 165 ? 20.062 -25.812 -1.883 1 94.25 165 VAL B C 1
ATOM 6186 O O . VAL B 1 165 ? 20.469 -25.969 -0.73 1 94.25 165 VAL B O 1
ATOM 6189 N N . PHE B 1 166 ? 18.984 -25.172 -2.123 1 96.31 166 PHE B N 1
ATOM 6190 C CA . PHE B 1 166 ? 18.188 -24.609 -1.04 1 96.31 166 PHE B CA 1
ATOM 6191 C C . PHE B 1 166 ? 17.438 -25.719 -0.29 1 96.31 166 PHE B C 1
ATOM 6193 O O . PHE B 1 166 ? 16.75 -26.531 -0.901 1 96.31 166 PHE B O 1
ATOM 6200 N N . LYS B 1 167 ? 17.484 -25.688 1.066 1 95.12 167 LYS B N 1
ATOM 6201 C CA . LYS B 1 167 ? 16.875 -26.766 1.845 1 95.12 167 LYS B CA 1
ATOM 6202 C C . LYS B 1 167 ? 15.906 -26.219 2.889 1 95.12 167 LYS B C 1
ATOM 6204 O O . LYS B 1 167 ? 14.867 -26.828 3.154 1 95.12 167 LYS B O 1
ATOM 6209 N N . SER B 1 168 ? 16.312 -25.062 3.43 1 96.12 168 SER B N 1
ATOM 6210 C CA . SER B 1 168 ? 15.484 -24.609 4.547 1 96.12 168 SER B CA 1
ATOM 6211 C C . SER B 1 168 ? 15.555 -23.094 4.703 1 96.12 168 SER B C 1
ATOM 6213 O O . SER B 1 168 ? 16.484 -22.453 4.199 1 96.12 168 SER B O 1
ATOM 6215 N N . ARG B 1 169 ? 14.68 -22.531 5.473 1 95.06 169 ARG B N 1
ATOM 6216 C CA . ARG B 1 169 ? 14.57 -21.109 5.773 1 95.06 169 ARG B CA 1
ATOM 6217 C C . ARG B 1 169 ? 15.812 -20.594 6.488 1 95.06 169 ARG B C 1
ATOM 6219 O O . ARG B 1 169 ? 16.125 -19.406 6.43 1 95.06 169 ARG B O 1
ATOM 6226 N N . LYS B 1 170 ? 16.453 -21.5 7.164 1 94.75 170 LYS B N 1
ATOM 6227 C CA . LYS B 1 170 ? 17.625 -21.109 7.926 1 94.75 170 LYS B CA 1
ATOM 6228 C C . LYS B 1 170 ? 18.688 -20.469 7.02 1 94.75 170 LYS B C 1
ATOM 6230 O O . LYS B 1 170 ? 19.453 -19.625 7.461 1 94.75 170 LYS B O 1
ATOM 6235 N N . GLN B 1 171 ? 18.625 -20.797 5.773 1 96.56 171 GLN B N 1
ATOM 6236 C CA . GLN B 1 171 ? 19.625 -20.328 4.816 1 96.56 171 GLN B CA 1
ATOM 6237 C C . GLN B 1 171 ? 19.422 -18.844 4.5 1 96.56 171 GLN B C 1
ATOM 6239 O O . GLN B 1 171 ? 20.312 -18.203 3.951 1 96.56 171 GLN B O 1
ATOM 6244 N N . PHE B 1 172 ? 18.281 -18.234 4.801 1 96.5 172 PHE B N 1
ATOM 6245 C CA . PHE B 1 172 ? 18.016 -16.828 4.527 1 96.5 172 PHE B CA 1
ATOM 6246 C C . PHE B 1 172 ? 18.766 -15.938 5.504 1 96.5 172 PHE B C 1
ATOM 6248 O O . PHE B 1 172 ? 19.078 -14.781 5.191 1 96.5 172 PHE B O 1
ATOM 6255 N N . GLY B 1 173 ? 18.953 -16.5 6.656 1 93.12 173 GLY B N 1
ATOM 6256 C CA . GLY B 1 173 ? 19.469 -15.633 7.711 1 93.12 173 GLY B CA 1
ATOM 6257 C C . GLY B 1 173 ? 18.453 -14.633 8.219 1 93.12 173 GLY B C 1
ATOM 6258 O O . GLY B 1 173 ? 17.25 -14.836 8.062 1 93.12 173 GLY B O 1
ATOM 6259 N N . THR B 1 174 ? 18.938 -13.688 8.984 1 89.81 174 THR B N 1
ATOM 6260 C CA . THR B 1 174 ? 18.078 -12.664 9.57 1 89.81 174 THR B CA 1
ATOM 6261 C C . THR B 1 174 ? 18.406 -11.289 9 1 89.81 174 THR B C 1
ATOM 6263 O O . THR B 1 174 ? 19.562 -10.961 8.781 1 89.81 174 THR B O 1
ATOM 6266 N N . ASP B 1 175 ? 17.406 -10.531 8.633 1 84.5 175 ASP B N 1
ATOM 6267 C CA . ASP B 1 175 ? 17.531 -9.141 8.211 1 84.5 175 ASP B CA 1
ATOM 6268 C C . ASP B 1 175 ? 18.312 -9.031 6.902 1 84.5 175 ASP B C 1
ATOM 6270 O O . ASP B 1 175 ? 19.172 -8.164 6.762 1 84.5 175 ASP B O 1
ATOM 6274 N N . LYS B 1 176 ? 18.047 -10.016 6.055 1 91.75 176 LYS B N 1
ATOM 6275 C CA . LYS B 1 176 ? 18.719 -10.055 4.762 1 91.75 176 LYS B CA 1
ATOM 6276 C C . LYS B 1 176 ? 17.766 -9.703 3.627 1 91.75 176 LYS B C 1
ATOM 6278 O O . LYS B 1 176 ? 16.562 -9.969 3.717 1 91.75 176 LYS B O 1
ATOM 6283 N N . THR B 1 177 ? 18.297 -9.008 2.623 1 93.62 177 THR B N 1
ATOM 6284 C CA . THR B 1 177 ? 17.562 -8.805 1.376 1 93.62 177 THR B CA 1
ATOM 6285 C C . THR B 1 177 ? 17.75 -9.992 0.437 1 93.62 177 THR B C 1
ATOM 6287 O O . THR B 1 177 ? 18.859 -10.281 0.005 1 93.62 177 THR B O 1
ATOM 6290 N N . ILE B 1 178 ? 16.656 -10.703 0.198 1 98.06 178 ILE B N 1
ATOM 6291 C CA . ILE B 1 178 ? 16.672 -11.914 -0.609 1 98.06 178 ILE B CA 1
ATOM 6292 C C . ILE B 1 178 ? 16.109 -11.625 -1.998 1 98.06 178 ILE B C 1
ATOM 6294 O O . ILE B 1 178 ? 15.031 -11.047 -2.125 1 98.06 178 ILE B O 1
ATOM 6298 N N . MET B 1 179 ? 16.828 -11.93 -3.018 1 98.62 179 MET B N 1
ATOM 6299 C CA . MET B 1 179 ? 16.312 -11.836 -4.383 1 98.62 179 MET B CA 1
ATOM 6300 C C . MET B 1 179 ? 16.234 -13.211 -5.031 1 98.62 179 MET B C 1
ATOM 6302 O O . MET B 1 179 ? 17.25 -13.891 -5.195 1 98.62 179 MET B O 1
ATOM 6306 N N . VAL B 1 180 ? 15.086 -13.68 -5.312 1 98.81 180 VAL B N 1
ATOM 6307 C CA . VAL B 1 180 ? 14.836 -14.93 -6.016 1 98.81 180 VAL B CA 1
ATOM 6308 C C . VAL B 1 180 ? 14.664 -14.664 -7.508 1 98.81 180 VAL B C 1
ATOM 6310 O O . VAL B 1 180 ? 13.797 -13.883 -7.906 1 98.81 180 VAL B O 1
ATOM 6313 N N . VAL B 1 181 ? 15.469 -15.297 -8.336 1 98.5 181 VAL B N 1
ATOM 6314 C CA . VAL B 1 181 ? 15.422 -15.078 -9.781 1 98.5 181 VAL B CA 1
ATOM 6315 C C . VAL B 1 181 ? 14.719 -16.25 -10.453 1 98.5 181 VAL B C 1
ATOM 6317 O O . VAL B 1 181 ? 15.258 -17.359 -10.516 1 98.5 181 VAL B O 1
ATOM 6320 N N . GLY B 1 182 ? 13.57 -16.016 -11.008 1 97.56 182 GLY B N 1
ATOM 6321 C CA . GLY B 1 182 ? 12.695 -17.047 -11.555 1 97.56 182 GLY B CA 1
ATOM 6322 C C . GLY B 1 182 ? 11.375 -17.156 -10.805 1 97.56 182 GLY B C 1
ATOM 6323 O O . GLY B 1 182 ? 11.367 -17.344 -9.586 1 97.56 182 GLY B O 1
ATOM 6324 N N . SER B 1 183 ? 10.312 -17.094 -11.578 1 96.12 183 SER B N 1
ATOM 6325 C CA . SER B 1 183 ? 9.008 -17.031 -10.938 1 96.12 183 SER B CA 1
ATOM 6326 C C . SER B 1 183 ? 8.188 -18.297 -11.203 1 96.12 183 SER B C 1
ATOM 6328 O O . SER B 1 183 ? 6.961 -18.25 -11.242 1 96.12 183 SER B O 1
ATOM 6330 N N . GLY B 1 184 ? 8.844 -19.438 -11.445 1 95.19 184 GLY B N 1
ATOM 6331 C CA . GLY B 1 184 ? 8.148 -20.719 -11.469 1 95.19 184 GLY B CA 1
ATOM 6332 C C . GLY B 1 184 ? 7.68 -21.172 -10.102 1 95.19 184 GLY B C 1
ATOM 6333 O O . GLY B 1 184 ? 7.664 -20.391 -9.148 1 95.19 184 GLY B O 1
ATOM 6334 N N . GLU B 1 185 ? 7.336 -22.391 -10.008 1 95.12 185 GLU B N 1
ATOM 6335 C CA . GLU B 1 185 ? 6.77 -22.906 -8.766 1 95.12 185 GLU B CA 1
ATOM 6336 C C . GLU B 1 185 ? 7.805 -22.891 -7.641 1 95.12 185 GLU B C 1
ATOM 6338 O O . GLU B 1 185 ? 7.508 -22.453 -6.527 1 95.12 185 GLU B O 1
ATOM 6343 N N . THR B 1 186 ? 9.008 -23.281 -7.902 1 95.94 186 THR B N 1
ATOM 6344 C CA . THR B 1 186 ? 10.062 -23.312 -6.895 1 95.94 186 THR B CA 1
ATOM 6345 C C . THR B 1 186 ? 10.383 -21.891 -6.418 1 95.94 186 THR B C 1
ATOM 6347 O O . THR B 1 186 ? 10.516 -21.656 -5.219 1 95.94 186 THR B O 1
ATOM 6350 N N . GLY B 1 187 ? 10.508 -20.969 -7.371 1 97.88 187 GLY B N 1
ATOM 6351 C CA . GLY B 1 187 ? 10.773 -19.594 -7.02 1 97.88 187 GLY B CA 1
ATOM 6352 C C . GLY B 1 187 ? 9.695 -18.969 -6.152 1 97.88 187 GLY B C 1
ATOM 6353 O O . GLY B 1 187 ? 9.992 -18.266 -5.184 1 97.88 187 GLY B O 1
ATOM 6354 N N . ALA B 1 188 ? 8.469 -19.234 -6.516 1 97.88 188 ALA B N 1
ATOM 6355 C CA . ALA B 1 188 ? 7.34 -18.719 -5.75 1 97.88 188 ALA B CA 1
ATOM 6356 C C . ALA B 1 188 ? 7.336 -19.281 -4.328 1 97.88 188 ALA B C 1
ATOM 6358 O O . ALA B 1 188 ? 7.086 -18.547 -3.367 1 97.88 188 ALA B O 1
ATOM 6359 N N . ASP B 1 189 ? 7.625 -20.547 -4.191 1 97.5 189 ASP B N 1
ATOM 6360 C CA . ASP B 1 189 ? 7.68 -21.172 -2.871 1 97.5 189 ASP B CA 1
ATOM 6361 C C . ASP B 1 189 ? 8.781 -20.562 -2.016 1 97.5 189 ASP B C 1
ATOM 6363 O O . ASP B 1 189 ? 8.562 -20.25 -0.842 1 97.5 189 ASP B O 1
ATOM 6367 N N . ILE B 1 190 ? 9.914 -20.375 -2.627 1 98.25 190 ILE B N 1
ATOM 6368 C CA . ILE B 1 190 ? 11.055 -19.859 -1.885 1 98.25 190 ILE B CA 1
ATOM 6369 C C . ILE B 1 190 ? 10.797 -18.422 -1.476 1 98.25 190 ILE B C 1
ATOM 6371 O O . ILE B 1 190 ? 11.109 -18.016 -0.354 1 98.25 190 ILE B O 1
ATOM 6375 N N . ALA B 1 191 ? 10.227 -17.656 -2.367 1 98.56 191 ALA B N 1
ATOM 6376 C CA . ALA B 1 191 ? 9.875 -16.266 -2.039 1 98.56 191 ALA B CA 1
ATOM 6377 C C . ALA B 1 191 ? 8.898 -16.219 -0.863 1 98.56 191 ALA B C 1
ATOM 6379 O O . ALA B 1 191 ? 9.023 -15.367 0.018 1 98.56 191 ALA B O 1
ATOM 6380 N N . TYR B 1 192 ? 7.926 -17.109 -0.845 1 98 192 TYR B N 1
ATOM 6381 C CA . TYR B 1 192 ? 6.98 -17.172 0.263 1 98 192 TYR B CA 1
ATOM 6382 C C . TYR B 1 192 ? 7.691 -17.516 1.567 1 98 192 TYR B C 1
ATOM 6384 O O . TYR B 1 192 ? 7.438 -16.891 2.602 1 98 192 TYR B O 1
ATOM 6392 N N . LEU B 1 193 ? 8.555 -18.531 1.491 1 97.81 193 LEU B N 1
ATOM 6393 C CA . LEU B 1 193 ? 9.32 -18.922 2.674 1 97.81 193 LEU B CA 1
ATOM 6394 C C . LEU B 1 193 ? 10.141 -17.734 3.191 1 97.81 193 LEU B C 1
ATOM 6396 O O . LEU B 1 193 ? 10.203 -17.5 4.402 1 97.81 193 LEU B O 1
ATOM 6400 N N . ALA B 1 194 ? 10.688 -17 2.264 1 98 194 ALA B N 1
ATOM 6401 C CA . ALA B 1 194 ? 11.484 -15.844 2.65 1 98 194 ALA B CA 1
ATOM 6402 C C . ALA B 1 194 ? 10.617 -14.758 3.283 1 98 194 ALA B C 1
ATOM 6404 O O . ALA B 1 194 ? 10.984 -14.172 4.305 1 98 194 ALA B O 1
ATOM 6405 N N . ALA B 1 195 ? 9.469 -14.523 2.707 1 96.12 195 ALA B N 1
ATOM 6406 C CA . ALA B 1 195 ? 8.562 -13.477 3.17 1 96.12 195 ALA B CA 1
ATOM 6407 C C . ALA B 1 195 ? 8.047 -13.781 4.574 1 96.12 195 ALA B C 1
ATOM 6409 O O . ALA B 1 195 ? 7.734 -12.867 5.336 1 96.12 195 ALA B O 1
ATOM 6410 N N . THR B 1 196 ? 7.914 -15.031 4.895 1 95.56 196 THR B N 1
ATOM 6411 C CA . THR B 1 196 ? 7.391 -15.43 6.195 1 95.56 196 THR B CA 1
ATOM 6412 C C . THR B 1 196 ? 8.531 -15.719 7.172 1 95.56 196 THR B C 1
ATOM 6414 O O . THR B 1 196 ? 8.328 -16.391 8.188 1 95.56 196 THR B O 1
ATOM 6417 N N . SER B 1 197 ? 9.734 -15.367 6.789 1 94.56 197 SER B N 1
ATOM 6418 C CA . SER B 1 197 ? 10.922 -15.438 7.629 1 94.56 197 SER B CA 1
ATOM 6419 C C . SER B 1 197 ? 11.391 -14.047 8.031 1 94.56 197 SER B C 1
ATOM 6421 O O . SER B 1 197 ? 10.898 -13.039 7.512 1 94.56 197 SER B O 1
ATOM 6423 N N . PRO B 1 198 ? 12.273 -13.984 9.016 1 89.44 198 PRO B N 1
ATOM 6424 C CA . PRO B 1 198 ? 12.719 -12.672 9.477 1 89.44 198 PRO B CA 1
ATOM 6425 C C . PRO B 1 198 ? 13.703 -12.008 8.516 1 89.44 198 PRO B C 1
ATOM 6427 O O . PRO B 1 198 ? 14.758 -11.531 8.938 1 89.44 198 PRO B O 1
ATOM 6430 N N . THR B 1 199 ? 13.352 -11.898 7.254 1 92.31 199 THR B N 1
ATOM 6431 C CA . THR B 1 199 ? 14.133 -11.211 6.23 1 92.31 199 THR B CA 1
ATOM 6432 C C . THR B 1 199 ? 13.789 -9.727 6.195 1 92.31 199 THR B C 1
ATOM 6434 O O . THR B 1 199 ? 12.773 -9.305 6.75 1 92.31 199 THR B O 1
ATOM 6437 N N . LYS B 1 200 ? 14.719 -8.953 5.648 1 83.38 200 LYS B N 1
ATOM 6438 C CA . LYS B 1 200 ? 14.5 -7.516 5.512 1 83.38 200 LYS B CA 1
ATOM 6439 C C . LYS B 1 200 ? 13.594 -7.203 4.328 1 83.38 200 LYS B C 1
ATOM 6441 O O . LYS B 1 200 ? 12.633 -6.438 4.457 1 83.38 200 LYS B O 1
ATOM 6446 N N . ARG B 1 201 ? 13.922 -7.695 3.242 1 91.81 201 ARG B N 1
ATOM 6447 C CA . ARG B 1 201 ? 13.227 -7.457 1.98 1 91.81 201 ARG B CA 1
ATOM 6448 C C . ARG B 1 201 ? 13.328 -8.672 1.062 1 91.81 201 ARG B C 1
ATOM 6450 O O . ARG B 1 201 ? 14.344 -9.367 1.05 1 91.81 201 ARG B O 1
ATOM 6457 N N . VAL B 1 202 ? 12.25 -9.016 0.355 1 97.19 202 VAL B N 1
ATOM 6458 C CA . VAL B 1 202 ? 12.227 -10.148 -0.567 1 97.19 202 VAL B CA 1
ATOM 6459 C C . VAL B 1 202 ? 11.82 -9.672 -1.959 1 97.19 202 VAL B C 1
ATOM 6461 O O . VAL B 1 202 ? 10.844 -8.93 -2.109 1 97.19 202 VAL B O 1
ATOM 6464 N N . LEU B 1 203 ? 12.617 -10.031 -2.971 1 98 203 LEU B N 1
ATOM 6465 C CA . LEU B 1 203 ? 12.305 -9.766 -4.371 1 98 203 LEU B CA 1
ATOM 6466 C C . LEU B 1 203 ? 12.109 -11.062 -5.145 1 98 203 LEU B C 1
ATOM 6468 O O . LEU B 1 203 ? 12.836 -12.031 -4.93 1 98 203 LEU B O 1
ATOM 6472 N N . LEU B 1 204 ? 11.141 -11.148 -5.945 1 98.69 204 LEU B N 1
ATOM 6473 C CA . LEU B 1 204 ? 10.922 -12.234 -6.898 1 98.69 204 LEU B CA 1
ATOM 6474 C C . LEU B 1 204 ? 11 -11.719 -8.336 1 98.69 204 LEU B C 1
ATOM 6476 O O . LEU B 1 204 ? 10.195 -10.875 -8.742 1 98.69 204 LEU B O 1
ATOM 6480 N N . CYS B 1 205 ? 11.961 -12.195 -9.07 1 98.56 205 CYS B N 1
ATOM 6481 C CA . CYS B 1 205 ? 12.195 -11.695 -10.414 1 98.56 205 CYS B CA 1
ATOM 6482 C C . CYS B 1 205 ? 11.562 -12.602 -11.461 1 98.56 205 CYS B C 1
ATOM 6484 O O . CYS B 1 205 ? 11.516 -13.82 -11.281 1 98.56 205 CYS B O 1
ATOM 6486 N N . HIS B 1 206 ? 11.055 -12.07 -12.469 1 97.38 206 HIS B N 1
ATOM 6487 C CA . HIS B 1 206 ? 10.453 -12.828 -13.555 1 97.38 206 HIS B CA 1
ATOM 6488 C C . HIS B 1 206 ? 10.93 -12.32 -14.914 1 97.38 206 HIS B C 1
ATOM 6490 O O . HIS B 1 206 ? 11.344 -11.156 -15.031 1 97.38 206 HIS B O 1
ATOM 6496 N N . ARG B 1 207 ? 10.867 -13.133 -15.93 1 92.81 207 ARG B N 1
ATOM 6497 C CA . ARG B 1 207 ? 11.281 -12.758 -17.281 1 92.81 207 ARG B CA 1
ATOM 6498 C C . ARG B 1 207 ? 10.133 -12.141 -18.047 1 92.81 207 ARG B C 1
ATOM 6500 O O . ARG B 1 207 ? 10.305 -11.109 -18.719 1 92.81 207 ARG B O 1
ATOM 6507 N N . ASP B 1 208 ? 8.922 -12.789 -17.984 1 93.38 208 ASP B N 1
ATOM 6508 C CA . ASP B 1 208 ? 7.766 -12.336 -18.75 1 93.38 208 ASP B CA 1
ATOM 6509 C C . ASP B 1 208 ? 6.469 -12.633 -18 1 93.38 208 ASP B C 1
ATOM 6511 O O . ASP B 1 208 ? 5.562 -13.266 -18.547 1 93.38 208 ASP B O 1
ATOM 6515 N N . GLY B 1 209 ? 6.5 -12.266 -16.781 1 94.94 209 GLY B N 1
ATOM 6516 C CA . GLY B 1 209 ? 5.289 -12.422 -16 1 94.94 209 GLY B CA 1
ATOM 6517 C C . GLY B 1 209 ? 5.031 -13.852 -15.57 1 94.94 209 GLY B C 1
ATOM 6518 O O . GLY B 1 209 ? 5.871 -14.727 -15.789 1 94.94 209 GLY B O 1
ATOM 6519 N N . LEU B 1 210 ? 3.998 -14.125 -14.883 1 96.06 210 LEU B N 1
ATOM 6520 C CA . LEU B 1 210 ? 3.531 -15.422 -14.414 1 96.06 210 LEU B CA 1
ATOM 6521 C C . LEU B 1 210 ? 2.012 -15.445 -14.289 1 96.06 210 LEU B C 1
ATOM 6523 O O . LEU B 1 210 ? 1.362 -14.398 -14.406 1 96.06 210 LEU B O 1
ATOM 6527 N N . HIS B 1 211 ? 1.459 -16.562 -14.195 1 96.5 211 HIS B N 1
ATOM 6528 C CA . HIS B 1 211 ? 0.029 -16.766 -13.992 1 96.5 211 HIS B CA 1
ATOM 6529 C C . HIS B 1 211 ? -0.235 -17.719 -12.828 1 96.5 211 HIS B C 1
ATOM 6531 O O . HIS B 1 211 ? -0.115 -18.938 -12.969 1 96.5 211 HIS B O 1
ATOM 6537 N N . PHE B 1 212 ? -0.659 -17.125 -11.734 1 95.88 212 PHE B N 1
ATOM 6538 C CA . PHE B 1 212 ? -0.968 -17.953 -10.562 1 95.88 212 PHE B CA 1
ATOM 6539 C C . PHE B 1 212 ? -2.322 -18.625 -10.727 1 95.88 212 PHE B C 1
ATOM 6541 O O . PHE B 1 212 ? -3.311 -17.984 -11.078 1 95.88 212 PHE B O 1
ATOM 6548 N N . ALA B 1 213 ? -2.334 -19.875 -10.555 1 93.62 213 ALA B N 1
ATOM 6549 C CA . ALA B 1 213 ? -3.557 -20.672 -10.5 1 93.62 213 ALA B CA 1
ATOM 6550 C C . ALA B 1 213 ? -3.75 -21.281 -9.109 1 93.62 213 ALA B C 1
ATOM 6552 O O . ALA B 1 213 ? -2.777 -21.609 -8.43 1 93.62 213 ALA B O 1
ATOM 6553 N N . PRO B 1 214 ? -5 -21.406 -8.688 1 89.44 214 PRO B N 1
ATOM 6554 C CA . PRO B 1 214 ? -5.227 -22 -7.363 1 89.44 214 PRO B CA 1
ATOM 6555 C C . PRO B 1 214 ? -4.953 -23.5 -7.336 1 89.44 214 PRO B C 1
ATOM 6557 O O . PRO B 1 214 ? -5.23 -24.203 -8.312 1 89.44 214 PRO B O 1
ATOM 6560 N N . LYS B 1 215 ? -4.43 -23.875 -6.211 1 88.25 215 LYS B N 1
ATOM 6561 C CA . LYS B 1 215 ? -4.246 -25.297 -6.012 1 88.25 215 LYS B CA 1
ATOM 6562 C C . LYS B 1 215 ? -5.59 -26.016 -5.859 1 88.25 215 LYS B C 1
ATOM 6564 O O . LYS B 1 215 ? -5.746 -27.156 -6.297 1 88.25 215 LYS B O 1
ATOM 6569 N N . ARG B 1 216 ? -6.484 -25.297 -5.219 1 86.5 216 ARG B N 1
ATOM 6570 C CA . ARG B 1 216 ? -7.844 -25.781 -5.012 1 86.5 216 ARG B CA 1
ATOM 6571 C C . ARG B 1 216 ? -8.867 -24.797 -5.551 1 86.5 216 ARG B C 1
ATOM 6573 O O . ARG B 1 216 ? -8.617 -23.594 -5.57 1 86.5 216 ARG B O 1
ATOM 6580 N N . ASN B 1 217 ? -9.922 -25.359 -5.969 1 77.19 217 ASN B N 1
ATOM 6581 C CA . ASN B 1 217 ? -11.008 -24.516 -6.465 1 77.19 217 ASN B CA 1
ATOM 6582 C C . ASN B 1 217 ? -12.164 -24.453 -5.473 1 77.19 217 ASN B C 1
ATOM 6584 O O . ASN B 1 217 ? -13.188 -25.125 -5.66 1 77.19 217 ASN B O 1
ATOM 6588 N N . PRO B 1 218 ? -12.055 -23.812 -4.344 1 63.16 218 PRO B N 1
ATOM 6589 C CA . PRO B 1 218 ? -13.242 -23.75 -3.484 1 63.16 218 PRO B CA 1
ATOM 6590 C C . PRO B 1 218 ? -14.344 -22.859 -4.062 1 63.16 218 PRO B C 1
ATOM 6592 O O . PRO B 1 218 ? -15.5 -22.969 -3.646 1 63.16 218 PRO B O 1
ATOM 6595 N N . GLY B 1 219 ? -14.109 -22.203 -5.09 1 73.5 219 GLY B N 1
ATOM 6596 C CA . GLY B 1 219 ? -15.023 -21.172 -5.547 1 73.5 219 GLY B CA 1
ATOM 6597 C C . GLY B 1 219 ? -15 -19.938 -4.676 1 73.5 219 GLY B C 1
ATOM 6598 O O . GLY B 1 219 ? -14.57 -19.984 -3.525 1 73.5 219 GLY B O 1
ATOM 6599 N N . PRO B 1 220 ? -15.422 -18.891 -5.195 1 82.88 220 PRO B N 1
ATOM 6600 C CA . PRO B 1 220 ? -15.492 -17.672 -4.395 1 82.88 220 PRO B CA 1
ATOM 6601 C C . PRO B 1 220 ? -16.672 -17.672 -3.414 1 82.88 220 PRO B C 1
ATOM 6603 O O . PRO B 1 220 ? -17.547 -18.531 -3.506 1 82.88 220 PRO B O 1
ATOM 6606 N N . VAL B 1 221 ? -16.562 -16.875 -2.422 1 88.75 221 VAL B N 1
ATOM 6607 C CA . VAL B 1 221 ? -17.656 -16.672 -1.469 1 88.75 221 VAL B CA 1
ATOM 6608 C C . VAL B 1 221 ? -18.688 -15.719 -2.062 1 88.75 221 VAL B C 1
ATOM 6610 O O . VAL B 1 221 ? -18.344 -14.648 -2.562 1 88.75 221 VAL B O 1
ATOM 6613 N N . LEU B 1 222 ? -19.891 -16.172 -2.055 1 90.06 222 LEU B N 1
ATOM 6614 C CA . LEU B 1 222 ? -20.984 -15.336 -2.551 1 90.06 222 LEU B CA 1
ATOM 6615 C C . LEU B 1 222 ? -21.531 -14.445 -1.443 1 90.06 222 LEU B C 1
ATOM 6617 O O . LEU B 1 222 ? -21.797 -14.922 -0.335 1 90.06 222 LEU B O 1
ATOM 6621 N N . PHE B 1 223 ? -21.656 -13.18 -1.655 1 92.25 223 PHE B N 1
ATOM 6622 C CA . PHE B 1 223 ? -22.203 -12.148 -0.786 1 92.25 223 PHE B CA 1
ATOM 6623 C C . PHE B 1 223 ? -21.438 -12.086 0.531 1 92.25 223 PHE B C 1
ATOM 6625 O O . PHE B 1 223 ? -22.047 -12.148 1.606 1 92.25 223 PHE B O 1
ATOM 6632 N N . PRO B 1 224 ? -20.156 -11.938 0.394 1 91.62 224 PRO B N 1
ATOM 6633 C CA . PRO B 1 224 ? -19.375 -11.828 1.624 1 91.62 224 PRO B CA 1
ATOM 6634 C C . PRO B 1 224 ? -19.75 -10.609 2.461 1 91.62 224 PRO B C 1
ATOM 6636 O O . PRO B 1 224 ? -19.562 -10.602 3.678 1 91.62 224 PRO B O 1
ATOM 6639 N N . ILE B 1 225 ? -20.312 -9.633 1.853 1 89.69 225 ILE B N 1
ATOM 6640 C CA . ILE B 1 225 ? -20.703 -8.398 2.533 1 89.69 225 ILE B CA 1
ATOM 6641 C C . ILE B 1 225 ? -21.734 -8.711 3.617 1 89.69 225 ILE B C 1
ATOM 6643 O O . ILE B 1 225 ? -21.859 -7.965 4.59 1 89.69 225 ILE B O 1
ATOM 6647 N N . LEU B 1 226 ? -22.422 -9.781 3.463 1 91.44 226 LEU B N 1
ATOM 6648 C CA . LEU B 1 226 ? -23.422 -10.188 4.43 1 91.44 226 LEU B CA 1
ATOM 6649 C C . LEU B 1 226 ? -22.812 -11.047 5.527 1 91.44 226 LEU B C 1
ATOM 6651 O O . LEU B 1 226 ? -23.531 -11.602 6.363 1 91.44 226 LEU B O 1
ATOM 6655 N N . GLY B 1 227 ? -21.5 -11.281 5.457 1 85.56 227 GLY B N 1
ATOM 6656 C CA . GLY B 1 227 ? -20.797 -12 6.512 1 85.56 227 GLY B CA 1
ATOM 6657 C C . GLY B 1 227 ? -20.516 -13.453 6.16 1 85.56 227 GLY B C 1
ATOM 6658 O O . GLY B 1 227 ? -20.047 -14.219 7 1 85.56 227 GLY B O 1
ATOM 6659 N N . ARG B 1 228 ? -20.828 -13.852 4.973 1 85.31 228 ARG B N 1
ATOM 6660 C CA . ARG B 1 228 ? -20.578 -15.234 4.582 1 85.31 228 ARG B CA 1
ATOM 6661 C C . ARG B 1 228 ? -19.078 -15.516 4.516 1 85.31 228 ARG B C 1
ATOM 6663 O O . ARG B 1 228 ? -18.312 -14.68 4.062 1 85.31 228 ARG B O 1
ATOM 6670 N N . LYS B 1 229 ? -18.734 -16.734 5.066 1 82.12 229 LYS B N 1
ATOM 6671 C CA . LYS B 1 229 ? -17.344 -17.188 5.098 1 82.12 229 LYS B CA 1
ATOM 6672 C C . LYS B 1 229 ? -17.188 -18.531 4.375 1 82.12 229 LYS B C 1
ATOM 6674 O O . LYS B 1 229 ? -18.156 -19.25 4.164 1 82.12 229 LYS B O 1
ATOM 6679 N N . PRO B 1 230 ? -15.852 -18.672 3.91 1 78.88 230 PRO B N 1
ATOM 6680 C CA . PRO B 1 230 ? -15.633 -20 3.332 1 78.88 230 PRO B CA 1
ATOM 6681 C C . PRO B 1 230 ? -15.922 -21.125 4.32 1 78.88 230 PRO B C 1
ATOM 6683 O O . PRO B 1 230 ? -15.672 -20.984 5.52 1 78.88 230 PRO B O 1
ATOM 6686 N N . ASP B 1 231 ? -16.422 -22.094 3.795 1 75.12 231 ASP B N 1
ATOM 6687 C CA . ASP B 1 231 ? -16.656 -23.266 4.617 1 75.12 231 ASP B CA 1
ATOM 6688 C C . ASP B 1 231 ? -15.391 -24.109 4.762 1 75.12 231 ASP B C 1
ATOM 6690 O O . ASP B 1 231 ? -14.922 -24.703 3.789 1 75.12 231 ASP B O 1
ATOM 6694 N N . PRO B 1 232 ? -14.852 -24.125 5.957 1 71.56 232 PRO B N 1
ATOM 6695 C CA . PRO B 1 232 ? -13.617 -24.891 6.148 1 71.56 232 PRO B CA 1
ATOM 6696 C C . PRO B 1 232 ? -13.789 -26.375 5.836 1 71.56 232 PRO B C 1
ATOM 6698 O O . PRO B 1 232 ? -12.812 -27.062 5.523 1 71.56 232 PRO B O 1
ATOM 6701 N N . LYS B 1 233 ? -15.008 -26.969 5.914 1 66.44 233 LYS B N 1
ATOM 6702 C CA . LYS B 1 233 ? -15.305 -28.375 5.672 1 66.44 233 LYS B CA 1
ATOM 6703 C C . LYS B 1 233 ? -15.391 -28.672 4.18 1 66.44 233 LYS B C 1
ATOM 6705 O O . LYS B 1 233 ? -15.438 -29.828 3.771 1 66.44 233 LYS B O 1
ATOM 6710 N N . GLU B 1 234 ? -15.336 -27.578 3.4 1 71.25 234 GLU B N 1
ATOM 6711 C CA . GLU B 1 234 ? -15.406 -27.719 1.949 1 71.25 234 GLU B CA 1
ATOM 6712 C C . GLU B 1 234 ? -14.25 -27 1.27 1 71.25 234 GLU B C 1
ATOM 6714 O O . GLU B 1 234 ? -14.453 -25.984 0.602 1 71.25 234 GLU B O 1
ATOM 6719 N N . PRO B 1 235 ? -13.125 -27.578 1.405 1 72.69 235 PRO B N 1
ATOM 6720 C CA . PRO B 1 235 ? -11.961 -26.859 0.872 1 72.69 235 PRO B CA 1
ATOM 6721 C C . PRO B 1 235 ? -11.922 -26.859 -0.655 1 72.69 235 PRO B C 1
ATOM 6723 O O . PRO B 1 235 ? -11.039 -26.234 -1.251 1 72.69 235 PRO B O 1
ATOM 6726 N N . GLY B 1 236 ? -12.914 -27.375 -1.246 1 79.44 236 GLY B N 1
ATOM 6727 C CA . GLY B 1 236 ? -12.867 -27.5 -2.693 1 79.44 236 GLY B CA 1
ATOM 6728 C C . GLY B 1 236 ? -12.031 -28.672 -3.164 1 79.44 236 GLY B C 1
ATOM 6729 O O . GLY B 1 236 ? -11.711 -29.562 -2.377 1 79.44 236 GLY B O 1
ATOM 6730 N N . ILE B 1 237 ? -11.844 -28.844 -4.371 1 88.81 237 ILE B N 1
ATOM 6731 C CA . ILE B 1 237 ? -11.078 -29.969 -4.914 1 88.81 237 ILE B CA 1
ATOM 6732 C C . ILE B 1 237 ? -9.867 -29.453 -5.68 1 88.81 237 ILE B C 1
ATOM 6734 O O . ILE B 1 237 ? -9.844 -28.297 -6.109 1 88.81 237 ILE B O 1
ATOM 6738 N N . PRO B 1 238 ? -8.828 -30.297 -5.719 1 92.75 238 PRO B N 1
ATOM 6739 C CA . PRO B 1 238 ? -7.676 -29.875 -6.523 1 92.75 238 PRO B CA 1
ATOM 6740 C C . PRO B 1 238 ? -8.055 -29.5 -7.953 1 92.75 238 PRO B C 1
ATOM 6742 O O . PRO B 1 238 ? -8.891 -30.172 -8.57 1 92.75 238 PRO B O 1
ATOM 6745 N N . ILE B 1 239 ? -7.477 -28.484 -8.445 1 91.88 239 ILE B N 1
ATOM 6746 C CA . ILE B 1 239 ? -7.859 -27.938 -9.742 1 91.88 239 ILE B CA 1
ATOM 6747 C C . ILE B 1 239 ? -7.453 -28.906 -10.852 1 91.88 239 ILE B C 1
ATOM 6749 O O . ILE B 1 239 ? -8.07 -28.938 -11.922 1 91.88 239 ILE B O 1
ATOM 6753 N N . ASP B 1 240 ? -6.457 -29.734 -10.641 1 93.56 240 ASP B N 1
ATOM 6754 C CA . ASP B 1 240 ? -5.938 -30.625 -11.68 1 93.56 240 ASP B CA 1
ATOM 6755 C C . ASP B 1 240 ? -6.855 -31.812 -11.898 1 93.56 240 ASP B C 1
ATOM 6757 O O . ASP B 1 240 ? -6.688 -32.562 -12.859 1 93.56 240 ASP B O 1
ATOM 6761 N N . VAL B 1 241 ? -7.875 -31.969 -11.047 1 94.19 241 VAL B N 1
ATOM 6762 C CA . VAL B 1 241 ? -8.812 -33.062 -11.219 1 94.19 241 VAL B CA 1
ATOM 6763 C C . VAL B 1 241 ? -10.242 -32.562 -11.195 1 94.19 241 VAL B C 1
ATOM 6765 O O . VAL B 1 241 ? -11.188 -33.281 -10.914 1 94.19 241 VAL B O 1
ATOM 6768 N N . SER B 1 242 ? -10.391 -31.344 -11.406 1 90.12 242 SER B N 1
ATOM 6769 C CA . SER B 1 242 ? -11.695 -30.719 -11.25 1 90.12 242 SER B CA 1
ATOM 6770 C C . SER B 1 242 ? -12.477 -30.734 -12.562 1 90.12 242 SER B C 1
ATOM 6772 O O . SER B 1 242 ? -13.703 -30.562 -12.555 1 90.12 242 SER B O 1
ATOM 6774 N N . ARG B 1 243 ? -11.852 -30.938 -13.617 1 88.69 243 ARG B N 1
ATOM 6775 C CA . ARG B 1 243 ? -12.508 -30.875 -14.914 1 88.69 243 ARG B CA 1
ATOM 6776 C C . ARG B 1 243 ? -13 -32.25 -15.352 1 88.69 243 ARG B C 1
ATOM 6778 O O . ARG B 1 243 ? -12.312 -33.25 -15.164 1 88.69 243 ARG B O 1
ATOM 6785 N N . ALA B 1 244 ? -14.203 -32.219 -15.93 1 92.5 244 ALA B N 1
ATOM 6786 C CA . ALA B 1 244 ? -14.727 -33.469 -16.516 1 92.5 244 ALA B CA 1
ATOM 6787 C C . ALA B 1 244 ? -14.094 -33.75 -17.875 1 92.5 244 ALA B C 1
ATOM 6789 O O . ALA B 1 244 ? -13.797 -32.812 -18.625 1 92.5 244 ALA B O 1
ATOM 6790 N N . ASN B 1 245 ? -13.969 -35 -18.188 1 94.69 245 ASN B N 1
ATOM 6791 C CA . ASN B 1 245 ? -13.289 -35.375 -19.422 1 94.69 245 ASN B CA 1
ATOM 6792 C C . ASN B 1 245 ? -14.281 -35.562 -20.562 1 94.69 245 ASN B C 1
ATOM 6794 O O . ASN B 1 245 ? -13.922 -35.375 -21.734 1 94.69 245 ASN B O 1
ATOM 6798 N N . MET B 1 246 ? -15.57 -36 -20.25 1 94.81 246 MET B N 1
ATOM 6799 C CA . MET B 1 246 ? -16.531 -36.312 -21.297 1 94.81 246 MET B CA 1
ATOM 6800 C C . MET B 1 246 ? -16.844 -35.125 -22.172 1 94.81 246 MET B C 1
ATOM 6802 O O . MET B 1 246 ? -17.188 -34.031 -21.656 1 94.81 246 MET B O 1
ATOM 6806 N N . PHE B 1 247 ? -16.656 -35.219 -23.453 1 94.5 247 PHE B N 1
ATOM 6807 C CA . PHE B 1 247 ? -16.891 -34.219 -24.5 1 94.5 247 PHE B CA 1
ATOM 6808 C C . PHE B 1 247 ? -15.898 -33.062 -24.375 1 94.5 247 PHE B C 1
ATOM 6810 O O . PHE B 1 247 ? -16.047 -32.031 -25.047 1 94.5 247 PHE B O 1
ATOM 6817 N N . ASP B 1 248 ? -15.047 -33.188 -23.469 1 93.31 248 ASP B N 1
ATOM 6818 C CA . ASP B 1 248 ? -13.906 -32.281 -23.391 1 93.31 248 ASP B CA 1
ATOM 6819 C C . ASP B 1 248 ? -12.672 -32.906 -24.047 1 93.31 248 ASP B C 1
ATOM 6821 O O . ASP B 1 248 ? -11.969 -32.219 -24.812 1 93.31 248 ASP B O 1
ATOM 6825 N N . THR B 1 249 ? -12.414 -34.125 -23.672 1 93.88 249 THR B N 1
ATOM 6826 C CA . THR B 1 249 ? -11.344 -34.938 -24.281 1 93.88 249 THR B CA 1
ATOM 6827 C C . THR B 1 249 ? -11.906 -36.219 -24.859 1 93.88 249 THR B C 1
ATOM 6829 O O . THR B 1 249 ? -11.555 -36.594 -25.969 1 93.88 249 THR B O 1
ATOM 6832 N N . THR B 1 250 ? -12.758 -36.875 -24.094 1 95.75 250 THR B N 1
ATOM 6833 C CA . THR B 1 250 ? -13.414 -38.094 -24.531 1 95.75 250 THR B CA 1
ATOM 6834 C C . THR B 1 250 ? -14.531 -37.781 -25.531 1 95.75 250 THR B C 1
ATOM 6836 O O . THR B 1 250 ? -15.367 -36.938 -25.281 1 95.75 250 THR B O 1
ATOM 6839 N N . TYR B 1 251 ? -14.609 -38.469 -26.625 1 94.25 251 TYR B N 1
ATOM 6840 C CA . TYR B 1 251 ? -15.656 -38.406 -27.641 1 94.25 251 TYR B CA 1
ATOM 6841 C C . TYR B 1 251 ? -15.68 -37.062 -28.344 1 94.25 251 TYR B C 1
ATOM 6843 O O . TYR B 1 251 ? -16.734 -36.625 -28.797 1 94.25 251 TYR B O 1
ATOM 6851 N N . VAL B 1 252 ? -14.617 -36.375 -28.328 1 94.5 252 VAL B N 1
ATO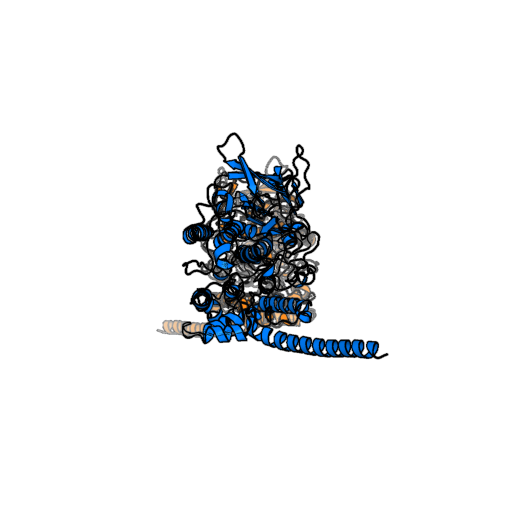M 6852 C CA . VAL B 1 252 ? -14.508 -35.156 -29.109 1 94.5 252 VAL B CA 1
ATOM 6853 C C . VAL B 1 252 ? -14.07 -35.469 -30.531 1 94.5 252 VAL B C 1
ATOM 6855 O O . VAL B 1 252 ? -13.07 -36.188 -30.734 1 94.5 252 VAL B O 1
ATOM 6858 N N . HIS B 1 253 ? -14.852 -34.969 -31.453 1 92.88 253 HIS B N 1
ATOM 6859 C CA . HIS B 1 253 ? -14.516 -35.25 -32.844 1 92.88 253 HIS B CA 1
ATOM 6860 C C . HIS B 1 253 ? -13.172 -34.625 -33.219 1 92.88 253 HIS B C 1
ATOM 6862 O O . HIS B 1 253 ? -12.836 -33.531 -32.781 1 92.88 253 HIS B O 1
ATOM 6868 N N . PRO B 1 254 ? -12.336 -35.312 -34.031 1 90.62 254 PRO B N 1
ATOM 6869 C CA . PRO B 1 254 ? -10.984 -34.844 -34.375 1 90.62 254 PRO B CA 1
ATOM 6870 C C . PRO B 1 254 ? -10.984 -33.438 -34.969 1 90.62 254 PRO B C 1
ATOM 6872 O O . PRO B 1 254 ? -10.039 -32.656 -34.75 1 90.62 254 PRO B O 1
ATOM 6875 N N . LEU B 1 255 ? -12.008 -33.031 -35.656 1 90.69 255 LEU B N 1
ATOM 6876 C CA . LEU B 1 255 ? -12.094 -31.688 -36.219 1 90.69 255 LEU B CA 1
ATOM 6877 C C . LEU B 1 255 ? -12.117 -30.641 -35.094 1 90.69 255 LEU B C 1
ATOM 6879 O O . LEU B 1 255 ? -11.508 -29.562 -35.219 1 90.69 255 LEU B O 1
ATOM 6883 N N . LEU B 1 256 ? -12.883 -30.969 -34.125 1 92.25 256 LEU B N 1
ATOM 6884 C CA . LEU B 1 256 ? -12.969 -30.062 -32.969 1 92.25 256 LEU B CA 1
ATOM 6885 C C . LEU B 1 256 ? -11.719 -30.156 -32.094 1 92.25 256 LEU B C 1
ATOM 6887 O O . LEU B 1 256 ? -11.188 -29.141 -31.672 1 92.25 256 LEU B O 1
ATOM 6891 N N . ARG B 1 257 ? -11.273 -31.328 -31.906 1 91.88 257 ARG B N 1
ATOM 6892 C CA . ARG B 1 257 ? -10.094 -31.594 -31.078 1 91.88 257 ARG B CA 1
ATOM 6893 C C . ARG B 1 257 ? -8.875 -30.859 -31.609 1 91.88 257 ARG B C 1
ATOM 6895 O O . ARG B 1 257 ? -8.086 -30.312 -30.828 1 91.88 257 ARG B O 1
ATOM 6902 N N . ASN B 1 258 ? -8.758 -30.828 -32.906 1 91.56 258 ASN B N 1
ATOM 6903 C CA . ASN B 1 258 ? -7.586 -30.234 -33.562 1 91.56 258 ASN B CA 1
ATOM 6904 C C . ASN B 1 258 ? -7.766 -28.734 -33.781 1 91.56 258 ASN B C 1
ATOM 6906 O O . ASN B 1 258 ? -6.848 -28.062 -34.25 1 91.56 258 ASN B O 1
ATOM 6910 N N . SER B 1 259 ? -8.883 -28.188 -33.406 1 90 259 SER B N 1
ATOM 6911 C CA . SER B 1 259 ? -9.133 -26.75 -33.562 1 90 259 SER B CA 1
ATOM 6912 C C . SER B 1 259 ? -8.766 -25.984 -32.281 1 90 259 SER B C 1
ATOM 6914 O O . SER B 1 259 ? -8.547 -26.578 -31.234 1 90 259 SER B O 1
ATOM 6916 N N . ILE B 1 260 ? -8.719 -24.703 -32.406 1 91.06 260 ILE B N 1
ATOM 6917 C CA . ILE B 1 260 ? -8.344 -23.828 -31.312 1 91.06 260 ILE B CA 1
ATOM 6918 C C . ILE B 1 260 ? -9.586 -23.469 -30.5 1 91.06 260 ILE B C 1
ATOM 6920 O O . ILE B 1 260 ? -9.484 -22.844 -29.438 1 91.06 260 ILE B O 1
ATOM 6924 N N . VAL B 1 261 ? -10.727 -23.922 -30.844 1 92.62 261 VAL B N 1
ATOM 6925 C CA . VAL B 1 261 ? -12.008 -23.516 -30.266 1 92.62 261 VAL B CA 1
ATOM 6926 C C . VAL B 1 261 ? -12.062 -23.906 -28.797 1 92.62 261 VAL B C 1
ATOM 6928 O O . VAL B 1 261 ? -12.469 -23.094 -27.953 1 92.62 261 VAL B O 1
ATOM 6931 N N . LEU B 1 262 ? -11.641 -25.062 -28.469 1 91.25 262 LEU B N 1
ATOM 6932 C CA . LEU B 1 262 ? -11.648 -25.5 -27.078 1 91.25 262 LEU B CA 1
ATOM 6933 C C . LEU B 1 262 ? -10.719 -24.641 -26.234 1 91.25 262 LEU B C 1
ATOM 6935 O O . LEU B 1 262 ? -11.086 -24.203 -25.141 1 91.25 262 LEU B O 1
ATOM 6939 N N . TRP B 1 263 ? -9.555 -24.297 -26.766 1 92.94 263 TRP B N 1
ATOM 6940 C CA . TRP B 1 263 ? -8.578 -23.484 -26.062 1 92.94 263 TRP B CA 1
ATOM 6941 C C . TRP B 1 263 ? -9.117 -22.078 -25.828 1 92.94 263 TRP B C 1
ATOM 6943 O O . TRP B 1 263 ? -8.922 -21.5 -24.75 1 92.94 263 TRP B O 1
ATOM 6953 N N . HIS B 1 264 ? -9.797 -21.562 -26.812 1 95.25 264 HIS B N 1
ATOM 6954 C CA . HIS B 1 264 ? -10.359 -20.219 -26.688 1 95.25 264 HIS B CA 1
ATOM 6955 C C . HIS B 1 264 ? -11.477 -20.172 -25.641 1 95.25 264 HIS B C 1
ATOM 6957 O O . HIS B 1 264 ? -11.602 -19.203 -24.906 1 95.25 264 HIS B O 1
ATOM 6963 N N . TYR B 1 265 ? -12.281 -21.203 -25.656 1 94.5 265 TYR B N 1
ATOM 6964 C CA . TYR B 1 265 ? -13.32 -21.297 -24.641 1 94.5 265 TYR B CA 1
ATOM 6965 C C . TYR B 1 265 ? -12.711 -21.219 -23.25 1 94.5 265 TYR B C 1
ATOM 6967 O O . TYR B 1 265 ? -13.156 -20.438 -22.406 1 94.5 265 TYR B O 1
ATOM 6975 N N . TYR B 1 266 ? -11.703 -21.984 -23 1 93.12 266 TYR B N 1
ATOM 6976 C CA . TYR B 1 266 ? -11.102 -22.016 -21.672 1 93.12 266 TYR B CA 1
ATOM 6977 C C . TYR B 1 266 ? -10.367 -20.719 -21.375 1 93.12 266 TYR B C 1
ATOM 6979 O O . TYR B 1 266 ? -10.32 -20.281 -20.219 1 93.12 266 TYR B O 1
ATOM 6987 N N . HIS B 1 267 ? -9.812 -20.062 -22.406 1 95.19 267 HIS B N 1
ATOM 6988 C CA . HIS B 1 267 ? -9.195 -18.75 -22.234 1 95.19 267 HIS B CA 1
ATOM 6989 C C . HIS B 1 267 ? -10.188 -17.75 -21.672 1 95.19 267 HIS B C 1
ATOM 6991 O O . HIS B 1 267 ? -9.898 -17.078 -20.688 1 95.19 267 HIS B O 1
ATOM 6997 N N . TRP B 1 268 ? -11.344 -17.719 -22.219 1 95.5 268 TRP B N 1
ATOM 6998 C CA . TRP B 1 268 ? -12.367 -16.766 -21.797 1 95.5 268 TRP B CA 1
ATOM 6999 C C . TRP B 1 268 ? -12.977 -17.188 -20.453 1 95.5 268 TRP B C 1
ATOM 7001 O O . TRP B 1 268 ? -13.289 -16.344 -19.625 1 95.5 268 TRP B O 1
ATOM 7011 N N . TYR B 1 269 ? -13.156 -18.438 -20.312 1 93.06 269 TYR B N 1
ATOM 7012 C CA . TYR B 1 269 ? -13.672 -18.953 -19.047 1 93.06 269 TYR B CA 1
ATOM 7013 C C . TYR B 1 269 ? -12.742 -18.578 -17.891 1 93.06 269 TYR B C 1
ATOM 7015 O O . TYR B 1 269 ? -13.203 -18.078 -16.859 1 93.06 269 TYR B O 1
ATOM 7023 N N . ILE B 1 270 ? -11.469 -18.812 -18.047 1 93.31 270 ILE B N 1
ATOM 7024 C CA . ILE B 1 270 ? -10.484 -18.547 -17 1 93.31 270 ILE B CA 1
ATOM 7025 C C . ILE B 1 270 ? -10.461 -17.047 -16.688 1 93.31 270 ILE B C 1
ATOM 7027 O O . ILE B 1 270 ? -10.492 -16.656 -15.516 1 93.31 270 ILE B O 1
ATOM 7031 N N . LYS B 1 271 ? -10.469 -16.234 -17.688 1 94.56 271 LYS B N 1
ATOM 7032 C CA . LYS B 1 271 ? -10.461 -14.781 -17.484 1 94.56 271 LYS B CA 1
ATOM 7033 C C . LYS B 1 271 ? -11.711 -14.336 -16.719 1 94.56 271 LYS B C 1
ATOM 7035 O O . LYS B 1 271 ? -11.633 -13.492 -15.828 1 94.56 271 LYS B O 1
ATOM 7040 N N . PHE B 1 272 ? -12.812 -14.922 -17.094 1 94.5 272 PHE B N 1
ATOM 7041 C CA . PHE B 1 272 ? -14.086 -14.57 -16.469 1 94.5 272 PHE B CA 1
ATOM 7042 C C . PHE B 1 272 ? -14.094 -14.953 -14.992 1 94.5 272 PHE B C 1
ATOM 7044 O O . PHE B 1 272 ? -14.43 -14.141 -14.133 1 94.5 272 PHE B O 1
ATOM 7051 N N . ILE B 1 273 ? -13.719 -16.172 -14.711 1 92.06 273 ILE B N 1
ATOM 7052 C CA . ILE B 1 273 ? -13.797 -16.656 -13.336 1 92.06 273 ILE B CA 1
ATOM 7053 C C . ILE B 1 273 ? -12.781 -15.922 -12.469 1 92.06 273 ILE B C 1
ATOM 7055 O O . ILE B 1 273 ? -13.031 -15.672 -11.289 1 92.06 273 ILE B O 1
ATOM 7059 N N . LEU B 1 274 ? -11.625 -15.617 -13.031 1 94.38 274 LEU B N 1
ATOM 7060 C CA . LEU B 1 274 ? -10.617 -14.867 -12.281 1 94.38 274 LEU B CA 1
ATOM 7061 C C . LEU B 1 274 ? -11.133 -13.477 -11.93 1 94.38 274 LEU B C 1
ATOM 7063 O O . LEU B 1 274 ? -11.023 -13.047 -10.773 1 94.38 274 LEU B O 1
ATOM 7067 N N . TRP B 1 275 ? -11.703 -12.805 -12.883 1 95.44 275 TRP B N 1
ATOM 7068 C CA . TRP B 1 275 ? -12.242 -11.469 -12.633 1 95.44 275 TRP B CA 1
ATOM 7069 C C . TRP B 1 275 ? -13.375 -11.523 -11.609 1 95.44 275 TRP B C 1
ATOM 7071 O O . TRP B 1 275 ? -13.438 -10.695 -10.703 1 95.44 275 TRP B O 1
ATOM 7081 N N . LEU B 1 276 ? -14.234 -12.461 -11.797 1 93.5 276 LEU B N 1
ATOM 7082 C CA . LEU B 1 276 ? -15.383 -12.609 -10.906 1 93.5 276 LEU B CA 1
ATOM 7083 C C . LEU B 1 276 ? -14.93 -12.883 -9.477 1 93.5 276 LEU B C 1
ATOM 7085 O O . LEU B 1 276 ? -15.492 -12.336 -8.531 1 93.5 276 LEU B O 1
ATOM 7089 N N . SER B 1 277 ? -13.891 -13.672 -9.336 1 92.5 277 SER B N 1
ATOM 7090 C CA . SER B 1 277 ? -13.477 -14.156 -8.023 1 92.5 277 SER B CA 1
ATOM 7091 C C . SER B 1 277 ? -12.602 -13.141 -7.305 1 92.5 277 SER B C 1
ATOM 7093 O O . SER B 1 277 ? -12.578 -13.086 -6.074 1 92.5 277 SER B O 1
ATOM 7095 N N . SER B 1 278 ? -11.797 -12.344 -8.031 1 93.31 278 SER B N 1
ATOM 7096 C CA . SER B 1 278 ? -10.812 -11.516 -7.328 1 93.31 278 SER B CA 1
ATOM 7097 C C . SER B 1 278 ? -10.664 -10.148 -7.988 1 93.31 278 SER B C 1
ATOM 7099 O O . SER B 1 278 ? -9.969 -9.273 -7.469 1 93.31 278 SER B O 1
ATOM 7101 N N . GLY B 1 279 ? -11.266 -9.93 -9.125 1 94.12 279 GLY B N 1
ATOM 7102 C CA . GLY B 1 279 ? -11.273 -8.617 -9.758 1 94.12 279 GLY B CA 1
ATOM 7103 C C . GLY B 1 279 ? -10.141 -8.422 -10.742 1 94.12 279 GLY B C 1
ATOM 7104 O O . GLY B 1 279 ? -9.984 -7.336 -11.312 1 94.12 279 GLY B O 1
ATOM 7105 N N . THR B 1 280 ? -9.297 -9.359 -10.977 1 95.31 280 THR B N 1
ATOM 7106 C CA . THR B 1 280 ? -8.188 -9.297 -11.93 1 95.31 280 THR B CA 1
ATOM 7107 C C . THR B 1 280 ? -8.188 -10.531 -12.828 1 95.31 280 THR B C 1
ATOM 7109 O O . THR B 1 280 ? -8.82 -11.539 -12.516 1 95.31 280 THR B O 1
ATOM 7112 N N . THR B 1 281 ? -7.527 -10.438 -13.992 1 95.69 281 THR B N 1
ATOM 7113 C CA . THR B 1 281 ? -7.48 -11.539 -14.945 1 95.69 281 THR B CA 1
ATOM 7114 C C . THR B 1 281 ? -6.051 -12.047 -15.109 1 95.69 281 THR B C 1
ATOM 7116 O O . THR B 1 281 ? -5.793 -12.938 -15.93 1 95.69 281 THR B O 1
ATOM 7119 N N . ALA B 1 282 ? -5.098 -11.477 -14.375 1 95.88 282 ALA B N 1
ATOM 7120 C CA . ALA B 1 282 ? -3.689 -11.844 -14.523 1 95.88 282 ALA B CA 1
ATOM 7121 C C . ALA B 1 282 ? -3.404 -13.195 -13.883 1 95.88 282 ALA B C 1
ATOM 7123 O O . ALA B 1 282 ? -2.488 -13.906 -14.305 1 95.88 282 ALA B O 1
ATOM 7124 N N . GLY B 1 283 ? -4.113 -13.656 -13.016 1 95.88 283 GLY B N 1
ATOM 7125 C CA . GLY B 1 283 ? -4.055 -14.844 -12.18 1 95.88 283 GLY B CA 1
ATOM 7126 C C . GLY B 1 283 ? -4.961 -14.758 -10.961 1 95.88 283 GLY B C 1
ATOM 7127 O O . GLY B 1 283 ? -5.637 -13.75 -10.758 1 95.88 283 GLY B O 1
ATOM 7128 N N . MET B 1 284 ? -5.02 -15.734 -10.234 1 94.25 284 MET B N 1
ATOM 7129 C CA . MET B 1 284 ? -5.871 -15.734 -9.055 1 94.25 284 MET B CA 1
ATOM 7130 C C . MET B 1 284 ? -5.402 -14.688 -8.047 1 94.25 284 MET B C 1
ATOM 7132 O O . MET B 1 284 ? -4.344 -14.844 -7.434 1 94.25 284 MET B O 1
ATOM 7136 N N . ASP B 1 285 ? -6.199 -13.633 -7.848 1 93.88 285 ASP B N 1
ATOM 7137 C CA . ASP B 1 285 ? -5.938 -12.508 -6.957 1 93.88 285 ASP B CA 1
ATOM 7138 C C . ASP B 1 285 ? -4.574 -11.883 -7.246 1 93.88 285 ASP B C 1
ATOM 7140 O O . ASP B 1 285 ? -3.879 -11.445 -6.332 1 93.88 285 ASP B O 1
ATOM 7144 N N . GLN B 1 286 ? -4.145 -11.992 -8.477 1 96.44 286 GLN B N 1
ATOM 7145 C CA . GLN B 1 286 ? -2.863 -11.492 -8.945 1 96.44 286 GLN B CA 1
ATOM 7146 C C . GLN B 1 286 ? -3.016 -10.109 -9.578 1 96.44 286 GLN B C 1
ATOM 7148 O O . GLN B 1 286 ? -3.609 -9.969 -10.648 1 96.44 286 GLN B O 1
ATOM 7153 N N . TRP B 1 287 ? -2.432 -9.125 -8.93 1 96.5 287 TRP B N 1
ATOM 7154 C CA . TRP B 1 287 ? -2.709 -7.762 -9.367 1 96.5 287 TRP B CA 1
ATOM 7155 C C . TRP B 1 287 ? -1.545 -7.207 -10.188 1 96.5 287 TRP B C 1
ATOM 7157 O O . TRP B 1 287 ? -1.646 -6.125 -10.766 1 96.5 287 TRP B O 1
ATOM 7167 N N . ILE B 1 288 ? -0.377 -7.961 -10.242 1 96.12 288 ILE B N 1
ATOM 7168 C CA . ILE B 1 288 ? 0.772 -7.535 -11.031 1 96.12 288 ILE B CA 1
ATOM 7169 C C . ILE B 1 288 ? 1.469 -8.75 -11.633 1 96.12 288 ILE B C 1
ATOM 7171 O O . ILE B 1 288 ? 1.077 -9.891 -11.367 1 96.12 288 ILE B O 1
ATOM 7175 N N . GLY B 1 289 ? 2.453 -8.492 -12.477 1 96.69 289 GLY B N 1
ATOM 7176 C CA . GLY B 1 289 ? 3.232 -9.57 -13.062 1 96.69 289 GLY B CA 1
ATOM 7177 C C . GLY B 1 289 ? 2.512 -10.273 -14.203 1 96.69 289 GLY B C 1
ATOM 7178 O O . GLY B 1 289 ? 2.633 -11.492 -14.359 1 96.69 289 GLY B O 1
ATOM 7179 N N . ARG B 1 290 ? 1.753 -9.641 -14.961 1 94.88 290 ARG B N 1
ATOM 7180 C CA . ARG B 1 290 ? 0.989 -10.219 -16.062 1 94.88 290 ARG B CA 1
ATOM 7181 C C . ARG B 1 290 ? 1.913 -10.711 -17.172 1 94.88 290 ARG B C 1
ATOM 7183 O O . ARG B 1 290 ? 2.9 -10.047 -17.5 1 94.88 290 ARG B O 1
ATOM 7190 N N . ILE B 1 291 ? 1.567 -11.82 -17.656 1 95 291 ILE B N 1
ATOM 7191 C CA . ILE B 1 291 ? 2.266 -12.344 -18.828 1 95 291 ILE B CA 1
ATOM 7192 C C . ILE B 1 291 ? 1.98 -11.453 -20.047 1 95 291 ILE B C 1
ATOM 7194 O O . ILE B 1 291 ? 0.898 -10.867 -20.156 1 95 291 ILE B O 1
ATOM 7198 N N . SER B 1 292 ? 2.938 -11.289 -20.953 1 93.19 292 SER B N 1
ATOM 7199 C CA . SER B 1 292 ? 2.725 -10.508 -22.156 1 93.19 292 SER B CA 1
ATOM 7200 C C . SER B 1 292 ? 1.472 -10.961 -22.906 1 93.19 292 SER B C 1
ATOM 7202 O O . SER B 1 292 ? 1.163 -12.156 -22.922 1 93.19 292 SER B O 1
ATOM 7204 N N . PRO B 1 293 ? 0.732 -10.094 -23.484 1 91.25 293 PRO B N 1
ATOM 7205 C CA . PRO B 1 293 ? -0.546 -10.414 -24.125 1 91.25 293 PRO B CA 1
ATOM 7206 C C . PRO B 1 293 ? -0.412 -11.469 -25.219 1 91.25 293 PRO B C 1
ATOM 7208 O O . PRO B 1 293 ? -1.322 -12.281 -25.422 1 91.25 293 PRO B O 1
ATOM 7211 N N . GLU B 1 294 ? 0.684 -11.523 -25.891 1 89.5 294 GLU B N 1
ATOM 7212 C CA . GLU B 1 294 ? 0.882 -12.477 -26.984 1 89.5 294 GLU B CA 1
ATOM 7213 C C . GLU B 1 294 ? 1.008 -13.898 -26.453 1 89.5 294 GLU B C 1
ATOM 7215 O O . GLU B 1 294 ? 0.637 -14.859 -27.125 1 89.5 294 GLU B O 1
ATOM 7220 N N . ARG B 1 295 ? 1.411 -13.969 -25.25 1 91.44 295 ARG B N 1
ATOM 7221 C CA . ARG B 1 295 ? 1.674 -15.281 -24.672 1 91.44 295 ARG B CA 1
ATOM 7222 C C . ARG B 1 295 ? 0.567 -15.68 -23.703 1 91.44 295 ARG B C 1
ATOM 7224 O O . ARG B 1 295 ? 0.411 -16.859 -23.391 1 91.44 295 ARG B O 1
ATOM 7231 N N . HIS B 1 296 ? -0.164 -14.703 -23.281 1 92.81 296 HIS B N 1
ATOM 7232 C CA . HIS B 1 296 ? -1.112 -14.969 -22.203 1 92.81 296 HIS B CA 1
ATOM 7233 C C . HIS B 1 296 ? -2.336 -15.719 -22.719 1 92.81 296 HIS B C 1
ATOM 7235 O O . HIS B 1 296 ? -3.412 -15.133 -22.875 1 92.81 296 HIS B O 1
ATOM 7241 N N . HIS B 1 297 ? -2.172 -16.938 -22.938 1 94.25 297 HIS B N 1
ATOM 7242 C CA . HIS B 1 297 ? -3.166 -17.906 -23.391 1 94.25 297 HIS B CA 1
ATOM 7243 C C . HIS B 1 297 ? -2.914 -19.281 -22.766 1 94.25 297 HIS B C 1
ATOM 7245 O O . HIS B 1 297 ? -1.767 -19.719 -22.672 1 94.25 297 HIS B O 1
ATOM 7251 N N . PRO B 1 298 ? -3.992 -19.938 -22.328 1 92.94 298 PRO B N 1
ATOM 7252 C CA . PRO B 1 298 ? -3.783 -21.203 -21.641 1 92.94 298 PRO B CA 1
ATOM 7253 C C . PRO B 1 298 ? -3.051 -22.234 -22.5 1 92.94 298 PRO B C 1
ATOM 7255 O O . PRO B 1 298 ? -2.395 -23.125 -21.953 1 92.94 298 PRO B O 1
ATOM 7258 N N . SER B 1 299 ? -3.137 -22.109 -23.797 1 93.12 299 SER B N 1
ATOM 7259 C CA . SER B 1 299 ? -2.455 -23.047 -24.688 1 93.12 299 SER B CA 1
ATOM 7260 C C . SER B 1 299 ? -0.969 -22.734 -24.797 1 93.12 299 SER B C 1
ATOM 7262 O O . SER B 1 299 ? -0.204 -23.5 -25.391 1 93.12 299 SER B O 1
ATOM 7264 N N . LYS B 1 300 ? -0.522 -21.609 -24.172 1 92.69 300 LYS B N 1
ATOM 7265 C CA . LYS B 1 300 ? 0.839 -21.141 -24.406 1 92.69 300 LYS B CA 1
ATOM 7266 C C . LYS B 1 300 ? 1.605 -20.984 -23.094 1 92.69 300 LYS B C 1
ATOM 7268 O O . LYS B 1 300 ? 2.764 -20.562 -23.094 1 92.69 300 LYS B O 1
ATOM 7273 N N . ILE B 1 301 ? 0.944 -21.328 -22 1 90.94 301 ILE B N 1
ATOM 7274 C CA . ILE B 1 301 ? 1.611 -21.016 -20.75 1 90.94 301 ILE B CA 1
ATOM 7275 C C . ILE B 1 301 ? 1.549 -22.219 -19.812 1 90.94 301 ILE B C 1
ATOM 7277 O O . ILE B 1 301 ? 0.786 -23.156 -20.047 1 90.94 301 ILE B O 1
ATOM 7281 N N . PHE B 1 302 ? 2.441 -22.172 -18.812 1 91.31 302 PHE B N 1
ATOM 7282 C CA . PHE B 1 302 ? 2.379 -23.047 -17.641 1 91.31 302 PHE B CA 1
ATOM 7283 C C . PHE B 1 302 ? 1.796 -22.312 -16.453 1 91.31 302 PHE B C 1
ATOM 7285 O O . PHE B 1 302 ? 2.238 -21.219 -16.109 1 91.31 302 PHE B O 1
ATOM 7292 N N . PHE B 1 303 ? 0.833 -22.875 -15.883 1 92.88 303 PHE B N 1
ATOM 7293 C CA . PHE B 1 303 ? 0.233 -22.266 -14.695 1 92.88 303 PHE B CA 1
ATOM 7294 C C . PHE B 1 303 ? 1.12 -22.484 -13.477 1 92.88 303 PHE B C 1
ATOM 7296 O O . PHE B 1 303 ? 1.751 -23.531 -13.328 1 92.88 303 PHE B O 1
ATOM 7303 N N . ASN B 1 304 ? 1.213 -21.469 -12.656 1 94.75 304 ASN B N 1
ATOM 7304 C CA . ASN B 1 304 ? 1.935 -21.578 -11.398 1 94.75 304 ASN B CA 1
ATOM 7305 C C . ASN B 1 304 ? 0.986 -21.828 -10.227 1 94.75 304 ASN B C 1
ATOM 7307 O O . ASN B 1 304 ? 0.232 -20.938 -9.836 1 94.75 304 ASN B O 1
ATOM 7311 N N . LYS B 1 305 ? 1.024 -22.969 -9.594 1 93.06 305 LYS B N 1
ATOM 7312 C CA . LYS B 1 305 ? 0.07 -23.328 -8.555 1 93.06 305 LYS B CA 1
ATOM 7313 C C . LYS B 1 305 ? 0.626 -23.016 -7.164 1 93.06 305 LYS B C 1
ATOM 7315 O O . LYS B 1 305 ? -0.04 -23.25 -6.156 1 93.06 305 LYS B O 1
ATOM 7320 N N . SER B 1 306 ? 1.84 -22.484 -7.133 1 94.06 306 SER B N 1
ATOM 7321 C CA . SER B 1 306 ? 2.416 -22.016 -5.875 1 94.06 306 SER B CA 1
ATOM 7322 C C . SER B 1 306 ? 2.014 -20.578 -5.578 1 94.06 306 SER B C 1
ATOM 7324 O O . SER B 1 306 ? 2.865 -19.688 -5.531 1 94.06 306 SER B O 1
ATOM 7326 N N . MET B 1 307 ? 0.782 -20.406 -5.176 1 93.06 307 MET B N 1
ATOM 7327 C CA . MET B 1 307 ? 0.238 -19.062 -5.168 1 93.06 307 MET B CA 1
ATOM 7328 C C . MET B 1 307 ? 0.254 -18.469 -3.76 1 93.06 307 MET B C 1
ATOM 7330 O O . MET B 1 307 ? -0.252 -17.375 -3.533 1 93.06 307 MET B O 1
ATOM 7334 N N . LYS B 1 308 ? 0.856 -19.172 -2.773 1 94.38 308 LYS B N 1
ATOM 7335 C CA . LYS B 1 308 ? 0.863 -18.672 -1.401 1 94.38 308 LYS B CA 1
ATOM 7336 C C . LYS B 1 308 ? 1.529 -17.312 -1.317 1 94.38 308 LYS B C 1
ATOM 7338 O O . LYS B 1 308 ? 1.211 -16.516 -0.433 1 94.38 308 LYS B O 1
ATOM 7343 N N . VAL B 1 309 ? 2.387 -17.016 -2.299 1 97.25 309 VAL B N 1
ATOM 7344 C CA . VAL B 1 309 ? 3.154 -15.781 -2.281 1 97.25 309 VAL B CA 1
ATOM 7345 C C . VAL B 1 309 ? 2.328 -14.648 -2.893 1 97.25 309 VAL B C 1
ATOM 7347 O O . VAL B 1 309 ? 2.617 -13.469 -2.674 1 97.25 309 VAL B O 1
ATOM 7350 N N . CYS B 1 310 ? 1.223 -14.922 -3.561 1 96.75 310 CYS B N 1
ATOM 7351 C CA . CYS B 1 310 ? 0.483 -13.984 -4.395 1 96.75 310 CYS B CA 1
ATOM 7352 C C . CYS B 1 310 ? -0.07 -12.836 -3.557 1 96.75 310 CYS B C 1
ATOM 7354 O O . CYS B 1 310 ? 0.035 -11.672 -3.945 1 96.75 310 CYS B O 1
ATOM 7356 N N . PRO B 1 311 ? -0.647 -13.172 -2.332 1 95.69 311 PRO B N 1
ATOM 7357 C CA . PRO B 1 311 ? -1.149 -12.062 -1.518 1 95.69 311 PRO B CA 1
ATOM 7358 C C . PRO B 1 311 ? -0.051 -11.078 -1.116 1 95.69 311 PRO B C 1
ATOM 7360 O O . PRO B 1 311 ? -0.313 -9.883 -0.96 1 95.69 311 PRO B O 1
ATOM 7363 N N . TYR B 1 312 ? 1.188 -11.539 -0.955 1 96.31 312 TYR B N 1
ATOM 7364 C CA . TYR B 1 312 ? 2.322 -10.711 -0.573 1 96.31 312 TYR B CA 1
ATOM 7365 C C . TYR B 1 312 ? 2.748 -9.805 -1.725 1 96.31 312 TYR B C 1
ATOM 7367 O O . TYR B 1 312 ? 3.209 -8.68 -1.503 1 96.31 312 TYR B O 1
ATOM 7375 N N . ILE B 1 313 ? 2.586 -10.289 -2.924 1 96.88 313 ILE B N 1
ATOM 7376 C CA . ILE B 1 313 ? 2.984 -9.57 -4.125 1 96.88 313 ILE B CA 1
ATOM 7377 C C . ILE B 1 313 ? 1.907 -8.555 -4.5 1 96.88 313 ILE B C 1
ATOM 7379 O O . ILE B 1 313 ? 2.217 -7.453 -4.961 1 96.88 313 ILE B O 1
ATOM 7383 N N . SER B 1 314 ? 0.628 -8.859 -4.277 1 95.75 314 SER B N 1
ATOM 7384 C CA . SER B 1 314 ? -0.514 -8.102 -4.777 1 95.75 314 SER B CA 1
ATOM 7385 C C . SER B 1 314 ? -0.898 -6.98 -3.816 1 95.75 314 SER B C 1
ATOM 7387 O O . SER B 1 314 ? -1.603 -6.043 -4.195 1 95.75 314 SER B O 1
ATOM 7389 N N . LEU B 1 315 ? -0.418 -7.035 -2.617 1 90.69 315 LEU B N 1
ATOM 7390 C CA . LEU B 1 315 ? -0.874 -6.18 -1.528 1 90.69 315 LEU B CA 1
ATOM 7391 C C . LEU B 1 315 ? -0.767 -4.707 -1.912 1 90.69 315 LEU B C 1
ATOM 7393 O O . LEU B 1 315 ? -1.746 -3.963 -1.818 1 90.69 315 LEU B O 1
ATOM 7397 N N . PRO B 1 316 ? 0.354 -4.203 -2.436 1 87.94 316 PRO B N 1
ATOM 7398 C CA . PRO B 1 316 ? 0.497 -2.773 -2.719 1 87.94 316 PRO B CA 1
ATOM 7399 C C . PRO B 1 316 ? -0.27 -2.338 -3.965 1 87.94 316 PRO B C 1
ATOM 7401 O O . PRO B 1 316 ? -0.358 -1.142 -4.254 1 87.94 316 PRO B O 1
ATOM 7404 N N . TYR B 1 317 ? -0.85 -3.234 -4.684 1 92.5 317 TYR B N 1
ATOM 7405 C CA . TYR B 1 317 ? -1.349 -2.887 -6.012 1 92.5 317 TYR B CA 1
ATOM 7406 C C . TYR B 1 317 ? -2.867 -3.01 -6.074 1 92.5 317 TYR B C 1
ATOM 7408 O O . TYR B 1 317 ? -3.475 -2.758 -7.117 1 92.5 317 TYR B O 1
ATOM 7416 N N . ARG B 1 318 ? -3.477 -3.395 -4.965 1 92.94 318 ARG B N 1
ATOM 7417 C CA . ARG B 1 318 ? -4.934 -3.43 -4.922 1 92.94 318 ARG B CA 1
ATOM 7418 C C . ARG B 1 318 ? -5.52 -2.027 -5.047 1 92.94 318 ARG B C 1
ATOM 7420 O O . ARG B 1 318 ? -4.922 -1.056 -4.582 1 92.94 318 ARG B O 1
ATOM 7427 N N . PRO B 1 319 ? -6.68 -1.89 -5.652 1 92.88 319 PRO B N 1
ATOM 7428 C CA . PRO B 1 319 ? -7.293 -0.564 -5.762 1 92.88 319 PRO B CA 1
ATOM 7429 C C . PRO B 1 319 ? -7.613 0.054 -4.402 1 92.88 319 PRO B C 1
ATOM 7431 O O . PRO B 1 319 ? -8.234 -0.594 -3.557 1 92.88 319 PRO B O 1
ATOM 7434 N N . SER B 1 320 ? -7.141 1.216 -4.164 1 91.62 320 SER B N 1
ATOM 7435 C CA . SER B 1 320 ? -7.398 1.896 -2.9 1 91.62 320 SER B CA 1
ATOM 7436 C C . SER B 1 320 ? -7.66 3.383 -3.115 1 91.62 320 SER B C 1
ATOM 7438 O O . SER B 1 320 ? -7.992 4.102 -2.17 1 91.62 320 SER B O 1
ATOM 7440 N N . MET B 1 321 ? -7.477 3.92 -4.316 1 90.62 321 MET B N 1
ATOM 7441 C CA . MET B 1 321 ? -7.684 5.332 -4.633 1 90.62 321 MET B CA 1
ATOM 7442 C C . MET B 1 321 ? -9.125 5.59 -5.043 1 90.62 321 MET B C 1
ATOM 7444 O O . MET B 1 321 ? -9.688 4.867 -5.867 1 90.62 321 MET B O 1
ATOM 7448 N N . PRO B 1 322 ? -9.742 6.566 -4.445 1 90.88 322 PRO B N 1
ATOM 7449 C CA . PRO B 1 322 ? -11.117 6.879 -4.84 1 90.88 322 PRO B CA 1
ATOM 7450 C C . PRO B 1 322 ? -11.273 7.059 -6.348 1 90.88 322 PRO B C 1
ATOM 7452 O O . PRO B 1 322 ? -10.422 7.68 -6.988 1 90.88 322 PRO B O 1
ATOM 7455 N N . GLY B 1 323 ? -12.328 6.52 -6.906 1 90.94 323 GLY B N 1
ATOM 7456 C CA . GLY B 1 323 ? -12.609 6.562 -8.336 1 90.94 323 GLY B CA 1
ATOM 7457 C C . GLY B 1 323 ? -13.398 5.367 -8.82 1 90.94 323 GLY B C 1
ATOM 7458 O O . GLY B 1 323 ? -13.852 4.547 -8.023 1 90.94 323 GLY B O 1
ATOM 7459 N N . PRO B 1 324 ? -13.586 5.301 -10.102 1 92.38 324 PRO B N 1
ATOM 7460 C CA . PRO B 1 324 ? -14.398 4.215 -10.664 1 92.38 324 PRO B CA 1
ATOM 7461 C C . PRO B 1 324 ? -13.781 2.836 -10.43 1 92.38 324 PRO B C 1
ATOM 7463 O O . PRO B 1 324 ? -14.5 1.858 -10.219 1 92.38 324 PRO B O 1
ATOM 7466 N N . ARG B 1 325 ? -12.492 2.777 -10.531 1 92.62 325 ARG B N 1
ATOM 7467 C CA . ARG B 1 325 ? -11.812 1.504 -10.32 1 92.62 325 ARG B CA 1
ATOM 7468 C C . ARG B 1 325 ? -12.078 0.967 -8.914 1 92.62 325 ARG B C 1
ATOM 7470 O O . ARG B 1 325 ? -12.367 -0.221 -8.742 1 92.62 325 ARG B O 1
ATOM 7477 N N . LEU B 1 326 ? -11.922 1.82 -7.902 1 94 326 LEU B N 1
ATOM 7478 C CA . LEU B 1 326 ? -12.203 1.423 -6.527 1 94 326 LEU B CA 1
ATOM 7479 C C . LEU B 1 326 ? -13.664 1.027 -6.363 1 94 326 LEU B C 1
ATOM 7481 O O . LEU B 1 326 ? -13.977 0.055 -5.672 1 94 326 LEU B O 1
ATOM 7485 N N . TRP B 1 327 ? -14.57 1.781 -6.945 1 94.19 327 TRP B N 1
ATOM 7486 C CA . TRP B 1 327 ? -16 1.512 -6.828 1 94.19 327 TRP B CA 1
ATOM 7487 C C . TRP B 1 327 ? -16.344 0.127 -7.367 1 94.19 327 TRP B C 1
ATOM 7489 O O . TRP B 1 327 ? -17.031 -0.652 -6.711 1 94.19 327 TRP B O 1
ATOM 7499 N N . LEU B 1 328 ? -15.859 -0.111 -8.547 1 95.12 328 LEU B N 1
ATOM 7500 C CA . LEU B 1 328 ? -16.125 -1.401 -9.172 1 95.12 328 LEU B CA 1
ATOM 7501 C C . LEU B 1 328 ? -15.523 -2.537 -8.352 1 95.12 328 LEU B C 1
ATOM 7503 O O . LEU B 1 328 ? -16.156 -3.582 -8.18 1 95.12 328 LEU B O 1
ATOM 7507 N N . TYR B 1 329 ? -14.281 -2.4 -7.902 1 96.12 329 TYR B N 1
ATOM 7508 C CA . TYR B 1 329 ? -13.602 -3.389 -7.078 1 96.12 329 TYR B CA 1
ATOM 7509 C C . TYR B 1 329 ? -14.391 -3.68 -5.809 1 96.12 329 TYR B C 1
ATOM 7511 O O . TYR B 1 329 ? -14.594 -4.84 -5.449 1 96.12 329 TYR B O 1
ATOM 7519 N N . ALA B 1 330 ? -14.844 -2.623 -5.168 1 95.5 330 ALA B N 1
ATOM 7520 C CA . ALA B 1 330 ? -15.586 -2.764 -3.914 1 95.5 330 ALA B CA 1
ATOM 7521 C C . ALA B 1 330 ? -16.938 -3.42 -4.148 1 95.5 330 ALA B C 1
ATOM 7523 O O . ALA B 1 330 ? -17.359 -4.293 -3.381 1 95.5 330 ALA B O 1
ATOM 7524 N N . LEU B 1 331 ? -17.672 -2.969 -5.168 1 95.12 331 LEU B N 1
ATOM 7525 C CA . LEU B 1 331 ? -18.984 -3.525 -5.48 1 95.12 331 LEU B CA 1
ATOM 7526 C C . LEU B 1 331 ? -18.875 -5.02 -5.777 1 95.12 331 LEU B C 1
ATOM 7528 O O . LEU B 1 331 ? -19.641 -5.816 -5.234 1 95.12 331 LEU B O 1
ATOM 7532 N N . ARG B 1 332 ? -17.984 -5.375 -6.648 1 95.69 332 ARG B N 1
ATOM 7533 C CA . ARG B 1 332 ? -17.797 -6.777 -7 1 95.69 332 ARG B CA 1
ATOM 7534 C C . ARG B 1 332 ? -17.453 -7.605 -5.766 1 95.69 332 ARG B C 1
ATOM 7536 O O . ARG B 1 332 ? -18.031 -8.664 -5.535 1 95.69 332 ARG B O 1
ATOM 7543 N N . SER B 1 333 ? -16.453 -7.113 -4.992 1 95.69 333 SER B N 1
ATOM 7544 C CA . SER B 1 333 ? -15.969 -7.863 -3.838 1 95.69 333 SER B CA 1
ATOM 7545 C C . SER B 1 333 ? -17.062 -8.031 -2.787 1 95.69 333 SER B C 1
ATOM 7547 O O . SER B 1 333 ? -17.016 -8.977 -1.991 1 95.69 333 SER B O 1
ATOM 7549 N N . ALA B 1 334 ? -17.984 -7.094 -2.77 1 94.75 334 ALA B N 1
ATOM 7550 C CA . ALA B 1 334 ? -19.109 -7.195 -1.845 1 94.75 334 ALA B CA 1
ATOM 7551 C C . ALA B 1 334 ? -20.016 -8.359 -2.215 1 94.75 334 ALA B C 1
ATOM 7553 O O . ALA B 1 334 ? -20.625 -8.984 -1.341 1 94.75 334 ALA B O 1
ATOM 7554 N N . ILE B 1 335 ? -20.062 -8.688 -3.504 1 94.19 335 ILE B N 1
ATOM 7555 C CA . ILE B 1 335 ? -20.984 -9.703 -4.016 1 94.19 335 ILE B CA 1
ATOM 7556 C C . ILE B 1 335 ? -20.266 -11.055 -4.098 1 94.19 335 ILE B C 1
ATOM 7558 O O . ILE B 1 335 ? -20.812 -12.078 -3.686 1 94.19 335 ILE B O 1
ATOM 7562 N N . VAL B 1 336 ? -19.078 -11.117 -4.723 1 93.56 336 VAL B N 1
ATOM 7563 C CA . VAL B 1 336 ? -18.297 -12.336 -4.938 1 93.56 336 VAL B CA 1
ATOM 7564 C C . VAL B 1 336 ? -16.828 -12.062 -4.699 1 93.56 336 VAL B C 1
ATOM 7566 O O . VAL B 1 336 ? -16.25 -11.141 -5.289 1 93.56 336 VAL B O 1
ATOM 7569 N N . GLN B 1 337 ? -16.219 -12.859 -3.789 1 93.12 337 GLN B N 1
ATOM 7570 C CA . GLN B 1 337 ? -14.812 -12.602 -3.479 1 93.12 337 GLN B CA 1
ATOM 7571 C C . GLN B 1 337 ? -14.133 -13.844 -2.926 1 93.12 337 GLN B C 1
ATOM 7573 O O . GLN B 1 337 ? -14.656 -14.5 -2.021 1 93.12 337 GLN B O 1
ATOM 7578 N N . THR B 1 338 ? -13.039 -14.172 -3.59 1 91.25 338 THR B N 1
ATOM 7579 C CA . THR B 1 338 ? -12.164 -15.172 -2.971 1 91.25 338 THR B CA 1
ATOM 7580 C C . THR B 1 338 ? -11.492 -14.602 -1.727 1 91.25 338 THR B C 1
ATOM 7582 O O . THR B 1 338 ? -11.008 -13.469 -1.741 1 91.25 338 THR B O 1
ATOM 7585 N N . PRO B 1 339 ? -11.477 -15.336 -0.709 1 89.62 339 PRO B N 1
ATOM 7586 C CA . PRO B 1 339 ? -10.828 -14.844 0.51 1 89.62 339 PRO B CA 1
ATOM 7587 C C . PRO B 1 339 ? -9.375 -14.438 0.286 1 89.62 339 PRO B C 1
ATOM 7589 O O . PRO B 1 339 ? -8.641 -15.125 -0.432 1 89.62 339 PRO B O 1
ATOM 7592 N N . VAL B 1 340 ? -8.969 -13.344 0.88 1 91.25 340 VAL B N 1
ATOM 7593 C CA . VAL B 1 340 ? -7.598 -12.844 0.777 1 91.25 340 VAL B CA 1
ATOM 7594 C C . VAL B 1 340 ? -6.859 -13.094 2.09 1 91.25 340 VAL B C 1
ATOM 7596 O O . VAL B 1 340 ? -7.246 -12.562 3.135 1 91.25 340 VAL B O 1
ATOM 7599 N N . PRO B 1 341 ? -5.805 -13.852 2.014 1 90.25 341 PRO B N 1
ATOM 7600 C CA . PRO B 1 341 ? -5.035 -14.102 3.234 1 90.25 341 PRO B CA 1
ATOM 7601 C C . PRO B 1 341 ? -4.398 -12.828 3.797 1 90.25 341 PRO B C 1
ATOM 7603 O O . PRO B 1 341 ? -3.996 -11.945 3.035 1 90.25 341 PRO B O 1
ATOM 7606 N N . ASP B 1 342 ? -4.273 -12.82 5.125 1 88.25 342 ASP B N 1
ATOM 7607 C CA . ASP B 1 342 ? -3.621 -11.703 5.809 1 88.25 342 ASP B CA 1
ATOM 7608 C C . ASP B 1 342 ? -2.102 -11.859 5.777 1 88.25 342 ASP B C 1
ATOM 7610 O O . ASP B 1 342 ? -1.562 -12.859 6.254 1 88.25 342 ASP B O 1
ATOM 7614 N N . THR B 1 343 ? -1.366 -10.883 5.262 1 90.88 343 THR B N 1
ATOM 7615 C CA . THR B 1 343 ? 0.086 -10.945 5.141 1 90.88 343 THR B CA 1
ATOM 7616 C C . THR B 1 343 ? 0.758 -10.273 6.332 1 90.88 343 THR B C 1
ATOM 7618 O O . THR B 1 343 ? 1.984 -10.297 6.457 1 90.88 343 THR B O 1
ATOM 7621 N N . ASN B 1 344 ? -0.104 -9.648 7.195 1 78.75 344 ASN B N 1
ATOM 7622 C CA . ASN B 1 344 ? 0.385 -8.898 8.344 1 78.75 344 ASN B CA 1
ATOM 7623 C C . ASN B 1 344 ? 1.343 -7.785 7.918 1 78.75 344 ASN B C 1
ATOM 7625 O O . ASN B 1 344 ? 2.383 -7.586 8.547 1 78.75 344 ASN B O 1
ATOM 7629 N N . GLY B 1 345 ? 1.134 -7.266 6.758 1 76.19 345 GLY B N 1
ATOM 7630 C CA . GLY B 1 345 ? 1.894 -6.125 6.273 1 76.19 345 GLY B CA 1
ATOM 7631 C C . GLY B 1 345 ? 3.148 -6.523 5.52 1 76.19 345 GLY B C 1
ATOM 7632 O O . GLY B 1 345 ? 3.812 -5.676 4.918 1 76.19 345 GLY B O 1
ATOM 7633 N N . ARG B 1 346 ? 3.523 -7.828 5.523 1 86.06 346 ARG B N 1
ATOM 7634 C CA . ARG B 1 346 ? 4.699 -8.305 4.801 1 86.06 346 ARG B CA 1
ATOM 7635 C C . ARG B 1 346 ? 4.449 -8.305 3.297 1 86.06 346 ARG B C 1
ATOM 7637 O O . ARG B 1 346 ? 3.344 -8.617 2.846 1 86.06 346 ARG B O 1
ATOM 7644 N N . LYS B 1 347 ? 5.516 -7.926 2.553 1 91.19 347 LYS B N 1
ATOM 7645 C CA . LYS B 1 347 ? 5.367 -7.828 1.103 1 91.19 347 LYS B CA 1
ATOM 7646 C C . LYS B 1 347 ? 6.52 -8.523 0.385 1 91.19 347 LYS B C 1
ATOM 7648 O O . LYS B 1 347 ? 7.574 -8.766 0.978 1 91.19 347 LYS B O 1
ATOM 7653 N N . VAL B 1 348 ? 6.27 -8.969 -0.799 1 96.94 348 VAL B N 1
ATOM 7654 C CA . VAL B 1 348 ? 7.273 -9.43 -1.753 1 96.94 348 VAL B CA 1
ATOM 7655 C C . VAL B 1 348 ? 7.27 -8.516 -2.98 1 96.94 348 VAL B C 1
ATOM 7657 O O . VAL B 1 348 ? 6.23 -8.312 -3.609 1 96.94 348 VAL B O 1
ATOM 7660 N N . ASP B 1 349 ? 8.445 -7.926 -3.285 1 96.06 349 ASP B N 1
ATOM 7661 C CA . ASP B 1 349 ? 8.547 -7.078 -4.469 1 96.06 349 ASP B CA 1
ATOM 7662 C C . ASP B 1 349 ? 8.734 -7.918 -5.73 1 96.06 349 ASP B C 1
ATOM 7664 O O . ASP B 1 349 ? 9.742 -8.617 -5.879 1 96.06 349 ASP B O 1
ATOM 7668 N N . LEU B 1 350 ? 7.73 -7.891 -6.543 1 97.56 350 LEU B N 1
ATOM 7669 C CA . LEU B 1 350 ? 7.922 -8.469 -7.867 1 97.56 350 LEU B CA 1
ATOM 7670 C C . LEU B 1 350 ? 8.797 -7.574 -8.734 1 97.56 350 LEU B C 1
ATOM 7672 O O . LEU B 1 350 ? 8.602 -6.359 -8.773 1 97.56 350 LEU B O 1
ATOM 7676 N N . ALA B 1 351 ? 9.812 -8.086 -9.375 1 97.69 351 ALA B N 1
ATOM 7677 C CA . ALA B 1 351 ? 10.758 -7.316 -10.172 1 97.69 351 ALA B CA 1
ATOM 7678 C C . ALA B 1 351 ? 10.992 -7.969 -11.531 1 97.69 351 ALA B C 1
ATOM 7680 O O . ALA B 1 351 ? 10.883 -9.188 -11.672 1 97.69 351 ALA B O 1
ATOM 7681 N N . PRO B 1 352 ? 11.289 -7.125 -12.539 1 97.19 352 PRO B N 1
ATOM 7682 C CA . PRO B 1 352 ? 11.734 -7.723 -13.805 1 97.19 352 PRO B CA 1
ATOM 7683 C C . PRO B 1 352 ? 13.07 -8.461 -13.664 1 97.19 352 PRO B C 1
ATOM 7685 O O . PRO B 1 352 ? 13.711 -8.391 -12.609 1 97.19 352 PRO B O 1
ATOM 7688 N N . TRP B 1 353 ? 13.383 -9.148 -14.719 1 97.25 353 TRP B N 1
ATOM 7689 C CA . TRP B 1 353 ? 14.648 -9.875 -14.773 1 97.25 353 TRP B CA 1
ATOM 7690 C C . TRP B 1 353 ? 15.828 -8.93 -14.562 1 97.25 353 TRP B C 1
ATOM 7692 O O . TRP B 1 353 ? 15.836 -7.816 -15.086 1 97.25 353 TRP B O 1
ATOM 7702 N N . PRO B 1 354 ? 16.797 -9.328 -13.703 1 97.62 354 PRO B N 1
ATOM 7703 C CA . PRO B 1 354 ? 17.953 -8.461 -13.492 1 97.62 354 PRO B CA 1
ATOM 7704 C C . PRO B 1 354 ? 18.828 -8.328 -14.734 1 97.62 354 PRO B C 1
ATOM 7706 O O . PRO B 1 354 ? 19.219 -9.336 -15.328 1 97.62 354 PRO B O 1
ATOM 7709 N N . LYS B 1 355 ? 19.125 -7.133 -15.102 1 96.94 355 LYS B N 1
ATOM 7710 C CA . LYS B 1 355 ? 20.016 -6.852 -16.234 1 96.94 355 LYS B CA 1
ATOM 7711 C C . LYS B 1 355 ? 21.469 -6.965 -15.805 1 96.94 355 LYS B C 1
ATOM 7713 O O . LYS B 1 355 ? 22.281 -7.559 -16.516 1 96.94 355 LYS B O 1
ATOM 7718 N N . GLU B 1 356 ? 21.781 -6.367 -14.688 1 97.31 356 GLU B N 1
ATOM 7719 C CA . GLU B 1 356 ? 23.141 -6.402 -14.156 1 97.31 356 GLU B CA 1
ATOM 7720 C C . GLU B 1 356 ? 23.156 -6.039 -12.672 1 97.31 356 GLU B C 1
ATOM 7722 O O . GLU B 1 356 ? 22.203 -5.465 -12.156 1 97.31 356 GLU B O 1
ATOM 7727 N N . ILE B 1 357 ? 24.156 -6.496 -12.031 1 97.31 357 ILE B N 1
ATOM 7728 C CA . ILE B 1 357 ? 24.438 -6.082 -10.656 1 97.31 357 ILE B CA 1
ATOM 7729 C C . ILE B 1 357 ? 25.719 -5.234 -10.633 1 97.31 357 ILE B C 1
ATOM 7731 O O . ILE B 1 357 ? 26.797 -5.719 -10.977 1 97.31 357 ILE B O 1
ATOM 7735 N N . GLY B 1 358 ? 25.531 -4.023 -10.25 1 96 358 GLY B N 1
ATOM 7736 C CA . GLY B 1 358 ? 26.641 -3.09 -10.266 1 96 358 GLY B CA 1
ATOM 7737 C C . GLY B 1 358 ? 27.75 -3.473 -9.305 1 96 358 GLY B C 1
ATOM 7738 O O . GLY B 1 358 ? 27.578 -4.355 -8.461 1 96 358 GLY B O 1
ATOM 7739 N N . ARG B 1 359 ? 28.906 -2.791 -9.367 1 95.75 359 ARG B N 1
ATOM 7740 C CA . ARG B 1 359 ? 30.062 -3.053 -8.531 1 95.75 359 ARG B CA 1
ATOM 7741 C C . ARG B 1 359 ? 29.766 -2.795 -7.062 1 95.75 359 ARG B C 1
ATOM 7743 O O . ARG B 1 359 ? 30.328 -3.451 -6.184 1 95.75 359 ARG B O 1
ATOM 7750 N N . ASP B 1 360 ? 28.812 -1.937 -6.875 1 92.81 360 ASP B N 1
ATOM 7751 C CA . ASP B 1 360 ? 28.469 -1.61 -5.496 1 92.81 360 ASP B CA 1
ATOM 7752 C C . ASP B 1 360 ? 27.422 -2.586 -4.949 1 92.81 360 ASP B C 1
ATOM 7754 O O . ASP B 1 360 ? 26.984 -2.453 -3.809 1 92.81 360 ASP B O 1
ATOM 7758 N N . GLY B 1 361 ? 26.969 -3.504 -5.762 1 94.62 361 GLY B N 1
ATOM 7759 C CA . GLY B 1 361 ? 26.031 -4.52 -5.324 1 94.62 361 GLY B CA 1
ATOM 7760 C C . GLY B 1 361 ? 24.578 -4.18 -5.664 1 94.62 361 GLY B C 1
ATOM 7761 O O . GLY B 1 361 ? 23.672 -4.973 -5.398 1 94.62 361 GLY B O 1
ATOM 7762 N N . THR B 1 362 ? 24.375 -3.008 -6.34 1 94.19 362 THR B N 1
ATOM 7763 C CA . THR B 1 362 ? 23.031 -2.578 -6.676 1 94.19 362 THR B CA 1
ATOM 7764 C C . THR B 1 362 ? 22.516 -3.309 -7.914 1 94.19 362 THR B C 1
ATOM 7766 O O . THR B 1 362 ? 23.25 -3.439 -8.906 1 94.19 362 THR B O 1
ATOM 7769 N N . VAL B 1 363 ? 21.281 -3.736 -7.855 1 96.31 363 VAL B N 1
ATOM 7770 C CA . VAL B 1 363 ? 20.719 -4.477 -8.977 1 96.31 363 VAL B CA 1
ATOM 7771 C C . VAL B 1 363 ? 19.984 -3.518 -9.906 1 96.31 363 VAL B C 1
ATOM 7773 O O . VAL B 1 363 ? 19.281 -2.604 -9.453 1 96.31 363 VAL B O 1
ATOM 7776 N N . HIS B 1 364 ? 20.219 -3.686 -11.172 1 95.94 364 HIS B N 1
ATOM 7777 C CA . HIS B 1 364 ? 19.484 -2.975 -12.219 1 95.94 364 HIS B CA 1
ATOM 7778 C C . HIS B 1 364 ? 18.594 -3.924 -13.008 1 95.94 364 HIS B C 1
ATOM 7780 O O . HIS B 1 364 ? 19.047 -4.969 -13.477 1 95.94 364 HIS B O 1
ATOM 7786 N N . PHE B 1 365 ? 17.344 -3.561 -13.102 1 96.69 365 PHE B N 1
ATOM 7787 C CA . PHE B 1 365 ? 16.375 -4.445 -13.742 1 96.69 365 PHE B CA 1
ATOM 7788 C C . PHE B 1 365 ? 16.094 -3.986 -15.172 1 96.69 365 PHE B C 1
ATOM 7790 O O . PHE B 1 365 ? 16.281 -2.814 -15.5 1 96.69 365 PHE B O 1
ATOM 7797 N N . PHE B 1 366 ? 15.625 -4.938 -16 1 95.75 366 PHE B N 1
ATOM 7798 C CA . PHE B 1 366 ? 15.109 -4.59 -17.328 1 95.75 366 PHE B CA 1
ATOM 7799 C C . PHE B 1 366 ? 13.812 -3.797 -17.203 1 95.75 366 PHE B C 1
ATOM 7801 O O . PHE B 1 366 ? 12.969 -4.098 -16.359 1 95.75 366 PHE B O 1
ATOM 7808 N N . ASP B 1 367 ? 13.68 -2.777 -18.062 1 94.06 367 ASP B N 1
ATOM 7809 C CA . ASP B 1 367 ? 12.406 -2.061 -18.141 1 94.06 367 ASP B CA 1
ATOM 7810 C C . ASP B 1 367 ? 11.383 -2.844 -18.953 1 94.06 367 ASP B C 1
ATOM 7812 O O . ASP B 1 367 ? 11.414 -2.826 -20.172 1 94.06 367 ASP B O 1
ATOM 7816 N N . ASN B 1 368 ? 10.508 -3.498 -18.281 1 93.12 368 ASN B N 1
ATOM 7817 C CA . ASN B 1 368 ? 9.477 -4.266 -18.984 1 93.12 368 ASN B CA 1
ATOM 7818 C C . ASN B 1 368 ? 8.203 -3.453 -19.156 1 93.12 368 ASN B C 1
ATOM 7820 O O . ASN B 1 368 ? 7.172 -3.99 -19.578 1 93.12 368 ASN B O 1
ATOM 7824 N N . GLN B 1 369 ? 8.164 -2.152 -18.75 1 92 369 GLN B N 1
ATOM 7825 C CA . GLN B 1 369 ? 7.062 -1.209 -18.906 1 92 369 GLN B CA 1
ATOM 7826 C C . GLN B 1 369 ? 5.82 -1.682 -18.156 1 92 369 GLN B C 1
ATOM 7828 O O . GLN B 1 369 ? 4.699 -1.562 -18.656 1 92 369 GLN B O 1
ATOM 7833 N N . GLN B 1 370 ? 6.047 -2.357 -17.031 1 92.88 370 GLN B N 1
ATOM 7834 C CA . GLN B 1 370 ? 4.969 -2.834 -16.172 1 92.88 370 GLN B CA 1
ATOM 7835 C C . GLN B 1 370 ? 5.012 -2.154 -14.812 1 92.88 370 GLN B C 1
ATOM 7837 O O . GLN B 1 370 ? 6.012 -1.526 -14.453 1 92.88 370 GLN B O 1
ATOM 7842 N N . PRO B 1 371 ? 3.924 -2.186 -14.031 1 90.81 371 PRO B N 1
ATOM 7843 C CA . PRO B 1 371 ? 3.848 -1.473 -12.75 1 90.81 371 PRO B CA 1
ATOM 7844 C C . PRO B 1 371 ? 4.957 -1.88 -11.781 1 90.81 371 PRO B C 1
ATOM 7846 O O . PRO B 1 371 ? 5.406 -1.062 -10.977 1 90.81 371 PRO B O 1
ATOM 7849 N N . GLU B 1 372 ? 5.41 -3.107 -11.797 1 92.12 372 GLU B N 1
ATOM 7850 C CA . GLU B 1 372 ? 6.434 -3.541 -10.852 1 92.12 372 GLU B CA 1
ATOM 7851 C C . GLU B 1 372 ? 7.758 -2.822 -11.102 1 92.12 372 GLU B C 1
ATOM 7853 O O . GLU B 1 372 ? 8.492 -2.514 -10.164 1 92.12 372 GLU B O 1
ATOM 7858 N N . PHE B 1 373 ? 8.055 -2.529 -12.453 1 93.31 373 PHE B N 1
ATOM 7859 C CA . PHE B 1 373 ? 9.258 -1.753 -12.734 1 93.31 373 PHE B CA 1
ATOM 7860 C C . PHE B 1 373 ? 9.094 -0.311 -12.273 1 93.31 373 PHE B C 1
ATOM 7862 O O . PHE B 1 373 ? 10.008 0.267 -11.68 1 93.31 373 PHE B O 1
ATOM 7869 N N . SER B 1 374 ? 7.957 0.252 -12.586 1 87.81 374 SER B N 1
ATOM 7870 C CA . SER B 1 374 ? 7.691 1.644 -12.227 1 87.81 374 SER B CA 1
ATOM 7871 C C . SER B 1 374 ? 7.859 1.875 -10.734 1 87.81 374 SER B C 1
ATOM 7873 O O . SER B 1 374 ? 8.344 2.93 -10.312 1 87.81 374 SER B O 1
ATOM 7875 N N . ARG B 1 375 ? 7.512 0.961 -9.938 1 85.62 375 ARG B N 1
ATOM 7876 C CA . ARG B 1 375 ? 7.586 1.093 -8.484 1 85.62 375 ARG B CA 1
ATOM 7877 C C . ARG B 1 375 ? 9.031 0.985 -8 1 85.62 375 ARG B C 1
ATOM 7879 O O . ARG B 1 375 ? 9.398 1.608 -7.004 1 85.62 375 ARG B O 1
ATOM 7886 N N . LEU B 1 376 ? 9.883 0.221 -8.758 1 87.31 376 LEU B N 1
ATOM 7887 C CA . LEU B 1 376 ? 11.219 -0.091 -8.266 1 87.31 376 LEU B CA 1
ATOM 7888 C C . LEU B 1 376 ? 12.266 0.812 -8.914 1 87.31 376 LEU B C 1
ATOM 7890 O O . LEU B 1 376 ? 13.391 0.916 -8.43 1 87.31 376 LEU B O 1
ATOM 7894 N N . LYS B 1 377 ? 12.094 1.39 -10.117 1 81.56 377 LYS B N 1
ATOM 7895 C CA . LYS B 1 377 ? 13.07 2.092 -10.953 1 81.56 377 LYS B CA 1
ATOM 7896 C C . LYS B 1 377 ? 13.82 3.146 -10.148 1 81.56 377 LYS B C 1
ATOM 7898 O O . LYS B 1 377 ? 15.016 3.371 -10.375 1 81.56 377 LYS B O 1
ATOM 7903 N N . GLY B 1 378 ? 13.312 3.715 -9.195 1 72.5 378 GLY B N 1
ATOM 7904 C CA . GLY B 1 378 ? 14.016 4.766 -8.477 1 72.5 378 GLY B CA 1
ATOM 7905 C C . GLY B 1 378 ? 14.641 4.285 -7.18 1 72.5 378 GLY B C 1
ATOM 7906 O O . GLY B 1 378 ? 15.305 5.055 -6.488 1 72.5 378 GLY B O 1
ATOM 7907 N N . GLU B 1 379 ? 14.656 2.969 -6.953 1 78.44 379 GLU B N 1
ATOM 7908 C CA . GLU B 1 379 ? 15.164 2.432 -5.691 1 78.44 379 GLU B CA 1
ATOM 7909 C C . GLU B 1 379 ? 16.531 1.786 -5.875 1 78.44 379 GLU B C 1
ATOM 7911 O O . GLU B 1 379 ? 16.812 1.193 -6.918 1 78.44 379 GLU B O 1
ATOM 7916 N N . ARG B 1 380 ? 17.516 1.969 -4.934 1 83.19 380 ARG B N 1
ATOM 7917 C CA . ARG B 1 380 ? 18.781 1.258 -4.883 1 83.19 380 ARG B CA 1
ATOM 7918 C C . ARG B 1 380 ? 18.672 -0.011 -4.043 1 83.19 380 ARG B C 1
ATOM 7920 O O . ARG B 1 380 ? 18.719 0.045 -2.814 1 83.19 380 ARG B O 1
ATOM 7927 N N . ILE B 1 381 ? 18.5 -1.105 -4.664 1 89.75 381 ILE B N 1
ATOM 7928 C CA . ILE B 1 381 ? 18.328 -2.379 -3.977 1 89.75 381 ILE B CA 1
ATOM 7929 C C . ILE B 1 381 ? 19.625 -3.189 -4.043 1 89.75 381 ILE B C 1
ATOM 7931 O O . ILE B 1 381 ? 20.156 -3.416 -5.125 1 89.75 381 ILE B O 1
ATOM 7935 N N . LYS B 1 382 ? 20.109 -3.605 -2.883 1 92.31 382 LYS B N 1
ATOM 7936 C CA . LYS B 1 382 ? 21.312 -4.426 -2.766 1 92.31 382 LYS B CA 1
ATOM 7937 C C . LYS B 1 382 ? 21 -5.777 -2.131 1 92.31 382 LYS B C 1
ATOM 7939 O O . LYS B 1 382 ? 20.984 -5.906 -0.906 1 92.31 382 LYS B O 1
ATOM 7944 N N . PRO B 1 383 ? 20.828 -6.816 -2.951 1 96.31 383 PRO B N 1
ATOM 7945 C CA . PRO B 1 383 ? 20.531 -8.125 -2.371 1 96.31 383 PRO B CA 1
ATOM 7946 C C . PRO B 1 383 ? 21.719 -8.703 -1.592 1 96.31 383 PRO B C 1
ATOM 7948 O O . PRO B 1 383 ? 22.859 -8.555 -2.008 1 96.31 383 PRO B O 1
ATOM 7951 N N . ASP B 1 384 ? 21.406 -9.297 -0.463 1 96.5 384 ASP B N 1
ATOM 7952 C CA . ASP B 1 384 ? 22.391 -10.039 0.302 1 96.5 384 ASP B CA 1
ATOM 7953 C C . ASP B 1 384 ? 22.547 -11.461 -0.237 1 96.5 384 ASP B C 1
ATOM 7955 O O . ASP B 1 384 ? 23.641 -12.031 -0.192 1 96.5 384 ASP B O 1
ATOM 7959 N N . ILE B 1 385 ? 21.469 -12.047 -0.648 1 98.19 385 ILE B N 1
ATOM 7960 C CA . ILE B 1 385 ? 21.422 -13.414 -1.166 1 98.19 385 ILE B CA 1
ATOM 7961 C C . ILE B 1 385 ? 20.609 -13.445 -2.465 1 98.19 385 ILE B C 1
ATOM 7963 O O . ILE B 1 385 ? 19.531 -12.867 -2.545 1 98.19 385 ILE B O 1
ATOM 7967 N N . VAL B 1 386 ? 21.188 -14.023 -3.479 1 98.56 386 VAL B N 1
ATOM 7968 C CA . VAL B 1 386 ? 20.469 -14.273 -4.727 1 98.56 386 VAL B CA 1
ATOM 7969 C C . VAL B 1 386 ? 20.25 -15.773 -4.898 1 98.56 386 VAL B C 1
ATOM 7971 O O . VAL B 1 386 ? 21.203 -16.562 -4.875 1 98.56 386 VAL B O 1
ATOM 7974 N N . ILE B 1 387 ? 19.062 -16.203 -4.984 1 98.56 387 ILE B N 1
ATOM 7975 C CA . ILE B 1 387 ? 18.719 -17.594 -5.23 1 98.56 387 ILE B CA 1
ATOM 7976 C C . ILE B 1 387 ? 18.219 -17.766 -6.664 1 98.56 387 ILE B C 1
ATOM 7978 O O . ILE B 1 387 ? 17.188 -17.172 -7.039 1 98.56 387 ILE B O 1
ATOM 7982 N N . LEU B 1 388 ? 18.891 -18.562 -7.441 1 98.25 388 LEU B N 1
ATOM 7983 C CA . LEU B 1 388 ? 18.562 -18.766 -8.844 1 98.25 388 LEU B CA 1
ATOM 7984 C C . LEU B 1 388 ? 17.562 -19.906 -9.008 1 98.25 388 LEU B C 1
ATOM 7986 O O . LEU B 1 388 ? 17.953 -21.078 -8.984 1 98.25 388 LEU B O 1
ATOM 7990 N N . SER B 1 389 ? 16.344 -19.547 -9.109 1 97.5 389 SER B N 1
ATOM 7991 C CA . SER B 1 389 ? 15.297 -20.516 -9.477 1 97.5 389 SER B CA 1
ATOM 7992 C C . SER B 1 389 ? 15.047 -20.5 -10.984 1 97.5 389 SER B C 1
ATOM 7994 O O . SER B 1 389 ? 13.914 -20.297 -11.43 1 97.5 389 SER B O 1
ATOM 7996 N N . THR B 1 390 ? 16.047 -20.812 -11.703 1 96.25 390 THR B N 1
ATOM 7997 C CA . THR B 1 390 ? 16.078 -20.594 -13.148 1 96.25 390 THR B CA 1
ATOM 7998 C C . THR B 1 390 ? 15.953 -21.922 -13.898 1 96.25 390 THR B C 1
ATOM 8000 O O . THR B 1 390 ? 16.328 -22.016 -15.062 1 96.25 390 THR B O 1
ATOM 8003 N N . GLY B 1 391 ? 15.492 -22.938 -13.227 1 93.19 391 GLY B N 1
ATOM 8004 C CA . GLY B 1 391 ? 15.188 -24.203 -13.867 1 93.19 391 GLY B CA 1
ATOM 8005 C C . GLY B 1 391 ? 16.406 -25.078 -14.07 1 93.19 391 GLY B C 1
ATOM 8006 O O . GLY B 1 391 ? 17.406 -24.953 -13.359 1 93.19 391 GLY B O 1
ATOM 8007 N N . TYR B 1 392 ? 16.266 -26.094 -14.914 1 92.69 392 TYR B N 1
ATOM 8008 C CA . TYR B 1 392 ? 17.281 -27.109 -15.164 1 92.69 392 TYR B CA 1
ATOM 8009 C C . TYR B 1 392 ? 17.484 -27.312 -16.656 1 92.69 392 TYR B C 1
ATOM 8011 O O . TYR B 1 392 ? 16.609 -27 -17.469 1 92.69 392 TYR B O 1
ATOM 8019 N N . LYS B 1 393 ? 18.594 -27.828 -16.953 1 89.56 393 LYS B N 1
ATOM 8020 C CA . LYS B 1 393 ? 18.922 -28.188 -18.328 1 89.56 393 LYS B CA 1
ATOM 8021 C C . LYS B 1 393 ? 18.625 -29.672 -18.578 1 89.56 393 LYS B C 1
ATOM 8023 O O . LYS B 1 393 ? 18.75 -30.5 -17.688 1 89.56 393 LYS B O 1
ATOM 8028 N N . GLN B 1 394 ? 18.141 -29.938 -19.781 1 88.12 394 GLN B N 1
ATOM 8029 C CA . GLN B 1 394 ? 17.984 -31.328 -20.188 1 88.12 394 GLN B CA 1
ATOM 8030 C C . GLN B 1 394 ? 19.297 -31.891 -20.75 1 88.12 394 GLN B C 1
ATOM 8032 O O . GLN B 1 394 ? 19.641 -31.641 -21.906 1 88.12 394 GLN B O 1
ATOM 8037 N N . ASP B 1 395 ? 20 -32.625 -19.922 1 89.38 395 ASP B N 1
ATOM 8038 C CA . ASP B 1 395 ? 21.312 -33.188 -20.297 1 89.38 395 ASP B CA 1
ATOM 8039 C C . ASP B 1 395 ? 21.328 -34.688 -20.156 1 89.38 395 ASP B C 1
ATOM 8041 O O . ASP B 1 395 ? 20.766 -35.25 -19.219 1 89.38 395 ASP B O 1
ATOM 8045 N N . PHE B 1 396 ? 21.984 -35.344 -21.203 1 93.06 396 PHE B N 1
ATOM 8046 C CA . PHE B 1 396 ? 22.156 -36.781 -21.219 1 93.06 396 PHE B CA 1
ATOM 8047 C C . PHE B 1 396 ? 23.609 -37.156 -21.438 1 93.06 396 PHE B C 1
ATOM 8049 O O . PHE B 1 396 ? 23.969 -37.75 -22.469 1 93.06 396 PHE B O 1
ATOM 8056 N N . PRO B 1 397 ? 24.438 -36.875 -20.469 1 90.56 397 PRO B N 1
ATOM 8057 C CA . PRO B 1 397 ? 25.875 -37.062 -20.656 1 90.56 397 PRO B CA 1
ATOM 8058 C C . PRO B 1 397 ? 26.219 -38.531 -20.984 1 90.56 397 PRO B C 1
ATOM 8060 O O . PRO B 1 397 ? 27.188 -38.781 -21.719 1 90.56 397 PRO B O 1
ATOM 8063 N N . PHE B 1 398 ? 25.5 -39.5 -20.562 1 93.69 398 PHE B N 1
ATOM 8064 C CA . PHE B 1 398 ? 25.781 -40.906 -20.75 1 93.69 398 PHE B CA 1
ATOM 8065 C C . PHE B 1 398 ? 25.469 -41.344 -22.172 1 93.69 398 PHE B C 1
ATOM 8067 O O . PHE B 1 398 ? 25.875 -42.438 -22.594 1 93.69 398 PHE B O 1
ATOM 8074 N N . LEU B 1 399 ? 24.766 -40.5 -22.906 1 93.38 399 LEU B N 1
ATOM 8075 C CA . LEU B 1 399 ? 24.422 -40.844 -24.281 1 93.38 399 LEU B CA 1
ATOM 8076 C C . LEU B 1 399 ? 25.422 -40.219 -25.25 1 93.38 399 LEU B C 1
ATOM 8078 O O . LEU B 1 399 ? 25.359 -40.469 -26.469 1 93.38 399 LEU B O 1
ATOM 8082 N N . GLU B 1 400 ? 26.312 -39.375 -24.797 1 86.44 400 GLU B N 1
ATOM 8083 C CA . GLU B 1 400 ? 27.297 -38.719 -25.656 1 86.44 400 GLU B CA 1
ATOM 8084 C C . GLU B 1 400 ? 28.25 -39.75 -26.281 1 86.44 400 GLU B C 1
ATOM 8086 O O . GLU B 1 400 ? 28.656 -40.719 -25.625 1 86.44 400 GLU B O 1
ATOM 8091 N N . PRO B 1 401 ? 28.453 -39.406 -27.562 1 79.31 401 PRO B N 1
ATOM 8092 C CA . PRO B 1 401 ? 29.328 -40.344 -28.25 1 79.31 401 PRO B CA 1
ATOM 8093 C C . PRO B 1 401 ? 30.734 -40.406 -27.641 1 79.31 401 PRO B C 1
ATOM 8095 O O . PRO B 1 401 ? 31.25 -39.375 -27.156 1 79.31 401 PRO B O 1
ATOM 8098 N N . SER B 1 402 ? 31.109 -41.656 -27.594 1 68.94 402 SER B N 1
ATOM 8099 C CA . SER B 1 402 ? 32.469 -41.844 -27.109 1 68.94 402 SER B CA 1
ATOM 8100 C C . SER B 1 402 ? 33.5 -41.406 -28.156 1 68.94 402 SER B C 1
ATOM 8102 O O . SER B 1 402 ? 33.281 -41.594 -29.359 1 68.94 402 SER B O 1
ATOM 8104 N N . ARG B 1 403 ? 34.375 -40.688 -27.859 1 60.66 403 ARG B N 1
ATOM 8105 C CA . ARG B 1 403 ? 35.438 -40.281 -28.766 1 60.66 403 ARG B CA 1
ATOM 8106 C C . ARG B 1 403 ? 36.219 -41.469 -29.266 1 60.66 403 ARG B C 1
ATOM 8108 O O . ARG B 1 403 ? 36.781 -41.438 -30.375 1 60.66 403 ARG B O 1
ATOM 8115 N N . THR B 1 404 ? 36.344 -42.625 -28.547 1 58.22 404 THR B N 1
ATOM 8116 C CA . THR B 1 404 ? 37.188 -43.75 -28.812 1 58.22 404 THR B CA 1
ATOM 8117 C C . THR B 1 404 ? 36.438 -44.812 -29.609 1 58.22 404 THR B C 1
ATOM 8119 O O . THR B 1 404 ? 37.062 -45.625 -30.312 1 58.22 404 THR B O 1
ATOM 8122 N N . LYS B 1 405 ? 35.125 -45.031 -29.484 1 57.41 405 LYS B N 1
ATOM 8123 C CA . LYS B 1 405 ? 34.344 -46.031 -30.234 1 57.41 405 LYS B CA 1
ATOM 8124 C C . LYS B 1 405 ? 33.156 -45.406 -30.953 1 57.41 405 LYS B C 1
ATOM 8126 O O . LYS B 1 405 ? 32.062 -45.344 -30.422 1 57.41 405 LYS B O 1
ATOM 8131 N N . PRO B 1 406 ? 33.469 -44.906 -32.281 1 62.5 406 PRO B N 1
ATOM 8132 C CA . PRO B 1 406 ? 32.406 -44.156 -32.969 1 62.5 406 PRO B CA 1
ATOM 8133 C C . PRO B 1 406 ? 31.25 -45.031 -33.406 1 62.5 406 PRO B C 1
ATOM 8135 O O . PRO B 1 406 ? 31.438 -46.031 -34.094 1 62.5 406 PRO B O 1
ATOM 8138 N N . THR B 1 407 ? 30.234 -45.156 -32.656 1 68.56 407 THR B N 1
ATOM 8139 C CA . THR B 1 407 ? 28.969 -45.75 -33.062 1 68.56 407 THR B CA 1
ATOM 8140 C C . THR B 1 407 ? 27.938 -44.656 -33.406 1 68.56 407 THR B C 1
ATOM 8142 O O . THR B 1 407 ? 28.203 -43.469 -33.219 1 68.56 407 THR B O 1
ATOM 8145 N N . ARG B 1 408 ? 26.938 -45.031 -34.094 1 80.38 408 ARG B N 1
ATOM 8146 C CA . ARG B 1 408 ? 25.859 -44.094 -34.375 1 80.38 408 ARG B CA 1
ATOM 8147 C C . ARG B 1 408 ? 25.391 -43.375 -33.125 1 80.38 408 ARG B C 1
ATOM 8149 O O . ARG B 1 408 ? 25.141 -44 -32.094 1 80.38 408 ARG B O 1
ATOM 8156 N N . ALA B 1 409 ? 25.344 -42.125 -33.188 1 85.88 409 ALA B N 1
ATOM 8157 C CA . ALA B 1 409 ? 24.984 -41.281 -32.031 1 85.88 409 ALA B CA 1
ATOM 8158 C C . ALA B 1 409 ? 23.547 -41.5 -31.609 1 85.88 409 ALA B C 1
ATOM 8160 O O . ALA B 1 409 ? 22.672 -41.75 -32.438 1 85.88 409 ALA B O 1
ATOM 8161 N N . TYR B 1 410 ? 23.328 -41.531 -30.297 1 91.44 410 TYR B N 1
ATOM 8162 C CA . TYR B 1 410 ? 21.984 -41.625 -29.75 1 91.44 410 TYR B CA 1
ATOM 8163 C C . TYR B 1 410 ? 21.266 -40.281 -29.844 1 91.44 410 TYR B C 1
ATOM 8165 O O . TYR B 1 410 ? 21.922 -39.219 -29.859 1 91.44 410 TYR B O 1
ATOM 8173 N N . GLY B 1 411 ? 19.984 -40.344 -30 1 89.19 411 GLY B N 1
ATOM 8174 C CA . GLY B 1 411 ? 19.203 -39.125 -29.906 1 89.19 411 GLY B CA 1
ATOM 8175 C C . GLY B 1 411 ? 18.938 -38.688 -28.469 1 89.19 411 GLY B C 1
ATOM 8176 O O . GLY B 1 411 ? 19.391 -39.344 -27.531 1 89.19 411 GLY B O 1
ATOM 8177 N N . THR B 1 412 ? 18.281 -37.5 -28.391 1 91.06 412 THR B N 1
ATOM 8178 C CA . THR B 1 412 ? 17.859 -37 -27.078 1 91.06 412 THR B CA 1
ATOM 8179 C C . THR B 1 412 ? 16.344 -36.938 -26.984 1 91.06 412 THR B C 1
ATOM 8181 O O . THR B 1 412 ? 15.641 -37.219 -27.953 1 91.06 412 THR B O 1
ATOM 8184 N N . ALA B 1 413 ? 15.883 -36.656 -25.797 1 92.44 413 ALA B N 1
ATOM 8185 C CA . ALA B 1 413 ? 14.445 -36.625 -25.531 1 92.44 413 ALA B CA 1
ATOM 8186 C C . ALA B 1 413 ? 13.727 -35.688 -26.469 1 92.44 413 ALA B C 1
ATOM 8188 O O . ALA B 1 413 ? 12.586 -35.938 -26.859 1 92.44 413 ALA B O 1
ATOM 8189 N N . ASN B 1 414 ? 14.367 -34.562 -26.906 1 89.62 414 ASN B N 1
ATOM 8190 C CA . ASN B 1 414 ? 13.75 -33.594 -27.781 1 89.62 414 ASN B CA 1
ATOM 8191 C C . ASN B 1 414 ? 13.562 -34.125 -29.188 1 89.62 414 ASN B C 1
ATOM 8193 O O . ASN B 1 414 ? 12.797 -33.562 -29.984 1 89.62 414 ASN B O 1
ATOM 8197 N N . GLN B 1 415 ? 14.195 -35.219 -29.469 1 92.06 415 GLN B N 1
ATOM 8198 C CA . GLN B 1 415 ? 14.117 -35.781 -30.797 1 92.06 415 GLN B CA 1
ATOM 8199 C C . GLN B 1 415 ? 13.141 -36.969 -30.844 1 92.06 415 GLN B C 1
ATOM 8201 O O . GLN B 1 415 ? 12.922 -37.562 -31.891 1 92.06 415 GLN B O 1
ATOM 8206 N N . ALA B 1 416 ? 12.586 -37.312 -29.703 1 94.88 416 ALA B N 1
ATOM 8207 C CA . ALA B 1 416 ? 11.578 -38.375 -29.672 1 94.88 416 ALA B CA 1
ATOM 8208 C C . ALA B 1 416 ? 10.312 -37.938 -30.406 1 94.88 416 ALA B C 1
ATOM 8210 O O . ALA B 1 416 ? 9.508 -37.156 -29.875 1 94.88 416 ALA B O 1
ATOM 8211 N N . ASN B 1 417 ? 10.094 -38.5 -31.594 1 94.94 417 ASN B N 1
ATOM 8212 C CA . ASN B 1 417 ? 9.031 -38 -32.438 1 94.94 417 ASN B CA 1
ATOM 8213 C C . ASN B 1 417 ? 7.801 -38.906 -32.438 1 94.94 417 ASN B C 1
ATOM 8215 O O . ASN B 1 417 ? 6.887 -38.719 -33.25 1 94.94 417 ASN B O 1
ATOM 8219 N N . VAL B 1 418 ? 7.758 -39.938 -31.625 1 97.69 418 VAL B N 1
ATOM 8220 C CA . VAL B 1 418 ? 6.551 -40.719 -31.406 1 97.69 418 VAL B CA 1
ATOM 8221 C C . VAL B 1 418 ? 6.023 -40.469 -30 1 97.69 418 VAL B C 1
ATOM 8223 O O . VAL B 1 418 ? 6.523 -41.062 -29.031 1 97.69 418 VAL B O 1
ATOM 8226 N N . ARG B 1 419 ? 5.027 -39.625 -29.891 1 97.75 419 ARG B N 1
ATOM 8227 C CA . ARG B 1 419 ? 4.336 -39.281 -28.656 1 97.75 419 ARG B CA 1
ATOM 8228 C C . ARG B 1 419 ? 5.301 -38.688 -27.625 1 97.75 419 ARG B C 1
ATOM 8230 O O . ARG B 1 419 ? 5.016 -38.688 -26.422 1 97.75 419 ARG B O 1
ATOM 8237 N N . GLY B 1 420 ? 6.52 -38.312 -28.031 1 95.94 420 GLY B N 1
ATOM 8238 C CA . GLY B 1 420 ? 7.527 -37.812 -27.125 1 95.94 420 GLY B CA 1
ATOM 8239 C C . GLY B 1 420 ? 8.227 -38.906 -26.344 1 95.94 420 GLY B C 1
ATOM 8240 O O . GLY B 1 420 ? 8.773 -38.625 -25.266 1 95.94 420 GLY B O 1
ATOM 8241 N N . ILE B 1 421 ? 8.219 -40.125 -26.906 1 98.25 421 ILE B N 1
ATOM 8242 C CA . ILE B 1 421 ? 8.711 -41.25 -26.125 1 98.25 421 ILE B CA 1
ATOM 8243 C C . ILE B 1 421 ? 9.938 -41.875 -26.812 1 98.25 421 ILE B C 1
ATOM 8245 O O . ILE B 1 421 ? 10.922 -42.188 -26.141 1 98.25 421 ILE B O 1
ATOM 8249 N N . TRP B 1 422 ? 9.875 -42.094 -28.078 1 97.81 422 TRP B N 1
ATOM 8250 C CA . TRP B 1 422 ? 11.016 -42.656 -28.797 1 97.81 422 TRP B CA 1
ATOM 8251 C C . TRP B 1 422 ? 11.078 -42.094 -30.219 1 97.81 422 TRP B C 1
ATOM 8253 O O . TRP B 1 422 ? 10.141 -41.469 -30.688 1 97.81 422 TRP B O 1
ATOM 8263 N N . ARG B 1 423 ? 12.25 -42.25 -30.797 1 96.38 423 ARG B N 1
ATOM 8264 C CA . ARG B 1 423 ? 12.398 -41.969 -32.219 1 96.38 423 ARG B CA 1
ATOM 8265 C C . ARG B 1 423 ? 11.875 -43.125 -33.062 1 96.38 423 ARG B C 1
ATOM 8267 O O . ARG B 1 423 ? 12.164 -44.281 -32.781 1 96.38 423 ARG B O 1
ATOM 8274 N N . ARG B 1 424 ? 11.148 -42.75 -34.094 1 95.25 424 ARG B N 1
ATOM 8275 C CA . ARG B 1 424 ? 10.523 -43.75 -34.906 1 95.25 424 ARG B CA 1
ATOM 8276 C C . ARG B 1 424 ? 11.562 -44.719 -35.469 1 95.25 424 ARG B C 1
ATOM 8278 O O . ARG B 1 424 ? 11.289 -45.938 -35.594 1 95.25 424 ARG B O 1
ATOM 8285 N N . ASP B 1 425 ? 12.766 -44.25 -35.719 1 93.69 425 ASP B N 1
ATOM 8286 C CA . ASP B 1 425 ? 13.82 -45.094 -36.312 1 93.69 425 ASP B CA 1
ATOM 8287 C C . ASP B 1 425 ? 14.633 -45.781 -35.219 1 93.69 425 ASP B C 1
ATOM 8289 O O . ASP B 1 425 ? 15.531 -46.594 -35.5 1 93.69 425 ASP B O 1
ATOM 8293 N N . GLU B 1 426 ? 14.305 -45.531 -34 1 94.56 426 GLU B N 1
ATOM 8294 C CA . GLU B 1 426 ? 15.023 -46.125 -32.906 1 94.56 426 GLU B CA 1
ATOM 8295 C C . GLU B 1 426 ? 14.07 -46.469 -31.75 1 94.56 426 GLU B C 1
ATOM 8297 O O . GLU B 1 426 ? 14.195 -45.938 -30.641 1 94.56 426 GLU B O 1
ATOM 8302 N N . PRO B 1 427 ? 13.258 -47.438 -31.922 1 96.38 427 PRO B N 1
ATOM 8303 C CA . PRO B 1 427 ? 12.203 -47.719 -30.953 1 96.38 427 PRO B CA 1
ATOM 8304 C C . PRO B 1 427 ? 12.742 -48.406 -29.688 1 96.38 427 PRO B C 1
ATOM 8306 O O . PRO B 1 427 ? 12.039 -48.469 -28.672 1 96.38 427 PRO B O 1
ATOM 8309 N N . THR B 1 428 ? 14.016 -48.875 -29.703 1 97.38 428 THR B N 1
ATOM 8310 C CA . THR B 1 428 ? 14.547 -49.625 -28.547 1 97.38 428 THR B CA 1
ATOM 8311 C C . THR B 1 428 ? 15.078 -48.656 -27.484 1 97.38 428 THR B C 1
ATOM 8313 O O . THR B 1 428 ? 15.461 -49.062 -26.391 1 97.38 428 THR B O 1
ATOM 8316 N N . VAL B 1 429 ? 15.117 -47.375 -27.859 1 97.88 429 VAL B N 1
ATOM 8317 C CA . VAL B 1 429 ? 15.5 -46.344 -26.891 1 97.88 429 VAL B CA 1
ATOM 8318 C C . VAL B 1 429 ? 14.289 -45.469 -26.547 1 97.88 429 VAL B C 1
ATOM 8320 O O . VAL B 1 429 ? 13.789 -44.75 -27.391 1 97.88 429 VAL B O 1
ATOM 8323 N N . GLY B 1 430 ? 13.836 -45.625 -25.344 1 98.31 430 GLY B N 1
ATOM 8324 C CA . GLY B 1 430 ? 12.68 -44.844 -24.891 1 98.31 430 GLY B CA 1
ATOM 8325 C C . GLY B 1 430 ? 13.031 -43.75 -23.906 1 98.31 430 GLY B C 1
ATOM 8326 O O . GLY B 1 430 ? 13.891 -43.969 -23.031 1 98.31 430 GLY B O 1
ATOM 8327 N N . PHE B 1 431 ? 12.516 -42.594 -24.109 1 98.19 431 PHE B N 1
ATOM 8328 C CA . PHE B 1 431 ? 12.609 -41.5 -23.172 1 98.19 431 PHE B CA 1
ATOM 8329 C C . PHE B 1 431 ? 11.305 -41.344 -22.391 1 98.19 431 PHE B C 1
ATOM 8331 O O . PHE B 1 431 ? 10.281 -40.938 -22.969 1 98.19 431 PHE B O 1
ATOM 8338 N N . ILE B 1 432 ? 11.32 -41.594 -21.078 1 98.5 432 ILE B N 1
ATOM 8339 C CA . ILE B 1 432 ? 10.109 -41.625 -20.266 1 98.5 432 ILE B CA 1
ATOM 8340 C C . ILE B 1 432 ? 10.219 -40.562 -19.156 1 98.5 432 ILE B C 1
ATOM 8342 O O . ILE B 1 432 ? 11.18 -40.562 -18.391 1 98.5 432 ILE B O 1
ATOM 8346 N N . GLY B 1 433 ? 9.219 -39.656 -19.094 1 96.81 433 GLY B N 1
ATOM 8347 C CA . GLY B 1 433 ? 9.18 -38.656 -18.047 1 96.81 433 GLY B CA 1
ATOM 8348 C C . GLY B 1 433 ? 9.75 -37.312 -18.469 1 96.81 433 GLY B C 1
ATOM 8349 O O . GLY B 1 433 ? 10.102 -36.469 -17.641 1 96.81 433 GLY B O 1
ATOM 8350 N N . PHE B 1 434 ? 9.844 -37.062 -19.797 1 96.12 434 PHE B N 1
ATOM 8351 C CA . PHE B 1 434 ? 10.484 -35.844 -20.266 1 96.12 434 PHE B CA 1
ATOM 8352 C C . PHE B 1 434 ? 9.461 -34.938 -20.922 1 96.12 434 PHE B C 1
ATOM 8354 O O . PHE B 1 434 ? 9.82 -33.969 -21.609 1 96.12 434 PHE B O 1
ATOM 8361 N N . VAL B 1 435 ? 8.172 -35.219 -20.719 1 94.25 435 VAL B N 1
ATOM 8362 C CA . VAL B 1 435 ? 7.066 -34.375 -21.156 1 94.25 435 VAL B CA 1
ATOM 8363 C C . VAL B 1 435 ? 6.434 -33.688 -19.938 1 94.25 435 VAL B C 1
ATOM 8365 O O . VAL B 1 435 ? 6.129 -34.312 -18.938 1 94.25 435 VAL B O 1
ATOM 8368 N N . ARG B 1 436 ? 6.32 -32.375 -20.062 1 93.25 436 ARG B N 1
ATOM 8369 C CA . ARG B 1 436 ? 5.809 -31.578 -18.938 1 93.25 436 ARG B CA 1
ATOM 8370 C C . ARG B 1 436 ? 4.391 -31.094 -19.219 1 93.25 436 ARG B C 1
ATOM 8372 O O . ARG B 1 436 ? 4.137 -30.438 -20.219 1 93.25 436 ARG B O 1
ATOM 8379 N N . PRO B 1 437 ? 3.484 -31.406 -18.344 1 94.88 437 PRO B N 1
ATOM 8380 C CA . PRO B 1 437 ? 2.121 -30.891 -18.516 1 94.88 437 PRO B CA 1
ATOM 8381 C C . PRO B 1 437 ? 1.966 -29.453 -18.062 1 94.88 437 PRO B C 1
ATOM 8383 O O . PRO B 1 437 ? 2.666 -29 -17.156 1 94.88 437 PRO B O 1
ATOM 8386 N N . SER B 1 438 ? 1.084 -28.672 -18.75 1 90.56 438 SER B N 1
ATOM 8387 C CA . SER B 1 438 ? 0.76 -27.312 -18.328 1 90.56 438 SER B CA 1
ATOM 8388 C C . SER B 1 438 ? 0.059 -27.297 -16.969 1 90.56 438 SER B C 1
ATOM 8390 O O . SER B 1 438 ? 0.344 -26.453 -16.125 1 90.56 438 SER B O 1
ATOM 8392 N N . LEU B 1 439 ? -0.85 -28.156 -16.859 1 89.44 439 LEU B N 1
ATOM 8393 C CA . LEU B 1 439 ? -1.561 -28.453 -15.617 1 89.44 439 LEU B CA 1
ATOM 8394 C C . LEU B 1 439 ? -1.64 -29.953 -15.383 1 89.44 439 LEU B C 1
ATOM 8396 O O . LEU B 1 439 ? -2.207 -30.688 -16.203 1 89.44 439 LEU B O 1
ATOM 8400 N N . GLY B 1 440 ? -0.958 -30.422 -14.438 1 93.06 440 GLY B N 1
ATOM 8401 C CA . GLY B 1 440 ? -0.862 -31.859 -14.195 1 93.06 440 GLY B CA 1
ATOM 8402 C C . GLY B 1 440 ? 0.45 -32.25 -13.555 1 93.06 440 GLY B C 1
ATOM 8403 O O . GLY B 1 440 ? 1.02 -31.516 -12.758 1 93.06 440 GLY B O 1
ATOM 8404 N N . ALA B 1 441 ? 0.775 -33.562 -13.867 1 95.38 441 ALA B N 1
ATOM 8405 C CA . ALA B 1 441 ? 1.971 -34.125 -13.219 1 95.38 441 ALA B CA 1
ATOM 8406 C C . ALA B 1 441 ? 2.74 -35.031 -14.172 1 95.38 441 ALA B C 1
ATOM 8408 O O . ALA B 1 441 ? 2.141 -35.719 -15.008 1 95.38 441 ALA B O 1
ATOM 8409 N N . ILE B 1 442 ? 3.992 -35.031 -14.055 1 96.38 442 ILE B N 1
ATOM 8410 C CA . ILE B 1 442 ? 4.875 -35.812 -14.922 1 96.38 442 ILE B CA 1
ATOM 8411 C C . ILE B 1 442 ? 4.734 -37.312 -14.609 1 96.38 442 ILE B C 1
ATOM 8413 O O . ILE B 1 442 ? 4.629 -38.125 -15.523 1 96.38 442 ILE B O 1
ATOM 8417 N N . PRO B 1 443 ? 4.602 -37.75 -13.336 1 97.69 443 PRO B N 1
ATOM 8418 C CA . PRO B 1 443 ? 4.613 -39.188 -13.031 1 97.69 443 PRO B CA 1
ATOM 8419 C C . PRO B 1 443 ? 3.461 -39.938 -13.695 1 97.69 443 PRO B C 1
ATOM 8421 O O . PRO B 1 443 ? 3.676 -41 -14.305 1 97.69 443 PRO B O 1
ATOM 8424 N N . PRO B 1 444 ? 2.256 -39.438 -13.641 1 97.94 444 PRO B N 1
ATOM 8425 C CA . PRO B 1 444 ? 1.197 -40.156 -14.344 1 97.94 444 PRO B CA 1
ATOM 8426 C C . PRO B 1 444 ? 1.408 -40.219 -15.859 1 97.94 444 PRO B C 1
ATOM 8428 O O . PRO B 1 444 ? 1.032 -41.188 -16.516 1 97.94 444 PRO B O 1
ATOM 8431 N N . LEU B 1 445 ? 1.942 -39.156 -16.438 1 98.31 445 LEU B N 1
ATOM 8432 C CA . LEU B 1 445 ? 2.279 -39.188 -17.859 1 98.31 445 LEU B CA 1
ATOM 8433 C C . LEU B 1 445 ? 3.311 -40.281 -18.141 1 98.31 445 LEU B C 1
ATOM 8435 O O . LEU B 1 445 ? 3.203 -41 -19.125 1 98.31 445 LEU B O 1
ATOM 8439 N N . ALA B 1 446 ? 4.27 -40.344 -17.234 1 98.5 446 ALA B N 1
ATOM 8440 C CA . ALA B 1 446 ? 5.34 -41.344 -17.375 1 98.5 446 ALA B CA 1
ATOM 8441 C C . ALA B 1 446 ? 4.781 -42.75 -17.359 1 98.5 446 ALA B C 1
ATOM 8443 O O . ALA B 1 446 ? 5.273 -43.625 -18.078 1 98.5 446 ALA B O 1
ATOM 8444 N N . GLU B 1 447 ? 3.826 -43 -16.578 1 98.81 447 GLU B N 1
ATOM 8445 C CA . GLU B 1 447 ? 3.213 -44.312 -16.516 1 98.81 447 GLU B CA 1
ATOM 8446 C C . GLU B 1 447 ? 2.621 -44.719 -17.875 1 98.81 447 GLU B C 1
ATOM 8448 O O . GLU B 1 447 ? 2.832 -45.812 -18.359 1 98.81 447 GLU B O 1
ATOM 8453 N N . MET B 1 448 ? 1.906 -43.781 -18.422 1 98.75 448 MET B N 1
ATOM 8454 C CA . MET B 1 448 ? 1.29 -44.062 -19.719 1 98.75 448 MET B CA 1
ATOM 8455 C C . MET B 1 448 ? 2.35 -44.188 -20.797 1 98.75 448 MET B C 1
ATOM 8457 O O . MET B 1 448 ? 2.209 -45.031 -21.703 1 98.75 448 MET B O 1
ATOM 8461 N N . GLN B 1 449 ? 3.396 -43.375 -20.719 1 98.81 449 GLN B N 1
ATOM 8462 C CA . GLN B 1 449 ? 4.512 -43.5 -21.656 1 98.81 449 GLN B CA 1
ATOM 8463 C C . GLN B 1 449 ? 5.168 -44.875 -21.562 1 98.81 449 GLN B C 1
ATOM 8465 O O . GLN B 1 449 ? 5.461 -45.5 -22.594 1 98.81 449 GLN B O 1
ATOM 8470 N N . ALA B 1 450 ? 5.418 -45.281 -20.359 1 98.88 450 ALA B N 1
ATOM 8471 C CA . ALA B 1 450 ? 6.039 -46.594 -20.141 1 98.88 450 ALA B CA 1
ATOM 8472 C C . ALA B 1 450 ? 5.191 -47.719 -20.734 1 98.88 450 ALA B C 1
ATOM 8474 O O . ALA B 1 450 ? 5.715 -48.594 -21.406 1 98.88 450 ALA B O 1
ATOM 8475 N N . GLN B 1 451 ? 3.904 -47.656 -20.516 1 98.81 451 GLN B N 1
ATOM 8476 C CA . GLN B 1 451 ? 2.99 -48.688 -21.031 1 98.81 451 GLN B CA 1
ATOM 8477 C C . GLN B 1 451 ? 3.07 -48.781 -22.547 1 98.81 451 GLN B C 1
ATOM 8479 O O . GLN B 1 451 ? 3.191 -49.875 -23.109 1 98.81 451 GLN B O 1
ATOM 8484 N N . LEU B 1 452 ? 3.01 -47.625 -23.188 1 98.75 452 LEU B N 1
ATOM 8485 C CA . LEU B 1 452 ? 3.008 -47.625 -24.641 1 98.75 452 LEU B CA 1
ATOM 8486 C C . LEU B 1 452 ? 4.352 -48.094 -25.188 1 98.75 452 LEU B C 1
ATOM 8488 O O . LEU B 1 452 ? 4.398 -48.844 -26.156 1 98.75 452 LEU B O 1
ATOM 8492 N N . TRP B 1 453 ? 5.426 -47.594 -24.625 1 98.75 453 TRP B N 1
ATOM 8493 C CA . TRP B 1 453 ? 6.754 -47.969 -25.109 1 98.75 453 TRP B CA 1
ATOM 8494 C C . TRP B 1 453 ? 6.992 -49.469 -24.969 1 98.75 453 TRP B C 1
ATOM 8496 O O . TRP B 1 453 ? 7.477 -50.125 -25.906 1 98.75 453 TRP B O 1
ATOM 8506 N N . ILE B 1 454 ? 6.684 -50.031 -23.844 1 98.75 454 ILE B N 1
ATOM 8507 C CA . ILE B 1 454 ? 6.898 -51.438 -23.562 1 98.75 454 ILE B CA 1
ATOM 8508 C C . ILE B 1 454 ? 6.035 -52.281 -24.5 1 98.75 454 ILE B C 1
ATOM 8510 O O . ILE B 1 454 ? 6.492 -53.312 -25.016 1 98.75 454 ILE B O 1
ATOM 8514 N N . LEU B 1 455 ? 4.816 -51.812 -24.656 1 98.06 455 LEU B N 1
ATOM 8515 C CA . LEU B 1 455 ? 3.947 -52.5 -25.609 1 98.06 455 LEU B CA 1
ATOM 8516 C C . LEU B 1 455 ? 4.574 -52.531 -27 1 98.06 455 LEU B C 1
ATOM 8518 O O . LEU B 1 455 ? 4.531 -53.562 -27.688 1 98.06 455 LEU B O 1
ATOM 8522 N N . ASN B 1 456 ? 5.121 -51.469 -27.422 1 97.69 456 ASN B N 1
ATOM 8523 C CA . ASN B 1 456 ? 5.719 -51.312 -28.75 1 97.69 456 ASN B CA 1
ATOM 8524 C C . ASN B 1 456 ? 6.898 -52.281 -28.922 1 97.69 456 ASN B C 1
ATOM 8526 O O . ASN B 1 456 ? 7.094 -52.844 -30 1 97.69 456 ASN B O 1
ATOM 8530 N N . ILE B 1 457 ? 7.758 -52.5 -27.906 1 97.38 457 ILE B N 1
ATOM 8531 C CA . ILE B 1 457 ? 8.984 -53.281 -28.078 1 97.38 457 ILE B CA 1
ATOM 8532 C C . ILE B 1 457 ? 8.727 -54.75 -27.797 1 97.38 457 ILE B C 1
ATOM 8534 O O . ILE B 1 457 ? 9.422 -55.625 -28.312 1 97.38 457 ILE B O 1
ATOM 8538 N N . LEU B 1 458 ? 7.691 -55.062 -27 1 97.62 458 LEU B N 1
ATOM 8539 C CA . LEU B 1 458 ? 7.504 -56.438 -26.578 1 97.62 458 LEU B CA 1
ATOM 8540 C C . LEU B 1 458 ? 6.312 -57.062 -27.297 1 97.62 458 LEU B C 1
ATOM 8542 O O . LEU B 1 458 ? 6.285 -58.281 -27.516 1 97.62 458 LEU B O 1
ATOM 8546 N N . ALA B 1 459 ? 5.262 -56.281 -27.531 1 96.69 459 ALA B N 1
ATOM 8547 C CA . ALA B 1 459 ? 4.039 -56.781 -28.141 1 96.69 459 ALA B CA 1
ATOM 8548 C C . ALA B 1 459 ? 3.432 -55.781 -29.109 1 96.69 459 ALA B C 1
ATOM 8550 O O . ALA B 1 459 ? 2.279 -55.375 -28.938 1 96.69 459 ALA B O 1
ATOM 8551 N N . PRO B 1 460 ? 4.18 -55.438 -30.188 1 95.19 460 PRO B N 1
ATOM 8552 C CA . PRO B 1 460 ? 3.711 -54.406 -31.109 1 95.19 460 PRO B CA 1
ATOM 8553 C C . PRO B 1 460 ? 2.383 -54.781 -31.781 1 95.19 460 PRO B C 1
ATOM 8555 O O . PRO B 1 460 ? 1.644 -53.875 -32.188 1 95.19 460 PRO B O 1
ATOM 8558 N N . GLU B 1 461 ? 2.02 -56 -31.812 1 94.38 461 GLU B N 1
ATOM 8559 C CA . GLU B 1 461 ? 0.775 -56.469 -32.438 1 94.38 461 GLU B CA 1
ATOM 8560 C C . GLU B 1 461 ? -0.439 -56 -31.625 1 94.38 461 GLU B C 1
ATOM 8562 O O . GLU B 1 461 ? -1.561 -56 -32.125 1 94.38 461 GLU B O 1
ATOM 8567 N N . LYS B 1 462 ? -0.184 -55.625 -30.406 1 95.06 462 LYS B N 1
ATOM 8568 C CA . LYS B 1 462 ? -1.283 -55.219 -29.547 1 95.06 462 LYS B CA 1
ATOM 8569 C C . LYS B 1 462 ? -1.584 -53.719 -29.719 1 95.06 462 LYS B C 1
ATOM 8571 O O . LYS B 1 462 ? -2.551 -53.219 -29.156 1 95.06 462 LYS B O 1
ATOM 8576 N N . ILE B 1 463 ? -0.801 -53.031 -30.484 1 95.75 463 ILE B N 1
ATOM 8577 C CA . ILE B 1 463 ? -1.106 -51.656 -30.906 1 95.75 463 ILE B CA 1
ATOM 8578 C C . ILE B 1 463 ? -1.988 -51.688 -32.156 1 95.75 463 ILE B C 1
ATOM 8580 O O . ILE B 1 463 ? -1.536 -52.094 -33.219 1 95.75 463 ILE B O 1
ATOM 8584 N N . PRO B 1 464 ? -3.176 -51.344 -31.969 1 92.19 464 PRO B N 1
ATOM 8585 C CA . PRO B 1 464 ? -4.184 -51.656 -32.969 1 92.19 464 PRO B CA 1
ATOM 8586 C C . PRO B 1 464 ? -4.027 -50.781 -34.25 1 92.19 464 PRO B C 1
ATOM 8588 O O . PRO B 1 464 ? -4.52 -51.156 -35.312 1 92.19 464 PRO B O 1
ATOM 8591 N N . HIS B 1 465 ? -3.473 -49.594 -34.219 1 92.19 465 HIS B N 1
ATOM 8592 C CA . HIS B 1 465 ? -3.334 -48.719 -35.375 1 92.19 465 HIS B CA 1
ATOM 8593 C C . HIS B 1 465 ? -1.965 -48.062 -35.375 1 92.19 465 HIS B C 1
ATOM 8595 O O . HIS B 1 465 ? -1.306 -47.938 -34.344 1 92.19 465 HIS B O 1
ATOM 8601 N N . PRO B 1 466 ? -1.641 -47.562 -36.562 1 93.69 466 PRO B N 1
ATOM 8602 C CA . PRO B 1 466 ? -0.36 -46.875 -36.656 1 93.69 466 PRO B CA 1
ATOM 8603 C C . PRO B 1 466 ? -0.345 -45.594 -35.812 1 93.69 466 PRO B C 1
ATOM 8605 O O . PRO B 1 466 ? -1.345 -44.875 -35.781 1 93.69 466 PRO B O 1
ATOM 8608 N N . LEU B 1 467 ? 0.769 -45.375 -35.219 1 96.69 467 LEU B N 1
ATOM 8609 C CA . LEU B 1 467 ? 0.953 -44.156 -34.406 1 96.69 467 LEU B CA 1
ATOM 8610 C C . LEU B 1 467 ? 1.293 -42.969 -35.281 1 96.69 467 LEU B C 1
ATOM 8612 O O . LEU B 1 467 ? 2.469 -42.656 -35.5 1 96.69 467 LEU B O 1
ATOM 8616 N N . ARG B 1 468 ? 0.281 -42.25 -35.719 1 94.94 468 ARG B N 1
ATOM 8617 C CA . ARG B 1 468 ? 0.438 -41.188 -36.719 1 94.94 468 ARG B CA 1
ATOM 8618 C C . ARG B 1 468 ? 0.91 -39.875 -36.031 1 94.94 468 ARG B C 1
ATOM 8620 O O . ARG B 1 468 ? 0.487 -39.562 -34.938 1 94.94 468 ARG B O 1
ATOM 8627 N N . ALA B 1 469 ? 1.72 -39.188 -36.75 1 93.31 469 ALA B N 1
ATOM 8628 C CA . ALA B 1 469 ? 2.236 -37.906 -36.281 1 93.31 469 ALA B CA 1
ATOM 8629 C C . ALA B 1 469 ? 1.123 -36.875 -36.188 1 93.31 469 ALA B C 1
ATOM 8631 O O . ALA B 1 469 ? 1.168 -36 -35.312 1 93.31 469 ALA B O 1
ATOM 8632 N N . THR B 1 470 ? 0.072 -36.969 -36.938 1 91 470 THR B N 1
ATOM 8633 C CA . THR B 1 470 ? -1.028 -36 -36.969 1 91 470 THR B CA 1
ATOM 8634 C C . THR B 1 470 ? -1.829 -36.031 -35.656 1 91 470 THR B C 1
ATOM 8636 O O . THR B 1 470 ? -2.578 -35.094 -35.375 1 91 470 THR B O 1
ATOM 8639 N N . ASP B 1 471 ? -1.635 -37.125 -34.906 1 92.19 471 ASP B N 1
ATOM 8640 C CA . ASP B 1 471 ? -2.381 -37.25 -33.656 1 92.19 471 ASP B CA 1
ATOM 8641 C C . ASP B 1 471 ? -1.63 -36.625 -32.5 1 92.19 471 ASP B C 1
ATOM 8643 O O . ASP B 1 471 ? -2.002 -36.812 -31.344 1 92.19 471 ASP B O 1
ATOM 8647 N N . GLU B 1 472 ? -0.582 -35.875 -32.812 1 93.19 472 GLU B N 1
ATOM 8648 C CA . GLU B 1 472 ? 0.217 -35.312 -31.719 1 93.19 472 GLU B CA 1
ATOM 8649 C C . GLU B 1 472 ? -0.053 -33.812 -31.531 1 93.19 472 GLU B C 1
ATOM 8651 O O . GLU B 1 472 ? 0.158 -33.281 -30.438 1 93.19 472 GLU B O 1
ATOM 8656 N N . GLU B 1 473 ? -0.559 -33.125 -32.438 1 90.69 473 GLU B N 1
ATOM 8657 C CA . GLU B 1 473 ? -0.665 -31.656 -32.438 1 90.69 473 GLU B CA 1
ATOM 8658 C C . GLU B 1 473 ? -1.681 -31.188 -31.391 1 90.69 473 GLU B C 1
ATOM 8660 O O . GLU B 1 473 ? -1.485 -30.156 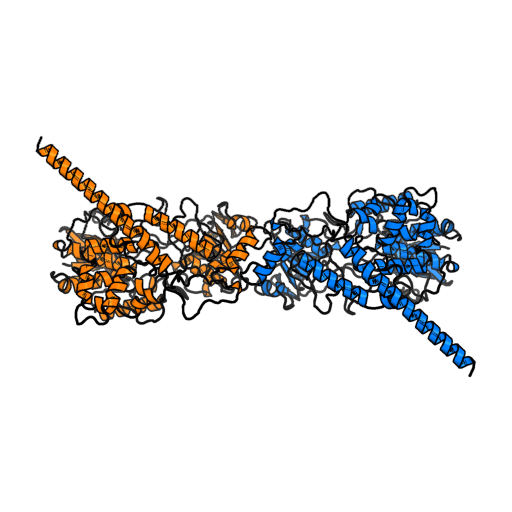-30.734 1 90.69 473 GLU B O 1
ATOM 8665 N N . HIS B 1 474 ? -2.732 -31.891 -31.156 1 91.88 474 HIS B N 1
ATOM 8666 C CA . HIS B 1 474 ? -3.879 -31.406 -30.391 1 91.88 474 HIS B CA 1
ATOM 8667 C C . HIS B 1 474 ? -3.549 -31.312 -28.891 1 91.88 474 HIS B C 1
ATOM 8669 O O . HIS B 1 474 ? -4.215 -30.594 -28.156 1 91.88 474 HIS B O 1
ATOM 8675 N N . TYR B 1 475 ? -2.549 -32.094 -28.453 1 94.88 475 TYR B N 1
ATOM 8676 C CA . TYR B 1 475 ? -2.256 -32.031 -27.031 1 94.88 475 TYR B CA 1
ATOM 8677 C C . TYR B 1 475 ? -0.99 -31.203 -26.766 1 94.88 475 TYR B C 1
ATOM 8679 O O . TYR B 1 475 ? -0.622 -30.969 -25.609 1 94.88 475 TYR B O 1
ATOM 8687 N N . ARG B 1 476 ? -0.235 -30.797 -27.766 1 93.5 476 ARG B N 1
ATOM 8688 C CA . ARG B 1 476 ? 0.988 -30.031 -27.594 1 93.5 476 ARG B CA 1
ATOM 8689 C C . ARG B 1 476 ? 0.671 -28.562 -27.297 1 93.5 476 ARG B C 1
ATOM 8691 O O . ARG B 1 476 ? -0.237 -27.984 -27.891 1 93.5 476 ARG B O 1
ATOM 8698 N N . LEU B 1 477 ? 1.377 -28.016 -26.375 1 91.62 477 LEU B N 1
ATOM 8699 C CA . LEU B 1 477 ? 1.26 -26.594 -26.094 1 91.62 477 LEU B CA 1
ATOM 8700 C C . LEU B 1 477 ? 1.899 -25.766 -27.219 1 91.62 477 LEU B C 1
ATOM 8702 O O . LEU B 1 477 ? 2.873 -26.203 -27.828 1 91.62 477 LEU B O 1
ATOM 8706 N N . LYS B 1 478 ? 1.327 -24.641 -27.406 1 88.31 478 LYS B N 1
ATOM 8707 C CA . LYS B 1 478 ? 1.817 -23.734 -28.438 1 88.31 478 LYS B CA 1
ATOM 8708 C C . LYS B 1 478 ? 2.791 -22.719 -27.875 1 88.31 478 LYS B C 1
ATOM 8710 O O . LYS B 1 478 ? 2.521 -21.516 -27.906 1 88.31 478 LYS B O 1
ATOM 8715 N N . LEU B 1 479 ? 3.871 -23.188 -27.484 1 83.62 479 LEU B N 1
ATOM 8716 C CA . LEU B 1 479 ? 4.883 -22.359 -26.844 1 83.62 479 LEU B CA 1
ATOM 8717 C C . LEU B 1 479 ? 5.738 -21.641 -27.891 1 83.62 479 LEU B C 1
ATOM 8719 O O . LEU B 1 479 ? 5.973 -22.188 -28.984 1 83.62 479 LEU B O 1
ATOM 8723 N N . PRO B 1 480 ? 6.152 -20.5 -27.547 1 80.12 480 PRO B N 1
ATOM 8724 C CA . PRO B 1 480 ? 7.07 -19.812 -28.469 1 80.12 480 PRO B CA 1
ATOM 8725 C C . PRO B 1 480 ? 8.383 -20.578 -28.641 1 80.12 480 PRO B C 1
ATOM 8727 O O . PRO B 1 480 ? 8.805 -21.312 -27.75 1 80.12 480 PRO B O 1
ATOM 8730 N N . PRO B 1 481 ? 8.961 -20.406 -29.812 1 75.62 481 PRO B N 1
ATOM 8731 C CA . PRO B 1 481 ? 10.195 -21.141 -30.125 1 75.62 481 PRO B CA 1
ATOM 8732 C C . PRO B 1 481 ? 11.336 -20.797 -29.156 1 75.62 481 PRO B C 1
ATOM 8734 O O . PRO B 1 481 ? 12.203 -21.641 -28.906 1 75.62 481 PRO B O 1
ATOM 8737 N N . ASP B 1 482 ? 11.305 -19.672 -28.562 1 73.12 482 ASP B N 1
ATOM 8738 C CA . ASP B 1 482 ? 12.406 -19.266 -27.703 1 73.12 482 ASP B CA 1
ATOM 8739 C C . ASP B 1 482 ? 12.102 -19.578 -26.234 1 73.12 482 ASP B C 1
ATOM 8741 O O . ASP B 1 482 ? 12.828 -19.141 -25.344 1 73.12 482 ASP B O 1
ATOM 8745 N N . SER B 1 483 ? 11.172 -20.5 -26.125 1 77.94 483 SER B N 1
ATOM 8746 C CA . SER B 1 483 ? 10.82 -20.859 -24.75 1 77.94 483 SER B CA 1
ATOM 8747 C C . SER B 1 483 ? 11.82 -21.844 -24.156 1 77.94 483 SER B C 1
ATOM 8749 O O . SER B 1 483 ? 12.391 -22.656 -24.875 1 77.94 483 SER B O 1
ATOM 8751 N N . ARG B 1 484 ? 12.031 -21.734 -22.953 1 71.44 484 ARG B N 1
ATOM 8752 C CA . ARG B 1 484 ? 12.914 -22.641 -22.234 1 71.44 484 ARG B CA 1
ATOM 8753 C C . ARG B 1 484 ? 12.398 -24.062 -22.297 1 71.44 484 ARG B C 1
ATOM 8755 O O . ARG B 1 484 ? 13.172 -25.016 -22.438 1 71.44 484 ARG B O 1
ATOM 8762 N N . ILE B 1 485 ? 11.109 -24.141 -22.156 1 74.38 485 ILE B N 1
ATOM 8763 C CA . ILE B 1 485 ? 10.469 -25.453 -22.203 1 74.38 485 ILE B CA 1
ATOM 8764 C C . ILE B 1 485 ? 9.695 -25.609 -23.5 1 74.38 485 ILE B C 1
ATOM 8766 O O . ILE B 1 485 ? 8.773 -24.844 -23.781 1 74.38 485 ILE B O 1
ATOM 8770 N N . GLU B 1 486 ? 10.023 -26.594 -24.281 1 77.81 486 GLU B N 1
ATOM 8771 C CA . GLU B 1 486 ? 9.375 -26.812 -25.578 1 77.81 486 GLU B CA 1
ATOM 8772 C C . GLU B 1 486 ? 8.609 -28.141 -25.578 1 77.81 486 GLU B C 1
ATOM 8774 O O . GLU B 1 486 ? 7.996 -28.5 -26.594 1 77.81 486 GLU B O 1
ATOM 8779 N N . TYR B 1 487 ? 8.594 -28.797 -24.5 1 86.38 487 TYR B N 1
ATOM 8780 C CA . TYR B 1 487 ? 7.996 -30.125 -24.422 1 86.38 487 TYR B CA 1
ATOM 8781 C C . TYR B 1 487 ? 6.73 -30.109 -23.578 1 86.38 487 TYR B C 1
ATOM 8783 O O . TYR B 1 487 ? 6.453 -31.062 -22.844 1 86.38 487 TYR B O 1
ATOM 8791 N N . GLY B 1 488 ? 6.012 -29.016 -23.672 1 92 488 GLY B N 1
ATOM 8792 C CA . GLY B 1 488 ? 4.781 -28.875 -22.906 1 92 488 GLY B CA 1
ATOM 8793 C C . GLY B 1 488 ? 3.588 -29.531 -23.578 1 92 488 GLY B C 1
ATOM 8794 O O . GLY B 1 488 ? 3.459 -29.484 -24.812 1 92 488 GLY B O 1
ATOM 8795 N N . VAL B 1 489 ? 2.695 -30.172 -22.75 1 95.62 489 VAL B N 1
ATOM 8796 C CA . VAL B 1 489 ? 1.497 -30.812 -23.281 1 95.62 489 VAL B CA 1
ATOM 8797 C C . VAL B 1 489 ? 0.308 -30.531 -22.359 1 95.62 489 VAL B C 1
ATOM 8799 O O . VAL B 1 489 ? 0.485 -30.141 -21.203 1 95.62 489 VAL B O 1
ATOM 8802 N N . ASP B 1 490 ? -0.83 -30.594 -22.969 1 95.19 490 ASP B N 1
ATOM 8803 C CA . ASP B 1 490 ? -2.037 -30.672 -22.141 1 95.19 490 ASP B CA 1
ATOM 8804 C C . ASP B 1 490 ? -2.176 -32.062 -21.516 1 95.19 490 ASP B C 1
ATOM 8806 O O . ASP B 1 490 ? -2.205 -33.062 -22.219 1 95.19 490 ASP B O 1
ATOM 8810 N N . HIS B 1 491 ? -2.232 -32.125 -20.266 1 96.62 491 HIS B N 1
ATOM 8811 C CA . HIS B 1 491 ? -2.191 -33.406 -19.516 1 96.62 491 HIS B CA 1
ATOM 8812 C C . HIS B 1 491 ? -3.301 -34.344 -19.969 1 96.62 491 HIS B C 1
ATOM 8814 O O . HIS B 1 491 ? -3.037 -35.5 -20.328 1 96.62 491 HIS B O 1
ATOM 8820 N N . GLU B 1 492 ? -4.539 -33.938 -19.953 1 96.19 492 GLU B N 1
ATOM 8821 C CA . GLU B 1 492 ? -5.707 -34.781 -20.234 1 96.19 492 GLU B CA 1
ATOM 8822 C C . GLU B 1 492 ? -5.68 -35.312 -21.656 1 96.19 492 GLU B C 1
ATOM 8824 O O . GLU B 1 492 ? -5.883 -36.5 -21.875 1 96.19 492 GLU B O 1
ATOM 8829 N N . SER B 1 493 ? -5.418 -34.438 -22.531 1 96.38 493 SER B N 1
ATOM 8830 C CA . SER B 1 493 ? -5.406 -34.812 -23.938 1 96.38 493 SER B CA 1
ATOM 8831 C C . SER B 1 493 ? -4.273 -35.812 -24.234 1 96.38 493 SER B C 1
ATOM 8833 O O . SER B 1 493 ? -4.441 -36.719 -25.016 1 96.38 493 SER B O 1
ATOM 8835 N N . TYR B 1 494 ? -3.137 -35.562 -23.641 1 97.5 494 TYR B N 1
ATOM 8836 C CA . TYR B 1 494 ? -1.978 -36.406 -23.859 1 97.5 494 TYR B CA 1
ATOM 8837 C C . TYR B 1 494 ? -2.23 -37.812 -23.344 1 97.5 494 TYR B C 1
ATOM 8839 O O . TYR B 1 494 ? -2.027 -38.812 -24.062 1 97.5 494 TYR B O 1
ATOM 8847 N N . VAL B 1 495 ? -2.705 -37.938 -22.156 1 97.81 495 VAL B N 1
ATOM 8848 C CA . VAL B 1 495 ? -2.941 -39.25 -21.547 1 97.81 495 VAL B CA 1
ATOM 8849 C C . VAL B 1 495 ? -4.035 -39.969 -22.312 1 97.81 495 VAL B C 1
ATOM 8851 O O . VAL B 1 495 ? -3.939 -41.188 -22.531 1 97.81 495 VAL B O 1
ATOM 8854 N N . TYR B 1 496 ? -5.051 -39.281 -22.703 1 97.69 496 TYR B N 1
ATOM 8855 C CA . TYR B 1 496 ? -6.141 -39.906 -23.438 1 97.69 496 TYR B CA 1
ATOM 8856 C C . TYR B 1 496 ? -5.652 -40.438 -24.781 1 97.69 496 TYR B C 1
ATOM 8858 O O . TYR B 1 496 ? -6.043 -41.531 -25.219 1 97.69 496 TYR B O 1
ATOM 8866 N N . GLN B 1 497 ? -4.824 -39.625 -25.422 1 97.31 497 GLN B N 1
ATOM 8867 C CA . GLN B 1 497 ? -4.273 -40.062 -26.703 1 97.31 497 GLN B CA 1
ATOM 8868 C C . GLN B 1 497 ? -3.477 -41.375 -26.547 1 97.31 497 GLN B C 1
ATOM 8870 O O . GLN B 1 497 ? -3.592 -42.281 -27.359 1 97.31 497 GLN B O 1
ATOM 8875 N N . LEU B 1 498 ? -2.627 -41.406 -25.547 1 98.5 498 LEU B N 1
ATOM 8876 C CA . LEU B 1 498 ? -1.852 -42.625 -25.312 1 98.5 498 LEU B CA 1
ATOM 8877 C C . LEU B 1 498 ? -2.768 -43.812 -25.016 1 98.5 498 LEU B C 1
ATOM 8879 O O . LEU B 1 498 ? -2.492 -44.938 -25.453 1 98.5 498 LEU B O 1
ATOM 8883 N N . ALA B 1 499 ? -3.834 -43.562 -24.281 1 98.25 499 ALA B N 1
ATOM 8884 C CA . ALA B 1 499 ? -4.809 -44.625 -24 1 98.25 499 ALA B CA 1
ATOM 8885 C C . ALA B 1 499 ? -5.457 -45.125 -25.281 1 98.25 499 ALA B C 1
ATOM 8887 O O . ALA B 1 499 ? -5.66 -46.344 -25.453 1 98.25 499 ALA B O 1
ATOM 8888 N N . LEU B 1 500 ? -5.82 -44.188 -26.172 1 96.94 500 LEU B N 1
ATOM 8889 C CA . LEU B 1 500 ? -6.371 -44.562 -27.469 1 96.94 500 LEU B CA 1
ATOM 8890 C C . LEU B 1 500 ? -5.375 -45.406 -28.25 1 96.94 500 LEU B C 1
ATOM 8892 O O . LEU B 1 500 ? -5.754 -46.406 -28.875 1 96.94 500 LEU B O 1
ATOM 8896 N N . ASP B 1 501 ? -4.137 -45 -28.203 1 97.69 501 ASP B N 1
ATOM 8897 C CA . ASP B 1 501 ? -3.082 -45.688 -28.938 1 97.69 501 ASP B CA 1
ATOM 8898 C C . ASP B 1 501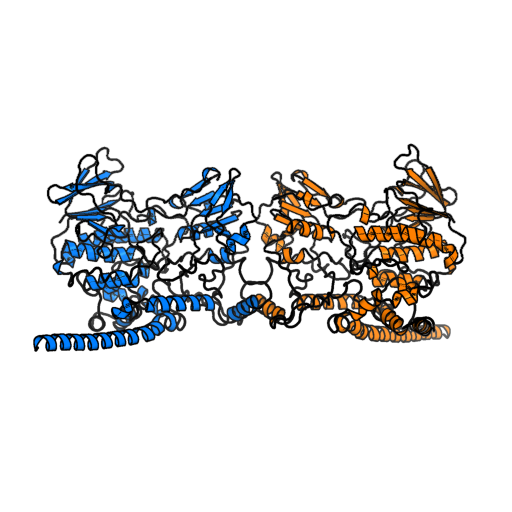 ? -2.951 -47.156 -28.484 1 97.69 501 ASP B C 1
ATOM 8900 O O . ASP B 1 501 ? -2.619 -48.031 -29.281 1 97.69 501 ASP B O 1
ATOM 8904 N N . MET B 1 502 ? -3.266 -47.469 -27.203 1 97.69 502 MET B N 1
ATOM 8905 C CA . MET B 1 502 ? -3.09 -48.781 -26.641 1 97.69 502 MET B CA 1
ATOM 8906 C C . MET B 1 502 ? -4.422 -49.531 -26.547 1 97.69 502 MET B C 1
ATOM 8908 O O . MET B 1 502 ? -4.5 -50.625 -25.984 1 97.69 502 MET B O 1
ATOM 8912 N N . ASN B 1 503 ? -5.504 -48.906 -27.078 1 96.19 503 ASN B N 1
ATOM 8913 C CA . ASN B 1 503 ? -6.852 -49.469 -26.984 1 96.19 503 ASN B CA 1
ATOM 8914 C C . ASN B 1 503 ? -7.281 -49.656 -25.531 1 96.19 503 ASN B C 1
ATOM 8916 O O . ASN B 1 503 ? -7.91 -50.656 -25.203 1 96.19 503 ASN B O 1
ATOM 8920 N N . SER B 1 504 ? -6.836 -48.75 -24.734 1 97.25 504 SER B N 1
ATOM 8921 C CA . SER B 1 504 ? -7.164 -48.812 -23.312 1 97.25 504 SER B CA 1
ATOM 8922 C C . SER B 1 504 ? -8.227 -47.781 -22.938 1 97.25 504 SER B C 1
ATOM 8924 O O . SER B 1 504 ? -8.711 -47.75 -21.812 1 97.25 504 SER B O 1
ATOM 8926 N N . ALA B 1 505 ? -8.562 -46.906 -23.875 1 96.88 505 ALA B N 1
ATOM 8927 C CA . ALA B 1 505 ? -9.625 -45.938 -23.641 1 96.88 505 ALA B CA 1
ATOM 8928 C C . ALA B 1 505 ? -10.992 -46.594 -23.703 1 96.88 505 ALA B C 1
ATOM 8930 O O . ALA B 1 505 ? -11.5 -46.906 -24.781 1 96.88 505 ALA B O 1
ATOM 8931 N N . ILE B 1 506 ? -11.594 -46.719 -22.594 1 95.38 506 ILE B N 1
ATOM 8932 C CA . ILE B 1 506 ? -12.836 -47.469 -22.5 1 95.38 506 ILE B CA 1
ATOM 8933 C C . ILE B 1 506 ? -14.008 -46.594 -22.938 1 95.38 506 ILE B C 1
ATOM 8935 O O . ILE B 1 506 ? -14.039 -45.406 -22.656 1 95.38 506 ILE B O 1
ATOM 8939 N N . GLY B 1 507 ? -14.922 -47.156 -23.656 1 94.38 507 GLY B N 1
ATOM 8940 C CA . GLY B 1 507 ? -16.109 -46.469 -24.125 1 94.38 507 GLY B CA 1
ATOM 8941 C C . GLY B 1 507 ? -17.297 -46.625 -23.203 1 94.38 507 GLY B C 1
ATOM 8942 O O . GLY B 1 507 ? -17.266 -47.438 -22.266 1 94.38 507 GLY B O 1
ATOM 8943 N N . LEU B 1 508 ? -18.344 -45.906 -23.547 1 94.62 508 LEU B N 1
ATOM 8944 C CA . LEU B 1 508 ? -19.547 -45.844 -22.719 1 94.62 508 LEU B CA 1
ATOM 8945 C C . LEU B 1 508 ? -20.141 -47.25 -22.547 1 94.62 508 LEU B C 1
ATOM 8947 O O . LEU B 1 508 ? -20.484 -47.656 -21.438 1 94.62 508 LEU B O 1
ATOM 8951 N N . TRP B 1 509 ? -20.203 -48.031 -23.625 1 93.94 509 TRP B N 1
ATOM 8952 C CA . TRP B 1 509 ? -20.875 -49.344 -23.594 1 93.94 509 TRP B CA 1
ATOM 8953 C C . TRP B 1 509 ? -20.062 -50.344 -22.781 1 93.94 509 TRP B C 1
ATOM 8955 O O . TRP B 1 509 ? -20.625 -51.156 -22.062 1 93.94 509 TRP B O 1
ATOM 8965 N N . ASP B 1 510 ? -18.812 -50.25 -22.922 1 94.19 510 ASP B N 1
ATOM 8966 C CA . ASP B 1 510 ? -17.953 -51.125 -22.172 1 94.19 510 ASP B CA 1
ATOM 8967 C C . ASP B 1 510 ? -18 -50.812 -20.672 1 94.19 510 ASP B C 1
ATOM 8969 O O . ASP B 1 510 ? -17.984 -51.719 -19.844 1 94.19 510 ASP B O 1
ATOM 8973 N N . VAL B 1 511 ? -18.047 -49.562 -20.328 1 94.56 511 VAL B N 1
ATOM 8974 C CA . VAL B 1 511 ? -18.125 -49.188 -18.922 1 94.56 511 VAL B CA 1
ATOM 8975 C C . VAL B 1 511 ? -19.453 -49.625 -18.328 1 94.56 511 VAL B C 1
ATOM 8977 O O . VAL B 1 511 ? -19.5 -50.094 -17.188 1 94.56 511 VAL B O 1
ATOM 8980 N N . LEU B 1 512 ? -20.516 -49.531 -19.109 1 93.81 512 LEU B N 1
ATOM 8981 C CA . LEU B 1 512 ? -21.828 -49.969 -18.672 1 93.81 512 LEU B CA 1
ATOM 8982 C C . LEU B 1 512 ? -21.844 -51.469 -18.438 1 93.81 512 LEU B C 1
ATOM 8984 O O . LEU B 1 512 ? -22.453 -51.969 -17.484 1 93.81 512 LEU B O 1
ATOM 8988 N N . ALA B 1 513 ? -21.188 -52.156 -19.266 1 93.88 513 ALA B N 1
ATOM 8989 C CA . ALA B 1 513 ? -21.078 -53.625 -19.125 1 93.88 513 ALA B CA 1
ATOM 8990 C C . ALA B 1 513 ? -20.344 -54 -17.859 1 93.88 513 ALA B C 1
ATOM 8992 O O . ALA B 1 513 ? -20.75 -54.938 -17.156 1 93.88 513 ALA B O 1
ATOM 8993 N N . ILE B 1 514 ? -19.312 -53.25 -17.625 1 93.19 514 ILE B N 1
ATOM 8994 C CA . ILE B 1 514 ? -18.531 -53.531 -16.422 1 93.19 514 ILE B CA 1
ATOM 8995 C C . ILE B 1 514 ? -19.344 -53.156 -15.18 1 93.19 514 ILE B C 1
ATOM 8997 O O . ILE B 1 514 ? -19.344 -53.875 -14.188 1 93.19 514 ILE B O 1
ATOM 9001 N N . ALA B 1 515 ? -20.031 -52.094 -15.273 1 91.62 515 ALA B N 1
ATOM 9002 C CA . ALA B 1 515 ? -20.812 -51.594 -14.148 1 91.62 515 ALA B CA 1
ATOM 9003 C C . ALA B 1 515 ? -21.938 -52.562 -13.773 1 91.62 515 ALA B C 1
ATOM 9005 O O . ALA B 1 515 ? -22.375 -52.594 -12.625 1 91.62 515 ALA B O 1
ATOM 9006 N N . GLN B 1 516 ? -22.391 -53.375 -14.703 1 89.81 516 GLN B N 1
ATOM 9007 C CA . GLN B 1 516 ? -23.516 -54.281 -14.5 1 89.81 516 GLN B CA 1
ATOM 9008 C C . GLN B 1 516 ? -23.047 -55.625 -13.945 1 89.81 516 GLN B C 1
ATOM 9010 O O . GLN B 1 516 ? -23.875 -56.438 -13.508 1 89.81 516 GLN B O 1
ATOM 9015 N N . LYS B 1 517 ? -21.797 -55.719 -13.938 1 87.19 517 LYS B N 1
ATOM 9016 C CA . LYS B 1 517 ? -21.297 -56.969 -13.391 1 87.19 517 LYS B CA 1
ATOM 9017 C C . LYS B 1 517 ? -21.594 -57.062 -11.891 1 87.19 517 LYS B C 1
ATOM 9019 O O . LYS B 1 517 ? -21.531 -56.062 -11.18 1 87.19 517 LYS B O 1
ATOM 9024 N N . LYS B 1 518 ? -21.969 -58.281 -11.43 1 75.81 518 LYS B N 1
ATOM 9025 C CA . LYS B 1 518 ? -22.469 -58.5 -10.078 1 75.81 518 LYS B CA 1
ATOM 9026 C C . LYS B 1 518 ? -21.391 -58.188 -9.039 1 75.81 518 LYS B C 1
ATOM 9028 O O . LYS B 1 518 ? -21.703 -57.781 -7.922 1 75.81 518 LYS B O 1
ATOM 9033 N N . HIS B 1 519 ? -20.219 -58.25 -9.359 1 78.56 519 HIS B N 1
ATOM 9034 C CA . HIS B 1 519 ? -19.172 -58.125 -8.352 1 78.56 519 HIS B CA 1
ATOM 9035 C C . HIS B 1 519 ? -18.766 -56.688 -8.148 1 78.56 519 HIS B C 1
ATOM 9037 O O . HIS B 1 519 ? -18.078 -56.344 -7.188 1 78.56 519 HIS B O 1
ATOM 9043 N N . VAL B 1 520 ? -19.266 -55.844 -8.961 1 81.75 520 VAL B N 1
ATOM 9044 C CA . VAL B 1 520 ? -18.938 -54.438 -8.844 1 81.75 520 VAL B CA 1
ATOM 9045 C C . VAL B 1 520 ? -20 -53.719 -8.016 1 81.75 520 VAL B C 1
ATOM 9047 O O . VAL B 1 520 ? -21.078 -53.438 -8.523 1 81.75 520 VAL B O 1
ATOM 9050 N N . ARG B 1 521 ? -19.734 -53.531 -6.766 1 81.62 521 ARG B N 1
ATOM 9051 C CA . ARG B 1 521 ? -20.641 -52.844 -5.871 1 81.62 521 ARG B CA 1
ATOM 9052 C C . ARG B 1 521 ? -20.781 -51.375 -6.262 1 81.62 521 ARG B C 1
ATOM 9054 O O . ARG B 1 521 ? -19.781 -50.719 -6.543 1 81.62 521 ARG B O 1
ATOM 9061 N N . ASP B 1 522 ? -21.938 -50.812 -6.398 1 87.19 522 ASP B N 1
ATOM 9062 C CA . ASP B 1 522 ? -22.219 -49.406 -6.73 1 87.19 522 ASP B CA 1
ATOM 9063 C C . ASP B 1 522 ? -21.719 -49.062 -8.133 1 87.19 522 ASP B C 1
ATOM 9065 O O . ASP B 1 522 ? -21.047 -48.062 -8.32 1 87.19 522 ASP B O 1
ATOM 9069 N N . GLY B 1 523 ? -21.891 -49.938 -9 1 89.12 523 GLY B N 1
ATOM 9070 C CA . GLY B 1 523 ? -21.453 -49.781 -10.375 1 89.12 523 GLY B CA 1
ATOM 9071 C C . GLY B 1 523 ? -21.828 -48.469 -11.008 1 89.12 523 GLY B C 1
ATOM 9072 O O . GLY B 1 523 ? -21.141 -47.969 -11.906 1 89.12 523 GLY B O 1
ATOM 9073 N N . TRP B 1 524 ? -22.891 -47.875 -10.516 1 92.56 524 TRP B N 1
ATOM 9074 C CA . TRP B 1 524 ? -23.312 -46.594 -11.062 1 92.56 524 TRP B CA 1
ATOM 9075 C C . TRP B 1 524 ? -22.25 -45.531 -10.812 1 92.56 524 TRP B C 1
ATOM 9077 O O . TRP B 1 524 ? -22.094 -44.594 -11.609 1 92.56 524 TRP B O 1
ATOM 9087 N N . ARG B 1 525 ? -21.438 -45.656 -9.773 1 95.25 525 ARG B N 1
ATOM 9088 C CA . ARG B 1 525 ? -20.359 -44.719 -9.484 1 95.25 525 ARG B CA 1
ATOM 9089 C C . ARG B 1 525 ? -19.281 -44.75 -10.57 1 95.25 525 ARG B C 1
ATOM 9091 O O . ARG B 1 525 ? -18.656 -43.75 -10.875 1 95.25 525 ARG B O 1
ATOM 9098 N N . LEU B 1 526 ? -19.141 -45.938 -11.047 1 95.75 526 LEU B N 1
ATOM 9099 C CA . LEU B 1 526 ? -18.125 -46.125 -12.078 1 95.75 526 LEU B CA 1
ATOM 9100 C C . LEU B 1 526 ? -18.469 -45.281 -13.312 1 95.75 526 LEU B C 1
ATOM 9102 O O . LEU B 1 526 ? -17.578 -44.656 -13.898 1 95.75 526 LEU B O 1
ATOM 9106 N N . LEU B 1 527 ? -19.75 -45.281 -13.641 1 95.06 527 LEU B N 1
ATOM 9107 C CA . LEU B 1 527 ? -20.203 -44.5 -14.789 1 95.06 527 LEU B CA 1
ATOM 9108 C C . LEU B 1 527 ? -19.984 -43 -14.547 1 95.06 527 LEU B C 1
ATOM 9110 O O . LEU B 1 527 ? -19.562 -42.281 -15.445 1 95.06 527 LEU B O 1
ATOM 9114 N N . VAL B 1 528 ? -20.281 -42.594 -13.391 1 95.44 528 VAL B N 1
ATOM 9115 C CA . VAL B 1 528 ? -20.156 -41.188 -13.047 1 95.44 528 VAL B CA 1
ATOM 9116 C C . VAL B 1 528 ? -18.688 -40.781 -13.055 1 95.44 528 VAL B C 1
ATOM 9118 O O . VAL B 1 528 ? -18.344 -39.719 -13.609 1 95.44 528 VAL B O 1
ATOM 9121 N N . VAL B 1 529 ? -17.812 -41.562 -12.453 1 95.69 529 VAL B N 1
ATOM 9122 C CA . VAL B 1 529 ? -16.375 -41.281 -12.391 1 95.69 529 VAL B CA 1
ATOM 9123 C C . VAL B 1 529 ? -15.781 -41.312 -13.789 1 95.69 529 VAL B C 1
ATOM 9125 O O . VAL B 1 529 ? -14.906 -40.5 -14.117 1 95.69 529 VAL B O 1
ATOM 9128 N N . TRP B 1 530 ? -16.266 -42.25 -14.562 1 96.25 530 TRP B N 1
ATOM 9129 C CA . TRP B 1 530 ? -15.781 -42.344 -15.938 1 96.25 530 TRP B CA 1
ATOM 9130 C C . TRP B 1 530 ? -16.125 -41.094 -16.734 1 96.25 530 TRP B C 1
ATOM 9132 O O . TRP B 1 530 ? -15.281 -40.531 -17.438 1 96.25 530 TRP B O 1
ATOM 9142 N N . ALA B 1 531 ? -17.328 -40.562 -16.562 1 95.25 531 ALA B N 1
ATOM 9143 C CA . ALA B 1 531 ? -17.828 -39.469 -17.391 1 95.25 531 ALA B CA 1
ATOM 9144 C C . ALA B 1 531 ? -17.391 -38.125 -16.828 1 95.25 531 ALA B C 1
ATOM 9146 O O . ALA B 1 531 ? -16.984 -37.219 -17.562 1 95.25 531 ALA B O 1
ATOM 9147 N N . PHE B 1 532 ? -17.469 -37.969 -15.5 1 95.31 532 PHE B N 1
ATOM 9148 C CA . PHE B 1 532 ? -17.328 -36.656 -14.898 1 95.31 532 PHE B CA 1
ATOM 9149 C C . PHE B 1 532 ? -15.977 -36.5 -14.219 1 95.31 532 PHE B C 1
ATOM 9151 O O . PHE B 1 532 ? -15.586 -35.406 -13.836 1 95.31 532 PHE B O 1
ATOM 9158 N N . GLY B 1 533 ? -15.25 -37.562 -14.102 1 95.25 533 GLY B N 1
ATOM 9159 C CA . GLY B 1 533 ? -13.93 -37.5 -13.492 1 95.25 533 GLY B CA 1
ATOM 9160 C C . GLY B 1 533 ? -12.836 -37.156 -14.484 1 95.25 533 GLY B C 1
ATOM 9161 O O . GLY B 1 533 ? -13.031 -37.281 -15.695 1 95.25 533 GLY B O 1
ATOM 9162 N N . ALA B 1 534 ? -11.719 -36.688 -14 1 95.25 534 ALA B N 1
ATOM 9163 C CA . ALA B 1 534 ? -10.531 -36.469 -14.828 1 95.25 534 ALA B CA 1
ATOM 9164 C C . ALA B 1 534 ? -10.008 -37.812 -15.375 1 95.25 534 ALA B C 1
ATOM 9166 O O . ALA B 1 534 ? -10.555 -38.875 -15.07 1 95.25 534 ALA B O 1
ATOM 9167 N N . HIS B 1 535 ? -9.094 -37.656 -16.25 1 96.19 535 HIS B N 1
ATOM 9168 C CA . HIS B 1 535 ? -8.469 -38.875 -16.75 1 96.19 535 HIS B CA 1
ATOM 9169 C C . HIS B 1 535 ? -7.477 -39.438 -15.742 1 96.19 535 HIS B C 1
ATOM 9171 O O . HIS B 1 535 ? -6.266 -39.281 -15.898 1 96.19 535 HIS B O 1
ATOM 9177 N N . PHE B 1 536 ? -8.078 -40.156 -14.766 1 96.94 536 PHE B N 1
ATOM 9178 C CA . PHE B 1 536 ? -7.234 -40.969 -13.891 1 96.94 536 PHE B CA 1
ATOM 9179 C C . PHE B 1 536 ? -6.688 -42.188 -14.625 1 96.94 536 PHE B C 1
ATOM 9181 O O . PHE B 1 536 ? -7.438 -42.875 -15.305 1 96.94 536 PHE B O 1
ATOM 9188 N N . ASN B 1 537 ? -5.383 -42.406 -14.453 1 98.06 537 ASN B N 1
ATOM 9189 C CA . ASN B 1 537 ? -4.773 -43.5 -15.203 1 98.06 537 ASN B CA 1
ATOM 9190 C C . ASN B 1 537 ? -5.461 -44.812 -14.922 1 98.06 537 ASN B C 1
ATOM 9192 O O . ASN B 1 537 ? -5.469 -45.719 -15.773 1 98.06 537 ASN B O 1
ATOM 9196 N N . THR B 1 538 ? -6.082 -44.938 -13.75 1 98.06 538 THR B N 1
ATOM 9197 C CA . THR B 1 538 ? -6.789 -46.156 -13.391 1 98.06 538 THR B CA 1
ATOM 9198 C C . THR B 1 538 ? -7.922 -46.438 -14.367 1 98.06 538 THR B C 1
ATOM 9200 O O . THR B 1 538 ? -8.281 -47.594 -14.594 1 98.06 538 THR B O 1
ATOM 9203 N N . LYS B 1 539 ? -8.492 -45.469 -14.961 1 97.62 539 LYS B N 1
ATOM 9204 C CA . LYS B 1 539 ? -9.539 -45.625 -15.969 1 97.62 539 LYS B CA 1
ATOM 9205 C C . LYS B 1 539 ? -9.039 -46.469 -17.141 1 97.62 539 LYS B C 1
ATOM 9207 O O . LYS B 1 539 ? -9.797 -47.25 -17.719 1 97.62 539 LYS B O 1
ATOM 9212 N N . PHE B 1 540 ? -7.793 -46.312 -17.453 1 98.12 540 PHE B N 1
ATOM 9213 C CA . PHE B 1 540 ? -7.219 -46.938 -18.641 1 98.12 540 PHE B CA 1
ATOM 9214 C C . PHE B 1 540 ? -6.703 -48.344 -18.312 1 98.12 540 PHE B C 1
ATOM 9216 O O . PHE B 1 540 ? -6.012 -48.969 -19.125 1 98.12 540 PHE B O 1
ATOM 9223 N N . ARG B 1 541 ? -7.031 -48.781 -17.094 1 97.88 541 ARG B N 1
ATOM 9224 C CA . ARG B 1 541 ? -6.703 -50.156 -16.656 1 97.88 541 ARG B CA 1
ATOM 9225 C C . ARG B 1 541 ? -7.938 -51.031 -16.672 1 97.88 541 ARG B C 1
ATOM 9227 O O . ARG B 1 541 ? -7.855 -52.219 -16.359 1 97.88 541 ARG B O 1
ATOM 9234 N N . LEU B 1 542 ? -9.055 -50.531 -17.094 1 96.56 542 LEU B N 1
ATOM 9235 C CA . LEU B 1 542 ? -10.297 -51.281 -17.172 1 96.56 542 LEU B CA 1
ATOM 9236 C C . LEU B 1 542 ? -10.312 -52.188 -18.391 1 96.56 542 LEU B C 1
ATOM 9238 O O . LEU B 1 542 ? -11.008 -53.188 -18.406 1 96.56 542 LEU B O 1
ATOM 9242 N N . LEU B 1 543 ? -9.617 -51.75 -19.359 1 95.38 543 LEU B N 1
ATOM 9243 C CA . LEU B 1 543 ? -9.547 -52.438 -20.641 1 95.38 543 LEU B CA 1
ATOM 9244 C C . LEU B 1 543 ? -8.156 -52.312 -21.266 1 95.38 543 LEU B C 1
ATOM 9246 O O . LEU B 1 543 ? -7.379 -51.438 -20.859 1 95.38 543 LEU B O 1
ATOM 9250 N N . GLY B 1 544 ? -7.875 -53.219 -22.234 1 95.44 544 GLY B N 1
ATOM 9251 C CA . GLY B 1 544 ? -6.629 -53.094 -22.984 1 95.44 544 GLY B CA 1
ATOM 9252 C C . GLY B 1 544 ? -5.555 -54.062 -22.516 1 95.44 544 GLY B C 1
ATOM 9253 O O . GLY B 1 544 ? -5.812 -54.906 -21.688 1 95.44 544 GLY B O 1
ATOM 9254 N N . PRO B 1 545 ? -4.363 -53.844 -23.016 1 97 545 PRO B N 1
ATOM 9255 C CA . PRO B 1 545 ? -3.277 -54.781 -22.766 1 97 545 PRO B CA 1
ATOM 9256 C C . PRO B 1 545 ? -2.826 -54.781 -21.297 1 97 545 PRO B C 1
ATOM 9258 O O . PRO B 1 545 ? -2.357 -55.812 -20.797 1 97 545 PRO B O 1
ATOM 9261 N N . TRP B 1 546 ? -2.979 -53.688 -20.641 1 97.88 546 TRP B N 1
ATOM 9262 C CA . TRP B 1 546 ? -2.51 -53.562 -19.266 1 97.88 546 TRP B CA 1
ATOM 9263 C C . TRP B 1 546 ? -3.682 -53.594 -18.281 1 97.88 546 TRP B C 1
ATOM 9265 O O . TRP B 1 546 ? -3.633 -52.938 -17.234 1 97.88 546 TRP B O 1
ATOM 9275 N N . GLN B 1 547 ? -4.758 -54.188 -18.641 1 96.94 547 GLN B N 1
ATOM 9276 C CA . GLN B 1 547 ? -5.941 -54.312 -17.797 1 96.94 547 GLN B CA 1
ATOM 9277 C C . GLN B 1 547 ? -5.586 -54.844 -16.422 1 96.94 547 GLN B C 1
ATOM 9279 O O . GLN B 1 547 ? -4.719 -55.719 -16.281 1 96.94 547 GLN B O 1
ATOM 9284 N N . TRP B 1 548 ? -6.203 -54.312 -15.406 1 96.44 548 TRP B N 1
ATOM 9285 C CA . TRP B 1 548 ? -6 -54.656 -14.008 1 96.44 548 TRP B CA 1
ATOM 9286 C C . TRP B 1 548 ? -7.332 -54.969 -13.328 1 96.44 548 TRP B C 1
ATOM 9288 O O . TRP B 1 548 ? -8.258 -54.156 -13.375 1 96.44 548 TRP B O 1
ATOM 9298 N N . SER B 1 549 ? -7.484 -56.094 -12.672 1 93.38 549 SER B N 1
ATOM 9299 C CA . SER B 1 549 ? -8.734 -56.594 -12.102 1 93.38 549 SER B CA 1
ATOM 9300 C C . SER B 1 549 ? -9.234 -55.656 -10.992 1 93.38 549 SER B C 1
ATOM 9302 O O . SER B 1 549 ? -10.438 -55.625 -10.711 1 93.38 549 SER B O 1
ATOM 9304 N N . GLY B 1 550 ? -8.32 -54.938 -10.375 1 94.12 550 GLY B N 1
ATOM 9305 C CA . GLY B 1 550 ? -8.719 -54.094 -9.266 1 94.12 550 GLY B CA 1
ATOM 9306 C C . GLY B 1 550 ? -9.125 -52.688 -9.703 1 94.12 550 GLY B C 1
ATOM 9307 O O . GLY B 1 550 ? -9.461 -51.844 -8.875 1 94.12 550 GLY B O 1
ATOM 9308 N N . ALA B 1 551 ? -9.148 -52.406 -10.984 1 96.25 551 ALA B N 1
ATOM 9309 C CA . ALA B 1 551 ? -9.328 -51.031 -11.508 1 96.25 551 ALA B CA 1
ATOM 9310 C C . ALA B 1 551 ? -10.727 -50.5 -11.188 1 96.25 551 ALA B C 1
ATOM 9312 O O . ALA B 1 551 ? -10.875 -49.375 -10.719 1 96.25 551 ALA B O 1
ATOM 9313 N N . ALA B 1 552 ? -11.773 -51.312 -11.453 1 95.31 552 ALA B N 1
ATOM 9314 C CA . ALA B 1 552 ? -13.148 -50.875 -11.227 1 95.31 552 ALA B CA 1
ATOM 9315 C C . ALA B 1 552 ? -13.391 -50.562 -9.758 1 95.31 552 ALA B C 1
ATOM 9317 O O . ALA B 1 552 ? -13.984 -49.531 -9.438 1 95.31 552 ALA B O 1
ATOM 9318 N N . ASP B 1 553 ? -12.953 -51.438 -8.883 1 94.31 553 ASP B N 1
ATOM 9319 C CA . ASP B 1 553 ? -13.125 -51.219 -7.449 1 94.31 553 ASP B CA 1
ATOM 9320 C C . ASP B 1 553 ? -12.391 -49.969 -6.984 1 94.31 553 ASP B C 1
ATOM 9322 O O . ASP B 1 553 ? -12.891 -49.219 -6.137 1 94.31 553 ASP B O 1
ATOM 9326 N N . MET B 1 554 ? -11.203 -49.75 -7.496 1 95 554 MET B N 1
ATOM 9327 C CA . MET B 1 554 ? -10.422 -48.562 -7.121 1 95 554 MET B CA 1
ATOM 9328 C C . MET B 1 554 ? -11.109 -47.281 -7.586 1 95 554 MET B C 1
ATOM 9330 O O . MET B 1 554 ? -11.133 -46.312 -6.855 1 95 554 MET B O 1
ATOM 9334 N N . LEU B 1 555 ? -11.664 -47.25 -8.742 1 95.94 555 LEU B N 1
ATOM 9335 C CA . LEU B 1 555 ? -12.266 -46.062 -9.336 1 95.94 555 LEU B CA 1
ATOM 9336 C C . LEU B 1 555 ? -13.523 -45.656 -8.57 1 95.94 555 LEU B C 1
ATOM 9338 O O . LEU B 1 555 ? -13.891 -44.5 -8.555 1 95.94 555 LEU B O 1
ATOM 9342 N N . ILE B 1 556 ? -14.242 -46.625 -7.984 1 94.56 556 ILE B N 1
ATOM 9343 C CA . ILE B 1 556 ? -15.477 -46.281 -7.277 1 94.56 556 ILE B CA 1
ATOM 9344 C C . ILE B 1 556 ? -15.164 -46 -5.809 1 94.56 556 ILE B C 1
ATOM 9346 O O . ILE B 1 556 ? -16.078 -45.75 -5.008 1 94.56 556 ILE B O 1
ATOM 9350 N N . SER B 1 557 ? -13.883 -46.031 -5.453 1 93.12 557 SER B N 1
ATOM 9351 C CA . SER B 1 557 ? -13.477 -45.75 -4.086 1 93.12 557 SER B CA 1
ATOM 9352 C C . SER B 1 557 ? -13.812 -44.312 -3.705 1 93.12 557 SER B C 1
ATOM 9354 O O . SER B 1 557 ? -14.117 -43.5 -4.57 1 93.12 557 SER B O 1
ATOM 9356 N N . GLU B 1 558 ? -13.664 -44.031 -2.428 1 92.62 558 GLU B N 1
ATOM 9357 C CA . GLU B 1 558 ? -14 -42.719 -1.909 1 92.62 558 GLU B CA 1
ATOM 9358 C C . GLU B 1 558 ? -13.031 -41.656 -2.432 1 92.62 558 GLU B C 1
ATOM 9360 O O . GLU B 1 558 ? -13.406 -40.5 -2.637 1 92.62 558 GLU B O 1
ATOM 9365 N N . GLU B 1 559 ? -11.805 -42.031 -2.65 1 93.56 559 GLU B N 1
ATOM 9366 C CA . GLU B 1 559 ? -10.797 -41.094 -3.111 1 93.56 559 GLU B CA 1
ATOM 9367 C C . GLU B 1 559 ? -11.219 -40.438 -4.426 1 93.56 559 GLU B C 1
ATOM 9369 O O . GLU B 1 559 ? -11.18 -39.219 -4.555 1 93.56 559 GLU B O 1
ATOM 9374 N N . PHE B 1 560 ? -11.633 -41.25 -5.367 1 94.88 560 PHE B N 1
ATOM 9375 C CA . PHE B 1 560 ? -12.008 -40.719 -6.672 1 94.88 560 PHE B CA 1
ATOM 9376 C C . PHE B 1 560 ? -13.422 -40.156 -6.641 1 94.88 560 PHE B C 1
ATOM 9378 O O . PHE B 1 560 ? -13.719 -39.156 -7.309 1 94.88 560 PHE B O 1
ATOM 9385 N N . TRP B 1 561 ? -14.297 -40.781 -5.863 1 94 561 TRP B N 1
ATOM 9386 C CA . TRP B 1 561 ? -15.68 -40.344 -5.738 1 94 561 TRP B CA 1
ATOM 9387 C C . TRP B 1 561 ? -15.734 -38.906 -5.199 1 94 561 TRP B C 1
ATOM 9389 O O . TRP B 1 561 ? -16.547 -38.094 -5.656 1 94 561 TRP B O 1
ATOM 9399 N N . GLN B 1 562 ? -14.844 -38.594 -4.363 1 91.75 562 GLN B N 1
ATOM 9400 C CA . GLN B 1 562 ? -14.82 -37.281 -3.703 1 91.75 562 GLN B CA 1
ATOM 9401 C C . GLN B 1 562 ? -14.344 -36.188 -4.656 1 91.75 562 GLN B C 1
ATOM 9403 O O . GLN B 1 562 ? -14.586 -35 -4.426 1 91.75 562 GLN B O 1
ATOM 9408 N N . THR B 1 563 ? -13.648 -36.562 -5.695 1 92.69 563 THR B N 1
ATOM 9409 C CA . THR B 1 563 ? -13.234 -35.562 -6.672 1 92.69 563 THR B CA 1
ATOM 9410 C C . THR B 1 563 ? -14.445 -35 -7.406 1 92.69 563 THR B C 1
ATOM 9412 O O . THR B 1 563 ? -14.352 -33.938 -8.023 1 92.69 563 THR B O 1
ATOM 9415 N N . ILE B 1 564 ? -15.555 -35.656 -7.344 1 92.06 564 ILE B N 1
ATOM 9416 C CA . ILE B 1 564 ? -16.781 -35.188 -7.988 1 92.06 564 ILE B CA 1
ATOM 9417 C C . ILE B 1 564 ? -17.719 -34.594 -6.945 1 92.06 564 ILE B C 1
ATOM 9419 O O . ILE B 1 564 ? -18.234 -33.5 -7.137 1 92.06 564 ILE B O 1
ATOM 9423 N N . THR B 1 565 ? -17.859 -35.188 -5.812 1 90.44 565 THR B N 1
ATOM 9424 C CA . THR B 1 565 ? -18.875 -34.844 -4.84 1 90.44 565 THR B CA 1
ATOM 9425 C C . THR B 1 565 ? -18.469 -33.594 -4.051 1 90.44 565 THR B C 1
ATOM 9427 O O . THR B 1 565 ? -19.312 -32.875 -3.516 1 90.44 565 THR B O 1
ATOM 9430 N N . ARG B 1 566 ? -17.172 -33.344 -3.943 1 88.75 566 ARG B N 1
ATOM 9431 C CA . ARG B 1 566 ? -16.703 -32.188 -3.178 1 88.75 566 ARG B CA 1
ATOM 9432 C C . ARG B 1 566 ? -16.719 -30.922 -4.031 1 88.75 566 ARG B C 1
ATOM 9434 O O . ARG B 1 566 ? -16.469 -29.812 -3.525 1 88.75 566 ARG B O 1
ATOM 9441 N N . ARG B 1 567 ? -17.016 -31.047 -5.281 1 88.06 567 ARG B N 1
ATOM 9442 C CA . ARG B 1 567 ? -17.109 -29.875 -6.137 1 88.06 567 ARG B CA 1
ATOM 9443 C C . ARG B 1 567 ? -18.281 -29 -5.742 1 88.06 567 ARG B C 1
ATOM 9445 O O . ARG B 1 567 ? -19.375 -29.516 -5.477 1 88.06 567 ARG B O 1
ATOM 9452 N N . PRO B 1 568 ? -17.984 -27.734 -5.766 1 82.06 568 PRO B N 1
ATOM 9453 C CA . PRO B 1 568 ? -19.156 -26.875 -5.598 1 82.06 568 PRO B CA 1
ATOM 9454 C C . PRO B 1 568 ? -20.188 -27.047 -6.719 1 82.06 568 PRO B C 1
ATOM 9456 O O . PRO B 1 568 ? -19.812 -27.312 -7.863 1 82.06 568 PRO B O 1
ATOM 9459 N N . LEU B 1 569 ? -21.438 -26.875 -6.434 1 82.88 569 LEU B N 1
ATOM 9460 C CA . LEU B 1 569 ? -22.5 -27.156 -7.398 1 82.88 569 LEU B CA 1
ATOM 9461 C C . LEU B 1 569 ? -22.391 -26.219 -8.602 1 82.88 569 LEU B C 1
ATOM 9463 O O . LEU B 1 569 ? -22.297 -26.672 -9.742 1 82.88 569 LEU B O 1
ATOM 9467 N N . PHE B 1 570 ? -22.359 -24.938 -8.336 1 85.25 570 PHE B N 1
ATOM 9468 C CA . PHE B 1 570 ? -22.406 -24 -9.453 1 85.25 570 PHE B CA 1
ATOM 9469 C C . PHE B 1 570 ? -21.016 -23.766 -10.008 1 85.25 570 PHE B C 1
ATOM 9471 O O . PHE B 1 570 ? -20.781 -23.938 -11.211 1 85.25 570 PHE B O 1
ATOM 9478 N N . PHE B 1 571 ? -20.047 -23.484 -9.172 1 83.69 571 PHE B N 1
ATOM 9479 C CA . PHE B 1 571 ? -18.719 -23.094 -9.633 1 83.69 571 PHE B CA 1
ATOM 9480 C C . PHE B 1 571 ? -17.875 -24.312 -9.961 1 83.69 571 PHE B C 1
ATOM 9482 O O . PHE B 1 571 ? -16.812 -24.203 -10.562 1 83.69 571 PHE B O 1
ATOM 9489 N N . GLY B 1 572 ? -18.328 -25.453 -9.648 1 85.5 572 GLY B N 1
ATOM 9490 C CA . GLY B 1 572 ? -17.625 -26.688 -9.922 1 85.5 572 GLY B CA 1
ATOM 9491 C C . GLY B 1 572 ? -18.344 -27.578 -10.922 1 85.5 572 GLY B C 1
ATOM 9492 O O . GLY B 1 572 ? -18.047 -27.531 -12.117 1 85.5 572 GLY B O 1
ATOM 9493 N N . ASN B 1 573 ? -19.375 -28.219 -10.523 1 85 573 ASN B N 1
ATOM 9494 C CA . ASN B 1 573 ? -20.062 -29.203 -11.336 1 85 573 ASN B CA 1
ATOM 9495 C C . ASN B 1 573 ? -20.719 -28.562 -12.562 1 85 573 ASN B C 1
ATOM 9497 O O . ASN B 1 573 ? -20.703 -29.141 -13.648 1 85 573 ASN B O 1
ATOM 9501 N N . PHE B 1 574 ? -21.266 -27.422 -12.359 1 88.62 574 PHE B N 1
ATOM 9502 C CA . PHE B 1 574 ? -21.953 -26.812 -13.5 1 88.62 574 PHE B CA 1
ATOM 9503 C C . PHE B 1 574 ? -20.953 -26.094 -14.414 1 88.62 574 PHE B C 1
ATOM 9505 O O . PHE B 1 574 ? -20.781 -26.484 -15.57 1 88.62 574 PHE B O 1
ATOM 9512 N N . LEU B 1 575 ? -20.203 -25.141 -13.945 1 85.88 575 LEU B N 1
ATOM 9513 C CA . LEU B 1 575 ? -19.375 -24.281 -14.773 1 85.88 575 LEU B CA 1
ATOM 9514 C C . LEU B 1 575 ? -18.188 -25.047 -15.344 1 85.88 575 LEU B C 1
ATOM 9516 O O . LEU B 1 575 ? -17.734 -24.766 -16.453 1 85.88 575 LEU B O 1
ATOM 9520 N N . VAL B 1 576 ? -17.672 -26 -14.578 1 84.5 576 VAL B N 1
ATOM 9521 C CA . VAL B 1 576 ? -16.422 -26.641 -14.977 1 84.5 576 VAL B CA 1
ATOM 9522 C C . VAL B 1 576 ? -16.719 -27.953 -15.695 1 84.5 576 VAL B C 1
ATOM 9524 O O . VAL B 1 576 ? -15.914 -28.422 -16.5 1 84.5 576 VAL B O 1
ATOM 9527 N N . SER B 1 577 ? -17.891 -28.5 -15.516 1 88.88 577 SER B N 1
ATOM 9528 C CA . SER B 1 577 ? -18.156 -29.828 -16.078 1 88.88 577 SER B CA 1
ATOM 9529 C C . SER B 1 577 ? -19.344 -29.797 -17.016 1 88.88 577 SER B C 1
ATOM 9531 O O . SER B 1 577 ? -19.172 -29.875 -18.234 1 88.88 577 SER B O 1
ATOM 9533 N N . LEU B 1 578 ? -20.453 -29.406 -16.547 1 91.69 578 LEU B N 1
ATOM 9534 C CA . LEU B 1 578 ? -21.672 -29.531 -17.328 1 91.69 578 LEU B CA 1
ATOM 9535 C C . LEU B 1 578 ? -21.703 -28.531 -18.469 1 91.69 578 LEU B C 1
ATOM 9537 O O . LEU B 1 578 ? -22.109 -28.859 -19.594 1 91.69 578 LEU B O 1
ATOM 9541 N N . LEU B 1 579 ? -21.297 -27.359 -18.203 1 92.88 579 LEU B N 1
ATOM 9542 C CA . LEU B 1 579 ? -21.359 -26.312 -19.219 1 92.88 579 LEU B CA 1
ATOM 9543 C C . LEU B 1 579 ? -20.484 -26.656 -20.422 1 92.88 579 LEU B C 1
ATOM 9545 O O . LEU B 1 579 ? -20.953 -26.641 -21.562 1 92.88 579 LEU B O 1
ATOM 9549 N N . PRO B 1 580 ? -19.266 -27.031 -20.219 1 92.5 580 PRO B N 1
ATOM 9550 C CA . PRO B 1 580 ? -18.484 -27.453 -21.375 1 92.5 580 PRO B CA 1
ATOM 9551 C C . PRO B 1 580 ? -19.078 -28.656 -22.094 1 92.5 580 PRO B C 1
ATOM 9553 O O . PRO B 1 580 ? -19.031 -28.734 -23.312 1 92.5 580 PRO B O 1
ATOM 9556 N N . MET B 1 581 ? -19.625 -29.578 -21.422 1 93.31 581 MET B N 1
ATOM 9557 C CA . MET B 1 581 ? -20.25 -30.766 -22.016 1 93.31 581 MET B CA 1
ATOM 9558 C C . MET B 1 581 ? -21.406 -30.391 -22.938 1 93.31 581 MET B C 1
ATOM 9560 O O . MET B 1 581 ? -21.547 -30.938 -24.031 1 93.31 581 MET B O 1
ATOM 9564 N N . ILE B 1 582 ? -22.156 -29.422 -22.469 1 94.31 582 ILE B N 1
ATOM 9565 C CA . ILE B 1 582 ? -23.328 -28.984 -23.203 1 94.31 582 ILE B CA 1
ATOM 9566 C C . ILE B 1 582 ? -22.906 -28.25 -24.469 1 94.31 582 ILE B C 1
ATOM 9568 O O . ILE B 1 582 ? -23.609 -28.266 -25.469 1 94.31 582 ILE B O 1
ATOM 9572 N N . ILE B 1 583 ? -21.781 -27.672 -24.422 1 94.62 583 ILE B N 1
ATOM 9573 C CA . ILE B 1 583 ? -21.281 -26.906 -25.562 1 94.62 583 ILE B CA 1
ATOM 9574 C C . ILE B 1 583 ? -20.562 -27.844 -26.531 1 94.62 583 ILE B C 1
ATOM 9576 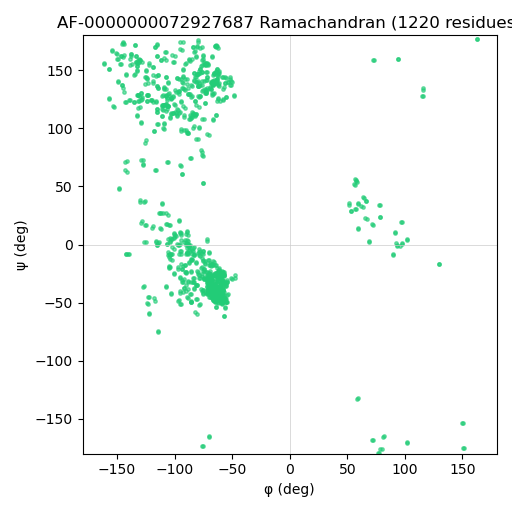O O . ILE B 1 583 ? -20.891 -27.891 -27.719 1 94.62 583 ILE B O 1
ATOM 9580 N N . PHE B 1 584 ? -19.672 -28.656 -26.062 1 94.5 584 PHE B N 1
ATOM 9581 C CA . PHE B 1 584 ? -18.766 -29.375 -26.938 1 94.5 584 PHE B CA 1
ATOM 9582 C C . PHE B 1 584 ? -19.344 -30.719 -27.359 1 94.5 584 PHE B C 1
ATOM 9584 O O . PHE B 1 584 ? -18.938 -31.297 -28.375 1 94.5 584 PHE B O 1
ATOM 9591 N N . GLY B 1 585 ? -20.266 -31.297 -26.578 1 94.38 585 GLY B N 1
ATOM 9592 C CA . GLY B 1 585 ? -20.969 -32.5 -27.016 1 94.38 585 GLY B CA 1
ATOM 9593 C C . GLY B 1 585 ? -21.703 -32.312 -28.328 1 94.38 585 GLY B C 1
ATOM 9594 O O . GLY B 1 585 ? -21.375 -32.969 -29.328 1 94.38 585 GLY B O 1
ATOM 9595 N N . PRO B 1 586 ? -22.641 -31.406 -28.328 1 94.44 586 PRO B N 1
ATOM 9596 C CA . PRO B 1 586 ? -23.359 -31.141 -29.562 1 94.44 586 PRO B CA 1
ATOM 9597 C C . PRO B 1 586 ? -22.438 -30.672 -30.703 1 94.44 586 PRO B C 1
ATOM 9599 O O . PRO B 1 586 ? -22.656 -31.047 -31.859 1 94.44 586 PRO B O 1
ATOM 9602 N N . LEU B 1 587 ? -21.469 -29.875 -30.406 1 93.56 587 LEU B N 1
ATOM 9603 C CA . LEU B 1 587 ? -20.547 -29.422 -31.438 1 93.56 587 LEU B CA 1
ATOM 9604 C C . LEU B 1 587 ? -19.797 -30.609 -32.062 1 93.56 587 LEU B C 1
ATOM 9606 O O . LEU B 1 587 ? -19.547 -30.641 -33.25 1 93.56 587 LEU B O 1
ATOM 9610 N N . SER B 1 588 ? -19.406 -31.516 -31.203 1 93.5 588 SER B N 1
ATOM 9611 C CA . SER B 1 588 ? -18.766 -32.719 -31.703 1 93.5 588 SER B CA 1
ATOM 9612 C C . SER B 1 588 ? -19.703 -33.562 -32.562 1 93.5 588 SER B C 1
ATOM 9614 O O . SER B 1 588 ? -19.281 -34.156 -33.562 1 93.5 588 SER B O 1
ATOM 9616 N N . LEU B 1 589 ? -20.953 -33.625 -32.219 1 92.56 589 LEU B N 1
ATOM 9617 C CA . LEU B 1 589 ? -21.953 -34.312 -33 1 92.56 589 LEU B CA 1
ATOM 9618 C C . LEU B 1 589 ? -22.125 -33.688 -34.375 1 92.56 589 LEU B C 1
ATOM 9620 O O . LEU B 1 589 ? -22.234 -34.375 -35.375 1 92.56 589 LEU B O 1
ATOM 9624 N N . VAL B 1 590 ? -22.156 -32.406 -34.344 1 93 590 VAL B N 1
ATOM 9625 C CA . VAL B 1 590 ? -22.266 -31.656 -35.625 1 93 590 VAL B CA 1
ATOM 9626 C C . VAL B 1 590 ? -21.062 -31.953 -36.5 1 93 590 VAL B C 1
ATOM 9628 O O . VAL B 1 590 ? -21.219 -32.156 -37.719 1 93 590 VAL B O 1
ATOM 9631 N N . ALA B 1 591 ? -19.922 -31.938 -35.906 1 91.5 591 ALA B N 1
ATOM 9632 C CA . ALA B 1 591 ? -18.703 -32.25 -36.656 1 91.5 591 ALA B CA 1
ATOM 9633 C C . ALA B 1 591 ? -18.75 -33.656 -37.219 1 91.5 591 ALA B C 1
ATOM 9635 O O . ALA B 1 591 ? -18.328 -33.875 -38.344 1 91.5 591 ALA B O 1
ATOM 9636 N N . LEU B 1 592 ? -19.234 -34.594 -36.438 1 90.19 592 LEU B N 1
ATOM 9637 C CA . LEU B 1 592 ? -19.375 -35.969 -36.875 1 90.19 592 LEU B CA 1
ATOM 9638 C C . LEU B 1 592 ? -20.328 -36.062 -38.062 1 90.19 592 LEU B C 1
ATOM 9640 O O . LEU B 1 592 ? -20.031 -36.75 -39.062 1 90.19 592 LEU B O 1
ATOM 9644 N N . LEU B 1 593 ? -21.422 -35.438 -37.938 1 90.81 593 LEU B N 1
ATOM 9645 C CA . LEU B 1 593 ? -22.422 -35.438 -39 1 90.81 593 LEU B CA 1
ATOM 9646 C C . LEU B 1 593 ? -21.859 -34.781 -40.281 1 90.81 593 LEU B C 1
ATOM 9648 O O . LEU B 1 593 ? -22.078 -35.281 -41.375 1 90.81 593 LEU B O 1
ATOM 9652 N N . TRP B 1 594 ? -21.234 -33.75 -40.062 1 89.12 594 TRP B N 1
ATOM 9653 C CA . TRP B 1 594 ? -20.641 -33.031 -41.188 1 89.12 594 TRP B CA 1
ATOM 9654 C C . TRP B 1 594 ? -19.609 -33.906 -41.906 1 89.12 594 TRP B C 1
ATOM 9656 O O . TRP B 1 594 ? -19.594 -34.031 -43.125 1 89.12 594 TRP B O 1
ATOM 9666 N N . ALA B 1 595 ? -18.75 -34.562 -41.125 1 87.12 595 ALA B N 1
ATOM 9667 C CA . ALA B 1 595 ? -17.703 -35.438 -41.688 1 87.12 595 ALA B CA 1
ATOM 9668 C C . ALA B 1 595 ? -18.312 -36.625 -42.406 1 87.12 595 ALA B C 1
ATOM 9670 O O . ALA B 1 595 ? -17.797 -37.094 -43.438 1 87.12 595 ALA B O 1
ATOM 9671 N N . THR B 1 596 ? -19.391 -37.125 -41.844 1 86.69 596 THR B N 1
ATOM 9672 C CA . THR B 1 596 ? -20.078 -38.281 -42.469 1 86.69 596 THR B CA 1
ATOM 9673 C C . THR B 1 596 ? -20.703 -37.875 -43.781 1 86.69 596 THR B C 1
ATOM 9675 O O . THR B 1 596 ? -20.641 -38.656 -44.75 1 86.69 596 THR B O 1
ATOM 9678 N N . VAL B 1 597 ? -21.25 -36.75 -43.781 1 85.06 597 VAL B N 1
ATOM 9679 C CA . VAL B 1 597 ? -21.875 -36.281 -45 1 85.06 597 VAL B CA 1
ATOM 9680 C C . VAL B 1 597 ? -20.812 -36.031 -46.094 1 85.06 597 VAL B C 1
ATOM 9682 O O . VAL B 1 597 ? -20.984 -36.406 -47.25 1 85.06 597 VAL B O 1
ATOM 9685 N N . LEU B 1 598 ? -19.781 -35.375 -45.688 1 77.81 598 LEU B N 1
ATOM 9686 C CA . LEU B 1 598 ? -18.719 -35.094 -46.656 1 77.81 598 LEU B CA 1
ATOM 9687 C C . LEU B 1 598 ? -18.047 -36.406 -47.125 1 77.81 598 LEU B C 1
ATOM 9689 O O . LEU B 1 598 ? -17.688 -36.531 -48.281 1 77.81 598 LEU B O 1
ATOM 9693 N N . GLY B 1 599 ? -17.797 -37.281 -46.125 1 72.62 599 GLY B N 1
ATOM 9694 C CA . GLY B 1 599 ? -17.25 -38.562 -46.5 1 72.62 599 GLY B CA 1
ATOM 9695 C C . GLY B 1 599 ? -18.141 -39.344 -47.469 1 72.62 599 GLY B C 1
ATOM 9696 O O . GLY B 1 599 ? -17.656 -40 -48.375 1 72.62 599 GLY B O 1
ATOM 9697 N N . SER B 1 600 ? -19.406 -39.219 -47.25 1 70.25 600 SER B N 1
ATOM 9698 C CA . SER B 1 600 ? -20.359 -39.875 -48.156 1 70.25 600 SER B CA 1
ATOM 9699 C C . SER B 1 600 ? -20.375 -39.25 -49.531 1 70.25 600 SER B C 1
ATOM 9701 O O . SER B 1 600 ? -20.469 -39.938 -50.531 1 70.25 600 SER B O 1
ATOM 9703 N N . ILE B 1 601 ? -20.219 -38 -49.406 1 64.25 601 ILE B N 1
ATOM 9704 C CA . ILE B 1 601 ? -20.188 -37.281 -50.688 1 64.25 601 ILE B CA 1
ATOM 9705 C C . ILE B 1 601 ? -18.875 -37.594 -51.406 1 64.25 601 ILE B C 1
ATOM 9707 O O . ILE B 1 601 ? -18.875 -37.812 -52.625 1 64.25 601 ILE B O 1
ATOM 9711 N N . GLY B 1 602 ? -17.797 -37.594 -50.625 1 58.84 602 GLY B N 1
ATOM 9712 C CA . GLY B 1 602 ? -16.531 -38 -51.219 1 58.84 602 GLY B CA 1
ATOM 9713 C C . GLY B 1 602 ? -16.516 -39.406 -51.719 1 58.84 602 GLY B C 1
ATOM 9714 O O . GLY B 1 602 ? -15.969 -39.688 -52.812 1 58.84 602 GLY B O 1
ATOM 9715 N N . CYS B 1 603 ? -17.031 -40.312 -50.969 1 58.06 603 CYS B N 1
ATOM 9716 C CA . CYS B 1 603 ? -17.188 -41.688 -51.438 1 58.06 603 CYS B CA 1
ATOM 9717 C C . CYS B 1 603 ? -18.094 -41.75 -52.656 1 58.06 603 CYS B C 1
ATOM 9719 O O . CYS B 1 603 ? -17.859 -42.531 -53.562 1 58.06 603 CYS B O 1
ATOM 9721 N N . ILE B 1 604 ? -19.031 -41 -52.719 1 53.91 604 ILE B N 1
ATOM 9722 C CA . ILE B 1 604 ? -19.938 -40.938 -53.844 1 53.91 604 ILE B CA 1
ATOM 9723 C C . ILE B 1 604 ? -19.219 -40.344 -55.062 1 53.91 604 ILE B C 1
ATOM 9725 O O . ILE B 1 604 ? -19.359 -40.844 -56.156 1 53.91 604 ILE B O 1
ATOM 9729 N N . ARG B 1 605 ? -18.422 -39.438 -54.594 1 53.31 605 ARG B N 1
ATOM 9730 C CA . ARG B 1 605 ? -17.672 -38.844 -55.719 1 53.31 605 ARG B CA 1
ATOM 9731 C C . ARG B 1 605 ? -16.656 -39.844 -56.25 1 53.31 605 ARG B C 1
ATOM 9733 O O . ARG B 1 605 ? -16.453 -39.938 -57.469 1 53.31 605 ARG B O 1
ATOM 9740 N N . ASP B 1 606 ? -16.016 -40.5 -55.438 1 56.81 606 ASP B N 1
ATOM 9741 C CA . ASP B 1 606 ? -15.062 -41.531 -55.906 1 56.81 606 ASP B CA 1
ATOM 9742 C C . ASP B 1 606 ? -15.781 -42.656 -56.594 1 56.81 606 ASP B C 1
ATOM 9744 O O . ASP B 1 606 ? -15.266 -43.219 -57.594 1 56.81 606 ASP B O 1
ATOM 9748 N N . SER B 1 607 ? -16.875 -43 -56.188 1 55.03 607 SER B N 1
ATOM 9749 C CA . SER B 1 607 ? -17.641 -44.062 -56.875 1 55.03 607 SER B CA 1
ATOM 9750 C C . SER B 1 607 ? -18.141 -43.562 -58.219 1 55.03 607 SER B C 1
ATOM 9752 O O . SER B 1 607 ? -18.141 -44.344 -59.188 1 55.03 607 SER B O 1
ATOM 9754 N N . GLN B 1 608 ? -18.516 -42.375 -58.281 1 51.84 608 GLN B N 1
ATOM 9755 C CA . GLN B 1 608 ? -18.984 -41.844 -59.531 1 51.84 608 GLN B CA 1
ATOM 9756 C C . GLN B 1 608 ? -17.828 -41.688 -60.531 1 51.84 608 GLN B C 1
ATOM 9758 O O . GLN B 1 608 ? -17.984 -41.875 -61.719 1 51.84 608 GLN B O 1
ATOM 9763 N N . GLU B 1 609 ? -16.703 -41.281 -60.031 1 48.97 609 GLU B N 1
ATOM 9764 C CA . GLU B 1 609 ? -15.539 -41.188 -60.906 1 48.97 609 GLU B CA 1
ATOM 9765 C C . GLU B 1 609 ? -15.078 -42.562 -61.406 1 48.97 609 GLU B C 1
ATOM 9767 O O . GLU B 1 609 ? -14.516 -42.688 -62.469 1 48.97 609 GLU B O 1
ATOM 9772 N N . ARG B 1 610 ? -15.305 -43.688 -60.719 1 55.09 610 ARG B N 1
ATOM 9773 C CA . ARG B 1 610 ? -15.008 -45.031 -61.188 1 55.09 610 ARG B CA 1
ATOM 9774 C C . ARG B 1 610 ? -16.031 -45.469 -62.188 1 55.09 610 ARG B C 1
ATOM 9776 O O . ARG B 1 610 ? -15.789 -46.438 -62.969 1 55.09 610 ARG B O 1
ATOM 9783 N N . GLU B 1 611 ? -17.203 -44.906 -62.094 1 45.69 611 GLU B N 1
ATOM 9784 C CA . GLU B 1 611 ? -18.219 -45.312 -63.062 1 45.69 611 GLU B CA 1
ATOM 9785 C C . GLU B 1 611 ? -18.109 -44.531 -64.375 1 45.69 611 GLU B C 1
ATOM 9787 O O . GLU B 1 611 ? -18.688 -44.906 -65.375 1 45.69 611 GLU B O 1
ATOM 9792 N N . THR B 1 612 ? -17.297 -43.438 -64.312 1 36.81 612 THR B N 1
ATOM 9793 C CA . THR B 1 612 ? -17.031 -42.812 -65.625 1 36.81 612 THR B CA 1
ATOM 9794 C C . THR B 1 612 ? -15.711 -43.281 -66.188 1 36.81 612 THR B C 1
ATOM 9796 O O . THR B 1 612 ? -14.719 -43.375 -65.5 1 36.81 612 THR B O 1
#

pLDDT: mean 92.04, std 8.37, range [36.81, 98.88]

InterPro domains:
  IPR000960 Flavin monooxygenase FMO [PIRSF000332] (2-558)
  IPR000960 Flavin monooxygenase FMO [PR00370] (1-17)
  IPR000960 Flavin monooxygenase FMO [PR00370] (51-69)
  IPR000960 Flavin monooxygenase FMO [PR00370] (99-111)
  IPR000960 Flavin monooxygenase FMO [PR00370] (133-149)
  IPR020946 Flavin monooxygenase-like [PF00743] (2-209)
  IPR020946 Flavin monooxygenase-like [PF00743] (384-557)
  IPR036188 FAD/NAD(P)-binding domain superfamily [G3DSA:3.50.50.60] (1-259)
  IPR036188 FAD/NAD(P)-binding domain superfamily [SSF51905] (1-217)
  IPR036188 FAD/NAD(P)-binding domain superfamily [SSF51905] (161-392)
  IPR050346 Flavin-containing monooxygenases-like [PTHR23023] (2-557)

Foldseek 3Di:
DEEEQEAQALLRLLLLLCLQCVCVQQVFDRYQYAYEHQAQAHHACLPQQEAPPAKDLAFQLFQDAQPAGDPDPDGIDHSVSVSVSSVVVCVVSVRVVRYDYQKHFQAWDADPVRWIWTWMDHPPGPHTDIDIGRFYEYAHAFFDFDDDDDAAAPVLAQAEDASSPHHYLVVQPAQFEEEEEADAQSSLVVQLSPLPDRYNAAAYAYAFFAAAEAQFPLFWFFQCLVVDDRDPVQRHFGPLKQFWCFLLQPLFAPVRLLDCVSQVVVQVLQQVSCCLAQNGRQYNVAQWRRGDPVQSTLLAAAHHNNCSQRLQACVVRQDDDDDDSVVVRVVSCSGTYHDRDDSVPGHYQYFYHWNHQDNNQFTDHDPPVTPSCVVPVVDGDHGNYYYYHPGRDQDDSNQDADPVDDDDGDDGLVQAQQLSFHNPVRLSYTYAQLAAESRGDSSNRSSLSSVLSCCCVGPVVQQPDDRDSSLNNSFFRPYDPPDPDRRYGHPQNSSQSSLVRQVLQDDQVLLVVVLPDPVQPPSVLSNCCSGGTGPRVLSSLCDGSNNDPCSSVVCSDPVSSCSQVSHDDPSGCVSRYVVSCVVSVVVSVVVVVVVVVVVVVVVVVVVVVVVD/DEEEQEAQALLRLLLLLCLQCVCVQQVFDRYQYAYEHQAQAHHALLPQQEAPPAKDLFFQLFQDAQPAGDPDPDGIDHSVSVSVSSVVVCVVSVRVVRYDYQKHFQAWDADPVRWIWTWMDHPPGPHTDIDIGRFYEYPHAFFDFDDDDDAAAPVLAQAEDASSPHHYLVVQPAQFEEEEEADAQSSLVVQLSPLPDRYNAAAYAYAFFAAAEAQFPLFWFFQCLVVDDRDPVQRHFGPLKQFWCFLLQPLFAPVRLLDCVSQVVVQVLQQVSCCLAQNGRQYNVAQWRRGPPVQPTLLAAAHHNNCSQRLQANVVRPDDDDDDSVVVRVVSCSGTYHDRDDSVPGHYQYFYHWNHQDNNQFTDHDPPVTVSCVVPVVDGDHGNYYYYHPGRDQDDSNQDADPVDDDPGDDGLVQAQQLSFHNPVRLSYTYAQLAAESRGDSSNLSSLSSVLSCCCVGPVVQQPDDRDSSLNNSFFRPYDPPDPDRRYGHPQNSSQSSLVRQVLQDDLVLLVVVLPDPVQPPSVLSNCCSGGTGPRVLSSLCDGSNNDPCSSVVCSDPVSSCSQVSHDDPSGCVSRYVVSCVVSVVVSVVVVVVCVVVVVVVVVVVVVVVVD

Sequence (1224 aa):
MRVAVIGGGPSGLVTLKYLIQASASISCEPVEAILFEYQTQVGGTFAARSYEDAELVSSKQLTTFSDFRHSEHGDFLSTEQYVQYLQAYCTHFKLWPHMRLNTRVVSVTRGVDGSHIITYKTNEARFPCEWRCDAVAVCSGLHVTPNIPNIKGMENVPLAFHSSVFKSRKQFGTDKTIMVVGSGETGADIAYLAATSPTKRVLLCHRDGLHFAPKRNPGPVLFPILGRKPDPKEPGIPIDVSRANMFDTTYVHPLLRNSIVLWHYYHWYIKFILWLSSGTTAGMDQWIGRISPERHHPSKIFFNKSMKVCPYISLPYRPSMPGPRLWLYALRSAIVQTPVPDTNGRKVDLAPWPKEIGRDGTVHFFDNQQPEFSRLKGERIKPDIVILSTGYKQDFPFLEPSRTKPTRAYGTANQANVRGIWRRDEPTVGFIGFVRPSLGAIPPLAEMQAQLWILNILAPEKIPHPLRATDEEHYRLKLPPDSRIEYGVDHESYVYQLALDMNSAIGLWDVLAIAQKKHVRDGWRLLVVWAFGAHFNTKFRLLGPWQWSGAADMLISEEFWQTITRRPLFFGNFLVSLLPMIIFGPLSLVALLWATVLGSIGCIRDSQERETMRVAVIGGGPSGLVTLKYLIQASASISCEPVEAILFEYQTQVGGTFAARSYEDAELVSSKQLTTFSDFRHSEHGDFLSTEQYVQYLQAYCTHFKLWPHMRLNTRVVSVTRGVDGSHIITYKTNEARFPCEWRCDAVAVCSGLHVTPNIPNIKGMENVPLAFHSSVFKSRKQFGTDKTIMVVGSGETGADIAYLAATSPTKRVLLCHRDGLHFAPKRNPGPVLFPILGRKPDPKEPGIPIDVSRANMFDTTYVHPLLRNSIVLWHYYHWYIKFILWLSSGTTAGMDQWIGRISPERHHPSKIFFNKSMKVCPYISLPYRPSMPGPRLWLYALRSAIVQTPVPDTNGRKVDLAPWPKEIGRDGTVHFFDNQQPEFSRLKGERIKPDIVILSTGYKQDFPFLEPSRTKPTRAYGTANQANVRGIWRRDEPTVGFIGFVRPSLGAIPPLAEMQAQLWILNILAPEKIPHPLRATDEEHYRLKLPPDSRIEYGVDHESYVYQLALDMNSAIGLWDVLAIAQKKHVRDGWRLLVVWAFGAHFNTKFRLLGPWQWSGAADMLISEEFWQTITRRPLFFGNFLVSLLPMIIFGPLSLVALLWATVLGSIGCIRDSQERET